Protein AF-A0A353EV46-F1 (afdb_monomer_lite)

Foldseek 3Di:
DVVVVVVVVVVVVVVVVPPPDDDDDDDPVVVVVVVLLVLLVQAEEAEAEFEFQDDFDPVQQVQLQVVLCVVCCVPPSYRYDYHYDHPVCRLVVLVVLLVVVVVVVVVPPPDDDDPDPDDDDDDDDDDPPQWDQDPVRDTHGDHDDDDRSGHWKYKFAADVSLVVCVQVVFFDFCVVLCVPVQVVLPVQADPLLQQLQFPFDAFFVDTSGTRRWRAFHFFFFWFKKKWFQPVLCVVVVNVVCVVVVVQAACLHPSLLVSLVCCVVPPVQAQAEQADLQVVVVLFWAAQQADLPLRFGDRSDHFQFTATDDHQLQQFAPSDQIFRARQLLDPSSLVSVLSSLQCVLSVNYDHADVVHHYRIYMDIGFPVVVVVCVDPPHSTDIHTSHAGAHASCSNRRIIMTTTSNHPDPSSSSVLQSCCSPPLVSVQCQAQNDEPPQWHWDDDPPFIAIDGPDDSDGRDLSHRHHNLSYHHYVVVVGDRCNSVRSVVSSVSYHHNNCSVPTLSVLLQVLQVPDPDPQDDDPQWKDKDKDKQEDPQLLCLPVVSVVVVVVVVVVHAAKAKEKAWRDNHPQKTWIKIKIKGQFFDPWDWDWDDPNVATAIEIDGATDRHMMIMIMIMIGGDDDPDRFYWYAYPNDIDGHHYDYDHHGPPPPSCDGPFKGKDKFWPDDLLLLLLVPQLNVVQVPDDDQAKAWEWDKDADPQGFIKIKIKIKGNADFFDKDWDWNWYDHSAEIEIEIEIDGDPVGGDDPQGDRMIIMMMMMDGSYNHHYHYHYHPGDYDYDYTPDHSDSSRSNLERSSLSVVRNVLSVLLVVLCVVDNHSVSNSLSSVLSSLLLNADDQFDDDQVVVLVVSCVVRDDPSSNVVSVVDSSNCVNQSSCQQRDLDDGAHWDWDDDDPDTDIDGDQADPRRRHGHDHGHHSRNSSVVVSVD

Structure (mmCIF, N/CA/C/O backbone):
data_AF-A0A353EV46-F1
#
_entry.id   AF-A0A353EV46-F1
#
loop_
_atom_site.group_PDB
_atom_site.id
_atom_site.type_symbol
_atom_site.label_atom_id
_atom_site.label_alt_id
_atom_site.label_comp_id
_atom_site.label_asym_id
_atom_site.label_entity_id
_atom_site.label_seq_id
_atom_site.pdbx_PDB_ins_code
_atom_site.Cartn_x
_atom_site.Cartn_y
_atom_site.Cartn_z
_atom_site.occupancy
_atom_site.B_iso_or_equiv
_atom_site.auth_seq_id
_atom_site.auth_comp_id
_atom_site.auth_asym_id
_atom_site.auth_atom_id
_atom_site.pdbx_PDB_model_num
ATOM 1 N N . MET A 1 1 ? -9.053 25.325 -67.317 1.00 45.72 1 MET A N 1
ATOM 2 C CA . MET A 1 1 ? -7.729 25.837 -67.751 1.00 45.72 1 MET A CA 1
ATOM 3 C C . MET A 1 1 ? -7.187 27.041 -66.961 1.00 45.72 1 MET A C 1
ATOM 5 O O . MET A 1 1 ? -5.989 27.255 -67.026 1.00 45.72 1 MET A O 1
ATOM 9 N N . LYS A 1 2 ? -7.969 27.778 -66.147 1.00 36.34 2 LYS A N 1
ATOM 10 C CA . LYS A 1 2 ? -7.442 28.903 -65.333 1.00 36.34 2 LYS A CA 1
ATOM 11 C C . LYS A 1 2 ? -6.740 28.516 -64.007 1.00 36.34 2 LYS A C 1
ATOM 13 O O . LYS A 1 2 ? -5.912 29.279 -63.538 1.00 36.34 2 LYS A O 1
ATOM 18 N N . LYS A 1 3 ? -6.984 27.324 -63.435 1.00 37.88 3 LYS A N 1
ATOM 19 C CA . LYS A 1 3 ? -6.342 26.874 -62.171 1.00 37.88 3 LYS A CA 1
ATOM 20 C C . LYS A 1 3 ? -4.913 26.315 -62.331 1.00 37.88 3 LYS A C 1
ATOM 22 O O . LYS A 1 3 ? -4.141 26.368 -61.387 1.00 37.88 3 LYS A O 1
ATOM 27 N N . ARG A 1 4 ? -4.528 25.847 -63.528 1.00 39.44 4 ARG A N 1
ATOM 28 C CA . ARG A 1 4 ? -3.159 25.350 -63.798 1.00 39.44 4 ARG A CA 1
ATOM 29 C C . ARG A 1 4 ? -2.143 26.477 -64.034 1.00 39.44 4 ARG A C 1
ATOM 31 O O . ARG A 1 4 ? -0.985 26.320 -63.680 1.00 39.44 4 ARG A O 1
ATOM 38 N N . LEU A 1 5 ? -2.585 27.630 -64.545 1.00 41.31 5 LEU A N 1
ATOM 39 C CA . LEU A 1 5 ? -1.742 28.824 -64.715 1.00 41.31 5 LEU A CA 1
ATOM 40 C C . LEU A 1 5 ? -1.441 29.540 -63.386 1.00 41.31 5 LEU A C 1
ATOM 42 O O . LEU A 1 5 ? -0.376 30.130 -63.254 1.00 41.31 5 LEU A O 1
ATOM 46 N N . PHE A 1 6 ? -2.331 29.444 -62.389 1.00 39.31 6 PHE A N 1
ATOM 47 C CA . PHE A 1 6 ? -2.117 30.058 -61.071 1.00 39.31 6 PHE A CA 1
ATOM 48 C C . PHE A 1 6 ? -1.097 29.276 -60.222 1.00 39.31 6 PHE A C 1
ATOM 50 O O . PHE A 1 6 ? -0.246 29.890 -59.590 1.00 39.31 6 PHE A O 1
ATOM 57 N N . CYS A 1 7 ? -1.102 27.935 -60.281 1.00 40.88 7 CYS A N 1
ATOM 58 C CA . CYS A 1 7 ? -0.047 27.112 -59.668 1.00 40.88 7 CYS A CA 1
ATOM 59 C C . CYS A 1 7 ? 1.312 27.299 -60.355 1.00 40.88 7 CYS A C 1
ATOM 61 O O . CYS A 1 7 ? 2.321 27.384 -59.668 1.00 40.88 7 CYS A O 1
ATOM 63 N N . LEU A 1 8 ? 1.349 27.435 -61.688 1.00 39.22 8 LEU A N 1
ATOM 64 C CA . LEU A 1 8 ? 2.607 27.677 -62.405 1.00 39.22 8 LEU A CA 1
ATOM 65 C C . LEU A 1 8 ? 3.212 29.051 -62.058 1.00 39.22 8 LEU A C 1
ATOM 67 O O . LEU A 1 8 ? 4.424 29.162 -61.903 1.00 39.22 8 LEU A O 1
ATOM 71 N N . ALA A 1 9 ? 2.371 30.078 -61.882 1.00 39.94 9 ALA A N 1
ATOM 72 C CA . ALA A 1 9 ? 2.803 31.407 -61.448 1.00 39.94 9 ALA A CA 1
ATOM 73 C C . ALA A 1 9 ? 3.275 31.424 -59.980 1.00 39.94 9 ALA A C 1
ATOM 75 O O . ALA A 1 9 ? 4.272 32.073 -59.681 1.00 39.94 9 ALA A O 1
ATOM 76 N N . LEU A 1 10 ? 2.625 30.672 -59.077 1.00 41.66 10 LEU A N 1
ATOM 77 C CA . LEU A 1 10 ? 3.059 30.557 -57.676 1.00 41.66 10 LEU A CA 1
ATOM 78 C C . LEU A 1 10 ? 4.399 29.808 -57.545 1.00 41.66 10 LEU A C 1
ATOM 80 O O . LEU A 1 10 ? 5.249 30.202 -56.750 1.00 41.66 10 LEU A O 1
ATOM 84 N N . CYS A 1 11 ? 4.615 28.772 -58.364 1.00 46.03 11 CYS A N 1
ATOM 85 C CA . CYS A 1 11 ? 5.888 28.051 -58.429 1.00 46.03 11 CYS A CA 1
ATOM 86 C C . CYS A 1 11 ? 7.021 28.916 -59.016 1.00 46.03 11 CYS A C 1
ATOM 88 O O . CYS A 1 11 ? 8.147 28.845 -58.533 1.00 46.03 11 CYS A O 1
ATOM 90 N N . LEU A 1 12 ? 6.729 29.782 -59.995 1.00 39.50 12 LEU A N 1
ATOM 91 C CA . LEU A 1 12 ? 7.699 30.735 -60.559 1.00 39.50 12 LEU A CA 1
ATOM 92 C C . LEU A 1 12 ? 8.077 31.868 -59.586 1.00 39.50 12 LEU A C 1
ATOM 94 O O . LEU A 1 12 ? 9.214 32.328 -59.615 1.00 39.50 12 LEU A O 1
ATOM 98 N N . VAL A 1 13 ? 7.170 32.287 -58.695 1.00 44.34 13 VAL A N 1
ATOM 99 C CA . VAL A 1 13 ? 7.461 33.295 -57.654 1.00 44.34 13 VAL A CA 1
ATOM 100 C C . VAL A 1 13 ? 8.263 32.697 -56.487 1.00 44.34 13 VAL A C 1
ATOM 102 O O . VAL A 1 13 ? 9.134 33.379 -55.951 1.00 44.34 13 VAL A O 1
ATOM 105 N N . MET A 1 14 ? 8.064 31.417 -56.142 1.00 46.28 14 MET A N 1
ATOM 106 C CA . MET A 1 14 ? 8.887 30.731 -55.130 1.00 46.28 14 MET A CA 1
ATOM 107 C C . MET A 1 14 ? 10.312 30.412 -55.615 1.00 46.28 14 MET A C 1
ATOM 109 O O . MET A 1 14 ? 11.243 30.466 -54.818 1.00 46.28 14 MET A O 1
ATOM 113 N N . LEU A 1 15 ? 10.510 30.181 -56.919 1.00 40.78 15 LEU A N 1
ATOM 114 C CA . LEU A 1 15 ? 11.844 30.041 -57.529 1.00 40.78 15 LEU A CA 1
ATOM 115 C C . LEU A 1 15 ? 12.597 31.380 -57.675 1.00 40.78 15 LEU A C 1
ATOM 117 O O . LEU A 1 15 ? 13.821 31.387 -57.779 1.00 40.78 15 LEU A O 1
ATOM 121 N N . ALA A 1 16 ? 11.895 32.518 -57.662 1.00 36.16 16 ALA A N 1
ATOM 122 C CA . ALA A 1 16 ? 12.517 33.844 -57.734 1.00 36.16 16 ALA A CA 1
ATOM 123 C C . ALA A 1 16 ? 13.026 34.355 -56.369 1.00 36.16 16 ALA A C 1
ATOM 125 O O . ALA A 1 16 ? 13.880 35.239 -56.332 1.00 36.16 16 ALA A O 1
ATOM 126 N N . ALA A 1 17 ? 12.554 33.790 -55.251 1.00 39.44 17 ALA A N 1
ATOM 127 C CA . ALA A 1 17 ? 12.981 34.184 -53.904 1.00 39.44 17 ALA A CA 1
ATOM 128 C C . ALA A 1 17 ? 14.339 33.586 -53.478 1.00 39.44 17 ALA A C 1
ATOM 130 O O . ALA A 1 17 ? 14.925 34.041 -52.501 1.00 39.44 17 ALA A O 1
ATOM 131 N N . THR A 1 18 ? 14.873 32.608 -54.218 1.00 42.56 18 THR A N 1
ATOM 132 C CA . THR A 1 18 ? 16.177 31.976 -53.939 1.00 42.56 18 THR A CA 1
ATOM 133 C C . THR A 1 18 ? 17.341 32.577 -54.730 1.00 42.56 18 THR A C 1
ATOM 135 O O . THR A 1 18 ? 18.479 32.149 -54.561 1.00 42.56 18 THR A O 1
ATOM 138 N N . VAL A 1 19 ? 17.105 33.584 -55.579 1.00 37.56 19 VAL A N 1
ATOM 139 C CA . VAL A 1 19 ? 18.163 34.243 -56.365 1.00 37.56 19 VAL A CA 1
ATOM 140 C C . VAL A 1 19 ? 18.446 35.632 -55.804 1.00 37.56 19 VAL A C 1
ATOM 142 O O . VAL A 1 19 ? 18.192 36.618 -56.475 1.00 37.56 19 VAL A O 1
ATOM 145 N N . LEU A 1 20 ? 18.953 35.731 -54.571 1.00 34.38 20 LEU A N 1
ATOM 146 C CA . LEU A 1 20 ? 19.660 36.921 -54.070 1.00 34.38 20 LEU A CA 1
ATOM 147 C C . LEU A 1 20 ? 20.478 36.557 -52.813 1.00 34.38 20 LEU A C 1
ATOM 149 O O . LEU A 1 20 ? 20.119 36.934 -51.706 1.00 34.38 20 LEU A O 1
ATOM 153 N N . THR A 1 21 ? 21.557 35.779 -52.979 1.00 35.81 21 THR A N 1
ATOM 154 C CA . THR A 1 21 ? 22.915 36.003 -52.410 1.00 35.81 21 THR A CA 1
ATOM 155 C C . THR A 1 21 ? 23.803 34.752 -52.562 1.00 35.81 21 THR A C 1
ATOM 157 O O . THR A 1 21 ? 23.469 33.685 -52.069 1.00 35.81 21 THR A O 1
ATOM 160 N N . GLY A 1 22 ? 24.968 34.913 -53.212 1.00 25.88 22 GLY A N 1
ATOM 161 C CA . GLY A 1 22 ? 26.134 34.012 -53.107 1.00 25.88 22 GLY A CA 1
ATOM 162 C C . GLY A 1 22 ? 26.356 33.009 -54.252 1.00 25.88 22 GLY A C 1
ATOM 163 O O . GLY A 1 22 ? 25.676 31.999 -54.351 1.00 25.88 22 GLY A O 1
ATOM 164 N N . CYS A 1 23 ? 27.351 33.266 -55.106 1.00 29.84 23 CYS A N 1
ATOM 165 C CA . CYS A 1 23 ? 27.690 32.514 -56.321 1.00 29.84 23 CYS A CA 1
ATOM 166 C C . CYS A 1 23 ? 28.238 31.085 -56.094 1.00 29.84 23 CYS A C 1
ATOM 168 O O . CYS A 1 23 ? 29.306 30.929 -55.515 1.00 29.84 23 CYS A O 1
ATOM 170 N N . SER A 1 24 ? 27.617 30.071 -56.708 1.00 30.47 24 SER A N 1
ATOM 171 C CA . SER A 1 24 ? 28.256 29.159 -57.683 1.00 30.47 24 SER A CA 1
ATOM 172 C C . SER A 1 24 ? 27.154 28.357 -58.389 1.00 30.47 24 SER A C 1
ATOM 174 O O . SER A 1 24 ? 26.231 27.866 -57.744 1.00 30.47 24 SER A O 1
ATOM 176 N N . SER A 1 25 ? 27.183 28.284 -59.718 1.00 34.41 25 SER A N 1
ATOM 177 C CA . SER A 1 25 ? 26.163 27.589 -60.508 1.00 34.41 25 SER A CA 1
ATOM 178 C C . SER A 1 25 ? 26.347 26.075 -60.401 1.00 34.41 25 SER A C 1
ATOM 180 O O . SER A 1 25 ? 27.171 25.512 -61.121 1.00 34.41 25 SER A O 1
ATOM 182 N N . LYS A 1 26 ? 25.583 25.428 -59.519 1.00 36.12 26 LYS A N 1
ATOM 183 C CA . LYS A 1 26 ? 25.388 23.974 -59.533 1.00 36.12 26 LYS A CA 1
ATOM 184 C C . LYS A 1 26 ? 24.068 23.631 -60.205 1.00 36.12 26 LYS A C 1
ATOM 186 O O . LYS A 1 26 ? 23.097 24.381 -60.090 1.00 36.12 26 LYS A O 1
ATOM 191 N N . SER A 1 27 ? 24.065 22.544 -60.967 1.00 36.88 27 SER A N 1
ATOM 192 C CA . SER A 1 27 ? 22.889 22.107 -61.727 1.00 36.88 27 SER A CA 1
ATOM 193 C C . SER A 1 27 ? 21.765 21.627 -60.794 1.00 36.88 27 SER A C 1
ATOM 195 O O . SER A 1 27 ? 22.026 21.245 -59.654 1.00 36.88 27 SER A O 1
ATOM 197 N N . LEU A 1 28 ? 20.510 21.639 -61.266 1.00 34.69 28 LEU A N 1
ATOM 198 C CA . LEU A 1 28 ? 19.358 21.141 -60.494 1.00 34.69 28 LEU A CA 1
ATOM 199 C C . LEU A 1 28 ? 19.562 19.678 -60.044 1.00 34.69 28 LEU A C 1
ATOM 201 O O . LEU A 1 28 ? 19.158 19.319 -58.941 1.00 34.69 28 LEU A O 1
ATOM 205 N N . ASP A 1 29 ? 20.264 18.883 -60.857 1.00 36.97 29 ASP A N 1
ATOM 206 C CA . ASP A 1 29 ? 20.600 17.484 -60.579 1.00 36.97 29 ASP A CA 1
ATOM 207 C C . ASP A 1 29 ? 21.619 17.336 -59.429 1.00 36.97 29 ASP A C 1
ATOM 209 O O . ASP A 1 29 ? 21.498 16.422 -58.619 1.00 36.97 29 ASP A O 1
ATOM 213 N N . GLU A 1 30 ? 22.571 18.268 -59.271 1.00 38.19 30 GLU A N 1
ATOM 214 C CA . GLU A 1 30 ? 23.528 18.279 -58.143 1.00 38.19 30 GLU A CA 1
ATOM 215 C C . GLU A 1 30 ? 22.904 18.754 -56.822 1.00 38.19 30 GLU A C 1
ATOM 217 O O . GLU A 1 30 ? 23.375 18.391 -55.743 1.00 38.19 30 GLU A O 1
ATOM 222 N N . VAL A 1 31 ? 21.858 19.583 -56.882 1.00 36.59 31 VAL A N 1
ATOM 223 C CA . VAL A 1 31 ? 21.087 19.982 -55.692 1.00 36.59 31 VAL A CA 1
ATOM 224 C C . VAL A 1 31 ? 20.179 18.833 -55.246 1.00 36.59 31 VAL A C 1
ATOM 226 O O . VAL A 1 31 ? 20.023 18.605 -54.050 1.00 36.59 31 VAL A O 1
ATOM 229 N N . GLN A 1 32 ? 19.631 18.071 -56.195 1.00 37.97 32 GLN A N 1
ATOM 230 C CA . GLN A 1 32 ? 18.773 16.922 -55.919 1.00 37.97 32 GLN A CA 1
ATOM 231 C C . GLN A 1 32 ? 19.575 15.692 -55.451 1.00 37.97 32 GLN A C 1
ATOM 233 O O . GLN A 1 32 ? 19.131 15.022 -54.522 1.00 37.97 32 GLN A O 1
ATOM 238 N N . SER A 1 33 ? 20.786 15.444 -55.980 1.00 38.78 33 SER A N 1
ATOM 239 C CA . SER A 1 33 ? 21.668 14.374 -55.472 1.00 38.78 33 SER A CA 1
ATOM 240 C C . SER A 1 33 ? 22.140 14.655 -54.043 1.00 38.78 33 SER A C 1
ATOM 242 O O . SER A 1 33 ? 21.992 13.792 -53.191 1.00 38.78 33 SER A O 1
ATOM 244 N N . ARG A 1 34 ? 22.564 15.889 -53.724 1.00 31.22 34 ARG A N 1
ATOM 245 C CA . ARG A 1 34 ? 23.010 16.251 -52.363 1.00 31.22 34 ARG A CA 1
ATOM 246 C C . ARG A 1 34 ? 21.922 16.132 -51.292 1.00 31.22 34 ARG A C 1
ATOM 248 O O . ARG A 1 34 ? 22.236 15.808 -50.156 1.00 31.22 34 ARG A O 1
ATOM 255 N N . ILE A 1 35 ? 20.654 16.370 -51.644 1.00 40.62 35 ILE A N 1
ATOM 256 C CA . ILE A 1 35 ? 19.509 16.136 -50.742 1.00 40.62 35 ILE A CA 1
ATOM 257 C C . ILE A 1 35 ? 19.269 14.631 -50.529 1.00 40.62 35 ILE A C 1
ATOM 259 O O . ILE A 1 35 ? 18.782 14.233 -49.475 1.00 40.62 35 ILE A O 1
ATOM 263 N N . THR A 1 36 ? 19.614 13.796 -51.513 1.00 46.94 36 THR A N 1
ATOM 264 C CA . THR A 1 36 ? 19.448 12.335 -51.449 1.00 46.94 36 THR A CA 1
ATOM 265 C C . THR A 1 36 ? 20.611 11.664 -50.700 1.00 46.94 36 THR A C 1
ATOM 267 O O . THR A 1 36 ? 20.373 10.711 -49.962 1.00 46.94 36 THR A O 1
ATOM 270 N N . ASP A 1 37 ? 21.826 12.208 -50.811 1.00 41.47 37 ASP A N 1
ATOM 271 C CA . ASP A 1 37 ? 23.032 11.732 -50.115 1.00 41.47 37 ASP A CA 1
ATOM 272 C C . ASP A 1 37 ? 22.950 12.024 -48.587 1.00 41.47 37 ASP A C 1
ATOM 274 O O . ASP A 1 37 ? 23.030 11.111 -47.765 1.00 41.47 37 ASP A O 1
ATOM 278 N N . ASP A 1 38 ? 22.603 13.256 -48.164 1.00 43.03 38 ASP A N 1
ATOM 279 C CA . ASP A 1 38 ? 22.402 13.591 -46.729 1.00 43.03 38 ASP A CA 1
ATOM 280 C C . ASP A 1 38 ? 21.206 12.838 -46.087 1.00 43.03 38 ASP A C 1
ATOM 282 O O . ASP A 1 38 ? 21.207 12.509 -44.893 1.00 43.03 38 ASP A O 1
ATOM 286 N N . ALA A 1 39 ? 20.157 12.541 -46.868 1.00 43.66 39 ALA A N 1
ATOM 287 C CA . ALA A 1 39 ? 19.000 11.773 -46.398 1.00 43.66 39 ALA A CA 1
ATOM 288 C C . ALA A 1 39 ? 19.323 10.283 -46.189 1.00 43.66 39 ALA A C 1
ATOM 290 O O . ALA A 1 39 ? 18.706 9.635 -45.347 1.00 43.66 39 ALA A O 1
ATOM 291 N N . SER A 1 40 ? 20.304 9.746 -46.911 1.00 50.00 40 SER A N 1
ATOM 292 C CA . SER A 1 40 ? 20.696 8.340 -46.815 1.00 50.00 40 SER A CA 1
ATOM 293 C C . SER A 1 40 ? 21.670 8.093 -45.659 1.00 50.00 40 SER A C 1
ATOM 295 O O . SER A 1 40 ? 21.544 7.089 -44.961 1.00 50.00 40 SER A O 1
ATOM 297 N N . ALA A 1 41 ? 22.540 9.062 -45.350 1.00 52.66 41 ALA A N 1
ATOM 298 C CA . ALA A 1 41 ? 23.395 9.038 -44.158 1.00 52.66 41 ALA A CA 1
ATOM 299 C C . ALA A 1 41 ? 22.613 9.097 -42.824 1.00 52.66 41 ALA A C 1
ATOM 301 O O . ALA A 1 41 ? 23.138 8.730 -41.774 1.00 52.66 41 ALA A O 1
ATOM 302 N N . SER A 1 42 ? 21.352 9.547 -42.847 1.00 67.62 42 SER A N 1
ATOM 303 C CA . SER A 1 42 ? 20.473 9.656 -41.668 1.00 67.62 42 SER A CA 1
ATOM 304 C C . SER A 1 42 ? 19.391 8.566 -41.575 1.00 67.62 42 SER A C 1
ATOM 306 O O . SER A 1 42 ? 18.561 8.602 -40.653 1.00 67.62 42 SER A O 1
ATOM 308 N N . ALA A 1 43 ? 19.397 7.599 -42.504 1.00 82.06 43 ALA A N 1
ATOM 309 C CA . ALA A 1 43 ? 18.450 6.491 -42.557 1.00 82.06 43 ALA A CA 1
ATOM 310 C C . ALA A 1 43 ? 18.739 5.439 -41.476 1.00 82.06 43 ALA A C 1
ATOM 312 O O . ALA A 1 43 ? 19.857 4.949 -41.340 1.00 82.06 43 ALA A O 1
ATOM 313 N N . ILE A 1 44 ? 17.716 5.076 -40.698 1.00 88.31 44 ILE A N 1
ATOM 314 C CA . ILE A 1 44 ? 17.841 4.155 -39.556 1.00 88.31 44 ILE A CA 1
ATOM 315 C C . ILE A 1 44 ? 16.743 3.093 -39.623 1.00 88.31 44 ILE A C 1
ATOM 317 O O . ILE A 1 44 ? 15.620 3.385 -40.037 1.00 88.31 44 ILE A O 1
ATOM 321 N N . THR A 1 45 ? 17.058 1.879 -39.169 1.00 92.44 45 THR A N 1
ATOM 322 C CA . THR A 1 45 ? 16.075 0.813 -38.946 1.00 92.44 45 THR A CA 1
ATOM 323 C C . THR A 1 45 ? 15.920 0.556 -37.448 1.00 92.44 45 THR A C 1
ATOM 325 O O . THR A 1 45 ? 16.910 0.308 -36.760 1.00 92.44 45 THR A O 1
ATOM 328 N N . LEU A 1 46 ? 14.686 0.628 -36.944 1.00 96.31 46 LEU A N 1
ATOM 329 C CA . LEU A 1 46 ? 14.326 0.396 -35.542 1.00 96.31 46 LEU A CA 1
ATOM 330 C C . LEU A 1 46 ? 13.369 -0.788 -35.403 1.00 96.31 46 LEU A C 1
ATOM 332 O O . LEU A 1 46 ? 12.586 -1.089 -36.304 1.00 96.31 46 LEU A O 1
ATOM 336 N N . THR A 1 47 ? 13.388 -1.416 -34.233 1.00 97.62 47 THR A N 1
ATOM 337 C CA . THR A 1 47 ? 12.439 -2.460 -33.836 1.00 97.62 47 THR A CA 1
ATOM 338 C C . THR A 1 47 ? 11.389 -1.917 -32.870 1.00 97.62 47 THR A C 1
ATOM 340 O O . THR A 1 47 ? 11.695 -1.119 -31.983 1.00 97.62 47 THR A O 1
ATOM 343 N N . MET A 1 48 ? 10.143 -2.361 -33.016 1.00 97.06 48 MET A N 1
ATOM 344 C CA . MET A 1 48 ? 9.089 -2.111 -32.035 1.00 97.06 48 MET A CA 1
ATOM 345 C C . MET A 1 48 ? 8.381 -3.418 -31.702 1.00 97.06 48 MET A C 1
ATOM 347 O O . MET A 1 48 ? 7.866 -4.099 -32.588 1.00 97.06 48 MET A O 1
ATOM 351 N N . TRP A 1 49 ? 8.379 -3.752 -30.417 1.00 96.12 49 TRP A N 1
ATOM 352 C CA . TRP A 1 49 ? 7.825 -4.991 -29.888 1.00 96.12 49 TRP A CA 1
ATOM 353 C C . TRP A 1 49 ? 6.470 -4.690 -29.247 1.00 96.12 49 TRP A C 1
ATOM 355 O O . TRP A 1 49 ? 6.377 -3.870 -28.332 1.00 96.12 49 TRP A O 1
ATOM 365 N N . LEU A 1 50 ? 5.421 -5.312 -29.781 1.00 93.88 50 LEU A N 1
ATOM 366 C CA . LEU A 1 50 ? 4.018 -5.035 -29.489 1.00 93.88 50 LEU A CA 1
ATOM 367 C C . LEU A 1 50 ? 3.311 -6.295 -28.981 1.00 93.88 50 LEU A C 1
ATOM 369 O O . LEU A 1 50 ? 3.646 -7.407 -29.388 1.00 93.88 50 LEU A O 1
ATOM 373 N N . VAL A 1 51 ? 2.291 -6.094 -28.145 1.00 91.62 51 VAL A N 1
ATOM 374 C CA . VAL A 1 51 ? 1.428 -7.166 -27.632 1.00 91.62 51 VAL A CA 1
ATOM 375 C C . VAL A 1 51 ? 0.103 -7.188 -28.379 1.00 91.62 51 VAL A C 1
ATOM 377 O O . VAL A 1 51 ? -0.629 -6.197 -28.353 1.00 91.62 51 VAL A O 1
ATOM 380 N N . SER A 1 52 ? -0.210 -8.307 -29.028 1.00 88.38 52 SER A N 1
ATOM 381 C CA . SER A 1 52 ? -1.468 -8.537 -29.740 1.00 88.38 52 SER A CA 1
ATOM 382 C C . SER A 1 52 ? -2.401 -9.466 -28.956 1.00 88.38 52 SER A C 1
ATOM 384 O O . SER A 1 52 ? -1.950 -10.360 -28.244 1.00 88.38 52 SER A O 1
ATOM 386 N N . GLU A 1 53 ? -3.722 -9.284 -29.106 1.00 81.94 53 GLU A N 1
ATOM 387 C CA . GLU A 1 53 ? -4.722 -10.141 -28.433 1.00 81.94 53 GLU A CA 1
ATOM 388 C C . GLU A 1 53 ? -4.638 -11.605 -28.901 1.00 81.94 53 GLU A C 1
ATOM 390 O O . GLU A 1 53 ? -5.021 -12.528 -28.184 1.00 81.94 53 GLU A O 1
ATOM 395 N N . LYS A 1 54 ? -4.185 -11.809 -30.141 1.00 84.31 54 LYS A N 1
ATOM 396 C CA . LYS A 1 54 ? -4.075 -13.103 -30.815 1.00 84.31 54 LYS A CA 1
ATOM 397 C C . LYS A 1 54 ? -2.808 -13.137 -31.659 1.00 84.31 54 LYS A C 1
ATOM 399 O O . LYS A 1 54 ? -2.229 -12.092 -31.960 1.00 84.31 54 LYS A O 1
ATOM 404 N N . GLU A 1 55 ? -2.406 -14.338 -32.060 1.00 87.56 55 GLU A N 1
ATOM 405 C CA . GLU A 1 55 ? -1.337 -14.535 -33.037 1.00 87.56 55 GLU A CA 1
ATOM 406 C C . GLU A 1 55 ? -1.675 -13.806 -34.348 1.00 87.56 55 GLU A C 1
ATOM 408 O O . GLU A 1 55 ? -2.778 -13.946 -34.882 1.00 87.56 55 GLU A O 1
ATOM 413 N N . VAL A 1 56 ? -0.728 -13.007 -34.846 1.00 88.56 56 VAL A N 1
ATOM 414 C CA . VAL A 1 56 ? -0.864 -12.261 -36.102 1.00 88.56 56 VAL A CA 1
ATOM 415 C C . VAL A 1 56 ? -0.109 -13.013 -37.188 1.00 88.56 56 VAL A C 1
ATOM 417 O O . VAL A 1 56 ? 1.099 -13.223 -37.083 1.00 88.56 56 VAL A O 1
ATOM 420 N N . ASP A 1 57 ? -0.808 -13.402 -38.252 1.00 90.38 57 ASP A N 1
ATOM 421 C CA . ASP A 1 57 ? -0.185 -14.121 -39.357 1.00 90.38 57 ASP A CA 1
ATOM 422 C C . ASP A 1 57 ? 0.835 -13.245 -40.114 1.00 90.38 57 ASP A C 1
ATOM 424 O O . ASP A 1 57 ? 0.776 -12.011 -40.124 1.00 90.38 57 ASP A O 1
ATOM 428 N N . SER A 1 58 ? 1.784 -13.893 -40.792 1.00 88.81 58 SER A N 1
ATOM 429 C CA . SER A 1 58 ? 2.897 -13.202 -4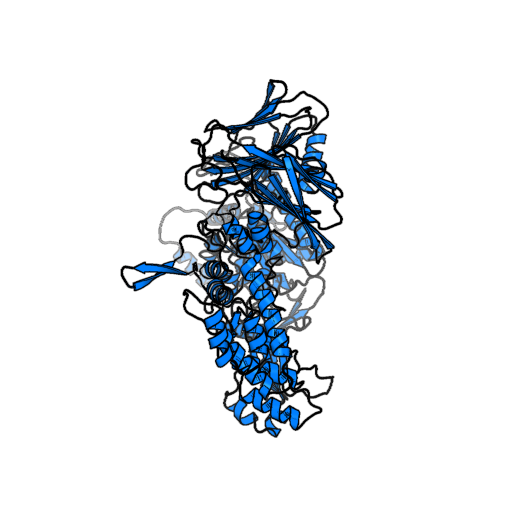1.449 1.00 88.81 58 SER A CA 1
ATOM 430 C C . SER A 1 58 ? 2.476 -12.245 -42.571 1.00 88.81 58 SER A C 1
ATOM 432 O O . SER A 1 58 ? 3.172 -11.257 -42.818 1.00 88.81 58 SER A O 1
ATOM 434 N N . GLU A 1 59 ? 1.376 -12.534 -43.276 1.00 90.31 59 GLU A N 1
ATOM 435 C CA . GLU A 1 59 ? 0.897 -11.687 -44.374 1.00 90.31 59 GLU A CA 1
ATOM 436 C C . GLU A 1 59 ? 0.326 -10.387 -43.807 1.00 90.31 59 GLU A C 1
ATOM 438 O O . GLU A 1 59 ? 0.719 -9.292 -44.223 1.00 90.31 59 GLU A O 1
ATOM 443 N N . THR A 1 60 ? -0.515 -10.511 -42.782 1.00 91.19 60 THR A N 1
ATOM 444 C CA . THR A 1 60 ? -1.073 -9.392 -42.028 1.00 91.19 60 THR A CA 1
ATOM 445 C C . THR A 1 60 ? 0.024 -8.553 -41.369 1.00 91.19 60 THR A C 1
ATOM 447 O O . THR A 1 60 ? 0.079 -7.341 -41.588 1.00 91.19 60 THR A O 1
ATOM 450 N N . ALA A 1 61 ? 0.967 -9.173 -40.652 1.00 90.94 61 ALA A N 1
ATOM 451 C CA . ALA A 1 61 ? 2.081 -8.469 -40.014 1.00 90.94 61 ALA A CA 1
ATOM 452 C C . ALA A 1 61 ? 2.938 -7.684 -41.027 1.00 90.94 61 ALA A C 1
ATOM 454 O O . ALA A 1 61 ? 3.315 -6.534 -40.775 1.00 90.94 61 ALA A O 1
ATOM 455 N N . SER A 1 62 ? 3.216 -8.268 -42.200 1.00 92.12 62 SER A N 1
ATOM 456 C CA . SER A 1 62 ? 3.970 -7.608 -43.274 1.00 92.12 62 SER A CA 1
ATOM 457 C C . SER A 1 62 ? 3.213 -6.412 -43.855 1.00 92.12 62 SER A C 1
ATOM 459 O O . SER A 1 62 ? 3.800 -5.344 -44.057 1.00 92.12 62 SER A O 1
ATOM 461 N N . ARG A 1 63 ? 1.903 -6.563 -44.080 1.00 94.19 63 ARG A N 1
ATOM 462 C CA . ARG A 1 63 ? 1.038 -5.501 -44.595 1.00 94.19 63 ARG A CA 1
ATOM 463 C C . ARG A 1 63 ? 0.972 -4.311 -43.638 1.00 94.19 63 ARG A C 1
ATOM 465 O O . ARG A 1 63 ? 1.250 -3.190 -44.066 1.00 94.19 63 ARG A O 1
ATOM 472 N N . ILE A 1 64 ? 0.709 -4.548 -42.352 1.00 94.12 64 ILE A N 1
ATOM 473 C CA . ILE A 1 64 ? 0.668 -3.482 -41.339 1.00 94.12 64 ILE A CA 1
ATOM 474 C C . ILE A 1 64 ? 2.037 -2.810 -41.186 1.00 94.12 64 ILE A C 1
ATOM 476 O O . ILE A 1 64 ? 2.129 -1.582 -41.205 1.00 94.12 64 ILE A O 1
ATOM 480 N N . THR A 1 65 ? 3.123 -3.588 -41.137 1.00 94.44 65 THR A N 1
ATOM 481 C CA . THR A 1 65 ? 4.494 -3.043 -41.082 1.00 94.44 65 THR A CA 1
ATOM 482 C C . THR A 1 65 ? 4.788 -2.148 -42.288 1.00 94.44 65 THR A C 1
ATOM 484 O O . THR A 1 65 ? 5.366 -1.071 -42.144 1.00 94.44 65 THR A O 1
ATOM 487 N N . LYS A 1 66 ? 4.346 -2.538 -43.488 1.00 94.44 66 LYS A N 1
ATOM 488 C CA . LYS A 1 66 ? 4.485 -1.720 -44.697 1.00 94.44 66 LYS A CA 1
ATOM 489 C C . LYS A 1 66 ? 3.670 -0.428 -44.617 1.00 94.44 66 LYS A C 1
ATOM 491 O O . LYS A 1 66 ? 4.179 0.626 -44.991 1.00 94.44 66 LYS A O 1
ATOM 496 N N . ALA A 1 67 ? 2.432 -0.492 -44.130 1.00 95.06 67 ALA A N 1
ATOM 497 C CA . ALA A 1 67 ? 1.591 0.687 -43.947 1.00 95.06 67 ALA A CA 1
ATOM 498 C C . ALA A 1 67 ? 2.218 1.680 -42.951 1.00 95.06 67 ALA A C 1
ATOM 500 O O . ALA A 1 67 ? 2.271 2.879 -43.228 1.00 95.06 67 ALA A O 1
ATOM 501 N N . VAL A 1 68 ? 2.782 1.177 -41.848 1.00 95.88 68 VAL A N 1
ATOM 502 C CA . VAL A 1 68 ? 3.557 1.974 -40.884 1.00 95.88 68 VAL A CA 1
ATOM 503 C C . VAL A 1 68 ? 4.788 2.593 -41.552 1.00 95.88 68 VAL A C 1
ATOM 505 O O . VAL A 1 68 ? 4.999 3.801 -41.434 1.00 95.88 68 VAL A O 1
ATOM 508 N N . ASN A 1 69 ? 5.544 1.814 -42.331 1.00 95.00 69 ASN A N 1
ATOM 509 C CA . ASN A 1 69 ? 6.744 2.292 -43.021 1.00 95.00 69 ASN A CA 1
ATOM 510 C C . ASN A 1 69 ? 6.466 3.369 -44.073 1.00 95.00 69 ASN A C 1
ATOM 512 O O . ASN A 1 69 ? 7.249 4.308 -44.183 1.00 95.00 69 ASN A O 1
ATOM 516 N N . ASN A 1 70 ? 5.320 3.341 -44.762 1.00 92.81 70 ASN A N 1
ATOM 517 C CA . ASN A 1 70 ? 4.929 4.436 -45.664 1.00 92.81 70 ASN A CA 1
ATOM 518 C C . ASN A 1 70 ? 4.902 5.802 -44.947 1.00 92.81 70 ASN A C 1
ATOM 520 O O . ASN A 1 70 ? 5.168 6.842 -45.557 1.00 92.81 70 ASN A O 1
ATOM 524 N N . ILE A 1 71 ? 4.590 5.805 -43.647 1.00 93.50 71 ILE A N 1
ATOM 525 C CA . ILE A 1 71 ? 4.551 7.005 -42.811 1.00 93.50 71 ILE A CA 1
ATOM 526 C C . ILE A 1 71 ? 5.925 7.285 -42.194 1.00 93.50 71 ILE A C 1
ATOM 528 O O . ILE A 1 71 ? 6.400 8.421 -42.241 1.00 93.50 71 ILE A O 1
ATOM 532 N N . THR A 1 72 ? 6.579 6.284 -41.601 1.00 92.81 72 THR A N 1
ATOM 533 C CA . THR A 1 72 ? 7.822 6.509 -40.846 1.00 92.81 72 THR A CA 1
ATOM 534 C C . THR A 1 72 ? 9.030 6.761 -41.743 1.00 92.81 72 THR A C 1
ATOM 536 O O . THR A 1 72 ? 9.870 7.596 -41.401 1.00 92.81 72 THR A O 1
ATOM 539 N N . GLU A 1 73 ? 9.100 6.128 -42.916 1.00 91.00 73 GLU A N 1
ATOM 540 C CA . GLU A 1 73 ? 10.170 6.361 -43.891 1.00 91.00 73 GLU A CA 1
ATOM 541 C C . GLU A 1 73 ? 10.077 7.779 -44.465 1.00 91.00 73 GLU A C 1
ATOM 543 O O . GLU A 1 73 ? 11.073 8.497 -44.512 1.00 91.00 73 GLU A O 1
ATOM 548 N N . SER A 1 74 ? 8.866 8.224 -44.818 1.00 86.75 74 SER A N 1
ATOM 549 C CA . SER A 1 74 ? 8.640 9.549 -45.410 1.00 86.75 74 SER A CA 1
ATOM 550 C C . SER A 1 74 ? 8.787 10.698 -44.411 1.00 86.75 74 SER A C 1
ATOM 552 O O . SER A 1 74 ? 9.245 11.780 -44.779 1.00 86.75 74 SER A O 1
ATOM 554 N N . LYS A 1 75 ? 8.400 10.486 -43.149 1.00 88.19 75 LYS A N 1
ATOM 555 C CA . LYS A 1 75 ? 8.370 11.546 -42.135 1.00 88.19 75 LYS A CA 1
ATOM 556 C C . LYS A 1 75 ? 9.613 11.598 -41.255 1.00 88.19 75 LYS A C 1
ATOM 558 O O . LYS A 1 75 ? 10.010 12.680 -40.827 1.00 88.19 75 LYS A O 1
ATOM 563 N N . PHE A 1 76 ? 10.190 10.442 -40.949 1.00 88.69 76 PHE A N 1
ATOM 564 C CA . PHE A 1 76 ? 11.289 10.316 -39.997 1.00 88.69 76 PHE A CA 1
ATOM 565 C C . PHE A 1 76 ? 12.513 9.651 -40.619 1.00 88.69 76 PHE A C 1
ATOM 567 O O . PHE A 1 76 ? 13.436 9.325 -39.886 1.00 88.69 76 PHE A O 1
ATOM 574 N N . THR A 1 77 ? 12.541 9.385 -41.928 1.00 89.75 77 THR A N 1
ATOM 575 C CA . THR A 1 77 ? 13.654 8.655 -42.559 1.00 89.75 77 THR A CA 1
ATOM 576 C C . THR A 1 77 ? 13.987 7.377 -41.774 1.00 89.75 77 THR A C 1
ATOM 578 O O . THR A 1 77 ? 15.145 7.065 -41.509 1.00 89.75 77 THR A O 1
ATOM 581 N N . THR A 1 78 ? 12.952 6.671 -41.300 1.00 90.75 78 THR A N 1
ATOM 582 C CA . THR A 1 78 ? 13.101 5.523 -40.395 1.00 90.75 78 THR A CA 1
ATOM 583 C C . THR A 1 78 ? 12.246 4.358 -40.842 1.00 90.75 78 THR A C 1
ATOM 585 O O . THR A 1 78 ? 11.032 4.499 -41.003 1.00 90.75 78 THR A O 1
ATOM 588 N N . ARG A 1 79 ? 12.883 3.198 -40.985 1.00 94.44 79 ARG A N 1
ATOM 589 C CA . ARG A 1 79 ? 12.218 1.924 -41.230 1.00 94.44 79 ARG A CA 1
ATOM 590 C C . ARG A 1 79 ? 11.946 1.227 -39.900 1.00 94.44 79 ARG A C 1
ATOM 592 O O . ARG A 1 79 ? 12.839 1.068 -39.076 1.00 94.44 79 ARG A O 1
ATOM 599 N N . MET A 1 80 ? 10.710 0.813 -39.696 1.00 96.12 80 MET A N 1
ATOM 600 C CA . MET A 1 80 ? 10.257 0.037 -38.553 1.00 96.12 80 MET A CA 1
ATOM 601 C C . MET A 1 80 ? 10.172 -1.441 -38.928 1.00 96.12 80 MET A C 1
ATOM 603 O O . MET A 1 80 ? 9.586 -1.801 -39.952 1.00 96.12 80 MET A O 1
ATOM 607 N N . GLN A 1 81 ? 10.702 -2.294 -38.058 1.00 96.06 81 GLN A N 1
ATOM 608 C CA . GLN A 1 81 ? 10.332 -3.701 -37.971 1.00 96.06 81 GLN A CA 1
ATOM 609 C C . GLN A 1 81 ? 9.413 -3.878 -36.763 1.00 96.06 81 GLN A C 1
ATOM 611 O O . GLN A 1 81 ? 9.830 -3.638 -35.627 1.00 96.06 81 GLN A O 1
ATOM 616 N N . LEU A 1 82 ? 8.174 -4.301 -37.007 1.00 95.75 82 LEU A N 1
ATOM 617 C CA . LEU A 1 82 ? 7.214 -4.590 -35.946 1.00 95.75 82 LEU A CA 1
ATOM 618 C C . LEU A 1 82 ? 7.256 -6.079 -35.603 1.00 95.75 82 LEU A C 1
ATOM 620 O O . LEU A 1 82 ? 7.312 -6.925 -36.500 1.00 95.75 82 LEU A O 1
ATOM 624 N N . TYR A 1 83 ? 7.228 -6.379 -34.310 1.00 94.50 83 TYR A N 1
ATOM 625 C CA . TYR A 1 83 ? 7.040 -7.724 -33.781 1.00 94.50 83 TYR A CA 1
ATOM 626 C C . TYR A 1 83 ? 5.730 -7.750 -33.005 1.00 94.50 83 TYR A C 1
ATOM 628 O O . TYR A 1 83 ? 5.550 -6.951 -32.087 1.00 94.50 83 TYR A O 1
ATOM 636 N N . PHE A 1 84 ? 4.831 -8.650 -33.392 1.00 93.50 84 PHE A N 1
ATOM 637 C CA . PHE A 1 84 ? 3.553 -8.878 -32.727 1.00 93.50 84 PHE A CA 1
ATOM 638 C C . PHE A 1 84 ? 3.655 -10.197 -31.978 1.00 93.50 84 PHE A C 1
ATOM 640 O O . PHE A 1 84 ? 3.921 -11.223 -32.600 1.00 93.50 84 PHE A O 1
ATOM 647 N N . LEU A 1 85 ? 3.504 -10.144 -30.663 1.00 92.44 85 LEU A N 1
ATOM 648 C CA . LEU A 1 85 ? 3.589 -11.303 -29.785 1.00 92.44 85 LEU A CA 1
ATOM 649 C C . LEU A 1 85 ? 2.334 -11.365 -28.920 1.00 92.44 85 LEU A C 1
ATOM 651 O O . LEU A 1 85 ? 1.787 -10.322 -28.554 1.00 92.44 85 LEU A O 1
ATOM 655 N N . THR A 1 86 ? 1.896 -12.565 -28.558 1.00 90.88 86 THR A N 1
ATOM 656 C CA . THR A 1 86 ? 0.816 -12.708 -27.573 1.00 90.88 86 THR A CA 1
ATOM 657 C C . THR A 1 86 ? 1.301 -12.347 -26.166 1.00 90.88 86 THR A C 1
ATOM 659 O O . THR A 1 86 ? 2.502 -12.350 -25.882 1.00 90.88 86 THR A O 1
ATOM 662 N N . ASP A 1 87 ? 0.370 -12.044 -25.258 1.00 87.94 87 ASP A N 1
ATOM 663 C CA . ASP A 1 87 ? 0.689 -11.755 -23.852 1.00 87.94 87 ASP A CA 1
ATOM 664 C C . ASP A 1 87 ? 1.558 -12.847 -23.195 1.00 87.94 87 ASP A C 1
ATOM 666 O O . ASP A 1 87 ? 2.523 -12.526 -22.499 1.00 87.94 87 ASP A O 1
ATOM 670 N N . ASP A 1 88 ? 1.258 -14.122 -23.467 1.00 89.38 88 ASP A N 1
ATOM 671 C CA . ASP A 1 88 ? 1.916 -15.273 -22.832 1.00 89.38 88 ASP A CA 1
ATOM 672 C C . ASP A 1 88 ? 3.389 -15.435 -23.245 1.00 89.38 88 ASP A C 1
ATOM 674 O O . ASP A 1 88 ? 4.215 -15.909 -22.461 1.00 89.38 88 ASP A O 1
ATOM 678 N N . GLU A 1 89 ? 3.746 -15.047 -24.472 1.00 90.75 89 GLU A N 1
ATOM 679 C CA . GLU A 1 89 ? 5.111 -15.208 -24.990 1.00 90.75 89 GLU A CA 1
ATOM 680 C C . GLU A 1 89 ? 5.954 -13.928 -24.878 1.00 90.75 89 GLU A C 1
ATOM 682 O O . GLU A 1 89 ? 7.188 -14.001 -24.834 1.00 90.75 89 GLU A O 1
ATOM 687 N N . TYR A 1 90 ? 5.304 -12.758 -24.802 1.00 93.50 90 TYR A N 1
ATOM 688 C CA . TYR A 1 90 ? 5.947 -11.453 -24.947 1.00 93.50 90 TYR A CA 1
ATOM 689 C C . TYR A 1 90 ? 7.136 -11.254 -23.999 1.00 93.50 90 TYR A C 1
ATOM 691 O O . TYR A 1 90 ? 8.250 -10.965 -24.448 1.00 93.50 90 TYR A O 1
ATOM 699 N N . ARG A 1 91 ? 6.930 -11.441 -22.684 1.00 91.06 91 ARG A N 1
ATOM 700 C CA . ARG A 1 91 ? 7.979 -11.201 -21.674 1.00 91.06 91 ARG A CA 1
ATOM 701 C C . ARG A 1 91 ? 9.195 -12.089 -21.926 1.00 91.06 91 ARG A C 1
ATOM 703 O O . ARG A 1 91 ? 10.313 -11.583 -21.985 1.00 91.06 91 ARG A O 1
ATOM 710 N N . THR A 1 92 ? 8.974 -13.386 -22.131 1.00 88.81 92 THR A N 1
ATOM 711 C CA . THR A 1 92 ? 10.036 -14.378 -22.345 1.00 88.81 92 THR A CA 1
ATOM 712 C C . THR A 1 92 ? 10.877 -14.035 -23.572 1.00 88.81 92 THR A C 1
ATOM 714 O O . THR A 1 92 ? 12.099 -13.908 -23.469 1.00 88.81 92 THR A O 1
ATOM 717 N N . VAL A 1 93 ? 10.233 -13.811 -24.722 1.00 90.38 93 VAL A N 1
ATOM 718 C CA . VAL A 1 93 ? 10.923 -13.548 -25.994 1.00 90.38 93 VAL A CA 1
ATOM 719 C C . VAL A 1 93 ? 11.736 -12.253 -25.929 1.00 90.38 93 VAL A C 1
ATOM 721 O O . VAL A 1 93 ? 12.908 -12.233 -26.322 1.00 90.38 93 VAL A O 1
ATOM 724 N N . VAL A 1 94 ? 11.153 -11.173 -25.398 1.00 91.44 94 VAL A N 1
ATOM 725 C CA . VAL A 1 94 ? 11.838 -9.877 -25.292 1.00 91.44 94 VAL A CA 1
ATOM 726 C C . VAL A 1 94 ? 13.000 -9.956 -24.298 1.00 91.44 94 VAL A C 1
ATOM 728 O O . VAL A 1 94 ? 14.111 -9.548 -24.640 1.00 91.44 94 VAL A O 1
ATOM 731 N N . THR A 1 95 ? 12.792 -10.524 -23.101 1.00 85.19 95 THR A N 1
ATOM 732 C CA . THR A 1 95 ? 13.850 -10.673 -22.084 1.00 85.19 95 THR A CA 1
ATOM 733 C C . THR A 1 95 ? 15.031 -11.487 -22.620 1.00 85.19 95 THR A C 1
ATOM 735 O O . THR A 1 95 ? 16.184 -11.073 -22.483 1.00 85.19 95 THR A O 1
ATOM 738 N N . GLU A 1 96 ? 14.783 -12.633 -23.259 1.00 80.19 96 GLU A N 1
ATOM 739 C CA . GLU A 1 96 ? 15.857 -13.461 -23.819 1.00 80.19 96 GLU A CA 1
ATOM 740 C C . GLU A 1 96 ? 16.622 -12.755 -24.940 1.00 80.19 96 GLU A C 1
ATOM 742 O O . GLU A 1 96 ? 17.838 -12.916 -25.055 1.00 80.19 96 GLU A O 1
ATOM 747 N N . THR A 1 97 ? 15.932 -11.965 -25.764 1.00 81.31 97 THR A N 1
ATOM 748 C CA . THR A 1 97 ? 16.568 -11.210 -26.850 1.00 81.31 97 THR A CA 1
ATOM 749 C C . THR A 1 97 ? 17.483 -10.117 -26.296 1.00 81.31 97 THR A C 1
ATOM 751 O O . THR A 1 97 ? 18.620 -9.984 -26.756 1.00 81.31 97 THR A O 1
ATOM 754 N N . ILE A 1 98 ? 17.042 -9.397 -25.257 1.00 81.88 98 ILE A N 1
ATOM 755 C CA . ILE A 1 98 ? 17.867 -8.405 -24.550 1.00 81.88 98 ILE A CA 1
ATOM 756 C C . ILE A 1 98 ? 19.098 -9.079 -23.923 1.00 81.88 98 ILE A C 1
ATOM 758 O O . ILE A 1 98 ? 20.215 -8.608 -24.134 1.00 81.88 98 ILE A O 1
ATOM 762 N N . ARG A 1 99 ? 18.934 -10.223 -23.243 1.00 76.50 99 ARG A N 1
ATOM 763 C CA . ARG A 1 99 ? 20.058 -10.981 -22.657 1.00 76.50 99 ARG A CA 1
ATOM 764 C C . ARG A 1 99 ? 21.068 -11.438 -23.710 1.00 76.50 99 ARG A C 1
ATOM 766 O O . ARG A 1 99 ? 22.262 -11.217 -23.554 1.00 76.50 99 ARG A O 1
ATOM 773 N N . LYS A 1 100 ? 20.606 -11.982 -24.841 1.00 74.56 100 LYS A N 1
ATOM 774 C CA . LYS A 1 100 ? 21.488 -12.356 -25.965 1.00 74.56 100 LYS A CA 1
ATOM 775 C C . LYS A 1 100 ? 22.261 -11.152 -26.515 1.00 74.56 100 LYS A C 1
ATOM 777 O O . LYS A 1 100 ? 23.401 -11.305 -26.954 1.00 74.56 100 LYS A O 1
ATOM 782 N N . ARG A 1 101 ? 21.658 -9.957 -26.517 1.00 72.75 101 ARG A N 1
ATOM 783 C CA . ARG A 1 101 ? 22.318 -8.705 -26.922 1.00 72.75 101 ARG A CA 1
ATOM 784 C C . ARG A 1 101 ? 23.369 -8.253 -25.904 1.00 72.75 101 ARG A C 1
ATOM 786 O O . ARG A 1 101 ? 24.418 -7.760 -26.315 1.00 72.75 101 ARG A O 1
ATOM 793 N N . GLU A 1 102 ? 23.097 -8.427 -24.616 1.00 70.31 102 GLU A N 1
ATOM 794 C CA . GLU A 1 102 ? 24.020 -8.141 -23.514 1.00 70.31 102 GLU A CA 1
ATOM 795 C C . GLU A 1 102 ? 25.233 -9.086 -23.524 1.00 70.31 102 GLU A C 1
ATOM 797 O O . GLU A 1 102 ? 26.374 -8.619 -23.539 1.00 70.31 102 GLU A O 1
ATOM 802 N N . ASP A 1 103 ? 25.002 -10.396 -23.642 1.00 60.28 103 ASP A N 1
ATOM 803 C CA . ASP A 1 103 ? 26.049 -11.424 -23.733 1.00 60.28 103 ASP A CA 1
ATOM 804 C C . ASP A 1 103 ? 26.955 -11.212 -24.956 1.00 60.28 103 ASP A C 1
ATOM 806 O O . ASP A 1 103 ? 28.181 -11.321 -24.891 1.00 60.28 103 ASP A O 1
ATOM 810 N N . ALA A 1 104 ? 26.364 -10.831 -26.089 1.00 52.91 104 ALA A N 1
ATOM 811 C CA . ALA A 1 104 ? 27.115 -10.496 -27.293 1.00 52.91 104 ALA A CA 1
ATOM 812 C C . ALA A 1 104 ? 27.947 -9.207 -27.156 1.00 52.91 104 ALA A C 1
ATOM 814 O O . ALA A 1 104 ? 28.850 -8.998 -27.958 1.00 52.91 104 ALA A O 1
ATOM 815 N N . LYS A 1 105 ? 27.680 -8.338 -26.172 1.00 51.28 105 LYS A N 1
ATOM 816 C CA . LYS A 1 105 ? 28.529 -7.172 -25.868 1.00 51.28 105 LYS A CA 1
ATOM 817 C C . LYS A 1 105 ? 29.610 -7.493 -24.835 1.00 51.28 105 LYS A C 1
ATOM 819 O O . LYS A 1 105 ? 30.716 -6.971 -24.948 1.00 51.28 105 LYS A O 1
ATOM 824 N N . SER A 1 106 ? 29.325 -8.357 -23.862 1.00 43.75 106 SER A N 1
ATOM 825 C CA . SER A 1 106 ? 30.277 -8.730 -22.807 1.00 43.75 106 SER A CA 1
ATOM 826 C C . SER A 1 106 ? 31.412 -9.636 -23.310 1.00 43.75 106 SER A C 1
ATOM 828 O O . SER A 1 106 ? 32.541 -9.507 -22.845 1.00 43.75 106 SER A O 1
ATOM 830 N N . ILE A 1 107 ? 31.166 -10.480 -24.319 1.00 31.83 107 ILE A N 1
ATOM 831 C CA . ILE A 1 107 ? 32.173 -11.393 -24.903 1.00 31.83 107 ILE A CA 1
ATOM 832 C C . ILE A 1 107 ? 33.247 -10.662 -25.742 1.00 31.83 107 ILE A C 1
ATOM 834 O O . ILE A 1 107 ? 34.347 -11.183 -25.923 1.00 31.83 107 ILE A O 1
ATOM 838 N N . PHE A 1 108 ? 32.973 -9.447 -26.232 1.00 32.66 108 PHE A N 1
ATOM 839 C CA . PHE A 1 108 ? 33.858 -8.722 -27.161 1.00 32.66 108 PHE A CA 1
ATOM 840 C C . PHE A 1 108 ? 34.577 -7.507 -26.551 1.00 32.66 108 PHE A C 1
ATOM 842 O O . PHE A 1 108 ? 35.350 -6.852 -27.245 1.00 32.66 108 PHE A O 1
ATOM 849 N N . ALA A 1 109 ? 34.392 -7.227 -25.257 1.00 35.81 109 ALA A N 1
ATOM 850 C CA . ALA A 1 109 ? 35.051 -6.100 -24.589 1.00 35.81 109 ALA A CA 1
ATOM 851 C C . ALA A 1 109 ? 36.535 -6.348 -24.229 1.00 35.81 109 ALA A C 1
ATOM 853 O O . ALA A 1 109 ? 37.248 -5.387 -23.949 1.00 35.81 109 ALA A O 1
ATOM 854 N N . ASP A 1 110 ? 37.023 -7.597 -24.278 1.00 32.75 110 ASP A N 1
ATOM 855 C CA . ASP A 1 110 ? 38.386 -7.957 -23.836 1.00 32.75 110 ASP A CA 1
ATOM 856 C C . ASP A 1 110 ? 39.395 -8.252 -24.960 1.00 32.75 110 ASP A C 1
ATOM 858 O O . ASP A 1 110 ? 40.530 -8.640 -24.691 1.00 32.75 110 ASP A O 1
ATOM 862 N N . ASN A 1 111 ? 39.054 -7.989 -26.225 1.00 27.47 111 ASN A N 1
ATOM 863 C CA . ASN A 1 111 ? 40.053 -7.916 -27.293 1.00 27.47 111 ASN A CA 1
ATOM 864 C C . ASN A 1 111 ? 39.956 -6.570 -28.008 1.00 27.47 111 ASN A C 1
ATOM 866 O O . ASN A 1 111 ? 39.018 -6.297 -28.748 1.00 27.47 111 ASN A O 1
ATOM 870 N N . ALA A 1 112 ? 40.956 -5.732 -27.747 1.00 38.09 112 ALA A N 1
ATOM 871 C CA . ALA A 1 112 ? 41.116 -4.379 -28.249 1.00 38.09 112 ALA A CA 1
ATOM 872 C C . ALA A 1 112 ? 40.733 -4.189 -29.730 1.00 38.09 112 ALA A C 1
ATOM 874 O O . ALA A 1 112 ? 41.501 -4.548 -30.619 1.00 38.09 112 ALA A O 1
ATOM 875 N N . VAL A 1 113 ? 39.633 -3.473 -29.969 1.00 26.72 113 VAL A N 1
ATOM 876 C CA . VAL A 1 113 ? 39.555 -2.409 -30.978 1.00 26.72 113 VAL A CA 1
ATOM 877 C C . VAL A 1 113 ? 38.767 -1.268 -30.339 1.00 26.72 113 VAL A C 1
ATOM 879 O O . VAL A 1 113 ? 37.644 -1.454 -29.885 1.00 26.72 113 VAL A O 1
ATOM 882 N N . LYS A 1 114 ? 39.390 -0.093 -30.243 1.00 26.94 114 LYS A N 1
ATOM 883 C CA . LYS A 1 114 ? 38.698 1.143 -29.881 1.00 26.94 114 LYS A CA 1
ATOM 884 C C . LYS A 1 114 ? 37.635 1.410 -30.951 1.00 26.94 114 LYS A C 1
ATOM 886 O O . LYS A 1 114 ? 38.004 1.613 -32.103 1.00 26.94 114 LYS A O 1
ATOM 891 N N . GLU A 1 115 ? 36.359 1.457 -30.586 1.00 28.73 115 GLU A N 1
ATOM 892 C CA . GLU A 1 115 ? 35.423 2.303 -31.329 1.00 28.73 115 GLU A CA 1
ATOM 893 C C . GLU A 1 115 ? 35.777 3.743 -30.957 1.00 28.73 115 GLU A C 1
ATOM 895 O O . GLU A 1 115 ? 35.443 4.242 -29.882 1.00 28.73 115 GLU A O 1
ATOM 900 N N . GLU A 1 116 ? 36.598 4.362 -31.803 1.00 25.73 116 GLU A N 1
ATOM 901 C CA . GLU A 1 116 ? 36.807 5.800 -31.782 1.00 25.73 116 GLU A CA 1
ATOM 902 C C . GLU A 1 116 ? 35.477 6.488 -32.098 1.00 25.73 116 GLU A C 1
ATOM 904 O O . GLU A 1 116 ? 34.818 6.178 -33.091 1.00 25.73 116 GLU A O 1
ATOM 909 N N . GLU A 1 117 ? 35.112 7.467 -31.270 1.00 29.19 117 GLU A N 1
ATOM 910 C CA . GLU A 1 117 ? 34.334 8.611 -31.730 1.00 29.19 117 GLU A CA 1
ATOM 911 C C . GLU A 1 117 ? 35.074 9.220 -32.930 1.00 29.19 117 GLU A C 1
ATOM 913 O O . GLU A 1 117 ? 36.012 10.003 -32.776 1.00 29.19 117 GLU A O 1
ATOM 918 N N . THR A 1 118 ? 34.694 8.845 -34.150 1.00 24.92 118 THR A N 1
ATOM 919 C CA . THR A 1 118 ? 35.226 9.481 -35.354 1.00 24.92 118 THR A CA 1
ATOM 920 C C . THR A 1 118 ? 34.554 10.832 -35.546 1.00 24.92 118 THR A C 1
ATOM 922 O O . THR A 1 118 ? 33.565 10.978 -36.263 1.00 24.92 118 THR A O 1
ATOM 925 N N . THR A 1 119 ? 35.134 11.852 -34.921 1.00 28.81 119 THR A N 1
ATOM 926 C CA . THR A 1 119 ? 35.255 13.161 -35.558 1.00 28.81 119 THR A CA 1
ATOM 927 C C . THR A 1 119 ? 36.390 13.123 -36.582 1.00 28.81 119 THR A C 1
ATOM 929 O O . THR A 1 119 ? 37.507 12.753 -36.239 1.00 28.81 119 THR A O 1
ATOM 932 N N . ALA A 1 120 ? 36.089 13.633 -37.779 1.00 26.08 120 ALA A N 1
ATOM 933 C CA . ALA A 1 120 ? 36.977 13.981 -38.893 1.00 26.08 120 ALA A CA 1
ATOM 934 C C . ALA A 1 120 ? 37.252 12.903 -39.962 1.00 26.08 120 ALA A C 1
ATOM 936 O O . ALA A 1 120 ? 37.645 11.775 -39.694 1.00 26.08 120 ALA A O 1
ATOM 937 N N . ALA A 1 121 ? 37.011 13.354 -41.195 1.00 34.09 121 ALA A N 1
ATOM 938 C CA . ALA A 1 121 ? 37.166 12.699 -42.482 1.00 34.09 121 ALA A CA 1
ATOM 939 C C . ALA A 1 121 ? 38.537 12.053 -42.710 1.00 34.09 121 ALA A C 1
ATOM 941 O O . ALA A 1 121 ? 39.560 12.668 -42.414 1.00 34.09 121 ALA A O 1
ATOM 942 N N . ASP A 1 122 ? 38.532 10.903 -43.388 1.00 24.44 122 ASP A N 1
ATOM 943 C CA . ASP A 1 122 ? 39.646 10.509 -44.244 1.00 24.44 122 ASP A CA 1
ATOM 944 C C . ASP A 1 122 ? 39.120 9.943 -45.573 1.00 24.44 122 ASP A C 1
ATOM 946 O O . ASP A 1 122 ? 38.240 9.080 -45.627 1.00 24.44 122 ASP A O 1
ATOM 950 N N . GLU A 1 123 ? 39.626 10.520 -46.659 1.00 37.09 123 GLU A N 1
ATOM 951 C CA . GLU A 1 123 ? 39.335 10.170 -48.043 1.00 37.09 123 GLU A CA 1
ATOM 952 C C . GLU A 1 123 ? 40.055 8.864 -48.402 1.00 37.09 123 GLU A C 1
ATOM 954 O O . GLU A 1 123 ? 41.278 8.860 -48.497 1.00 37.09 123 GLU A O 1
ATOM 959 N N . SER A 1 124 ? 39.311 7.774 -48.643 1.00 32.41 124 SER A N 1
ATOM 960 C CA . SER A 1 124 ? 39.656 6.657 -49.554 1.00 32.41 124 SER A CA 1
ATOM 961 C C . SER A 1 124 ? 38.981 5.352 -49.112 1.00 32.41 124 SER A C 1
ATOM 963 O O . SER A 1 124 ? 39.505 4.625 -48.269 1.00 32.41 124 SER A O 1
ATOM 965 N N . GLY A 1 125 ? 37.883 4.972 -49.769 1.00 25.94 125 GLY A N 1
ATOM 966 C CA . GLY A 1 125 ? 37.355 3.609 -49.672 1.00 25.94 125 GLY A CA 1
ATOM 967 C C . GLY A 1 125 ? 35.922 3.484 -50.170 1.00 25.94 125 GLY A C 1
ATOM 968 O O . GLY A 1 125 ? 35.004 3.844 -49.456 1.00 25.94 125 GLY A O 1
ATOM 969 N N . THR A 1 126 ? 35.758 2.973 -51.396 1.00 25.22 126 THR A N 1
ATOM 970 C CA . THR A 1 126 ? 34.526 2.395 -51.982 1.00 25.22 126 THR A CA 1
ATOM 971 C C . THR A 1 126 ? 33.190 3.007 -51.541 1.00 25.22 126 THR A C 1
ATOM 973 O O . THR A 1 126 ? 32.620 2.619 -50.528 1.00 25.22 126 THR A O 1
ATOM 976 N N . VAL A 1 127 ? 32.647 3.888 -52.387 1.00 27.61 127 VAL A N 1
ATOM 977 C CA . VAL A 1 127 ? 31.274 4.408 -52.301 1.00 27.61 127 VAL A CA 1
ATOM 978 C C . VAL A 1 127 ? 30.294 3.229 -52.280 1.00 27.61 127 VAL A C 1
ATOM 980 O O . VAL A 1 127 ? 30.055 2.585 -53.304 1.00 27.61 127 VAL A O 1
ATOM 983 N N . VAL A 1 128 ? 29.761 2.900 -51.105 1.00 36.75 128 VAL A N 1
ATOM 984 C CA . VAL A 1 128 ? 28.602 2.015 -50.987 1.00 36.75 128 VAL A CA 1
ATOM 985 C C . VAL A 1 128 ? 27.412 2.852 -51.431 1.00 36.75 128 VAL A C 1
ATOM 987 O O . VAL A 1 128 ? 27.157 3.894 -50.842 1.00 36.75 128 VAL A O 1
ATOM 990 N N . ASN A 1 129 ? 26.729 2.444 -52.503 1.00 41.00 129 ASN A N 1
ATOM 991 C CA . ASN A 1 129 ? 25.576 3.182 -53.021 1.00 41.00 129 ASN A CA 1
ATOM 992 C C . ASN A 1 129 ? 24.553 3.426 -51.901 1.00 41.00 129 ASN A C 1
ATOM 994 O O . ASN A 1 129 ? 23.965 2.482 -51.370 1.00 41.00 129 ASN A O 1
ATOM 998 N N . GLU A 1 130 ? 24.351 4.702 -51.584 1.00 50.25 130 GLU A N 1
ATOM 999 C CA . GLU A 1 130 ? 23.440 5.213 -50.554 1.00 50.25 130 GLU A CA 1
ATOM 1000 C C . GLU A 1 130 ? 21.958 5.119 -50.975 1.00 50.25 130 GLU A C 1
ATOM 1002 O O . GLU A 1 130 ? 21.039 5.365 -50.197 1.00 50.25 130 GLU A O 1
ATOM 1007 N N . THR A 1 131 ? 21.706 4.679 -52.209 1.00 53.66 131 THR A N 1
ATOM 1008 C CA . THR A 1 131 ? 20.376 4.542 -52.798 1.00 53.66 131 THR A CA 1
ATOM 1009 C C . THR A 1 131 ? 20.232 3.236 -53.585 1.00 53.66 131 THR A C 1
ATOM 1011 O O . THR A 1 131 ? 21.192 2.715 -54.158 1.00 53.66 131 THR A O 1
ATOM 1014 N N . GLU A 1 132 ? 19.021 2.682 -53.615 1.00 55.16 132 GLU A N 1
ATOM 1015 C CA . GLU A 1 132 ? 18.641 1.516 -54.416 1.00 55.16 132 GLU A CA 1
ATOM 1016 C C . GLU A 1 132 ? 17.662 1.911 -55.530 1.00 55.16 132 GLU A C 1
ATOM 1018 O O . GLU A 1 132 ? 16.948 2.903 -55.425 1.00 55.16 132 GLU A O 1
ATOM 1023 N N . THR A 1 133 ? 17.660 1.181 -56.647 1.00 51.22 133 THR A N 1
ATOM 1024 C CA . THR A 1 133 ? 16.717 1.430 -57.750 1.00 51.22 133 THR A CA 1
ATOM 1025 C C . THR A 1 133 ? 15.514 0.508 -57.597 1.00 51.22 133 THR A C 1
ATOM 1027 O O . THR A 1 133 ? 15.666 -0.714 -57.641 1.00 51.22 133 THR A O 1
ATOM 1030 N N . ASP A 1 134 ? 14.323 1.079 -57.419 1.00 56.94 134 ASP A N 1
ATOM 1031 C CA . ASP A 1 134 ? 13.086 0.313 -57.282 1.00 56.94 134 ASP A CA 1
ATOM 1032 C C . ASP A 1 134 ? 12.709 -0.434 -58.583 1.00 56.94 134 ASP A C 1
ATOM 1034 O O . ASP A 1 134 ? 13.290 -0.242 -59.656 1.00 56.94 134 ASP A O 1
ATOM 1038 N N . LYS A 1 135 ? 11.676 -1.286 -58.515 1.00 42.66 135 LYS A N 1
ATOM 1039 C CA . LYS A 1 135 ? 11.166 -2.077 -59.659 1.00 42.66 135 LYS A CA 1
ATOM 1040 C C . LYS A 1 135 ? 10.646 -1.223 -60.832 1.00 42.66 135 LYS A C 1
ATOM 1042 O O . LYS A 1 135 ? 10.289 -1.778 -61.870 1.00 42.66 135 LYS A O 1
ATOM 1047 N N . PHE A 1 136 ? 10.582 0.098 -60.671 1.00 41.72 136 PHE A N 1
ATOM 1048 C CA . PHE A 1 136 ? 10.106 1.073 -61.647 1.00 41.72 136 PHE A CA 1
ATOM 1049 C C . PHE A 1 136 ? 11.205 2.053 -62.093 1.00 41.72 136 PHE A C 1
ATOM 1051 O O . PHE A 1 136 ? 10.905 3.007 -62.814 1.00 41.72 136 PHE A O 1
ATOM 1058 N N . GLY A 1 137 ? 12.467 1.817 -61.715 1.00 40.25 137 GLY A N 1
ATOM 1059 C CA . GLY A 1 137 ? 13.608 2.627 -62.138 1.00 40.25 137 GLY A CA 1
ATOM 1060 C C . GLY A 1 137 ? 13.803 3.923 -61.346 1.00 40.25 137 GLY A C 1
ATOM 1061 O O . GLY A 1 137 ? 14.475 4.825 -61.843 1.00 40.25 137 GLY A O 1
ATOM 1062 N N . ARG A 1 138 ? 13.207 4.059 -60.153 1.00 50.16 138 ARG A N 1
ATOM 1063 C CA . ARG A 1 138 ? 13.355 5.241 -59.287 1.00 50.16 138 ARG A CA 1
ATOM 1064 C C . ARG A 1 138 ? 14.420 5.001 -58.224 1.00 50.16 138 ARG A C 1
ATOM 1066 O O . ARG A 1 138 ? 14.484 3.922 -57.650 1.00 50.16 138 ARG A O 1
ATOM 1073 N N . ILE A 1 139 ? 15.218 6.026 -57.954 1.00 53.81 139 ILE A N 1
ATOM 1074 C CA . ILE A 1 139 ? 16.234 6.030 -56.899 1.00 53.81 139 ILE A CA 1
ATOM 1075 C C . ILE A 1 139 ? 15.524 6.212 -55.545 1.00 53.81 139 ILE A C 1
ATOM 1077 O O . ILE A 1 139 ? 14.829 7.210 -55.351 1.00 53.81 139 ILE A O 1
ATOM 1081 N N . THR A 1 140 ? 15.669 5.252 -54.633 1.00 62.31 140 THR A N 1
ATOM 1082 C CA . THR A 1 140 ? 15.085 5.243 -53.281 1.00 62.31 140 THR A CA 1
ATOM 1083 C C . THR A 1 140 ? 16.169 5.078 -52.217 1.00 62.31 140 THR A C 1
ATOM 1085 O O . THR A 1 140 ? 17.213 4.488 -52.480 1.00 62.31 140 THR A O 1
ATOM 1088 N N . ILE A 1 141 ? 15.938 5.601 -51.011 1.00 71.44 141 ILE A N 1
ATOM 1089 C CA . ILE A 1 141 ? 16.884 5.518 -49.884 1.00 71.44 141 ILE A CA 1
ATOM 1090 C C . ILE A 1 141 ? 17.071 4.051 -49.472 1.00 71.44 141 ILE A C 1
ATOM 1092 O O . ILE A 1 141 ? 16.083 3.338 -49.279 1.00 71.44 141 ILE A O 1
ATOM 1096 N N . LYS A 1 142 ? 18.323 3.605 -49.314 1.00 76.94 142 LYS A N 1
ATOM 1097 C CA . LYS A 1 142 ? 18.626 2.268 -48.787 1.00 76.94 142 LYS A CA 1
ATOM 1098 C C . LYS A 1 142 ? 18.699 2.315 -47.258 1.00 76.94 142 LYS A C 1
ATOM 1100 O O . LYS A 1 142 ? 19.540 3.009 -46.699 1.00 76.94 142 LYS A O 1
ATOM 1105 N N . TYR A 1 143 ? 17.848 1.546 -46.583 1.00 81.62 143 TYR A N 1
ATOM 1106 C CA . TYR A 1 143 ? 17.852 1.445 -45.118 1.00 81.62 143 TYR A CA 1
ATOM 1107 C C . TYR A 1 143 ? 18.803 0.340 -44.631 1.00 81.62 143 TYR A C 1
ATOM 1109 O O . TYR A 1 143 ? 18.930 -0.681 -45.312 1.00 81.62 143 TYR A O 1
ATOM 1117 N N . PRO A 1 144 ? 19.455 0.512 -43.465 1.00 83.31 144 PRO A N 1
ATOM 1118 C CA . PRO A 1 144 ? 20.351 -0.495 -42.902 1.00 83.31 144 PRO A CA 1
ATOM 1119 C C . PRO A 1 144 ? 19.595 -1.756 -42.454 1.00 83.31 144 PRO A C 1
ATOM 1121 O O . PRO A 1 144 ? 18.444 -1.678 -42.019 1.00 83.31 144 PRO A O 1
ATOM 1124 N N . ASP A 1 145 ? 20.249 -2.916 -42.526 1.00 82.00 145 ASP A N 1
ATOM 1125 C CA . ASP A 1 145 ? 19.712 -4.168 -41.981 1.00 82.00 145 ASP A CA 1
ATOM 1126 C C . ASP A 1 145 ? 19.704 -4.148 -40.441 1.00 82.00 145 ASP A C 1
ATOM 1128 O O . ASP A 1 145 ? 20.460 -3.410 -39.805 1.00 82.00 145 ASP A O 1
ATOM 1132 N N . LEU A 1 146 ? 18.848 -4.973 -39.830 1.00 85.25 146 LEU A N 1
ATOM 1133 C CA . LEU A 1 146 ? 18.779 -5.101 -38.373 1.00 85.25 146 LEU A CA 1
ATOM 1134 C C . LEU A 1 146 ? 20.060 -5.709 -37.799 1.00 85.25 146 LEU A C 1
ATOM 1136 O O . LEU A 1 146 ? 20.563 -6.725 -38.285 1.00 85.25 146 LEU A O 1
ATOM 1140 N N . ASN A 1 147 ? 20.530 -5.143 -36.688 1.00 83.06 147 ASN A N 1
ATOM 1141 C CA . ASN A 1 147 ? 21.601 -5.756 -35.917 1.00 83.06 147 ASN A CA 1
ATOM 1142 C C . ASN A 1 147 ? 21.128 -7.081 -35.283 1.00 83.06 147 ASN A C 1
ATOM 1144 O O . ASN A 1 147 ? 19.957 -7.206 -34.907 1.00 83.06 147 ASN A O 1
ATOM 1148 N N . PRO A 1 148 ? 22.030 -8.059 -35.066 1.00 79.81 148 PRO A N 1
ATOM 1149 C CA . PRO A 1 148 ? 21.689 -9.269 -34.327 1.00 79.81 148 PRO A CA 1
ATOM 1150 C C . PRO A 1 148 ? 21.127 -8.942 -32.937 1.00 79.81 148 PRO A C 1
ATOM 1152 O O . PRO A 1 148 ? 21.750 -8.196 -32.169 1.00 79.81 148 PRO A O 1
ATOM 1155 N N . ASN A 1 149 ? 19.965 -9.527 -32.623 1.00 83.25 149 ASN A N 1
ATOM 1156 C CA . ASN A 1 149 ? 19.227 -9.342 -31.367 1.00 83.25 149 ASN A CA 1
ATOM 1157 C C . ASN A 1 149 ? 18.897 -7.865 -31.056 1.00 83.25 149 ASN A C 1
ATOM 1159 O O . ASN A 1 149 ? 18.946 -7.444 -29.902 1.00 83.25 149 ASN A O 1
ATOM 1163 N N . GLN A 1 150 ? 18.632 -7.046 -32.080 1.00 89.44 150 GLN A N 1
ATOM 1164 C CA . GLN A 1 150 ? 18.273 -5.640 -31.890 1.00 89.44 150 GLN A CA 1
ATOM 1165 C C . GLN A 1 150 ? 16.919 -5.491 -31.180 1.00 89.44 150 GLN A C 1
ATOM 1167 O O . GLN A 1 150 ? 15.923 -6.082 -31.594 1.00 89.44 150 GLN A O 1
ATOM 1172 N N . VAL A 1 151 ? 16.896 -4.661 -30.134 1.00 93.38 151 VAL A N 1
ATOM 1173 C CA . VAL A 1 151 ? 15.699 -4.273 -29.377 1.00 93.38 151 VAL A CA 1
ATOM 1174 C C . VAL A 1 151 ? 15.770 -2.765 -29.138 1.00 93.38 151 VAL A C 1
ATOM 1176 O O . VAL A 1 151 ? 16.754 -2.283 -28.576 1.00 93.38 151 VAL A O 1
ATOM 1179 N N . ASP A 1 152 ? 14.755 -2.018 -29.583 1.00 97.00 152 ASP A N 1
ATOM 1180 C CA . ASP A 1 152 ? 14.712 -0.553 -29.476 1.00 97.00 152 ASP A CA 1
ATOM 1181 C C . ASP A 1 152 ? 13.518 -0.071 -28.651 1.00 97.00 152 ASP A C 1
ATOM 1183 O O . ASP A 1 152 ? 13.714 0.415 -27.541 1.00 97.00 152 ASP A O 1
ATOM 1187 N N . ILE A 1 153 ? 12.291 -0.219 -29.162 1.00 97.94 153 ILE A N 1
ATOM 1188 C CA . ILE A 1 153 ? 11.060 0.195 -28.477 1.00 97.94 153 ILE A CA 1
ATOM 1189 C C . ILE A 1 153 ? 10.343 -1.045 -27.951 1.00 97.94 153 ILE A C 1
ATOM 1191 O O . ILE A 1 153 ? 10.070 -1.974 -28.714 1.00 97.94 153 ILE A O 1
ATOM 1195 N N . ILE A 1 154 ? 10.005 -1.039 -26.664 1.00 96.75 154 ILE A N 1
ATOM 1196 C CA . ILE A 1 154 ? 9.328 -2.156 -26.001 1.00 96.75 154 ILE A CA 1
ATOM 1197 C C . ILE A 1 154 ? 8.083 -1.676 -25.265 1.00 96.75 154 ILE A C 1
ATOM 1199 O O . ILE A 1 154 ? 8.098 -0.640 -24.600 1.00 96.75 154 ILE A O 1
ATOM 1203 N N . TYR A 1 155 ? 7.010 -2.451 -25.365 1.00 95.19 155 TYR A N 1
ATOM 1204 C CA . TYR A 1 155 ? 5.915 -2.406 -24.407 1.00 95.19 155 TYR A CA 1
ATOM 1205 C C . TYR A 1 155 ? 6.371 -2.994 -23.060 1.00 95.19 155 TYR A C 1
ATOM 1207 O O . TYR A 1 155 ? 7.149 -3.952 -23.019 1.00 95.19 155 TYR A O 1
ATOM 1215 N N . ILE A 1 156 ? 5.916 -2.400 -21.964 1.00 92.50 156 ILE A N 1
ATOM 1216 C CA . ILE A 1 156 ? 6.180 -2.836 -20.595 1.00 92.50 156 ILE A CA 1
ATOM 1217 C C . ILE A 1 156 ? 4.831 -3.150 -19.954 1.00 92.50 156 ILE A C 1
ATOM 1219 O O . ILE A 1 156 ? 3.954 -2.284 -19.899 1.00 92.50 156 ILE A O 1
ATOM 1223 N N . ASN A 1 157 ? 4.691 -4.401 -19.513 1.00 89.06 157 ASN A N 1
ATOM 1224 C CA . ASN A 1 157 ? 3.470 -4.959 -18.946 1.00 89.06 157 ASN A CA 1
ATOM 1225 C C . ASN A 1 157 ? 3.608 -5.071 -17.423 1.00 89.06 157 ASN A C 1
ATOM 1227 O O . ASN A 1 157 ? 4.271 -5.987 -16.931 1.00 89.06 157 ASN A O 1
ATOM 1231 N N . GLY A 1 158 ? 3.003 -4.136 -16.697 1.00 88.00 158 GLY A N 1
ATOM 1232 C CA . GLY A 1 158 ? 2.974 -4.145 -15.237 1.00 88.00 158 GLY A CA 1
ATOM 1233 C C . GLY A 1 158 ? 4.259 -3.673 -14.548 1.00 88.00 158 GLY A C 1
ATOM 1234 O O . GLY A 1 158 ? 5.302 -3.413 -15.160 1.00 88.00 158 GLY A O 1
ATOM 1235 N N . GLU A 1 159 ? 4.155 -3.564 -13.224 1.00 84.50 159 GLU A N 1
ATOM 1236 C CA . GLU A 1 159 ? 5.199 -3.057 -12.333 1.00 84.50 159 GLU A CA 1
ATOM 1237 C C . GLU A 1 159 ? 6.439 -3.958 -12.297 1.00 84.50 159 GLU A C 1
ATOM 1239 O O . GLU A 1 159 ? 7.555 -3.456 -12.437 1.00 84.50 159 GLU A O 1
ATOM 1244 N N . ASP A 1 160 ? 6.257 -5.278 -12.184 1.00 83.19 160 ASP A N 1
ATOM 1245 C CA . ASP A 1 160 ? 7.355 -6.251 -12.103 1.00 83.19 160 ASP A CA 1
ATOM 1246 C C . ASP A 1 160 ? 8.330 -6.111 -13.270 1.00 83.19 160 ASP A C 1
ATOM 1248 O O . ASP A 1 160 ? 9.543 -6.002 -13.081 1.00 83.19 160 ASP A O 1
ATOM 1252 N N . MET A 1 161 ? 7.797 -6.073 -14.496 1.00 86.12 161 MET A N 1
ATOM 1253 C CA . MET A 1 161 ? 8.607 -5.944 -15.703 1.00 86.12 161 MET A CA 1
ATOM 1254 C C . MET A 1 161 ? 9.319 -4.589 -15.741 1.00 86.12 161 MET A C 1
ATOM 1256 O 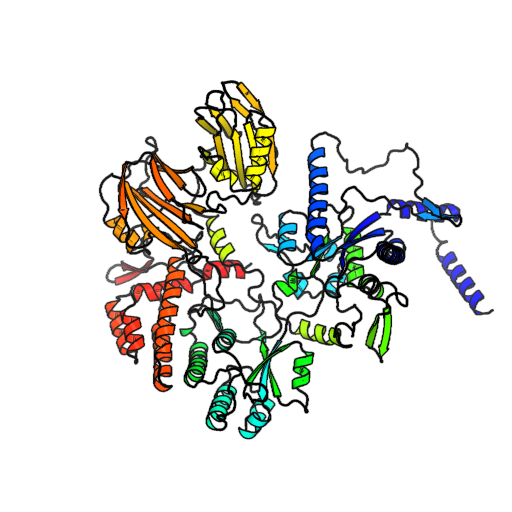O . MET A 1 161 ? 10.491 -4.519 -16.111 1.00 86.12 161 MET A O 1
ATOM 1260 N N . PHE A 1 162 ? 8.635 -3.513 -15.344 1.00 86.00 162 PHE A N 1
ATOM 1261 C CA . PHE A 1 162 ? 9.217 -2.175 -15.301 1.00 86.00 162 PHE A CA 1
ATOM 1262 C C . PHE A 1 162 ? 10.377 -2.079 -14.313 1.00 86.00 162 PHE A C 1
ATOM 1264 O O . PHE A 1 162 ? 11.467 -1.639 -14.690 1.00 86.00 162 PHE A O 1
ATOM 1271 N N . ARG A 1 163 ? 10.159 -2.513 -13.067 1.00 78.50 163 ARG A N 1
ATOM 1272 C CA . ARG A 1 163 ? 11.166 -2.468 -12.004 1.00 78.50 163 ARG A CA 1
ATOM 1273 C C . ARG A 1 163 ? 12.331 -3.401 -12.302 1.00 78.50 163 ARG A C 1
ATOM 1275 O O . ARG A 1 163 ? 13.471 -2.968 -12.164 1.00 78.50 163 ARG A O 1
ATOM 1282 N N . GLU A 1 164 ? 12.077 -4.623 -12.778 1.00 74.25 164 GLU A N 1
ATOM 1283 C CA . GLU A 1 164 ? 13.131 -5.562 -13.190 1.00 74.25 164 GLU A CA 1
ATOM 1284 C C . GLU A 1 164 ? 14.000 -4.959 -14.301 1.00 74.25 164 GLU A C 1
ATOM 1286 O O . GLU A 1 164 ? 15.228 -4.952 -14.207 1.00 74.25 164 GLU A O 1
ATOM 1291 N N . TYR A 1 165 ? 13.380 -4.425 -15.356 1.00 78.31 165 TYR A N 1
ATOM 1292 C CA . TYR A 1 165 ? 14.122 -3.909 -16.505 1.00 78.31 165 TYR A CA 1
ATOM 1293 C C . TYR A 1 165 ? 14.890 -2.631 -16.158 1.00 78.31 165 TYR A C 1
ATOM 1295 O O . TYR A 1 165 ? 16.007 -2.439 -16.642 1.00 78.31 165 TYR A O 1
ATOM 1303 N N . ALA A 1 166 ? 14.325 -1.767 -15.312 1.00 73.69 166 ALA A N 1
ATOM 1304 C CA . ALA A 1 166 ? 15.033 -0.605 -14.793 1.00 73.69 166 ALA A CA 1
ATOM 1305 C C . ALA A 1 166 ? 16.222 -1.016 -13.906 1.00 73.69 166 ALA A C 1
ATOM 1307 O O . ALA A 1 166 ? 17.326 -0.515 -14.116 1.00 73.69 166 ALA A O 1
ATOM 1308 N N . ALA A 1 167 ? 16.030 -1.963 -12.978 1.00 65.31 167 ALA A N 1
ATOM 1309 C CA . ALA A 1 167 ? 17.072 -2.452 -12.070 1.00 65.31 167 ALA A CA 1
ATOM 1310 C C . ALA A 1 167 ? 18.223 -3.159 -12.807 1.00 65.31 167 ALA A C 1
ATOM 1312 O O . ALA A 1 167 ? 19.384 -2.987 -12.446 1.00 65.31 167 ALA A O 1
ATOM 1313 N N . ASN A 1 168 ? 17.922 -3.887 -13.887 1.00 62.00 168 ASN A N 1
ATOM 1314 C CA . ASN A 1 168 ? 18.931 -4.502 -14.756 1.00 62.00 168 ASN A CA 1
ATOM 1315 C C . ASN A 1 168 ? 19.632 -3.491 -15.689 1.00 62.00 168 ASN A C 1
ATOM 1317 O O . ASN A 1 168 ? 20.506 -3.871 -16.465 1.00 62.00 168 ASN A O 1
ATOM 1321 N N . GLY A 1 169 ? 19.248 -2.208 -15.666 1.00 72.19 169 GLY A N 1
ATOM 1322 C CA . GLY A 1 169 ? 19.800 -1.188 -16.559 1.00 72.19 169 GLY A CA 1
ATOM 1323 C C . GLY A 1 169 ? 19.398 -1.368 -18.027 1.00 72.19 169 GLY A C 1
ATOM 1324 O O . GLY A 1 169 ? 20.067 -0.846 -18.919 1.00 72.19 169 GLY A O 1
ATOM 1325 N N . TRP A 1 170 ? 18.314 -2.098 -18.302 1.00 79.88 170 TRP A N 1
ATOM 1326 C CA . TRP A 1 170 ? 17.830 -2.389 -19.654 1.00 79.88 170 TRP A CA 1
ATOM 1327 C C . TRP A 1 170 ? 16.943 -1.287 -20.245 1.00 79.88 170 TRP A C 1
ATOM 1329 O O . TRP A 1 170 ? 16.617 -1.358 -21.431 1.00 79.88 170 TRP A O 1
ATOM 1339 N N . LEU A 1 171 ? 16.581 -0.255 -19.476 1.00 83.50 171 LEU A N 1
ATOM 1340 C CA . LEU A 1 171 ? 15.800 0.901 -19.937 1.00 83.50 171 LEU A CA 1
ATOM 1341 C C . LEU A 1 171 ? 16.660 2.167 -20.046 1.00 83.50 171 LEU A C 1
ATOM 1343 O O . LEU A 1 171 ? 17.487 2.456 -19.181 1.00 83.50 171 LEU A O 1
ATOM 1347 N N . LYS A 1 172 ? 16.442 2.966 -21.096 1.00 85.69 172 LYS A N 1
ATOM 1348 C CA . LYS A 1 172 ? 16.995 4.323 -21.201 1.00 85.69 172 LYS A CA 1
ATOM 1349 C C . LYS A 1 172 ? 16.217 5.291 -20.315 1.00 85.69 172 LYS A C 1
ATOM 1351 O O . LYS A 1 172 ? 14.992 5.268 -20.275 1.00 85.69 172 LYS A O 1
ATOM 1356 N N . ARG A 1 173 ? 16.944 6.224 -19.699 1.00 87.75 173 ARG A N 1
ATOM 1357 C CA . ARG A 1 173 ? 16.361 7.420 -19.087 1.00 87.75 173 ARG A CA 1
ATOM 1358 C C . ARG A 1 173 ? 15.876 8.381 -20.182 1.00 87.75 173 ARG A C 1
ATOM 1360 O O . ARG A 1 173 ? 16.616 8.650 -21.127 1.00 87.75 173 ARG A O 1
ATOM 1367 N N . LEU A 1 174 ? 14.651 8.892 -20.057 1.00 90.12 174 LEU A N 1
ATOM 1368 C CA . LEU A 1 174 ? 13.936 9.629 -21.109 1.00 90.12 174 LEU A CA 1
ATOM 1369 C C . LEU A 1 174 ? 13.803 11.139 -20.838 1.00 90.12 174 LEU A C 1
ATOM 1371 O O . LEU A 1 174 ? 13.305 11.867 -21.696 1.00 90.12 174 LEU A O 1
ATOM 1375 N N . ASP A 1 175 ? 14.231 11.632 -19.671 1.00 86.38 175 ASP A N 1
ATOM 1376 C CA . ASP A 1 175 ? 13.952 13.004 -19.207 1.00 86.38 175 ASP A CA 1
ATOM 1377 C C . ASP A 1 175 ? 14.467 14.104 -20.149 1.00 86.38 175 ASP A C 1
ATOM 1379 O O . ASP A 1 175 ? 13.801 15.128 -20.339 1.00 86.38 175 ASP A O 1
ATOM 1383 N N . GLU A 1 176 ? 15.627 13.881 -20.772 1.00 87.62 176 GLU A N 1
ATOM 1384 C CA . GLU A 1 176 ? 16.232 14.805 -21.738 1.00 87.62 176 GLU A CA 1
ATOM 1385 C C . GLU A 1 176 ? 15.368 14.924 -23.000 1.00 87.62 176 GLU A C 1
ATOM 1387 O O . GLU A 1 176 ? 14.974 16.026 -23.385 1.00 87.62 176 GLU A O 1
ATOM 1392 N N . GLU A 1 177 ? 14.969 13.798 -23.596 1.00 90.44 177 GLU A N 1
ATOM 1393 C CA . GLU A 1 177 ? 14.118 13.777 -24.792 1.00 90.44 177 GLU A CA 1
ATOM 1394 C C . GLU A 1 177 ? 12.709 14.308 -24.502 1.00 90.44 177 GLU A C 1
ATOM 1396 O O . GLU A 1 177 ? 12.161 15.092 -25.284 1.00 90.44 177 GLU A O 1
ATOM 1401 N N . LEU A 1 178 ? 12.144 13.965 -23.339 1.00 90.00 178 LEU A N 1
ATOM 1402 C CA . LEU A 1 178 ? 10.861 14.484 -22.850 1.00 90.00 178 LEU A CA 1
ATOM 1403 C C . LEU A 1 178 ? 10.896 15.991 -22.559 1.00 90.00 178 LEU A C 1
ATOM 1405 O O . LEU A 1 178 ? 9.846 16.628 -22.447 1.00 90.00 178 LEU A O 1
ATOM 1409 N N . SER A 1 179 ? 12.078 16.583 -22.416 1.00 87.44 179 SER A N 1
ATOM 1410 C CA . SER A 1 179 ? 12.258 18.030 -22.248 1.00 87.44 179 SER A CA 1
ATOM 1411 C C . SER A 1 179 ? 12.681 18.729 -23.544 1.00 87.44 179 SER A C 1
ATOM 1413 O O . SER A 1 179 ? 12.600 19.953 -23.629 1.00 87.44 179 SER A O 1
ATOM 1415 N N . ALA A 1 180 ? 13.060 17.961 -24.567 1.00 89.06 180 ALA A N 1
ATOM 1416 C CA . ALA A 1 180 ? 13.512 18.445 -25.862 1.00 89.06 180 ALA A CA 1
ATOM 1417 C C . ALA A 1 180 ? 12.536 18.054 -26.988 1.00 89.06 180 ALA A C 1
ATOM 1419 O O . ALA A 1 180 ? 11.455 18.641 -27.119 1.00 89.06 180 ALA A O 1
ATOM 1420 N N . SER A 1 181 ? 12.925 17.087 -27.825 1.00 81.94 181 SER A N 1
ATOM 1421 C CA . SER A 1 181 ? 12.238 16.720 -29.069 1.00 81.94 181 SER A CA 1
ATOM 1422 C C . SER A 1 181 ? 10.830 16.151 -28.839 1.00 81.94 181 SER A C 1
ATOM 1424 O O . SER A 1 181 ? 9.944 16.319 -29.677 1.00 81.94 181 SER A O 1
ATOM 1426 N N . SER A 1 182 ? 10.610 15.538 -27.673 1.00 91.44 182 SER A N 1
ATOM 1427 C CA . SER A 1 182 ? 9.414 14.763 -27.330 1.00 91.44 182 SER A CA 1
ATOM 1428 C C . SER A 1 182 ? 8.551 15.435 -26.260 1.00 91.44 182 SER A C 1
ATOM 1430 O O . SER A 1 182 ? 7.668 14.810 -25.674 1.00 91.44 182 SER A O 1
ATOM 1432 N N . LYS A 1 183 ? 8.736 16.745 -26.035 1.00 92.31 183 LYS A N 1
ATOM 1433 C CA . LYS A 1 183 ? 7.961 17.536 -25.059 1.00 92.31 183 LYS A CA 1
ATOM 1434 C C . LYS A 1 183 ? 6.443 17.430 -25.226 1.00 92.31 183 LYS A C 1
ATOM 1436 O O . LYS A 1 183 ? 5.712 17.543 -24.249 1.00 92.31 183 LYS A O 1
ATOM 1441 N N . LYS A 1 184 ? 5.971 17.180 -26.453 1.00 92.00 184 LYS A N 1
ATOM 1442 C CA . LYS A 1 184 ? 4.543 17.080 -26.779 1.00 92.00 184 LYS A CA 1
ATOM 1443 C C . LYS A 1 184 ? 3.859 15.904 -26.070 1.00 92.00 184 LYS A C 1
ATOM 1445 O O . LYS A 1 184 ? 2.658 15.958 -25.840 1.00 92.00 184 LYS A O 1
ATOM 1450 N N . ILE A 1 185 ? 4.610 14.876 -25.666 1.00 91.94 185 ILE A N 1
ATOM 1451 C CA . ILE A 1 185 ? 4.085 13.776 -24.843 1.00 91.94 185 ILE A CA 1
ATOM 1452 C C . ILE A 1 185 ? 3.504 14.314 -23.527 1.00 91.94 185 ILE A C 1
ATOM 1454 O O . ILE A 1 185 ? 2.428 13.881 -23.130 1.00 91.94 185 ILE A O 1
ATOM 1458 N N . LYS A 1 186 ? 4.129 15.326 -22.908 1.00 88.94 186 LYS A N 1
ATOM 1459 C CA . LYS A 1 186 ? 3.653 15.948 -21.656 1.00 88.94 186 LYS A CA 1
ATOM 1460 C C . LYS A 1 186 ? 2.323 16.700 -21.807 1.00 88.94 186 LYS A C 1
ATOM 1462 O O . LYS A 1 186 ? 1.661 16.971 -20.816 1.00 88.94 186 LYS A O 1
ATOM 1467 N N . GLU A 1 187 ? 1.931 17.043 -23.034 1.00 89.00 187 GLU A N 1
ATOM 1468 C CA . GLU A 1 187 ? 0.629 17.662 -23.328 1.00 89.00 187 GLU A CA 1
ATOM 1469 C C . GLU A 1 187 ? -0.480 16.612 -23.528 1.00 89.00 187 GLU A C 1
ATOM 1471 O O . GLU A 1 187 ? -1.660 16.940 -23.431 1.00 89.00 187 GLU A O 1
ATOM 1476 N N . TYR A 1 188 ? -0.109 15.363 -23.841 1.00 89.56 188 TYR A N 1
ATOM 1477 C CA . TYR A 1 188 ? -1.033 14.286 -24.222 1.00 89.56 188 TYR A CA 1
ATOM 1478 C C . TYR A 1 188 ? -1.119 13.156 -23.204 1.00 89.56 188 TYR A C 1
ATOM 1480 O O . TYR A 1 188 ? -2.078 12.394 -23.272 1.00 89.56 188 TYR A O 1
ATOM 1488 N N . VAL A 1 189 ? -0.147 13.026 -22.303 1.00 87.56 189 VAL A N 1
ATOM 1489 C CA . VAL A 1 189 ? -0.149 12.080 -21.183 1.00 87.56 189 VAL A CA 1
ATOM 1490 C C . VAL A 1 189 ? -0.371 12.866 -19.900 1.00 87.56 189 VAL A C 1
ATOM 1492 O O . VAL A 1 189 ? 0.237 13.919 -19.711 1.00 87.56 189 VAL A O 1
ATOM 1495 N N . SER A 1 190 ? -1.256 12.370 -19.029 1.00 81.19 190 SER A N 1
ATOM 1496 C CA . SER A 1 190 ? -1.530 13.009 -17.740 1.00 81.19 190 SER A CA 1
ATOM 1497 C C . SER A 1 190 ? -0.232 13.267 -16.970 1.00 81.19 190 SER A C 1
ATOM 1499 O O . SER A 1 190 ? 0.571 12.351 -16.775 1.00 81.19 190 SER A O 1
ATOM 1501 N N . GLN A 1 191 ? -0.039 14.503 -16.495 1.00 78.75 191 GLN A N 1
ATOM 1502 C CA . GLN A 1 191 ? 1.105 14.842 -15.647 1.00 78.75 191 GLN A CA 1
ATOM 1503 C C . GLN A 1 191 ? 1.117 13.987 -14.374 1.00 78.75 191 GLN A C 1
ATOM 1505 O O . GLN A 1 191 ? 2.189 13.631 -13.897 1.00 78.75 191 GLN A O 1
ATOM 1510 N N . THR A 1 192 ? -0.060 13.617 -13.863 1.00 75.88 192 THR A N 1
ATOM 1511 C CA . THR A 1 192 ? -0.220 12.718 -12.719 1.00 75.88 192 THR A CA 1
ATOM 1512 C C . THR A 1 192 ? 0.412 11.350 -12.997 1.00 75.88 192 THR A C 1
ATOM 1514 O O . THR A 1 192 ? 1.239 10.906 -12.209 1.00 75.88 192 THR A O 1
ATOM 1517 N N . LEU A 1 193 ? 0.121 10.735 -14.154 1.00 80.56 193 LEU A N 1
ATOM 1518 C CA . LEU A 1 193 ? 0.703 9.446 -14.563 1.00 80.56 193 LEU A CA 1
ATOM 1519 C C . LEU A 1 193 ? 2.205 9.554 -14.849 1.00 80.56 193 LEU A C 1
ATOM 1521 O O . LEU A 1 193 ? 2.975 8.709 -14.408 1.00 80.56 193 LEU A O 1
ATOM 1525 N N . LEU A 1 194 ? 2.641 10.611 -15.546 1.00 80.94 194 LEU A N 1
ATOM 1526 C CA . LEU A 1 194 ? 4.063 10.826 -15.835 1.00 80.94 194 LEU A CA 1
ATOM 1527 C C . LEU A 1 194 ? 4.887 10.998 -14.557 1.00 80.94 194 LEU A C 1
ATOM 1529 O O . LEU A 1 194 ? 5.953 10.405 -14.450 1.00 80.94 194 LEU A O 1
ATOM 1533 N N . SER A 1 195 ? 4.401 11.789 -13.596 1.00 76.56 195 SER A N 1
ATOM 1534 C CA . SER A 1 195 ? 5.061 11.973 -12.299 1.00 76.56 195 SER A CA 1
ATOM 1535 C C . SER A 1 195 ? 5.056 10.691 -11.461 1.00 76.56 195 SER A C 1
ATOM 1537 O O . SER A 1 195 ? 6.014 10.432 -10.740 1.00 76.56 195 SER A O 1
ATOM 1539 N N . ALA A 1 196 ? 3.984 9.902 -11.539 1.00 71.94 196 ALA A N 1
ATOM 1540 C CA . ALA A 1 196 ? 3.829 8.651 -10.805 1.00 71.94 196 ALA A CA 1
ATOM 1541 C C . ALA A 1 196 ? 4.722 7.517 -11.346 1.00 71.94 196 ALA A C 1
ATOM 1543 O O . ALA A 1 196 ? 5.270 6.740 -10.568 1.00 71.94 196 ALA A O 1
ATOM 1544 N N . ALA A 1 197 ? 4.932 7.470 -12.666 1.00 74.62 197 ALA A N 1
ATOM 1545 C CA . ALA A 1 197 ? 5.813 6.510 -13.335 1.00 74.62 197 ALA A CA 1
ATOM 1546 C C . ALA A 1 197 ? 7.309 6.828 -13.185 1.00 74.62 197 ALA A C 1
ATOM 1548 O O . ALA A 1 197 ? 8.158 6.044 -13.620 1.00 74.62 197 ALA A O 1
ATOM 1549 N N . GLN A 1 198 ? 7.656 7.965 -12.576 1.00 78.69 198 GLN A N 1
ATOM 1550 C CA . GLN A 1 198 ? 9.036 8.226 -12.196 1.00 78.69 198 GLN A CA 1
ATOM 1551 C C . GLN A 1 198 ? 9.447 7.213 -11.139 1.00 78.69 198 GLN A C 1
ATOM 1553 O O . GLN A 1 198 ? 8.802 7.070 -10.099 1.00 78.69 198 GLN A O 1
ATOM 1558 N N . ILE A 1 199 ? 10.563 6.540 -11.385 1.00 69.38 199 ILE A N 1
ATOM 1559 C CA . ILE A 1 199 ? 11.242 5.846 -10.304 1.00 69.38 199 ILE A CA 1
ATOM 1560 C C . ILE A 1 199 ? 11.800 6.968 -9.439 1.00 69.38 199 ILE A C 1
ATOM 1562 O O . ILE A 1 199 ? 12.630 7.744 -9.908 1.00 69.38 199 ILE A O 1
ATOM 1566 N N . LYS A 1 200 ? 11.234 7.103 -8.238 1.00 57.28 200 LYS A N 1
ATOM 1567 C CA . LYS A 1 200 ? 11.717 7.979 -7.178 1.00 57.28 200 LYS A CA 1
ATOM 1568 C C . LYS A 1 200 ? 12.331 7.092 -6.126 1.00 57.28 200 LYS A C 1
ATOM 1570 O O . LYS A 1 200 ? 11.650 6.267 -5.520 1.00 57.28 200 LYS A O 1
ATOM 1575 N N . GLY A 1 201 ? 13.625 7.234 -5.947 1.00 44.53 201 GLY A N 1
ATOM 1576 C CA . GLY A 1 201 ? 14.341 6.436 -4.986 1.00 44.53 201 GLY A CA 1
ATOM 1577 C C . GLY A 1 201 ? 15.756 6.926 -4.824 1.00 44.53 201 GLY A C 1
ATOM 1578 O O . GLY A 1 201 ? 16.319 7.636 -5.660 1.00 44.53 201 GLY A O 1
ATOM 1579 N N . VAL A 1 202 ? 16.334 6.493 -3.719 1.00 34.00 202 VAL A N 1
ATOM 1580 C CA . VAL A 1 202 ? 17.766 6.549 -3.524 1.00 34.00 202 VAL A CA 1
ATOM 1581 C C . VAL A 1 202 ? 18.301 5.219 -4.035 1.00 34.00 202 VAL A C 1
ATOM 1583 O O . VAL A 1 202 ? 18.382 4.255 -3.282 1.00 34.00 202 VAL A O 1
ATOM 1586 N N . SER A 1 203 ? 18.649 5.156 -5.318 1.00 32.66 203 SER A N 1
ATOM 1587 C CA . SER A 1 203 ? 19.819 4.343 -5.641 1.00 32.66 203 SER A CA 1
ATOM 1588 C C . SER A 1 203 ? 20.977 5.191 -5.158 1.00 32.66 203 SER A C 1
ATOM 1590 O O . SER A 1 203 ? 21.015 6.384 -5.442 1.00 32.66 203 SER A O 1
ATOM 1592 N N . ASP A 1 204 ? 21.940 4.619 -4.452 1.00 33.25 204 ASP A N 1
ATOM 1593 C CA . ASP A 1 204 ? 23.264 5.220 -4.506 1.00 33.25 204 ASP A CA 1
ATOM 1594 C C . ASP A 1 204 ? 23.464 6.549 -3.737 1.00 33.25 204 ASP A C 1
ATOM 1596 O O . ASP A 1 204 ? 24.337 7.345 -4.075 1.00 33.25 204 ASP A O 1
ATOM 1600 N N . GLY A 1 205 ? 22.649 6.864 -2.728 1.00 30.91 205 GLY A N 1
ATOM 1601 C CA . GLY A 1 205 ? 22.752 8.153 -2.019 1.00 30.91 205 GLY A CA 1
ATOM 1602 C C . GLY A 1 205 ? 22.493 9.390 -2.900 1.00 30.91 205 GLY A C 1
ATOM 1603 O O . GLY A 1 205 ? 22.617 10.512 -2.415 1.00 30.91 205 GLY A O 1
ATOM 1604 N N . ASN A 1 206 ? 22.116 9.193 -4.167 1.00 30.48 206 ASN A N 1
ATOM 1605 C CA . ASN A 1 206 ? 21.670 10.213 -5.102 1.00 30.48 206 ASN A CA 1
ATOM 1606 C C . ASN A 1 206 ? 20.206 9.933 -5.448 1.00 30.48 206 ASN A C 1
ATOM 1608 O O . ASN A 1 206 ? 19.788 8.787 -5.561 1.00 30.48 206 ASN A O 1
ATOM 1612 N N . GLU A 1 207 ? 19.411 10.973 -5.661 1.00 40.59 207 GLU A N 1
ATOM 1613 C CA . GLU A 1 207 ? 18.098 10.780 -6.273 1.00 40.59 207 GLU A CA 1
ATOM 1614 C C . GLU A 1 207 ? 18.280 10.180 -7.673 1.00 40.59 207 GLU A C 1
ATOM 1616 O O . GLU A 1 207 ? 18.726 10.859 -8.603 1.00 40.59 207 GLU A O 1
ATOM 1621 N N . VAL A 1 208 ? 17.894 8.914 -7.853 1.00 50.97 208 VAL A N 1
ATOM 1622 C CA . VAL A 1 208 ? 17.470 8.456 -9.175 1.00 50.97 208 VAL A CA 1
ATOM 1623 C C . VAL A 1 208 ? 16.049 8.953 -9.303 1.00 50.97 208 VAL A C 1
ATOM 1625 O O . VAL A 1 208 ? 15.109 8.273 -8.921 1.00 50.97 208 VAL A O 1
ATOM 1628 N N . ASN A 1 209 ? 15.933 10.187 -9.780 1.00 62.34 209 ASN A N 1
ATOM 1629 C CA . ASN A 1 209 ? 14.683 10.771 -10.224 1.00 62.34 209 ASN A CA 1
ATOM 1630 C C . ASN A 1 209 ? 14.731 10.798 -11.742 1.00 62.34 209 ASN A C 1
ATOM 1632 O O . ASN A 1 209 ? 15.412 11.636 -12.340 1.00 62.34 209 ASN A O 1
ATOM 1636 N N . GLY A 1 210 ? 14.057 9.841 -12.369 1.00 74.38 210 GLY A N 1
ATOM 1637 C CA . GLY A 1 210 ? 14.064 9.748 -13.819 1.00 74.38 210 GLY A CA 1
ATOM 1638 C C . GLY A 1 210 ? 12.862 9.015 -14.377 1.00 74.38 210 GLY A C 1
ATOM 1639 O O . GLY A 1 210 ? 12.295 8.114 -13.755 1.00 74.38 210 GLY A O 1
ATOM 1640 N N . THR A 1 211 ? 12.489 9.412 -15.584 1.00 86.94 211 THR A N 1
ATOM 1641 C CA . THR A 1 211 ? 11.413 8.789 -16.350 1.00 86.94 211 THR A CA 1
ATOM 1642 C C . THR A 1 211 ? 12.024 7.722 -17.256 1.00 86.94 211 THR A C 1
ATOM 1644 O O . THR A 1 211 ? 12.801 8.057 -18.148 1.00 86.94 211 THR A O 1
ATOM 1647 N N . PHE A 1 212 ? 11.699 6.445 -17.044 1.00 87.94 212 PHE A N 1
ATOM 1648 C CA . PHE A 1 212 ? 12.256 5.318 -17.822 1.00 87.94 212 PHE A CA 1
ATOM 1649 C C . PHE A 1 212 ? 11.269 4.712 -18.827 1.00 87.94 212 PHE A C 1
ATOM 1651 O O . PHE A 1 212 ? 11.658 3.960 -19.720 1.00 87.94 212 PHE A O 1
ATOM 1658 N N . ALA A 1 213 ? 9.991 5.059 -18.702 1.00 91.44 213 ALA A N 1
ATOM 1659 C CA . ALA A 1 213 ? 8.935 4.645 -19.607 1.00 91.44 213 ALA A CA 1
ATOM 1660 C C . ALA A 1 213 ? 7.863 5.736 -19.704 1.00 91.44 213 ALA A C 1
ATOM 1662 O O . ALA A 1 213 ? 7.756 6.603 -18.836 1.00 91.44 213 ALA A O 1
ATOM 1663 N N . ILE A 1 214 ? 7.083 5.699 -20.778 1.00 92.00 214 ILE A N 1
ATOM 1664 C CA . ILE A 1 214 ? 5.934 6.570 -21.015 1.00 92.00 214 ILE A CA 1
ATOM 1665 C C . ILE A 1 214 ? 4.671 5.745 -20.753 1.00 92.00 214 ILE A C 1
ATOM 1667 O O . ILE A 1 214 ? 4.406 4.819 -21.526 1.00 92.00 214 ILE A O 1
ATOM 1671 N N . PRO A 1 215 ? 3.884 6.058 -19.710 1.00 91.25 215 PRO A N 1
ATOM 1672 C CA . PRO A 1 215 ? 2.597 5.412 -19.489 1.00 91.25 215 PRO A CA 1
ATOM 1673 C C . PRO A 1 215 ? 1.631 5.665 -20.637 1.00 91.25 215 PRO A C 1
ATOM 1675 O O . PRO A 1 215 ? 1.548 6.778 -21.172 1.00 91.25 215 PRO A O 1
ATOM 1678 N N . ASN A 1 216 ? 0.867 4.639 -21.001 1.00 90.25 216 ASN A N 1
ATOM 1679 C CA . ASN A 1 216 ? -0.238 4.799 -21.930 1.00 90.25 216 ASN A CA 1
ATOM 1680 C C . ASN A 1 216 ? -1.308 5.658 -21.259 1.00 90.25 216 ASN A C 1
ATOM 1682 O O . ASN A 1 216 ? -1.837 5.309 -20.208 1.00 90.25 216 ASN A O 1
ATOM 1686 N N . ASN A 1 217 ? -1.638 6.797 -21.866 1.00 89.00 217 ASN A N 1
ATOM 1687 C CA . ASN A 1 217 ? -2.662 7.661 -21.297 1.00 89.00 217 ASN A CA 1
ATOM 1688 C C . ASN A 1 217 ? -4.047 7.020 -21.470 1.00 89.00 217 ASN A C 1
ATOM 1690 O O . ASN A 1 217 ? -4.486 6.794 -22.600 1.00 89.00 217 ASN A O 1
ATOM 1694 N N . ALA A 1 218 ? -4.721 6.754 -20.356 1.00 88.62 218 ALA A N 1
ATOM 1695 C CA . ALA A 1 218 ? -6.048 6.152 -20.290 1.00 88.62 218 ALA A CA 1
ATOM 1696 C C . ALA A 1 218 ? -6.857 6.753 -19.127 1.00 88.62 218 ALA A C 1
ATOM 1698 O O . ALA A 1 218 ? -6.363 7.613 -18.390 1.00 88.62 218 ALA A O 1
ATOM 1699 N N . THR A 1 219 ? -8.119 6.346 -18.997 1.00 87.75 219 THR A N 1
ATOM 1700 C CA . THR A 1 219 ? -8.963 6.710 -17.850 1.00 87.75 219 THR A CA 1
ATOM 1701 C C . THR A 1 219 ? -8.370 6.141 -16.557 1.00 87.75 219 THR A C 1
ATOM 1703 O O . THR A 1 219 ? -8.057 4.957 -16.518 1.00 87.75 219 THR A O 1
ATOM 1706 N N . ILE A 1 220 ? -8.224 6.981 -15.531 1.00 87.88 220 ILE A N 1
ATOM 1707 C CA . ILE A 1 220 ? -7.585 6.671 -14.244 1.00 87.88 220 ILE A CA 1
ATOM 1708 C C . ILE A 1 220 ? -8.637 6.274 -13.208 1.00 87.88 220 ILE A C 1
ATOM 1710 O O . ILE A 1 220 ? -9.598 7.027 -13.001 1.00 87.88 220 ILE A O 1
ATOM 1714 N N . GLY A 1 221 ? -8.415 5.153 -12.519 1.00 87.69 221 GLY A N 1
ATOM 1715 C CA . GLY A 1 221 ? -9.182 4.723 -11.354 1.00 87.69 221 GLY A CA 1
ATOM 1716 C C . GLY A 1 221 ? -10.693 4.592 -11.580 1.00 87.69 221 GLY A C 1
ATOM 1717 O O . GLY A 1 221 ? -11.200 4.535 -12.703 1.00 87.69 221 GLY A O 1
ATOM 1718 N N . LYS A 1 222 ? -11.446 4.541 -10.478 1.00 91.19 222 LYS A N 1
ATOM 1719 C CA . LYS A 1 222 ? -12.917 4.584 -10.451 1.00 91.19 222 LYS A CA 1
ATOM 1720 C C . LYS A 1 222 ? -13.391 5.372 -9.234 1.00 91.19 222 LYS A C 1
ATOM 1722 O O . LYS A 1 222 ? -12.706 5.412 -8.217 1.00 91.19 222 LYS A O 1
ATOM 1727 N N . TYR A 1 223 ? -14.579 5.959 -9.323 1.00 93.06 223 TYR A N 1
ATOM 1728 C CA . TYR A 1 223 ? -15.257 6.501 -8.148 1.00 93.06 223 TYR A CA 1
ATOM 1729 C C . TYR A 1 223 ? -15.890 5.359 -7.355 1.00 93.06 223 TYR A C 1
ATOM 1731 O O . TYR A 1 223 ? -16.349 4.382 -7.949 1.00 93.06 223 TYR A O 1
ATOM 1739 N N . THR A 1 224 ? -16.016 5.543 -6.043 1.00 95.00 224 THR A N 1
ATOM 1740 C CA . THR A 1 224 ? -17.028 4.840 -5.246 1.00 95.00 224 THR A CA 1
ATOM 1741 C C . THR A 1 224 ? -18.073 5.854 -4.820 1.00 95.00 224 THR A C 1
ATOM 1743 O O . THR A 1 224 ? -17.749 6.892 -4.232 1.00 95.00 224 THR A O 1
ATOM 1746 N N . TYR A 1 225 ? -19.333 5.562 -5.118 1.00 94.94 225 TYR A N 1
ATOM 1747 C CA . TYR A 1 225 ? -20.463 6.388 -4.726 1.00 94.94 225 TYR A CA 1
ATOM 1748 C C . TYR A 1 225 ? -21.443 5.603 -3.862 1.00 94.94 225 TYR A C 1
ATOM 1750 O O . TYR A 1 225 ? -21.711 4.422 -4.073 1.00 94.94 225 TYR A O 1
ATOM 1758 N N . MET A 1 226 ? -21.967 6.312 -2.872 1.00 96.38 226 MET A N 1
ATOM 1759 C CA . MET A 1 226 ? -23.077 5.913 -2.032 1.00 96.38 226 MET A CA 1
ATOM 1760 C C . MET A 1 226 ? -24.381 6.279 -2.750 1.00 96.38 226 MET A C 1
ATOM 1762 O O . MET A 1 226 ? -24.564 7.421 -3.167 1.00 96.38 226 MET A O 1
ATOM 1766 N N . LEU A 1 227 ? -25.281 5.316 -2.898 1.00 96.88 227 LEU A N 1
ATOM 1767 C CA . LEU A 1 227 ? -26.587 5.453 -3.533 1.00 96.88 227 LEU A CA 1
ATOM 1768 C C . LEU A 1 227 ? -27.675 5.428 -2.458 1.00 96.88 227 LEU A C 1
ATOM 1770 O O . LEU A 1 227 ? -27.814 4.435 -1.745 1.00 96.88 227 LEU A O 1
ATOM 1774 N N . LEU A 1 228 ? -28.447 6.511 -2.358 1.00 97.06 228 LEU A N 1
ATOM 1775 C CA . LEU A 1 228 ? -29.571 6.646 -1.425 1.00 97.06 228 LEU A CA 1
ATOM 1776 C C . LEU A 1 228 ? -30.888 6.394 -2.169 1.00 97.06 228 LEU A C 1
ATOM 1778 O O . LEU A 1 228 ? -31.134 7.046 -3.182 1.00 97.06 228 LEU A O 1
ATOM 1782 N N . ASP A 1 229 ? -31.737 5.474 -1.704 1.00 96.44 229 ASP A N 1
ATOM 1783 C CA . ASP A 1 229 ? -33.047 5.203 -2.332 1.00 96.44 229 ASP A CA 1
ATOM 1784 C C . ASP A 1 229 ? -33.964 6.438 -2.238 1.00 96.44 229 ASP A C 1
ATOM 1786 O O . ASP A 1 229 ? -34.279 6.903 -1.140 1.00 96.44 229 ASP A O 1
ATOM 1790 N N . LYS A 1 230 ? -34.387 6.985 -3.389 1.00 94.75 230 LYS A N 1
ATOM 1791 C CA . LYS A 1 230 ? -35.192 8.218 -3.450 1.00 94.75 230 LYS A CA 1
ATOM 1792 C C . LYS A 1 230 ? -36.523 8.071 -2.713 1.00 94.75 230 LYS A C 1
ATOM 1794 O O . LYS A 1 230 ? -36.886 8.963 -1.953 1.00 94.75 230 LYS A O 1
ATOM 1799 N N . ASP A 1 231 ? -37.218 6.943 -2.881 1.00 93.94 231 ASP A N 1
ATOM 1800 C CA . ASP A 1 231 ? -38.531 6.736 -2.259 1.00 93.94 231 ASP A CA 1
ATOM 1801 C C . ASP A 1 231 ? -38.417 6.699 -0.730 1.00 93.94 231 ASP A C 1
ATOM 1803 O O . ASP A 1 231 ? -39.298 7.193 -0.027 1.00 93.94 231 ASP A O 1
ATOM 1807 N N . LEU A 1 232 ? -37.356 6.083 -0.198 1.00 95.62 232 LEU A N 1
ATOM 1808 C CA . LEU A 1 232 ? -37.099 6.039 1.242 1.00 95.62 232 LEU A CA 1
ATOM 1809 C C . LEU A 1 232 ? -36.671 7.412 1.778 1.00 95.62 232 LEU A C 1
ATOM 1811 O O . LEU A 1 232 ? -37.131 7.825 2.844 1.00 95.62 232 LEU A O 1
ATOM 1815 N N . MET A 1 233 ? -35.852 8.157 1.033 1.00 93.94 233 MET A N 1
ATOM 1816 C CA . MET A 1 233 ? -35.472 9.534 1.377 1.00 93.94 233 MET A CA 1
ATOM 1817 C C . MET A 1 233 ? -36.680 10.482 1.403 1.00 93.94 233 MET A C 1
ATOM 1819 O O . MET A 1 233 ? -36.774 11.335 2.285 1.00 93.94 233 MET A O 1
ATOM 1823 N N . GLU A 1 234 ? -37.640 10.312 0.492 1.00 93.38 234 GLU A N 1
ATOM 1824 C CA . GLU A 1 234 ? -38.898 11.066 0.495 1.00 93.38 234 GLU A CA 1
ATOM 1825 C C . GLU A 1 234 ? -39.802 10.669 1.668 1.00 93.38 234 GLU A C 1
ATOM 1827 O O . GLU A 1 234 ? -40.310 11.540 2.373 1.00 93.38 234 GLU A O 1
ATOM 1832 N N . GLN A 1 235 ? -39.962 9.366 1.930 1.00 92.25 235 GLN A N 1
ATOM 1833 C CA . GLN A 1 235 ? -40.761 8.853 3.055 1.00 92.25 235 GLN A CA 1
ATOM 1834 C C . GLN A 1 235 ? -40.266 9.343 4.420 1.00 92.25 235 GLN A C 1
ATOM 1836 O O . GLN A 1 235 ? -41.058 9.476 5.353 1.00 92.25 235 GLN A O 1
ATOM 1841 N N . THR A 1 236 ? -38.963 9.595 4.537 1.00 91.62 236 THR A N 1
ATOM 1842 C CA . THR A 1 236 ? -38.303 10.023 5.777 1.00 91.62 236 THR A CA 1
ATOM 1843 C C . THR A 1 236 ? -38.080 11.536 5.870 1.00 91.62 236 THR A C 1
ATOM 1845 O O . THR A 1 236 ? -37.581 11.998 6.893 1.00 91.62 236 THR A O 1
ATOM 1848 N N . ASP A 1 237 ? -38.479 12.309 4.851 1.00 90.06 237 ASP A N 1
ATOM 1849 C CA . ASP A 1 237 ? -38.259 13.764 4.728 1.00 90.06 237 ASP A CA 1
ATOM 1850 C C . ASP A 1 237 ? -36.768 14.182 4.662 1.00 90.06 237 ASP A C 1
ATOM 1852 O O . ASP A 1 237 ? -36.378 15.281 5.058 1.00 90.06 237 ASP A O 1
ATOM 1856 N N . PHE A 1 238 ? -35.903 13.310 4.125 1.00 91.12 238 PHE A N 1
ATOM 1857 C CA . PHE A 1 238 ? -34.465 13.567 3.938 1.00 91.12 238 PHE A CA 1
ATOM 1858 C C . PHE A 1 238 ? -34.090 14.060 2.532 1.00 91.12 238 PHE A C 1
ATOM 1860 O O . PHE A 1 238 ? -32.985 14.580 2.349 1.00 91.12 238 PHE A O 1
ATOM 1867 N N . SER A 1 239 ? -34.988 13.993 1.539 1.00 86.94 239 SER A N 1
ATOM 1868 C CA . SER A 1 239 ? -34.712 14.500 0.178 1.00 86.94 239 SER A CA 1
ATOM 1869 C C . SER A 1 239 ? -34.316 15.982 0.170 1.00 86.94 239 SER A C 1
ATOM 1871 O O . SER A 1 239 ? -33.449 16.404 -0.595 1.00 86.94 239 SER A O 1
ATOM 1873 N N . GLY A 1 240 ? -34.901 16.789 1.062 1.00 85.75 240 GLY A N 1
ATOM 1874 C CA . GLY A 1 240 ? -34.564 18.207 1.208 1.00 85.75 240 GLY A CA 1
ATOM 1875 C C . GLY A 1 240 ? -33.158 18.471 1.759 1.00 85.75 240 GLY A C 1
ATOM 1876 O O . GLY A 1 240 ? -32.602 19.528 1.471 1.00 85.75 240 GLY A O 1
ATOM 1877 N N . ILE A 1 241 ? -32.586 17.537 2.527 1.00 85.81 241 ILE A N 1
ATOM 1878 C CA . ILE A 1 241 ? -31.219 17.630 3.069 1.00 85.81 241 ILE A CA 1
ATOM 1879 C C . ILE A 1 241 ? -30.211 17.324 1.955 1.00 85.81 241 ILE A C 1
ATOM 1881 O O . ILE A 1 241 ? -29.261 18.080 1.760 1.00 85.81 241 ILE A O 1
ATOM 1885 N N . TYR A 1 242 ? -30.470 16.286 1.150 1.00 87.12 242 TYR A N 1
ATOM 1886 C CA . TYR A 1 242 ? -29.662 15.993 -0.038 1.00 87.12 242 TYR A CA 1
ATOM 1887 C C . TYR A 1 242 ? -29.650 17.170 -1.027 1.00 87.12 242 TYR A C 1
ATOM 1889 O O . TYR A 1 242 ? -28.586 17.619 -1.437 1.00 87.12 242 TYR A O 1
ATOM 1897 N N . ASN A 1 243 ? -30.819 17.737 -1.349 1.00 84.94 243 ASN A N 1
ATOM 1898 C CA . ASN A 1 243 ? -30.948 18.826 -2.331 1.00 84.94 243 ASN A CA 1
ATOM 1899 C C . ASN A 1 243 ? -30.270 20.148 -1.922 1.00 84.94 243 ASN A C 1
ATOM 1901 O O . ASN A 1 243 ? -30.142 21.049 -2.750 1.00 84.94 243 ASN A O 1
ATOM 1905 N N . LYS A 1 244 ? -29.881 20.294 -0.651 1.00 88.62 244 LYS A N 1
ATOM 1906 C CA . LYS A 1 244 ? -29.106 21.438 -0.144 1.00 88.62 244 LYS A CA 1
ATOM 1907 C C . LYS A 1 244 ? -27.600 21.166 -0.109 1.00 88.62 244 LYS A C 1
ATOM 1909 O O . LYS A 1 244 ? -26.865 21.992 0.425 1.00 88.62 244 LYS A O 1
ATOM 1914 N N . ASP A 1 245 ? -27.161 20.022 -0.637 1.00 84.88 245 ASP A N 1
ATOM 1915 C CA . ASP A 1 245 ? -25.782 19.536 -0.580 1.00 84.88 245 ASP A CA 1
ATOM 1916 C C . ASP A 1 245 ? -25.258 19.387 0.868 1.00 84.88 245 ASP A C 1
ATOM 1918 O O . ASP A 1 245 ? -24.071 19.559 1.138 1.00 84.88 245 ASP A O 1
ATOM 1922 N N . GLU A 1 246 ? -26.141 19.062 1.825 1.00 88.44 246 GLU A N 1
ATOM 1923 C CA . GLU A 1 246 ? -25.784 18.856 3.243 1.00 88.44 246 GLU A CA 1
ATOM 1924 C C . GLU A 1 246 ? -25.300 17.417 3.540 1.00 88.44 246 GLU A C 1
ATOM 1926 O O . GLU A 1 246 ? -24.888 17.116 4.664 1.00 88.44 246 GLU A O 1
ATOM 1931 N N . ILE A 1 247 ? -25.340 16.524 2.541 1.00 90.12 247 ILE A N 1
ATOM 1932 C CA . ILE A 1 247 ? -24.799 15.157 2.598 1.00 90.12 247 ILE A CA 1
ATOM 1933 C C . ILE A 1 247 ? -23.531 15.094 1.745 1.00 90.12 247 ILE A C 1
ATOM 1935 O O . ILE A 1 247 ? -23.590 15.127 0.518 1.00 90.12 247 ILE A O 1
ATOM 1939 N N . ASP A 1 248 ? -22.388 14.962 2.406 1.00 87.31 248 ASP A N 1
ATOM 1940 C CA . ASP A 1 248 ? -21.046 14.984 1.817 1.00 87.31 248 ASP A CA 1
ATOM 1941 C C . ASP A 1 248 ? -20.303 13.640 1.910 1.00 87.31 248 ASP A C 1
ATOM 1943 O O . ASP A 1 248 ? -19.191 13.507 1.400 1.00 87.31 248 ASP A O 1
ATOM 1947 N N . GLY A 1 249 ? -20.919 12.628 2.524 1.00 91.62 249 GLY A N 1
ATOM 1948 C CA . GLY A 1 249 ? -20.376 11.280 2.626 1.00 91.62 249 GLY A CA 1
ATOM 1949 C C . GLY A 1 249 ? -21.191 10.381 3.554 1.00 91.62 249 GLY A C 1
ATOM 1950 O O . GLY A 1 249 ? -22.261 10.761 4.030 1.00 91.62 249 GLY A O 1
ATOM 1951 N N . PHE A 1 250 ? -20.671 9.180 3.818 1.00 94.56 250 PHE A N 1
ATOM 1952 C CA . PHE A 1 250 ? -21.319 8.213 4.711 1.00 94.56 250 PHE A CA 1
ATOM 1953 C C . PHE A 1 250 ? -21.300 8.664 6.180 1.00 94.56 250 PHE A C 1
ATOM 1955 O O . PHE A 1 250 ? -22.298 8.529 6.886 1.00 94.56 250 PHE A O 1
ATOM 1962 N N . PHE A 1 251 ? -20.191 9.265 6.631 1.00 93.81 251 PHE A N 1
ATOM 1963 C CA . PHE A 1 251 ? -20.009 9.755 8.004 1.00 93.81 251 PHE A CA 1
ATOM 1964 C C . PHE A 1 251 ? -20.681 11.105 8.255 1.00 93.81 251 PHE A C 1
ATOM 1966 O O . PHE A 1 251 ? -20.052 12.079 8.669 1.00 93.81 251 PHE A O 1
ATOM 1973 N N . ASN A 1 252 ? -21.982 11.157 7.997 1.00 93.00 252 ASN A N 1
ATOM 1974 C CA . ASN A 1 252 ? -22.794 12.354 8.093 1.00 93.00 252 ASN A CA 1
ATOM 1975 C C . ASN A 1 252 ? -23.967 12.112 9.053 1.00 93.00 252 ASN A C 1
ATOM 1977 O O . ASN A 1 252 ? -24.666 11.101 8.981 1.00 93.00 252 ASN A O 1
ATOM 1981 N N . LYS A 1 253 ? -24.227 13.073 9.948 1.00 91.62 253 LYS A N 1
ATOM 1982 C CA . LYS A 1 253 ? -25.305 12.968 10.948 1.00 91.62 253 LYS A CA 1
ATOM 1983 C C . LYS A 1 253 ? -26.683 12.751 10.304 1.00 91.62 253 LYS A C 1
ATOM 1985 O O . LYS A 1 253 ? -27.528 12.066 10.885 1.00 91.62 253 LYS A O 1
ATOM 1990 N N . GLY A 1 254 ? -26.911 13.338 9.128 1.00 93.00 254 GLY A N 1
ATOM 1991 C CA . GLY A 1 254 ? -28.129 13.141 8.352 1.00 93.00 254 GLY A CA 1
ATOM 1992 C C . GLY A 1 254 ? -28.305 11.681 7.939 1.00 93.00 254 GLY A C 1
ATOM 1993 O O . GLY A 1 254 ? -29.365 11.113 8.177 1.00 93.00 254 GLY A O 1
ATOM 1994 N N . ILE A 1 255 ? -27.242 11.042 7.441 1.00 95.69 255 ILE A N 1
ATOM 1995 C CA . ILE A 1 255 ? -27.250 9.620 7.064 1.00 95.69 255 ILE A CA 1
ATOM 1996 C C . ILE A 1 255 ? -27.512 8.720 8.271 1.00 95.69 255 ILE A C 1
ATOM 1998 O O . ILE A 1 255 ? -28.352 7.829 8.190 1.00 95.69 255 ILE A O 1
ATOM 2002 N N . PHE A 1 256 ? -26.872 8.981 9.413 1.00 95.12 256 PHE A N 1
ATOM 2003 C CA . PHE A 1 256 ? -27.094 8.180 10.626 1.00 95.12 256 PHE A CA 1
ATOM 2004 C C . PHE A 1 256 ? -28.556 8.238 11.087 1.00 95.12 256 PHE A C 1
ATOM 2006 O O . PHE A 1 256 ? -29.152 7.217 11.426 1.00 95.12 256 PHE A O 1
ATOM 2013 N N . THR A 1 257 ? -29.157 9.431 11.034 1.00 94.75 257 THR A N 1
ATOM 2014 C CA . THR A 1 257 ? -30.566 9.635 11.402 1.00 94.75 257 THR A CA 1
ATOM 2015 C C . THR A 1 257 ? -31.508 8.968 10.397 1.00 94.75 257 THR A C 1
ATOM 2017 O O . THR A 1 257 ? -32.465 8.312 10.798 1.00 94.75 257 THR A O 1
ATOM 2020 N N . TYR A 1 258 ? -31.222 9.098 9.100 1.00 95.75 258 TYR A N 1
ATOM 2021 C CA . TYR A 1 258 ? -31.972 8.448 8.027 1.00 95.75 258 TYR A CA 1
ATOM 2022 C C . TYR A 1 258 ? -31.993 6.920 8.195 1.00 95.75 258 TYR A C 1
ATOM 2024 O O . TYR A 1 258 ? -33.068 6.321 8.227 1.00 95.75 258 TYR A O 1
ATOM 2032 N N . LEU A 1 259 ? -30.826 6.299 8.393 1.00 96.81 259 LEU A N 1
ATOM 2033 C CA . LEU A 1 259 ? -30.694 4.852 8.585 1.00 96.81 259 LEU A CA 1
ATOM 2034 C C . LEU A 1 259 ? -31.454 4.348 9.819 1.00 96.81 259 LEU A C 1
ATOM 2036 O O . LEU A 1 259 ? -32.104 3.306 9.753 1.00 96.81 259 LEU A O 1
ATOM 2040 N N . ASP A 1 260 ? -31.415 5.096 10.925 1.00 94.75 260 ASP A N 1
ATOM 2041 C CA . ASP A 1 260 ? -32.151 4.764 12.150 1.00 94.75 260 ASP A CA 1
ATOM 2042 C C . ASP A 1 260 ? -33.678 4.835 11.979 1.00 94.75 260 ASP A C 1
ATOM 2044 O O . ASP A 1 260 ? -34.410 4.028 12.554 1.00 94.75 260 ASP A O 1
ATOM 2048 N N . ILE A 1 261 ? -34.178 5.773 11.169 1.00 95.50 261 ILE A N 1
ATOM 2049 C CA . ILE A 1 261 ? -35.611 5.862 10.862 1.00 95.50 261 ILE A CA 1
ATOM 2050 C C . ILE A 1 261 ? -36.032 4.717 9.938 1.00 95.50 261 ILE A C 1
ATOM 2052 O O . ILE A 1 261 ? -37.061 4.084 10.199 1.00 95.50 261 ILE A O 1
ATOM 2056 N N . VAL A 1 262 ? -35.254 4.433 8.885 1.00 96.06 262 VAL A N 1
ATOM 2057 C CA . VAL A 1 262 ? -35.565 3.350 7.939 1.00 96.06 262 VAL A CA 1
ATOM 2058 C C . VAL A 1 262 ? -35.565 2.000 8.646 1.00 96.06 262 VAL A C 1
ATOM 2060 O O . VAL A 1 262 ? -36.529 1.253 8.495 1.00 96.06 262 VAL A O 1
ATOM 2063 N N . SER A 1 263 ? -34.551 1.695 9.461 1.00 94.25 263 SER A N 1
ATOM 2064 C CA . SER A 1 263 ? -34.456 0.399 10.149 1.00 94.25 263 SER A CA 1
ATOM 2065 C C . SER A 1 263 ? -35.668 0.116 11.049 1.00 94.25 263 SER A C 1
ATOM 2067 O O . SER A 1 263 ? -36.114 -1.025 11.161 1.00 94.25 263 SER A O 1
ATOM 2069 N N . LYS A 1 264 ? -36.249 1.160 11.656 1.00 93.06 264 LYS A N 1
ATOM 2070 C CA . LYS A 1 264 ? -37.433 1.064 12.527 1.00 93.06 264 LYS A CA 1
ATOM 2071 C C . LYS A 1 264 ? -38.750 1.040 11.760 1.00 93.06 264 LYS A C 1
ATOM 2073 O O . LYS A 1 264 ? -39.706 0.416 12.216 1.00 93.06 264 LYS A O 1
ATOM 2078 N N . SER A 1 265 ? -38.819 1.750 10.637 1.00 93.06 265 SER A N 1
ATOM 2079 C CA . SER A 1 265 ? -40.066 1.960 9.889 1.00 93.06 265 SER A CA 1
ATOM 2080 C C . SER A 1 265 ? -40.263 0.940 8.765 1.00 93.06 265 SER A C 1
ATOM 2082 O O . SER A 1 265 ? -41.397 0.675 8.368 1.00 93.06 265 SER A O 1
ATOM 2084 N N . ASN A 1 266 ? -39.176 0.348 8.260 1.00 91.62 266 ASN A N 1
ATOM 2085 C CA . ASN A 1 266 ? -39.160 -0.555 7.112 1.00 91.62 266 ASN A CA 1
ATOM 2086 C C . ASN A 1 266 ? -38.270 -1.787 7.390 1.00 91.62 266 ASN A C 1
ATOM 2088 O O . ASN A 1 266 ? -37.177 -1.889 6.840 1.00 91.62 266 ASN A O 1
ATOM 2092 N N . PRO A 1 267 ? -38.728 -2.754 8.206 1.00 86.56 267 PRO A N 1
ATOM 2093 C CA . PRO A 1 267 ? -37.903 -3.893 8.629 1.00 86.56 267 PRO A CA 1
ATOM 2094 C C . PRO A 1 267 ? -37.484 -4.839 7.488 1.00 86.56 267 PRO A C 1
ATOM 2096 O O . PRO A 1 267 ? -36.524 -5.585 7.645 1.00 86.56 267 PRO A O 1
ATOM 2099 N N . ASP A 1 268 ? -38.175 -4.807 6.343 1.00 90.31 268 ASP A N 1
ATOM 2100 C CA . ASP A 1 268 ? -37.838 -5.614 5.158 1.00 90.31 268 ASP A CA 1
ATOM 2101 C C . ASP A 1 268 ? -36.729 -4.982 4.285 1.00 90.31 268 ASP A C 1
ATOM 2103 O O . ASP A 1 268 ? -36.268 -5.591 3.314 1.00 90.31 268 ASP A O 1
ATOM 2107 N N . VAL A 1 269 ? -36.307 -3.752 4.600 1.00 95.75 269 VAL A N 1
ATOM 2108 C CA . VAL A 1 269 ? -35.251 -3.013 3.893 1.00 95.75 269 VAL A CA 1
ATOM 2109 C C . VAL A 1 269 ? -33.910 -3.267 4.570 1.00 95.75 269 VAL A C 1
ATOM 2111 O O . VAL A 1 269 ? -33.804 -3.171 5.788 1.00 95.75 269 VAL A O 1
ATOM 2114 N N . VAL A 1 270 ? -32.864 -3.516 3.780 1.00 96.88 270 VAL A N 1
ATOM 2115 C CA . VAL A 1 270 ? -31.485 -3.538 4.296 1.00 96.88 270 VAL A CA 1
ATOM 2116 C C . VAL A 1 270 ? -31.024 -2.093 4.527 1.00 96.88 270 VAL A C 1
ATOM 2118 O O . VAL A 1 270 ? -30.986 -1.324 3.565 1.00 96.88 270 VAL A O 1
ATOM 2121 N N . PRO A 1 271 ? -30.677 -1.665 5.756 1.00 97.56 271 PRO A N 1
ATOM 2122 C CA . PRO A 1 271 ? -30.271 -0.279 5.975 1.00 97.56 271 PRO A CA 1
ATOM 2123 C C . PRO A 1 271 ? -29.005 0.085 5.185 1.00 97.56 271 PRO A C 1
ATOM 2125 O O . PRO A 1 271 ? -29.003 1.075 4.453 1.00 97.56 271 PRO A O 1
ATOM 2128 N N . VAL A 1 272 ? -27.962 -0.747 5.273 1.00 97.88 272 VAL A N 1
ATOM 2129 C CA . VAL A 1 272 ? -26.686 -0.558 4.575 1.00 97.88 272 VAL A CA 1
ATOM 2130 C C . VAL A 1 272 ? -26.299 -1.840 3.838 1.00 97.88 272 VAL A C 1
ATOM 2132 O O . VAL A 1 272 ? -25.963 -2.849 4.456 1.00 97.88 272 VAL A O 1
ATOM 2135 N N . ASP A 1 273 ? -26.330 -1.792 2.507 1.00 97.31 273 ASP A N 1
ATOM 2136 C CA . ASP A 1 273 ? -25.867 -2.865 1.617 1.00 97.31 273 ASP A CA 1
ATOM 2137 C C . ASP A 1 273 ? -24.335 -2.807 1.459 1.00 97.31 273 ASP A C 1
ATOM 2139 O O . ASP A 1 273 ? -23.817 -2.380 0.424 1.00 97.31 273 ASP A O 1
ATOM 2143 N N . ALA A 1 274 ? -23.627 -3.120 2.548 1.00 96.00 274 ALA A N 1
ATOM 2144 C CA . ALA A 1 274 ? -22.169 -3.209 2.666 1.00 96.00 274 ALA A CA 1
ATOM 2145 C C . ALA A 1 274 ? -21.780 -3.953 3.956 1.00 96.00 274 ALA A C 1
ATOM 2147 O O . ALA A 1 274 ? -22.615 -4.164 4.841 1.00 96.00 274 ALA A O 1
ATOM 2148 N N . THR A 1 275 ? -20.505 -4.318 4.091 1.00 94.88 275 THR A N 1
ATOM 2149 C CA . THR A 1 275 ? -19.957 -4.872 5.337 1.00 94.88 275 THR A CA 1
ATOM 2150 C C . THR A 1 275 ? -19.530 -3.771 6.311 1.00 94.88 275 THR A C 1
ATOM 2152 O O . THR A 1 275 ? -19.322 -2.618 5.932 1.00 94.88 275 THR A O 1
ATOM 2155 N N . TYR A 1 276 ? -19.378 -4.138 7.587 1.00 93.25 276 TYR A N 1
ATOM 2156 C CA . TYR A 1 276 ? -18.821 -3.245 8.607 1.00 93.25 276 TYR A CA 1
ATOM 2157 C C . TYR A 1 276 ? -17.396 -2.798 8.244 1.00 93.25 276 TYR A C 1
ATOM 2159 O O . TYR A 1 276 ? -17.115 -1.603 8.281 1.00 93.25 276 TYR A O 1
ATOM 2167 N N . ASP A 1 277 ? -16.542 -3.731 7.814 1.00 91.31 277 ASP A N 1
ATOM 2168 C CA . ASP A 1 277 ? -15.135 -3.457 7.489 1.00 91.31 277 ASP A CA 1
ATOM 2169 C C . ASP A 1 277 ? -15.004 -2.468 6.323 1.00 91.31 277 ASP A C 1
ATOM 2171 O O . ASP A 1 277 ? -14.271 -1.490 6.420 1.00 91.31 277 ASP A O 1
ATOM 2175 N N . GLN A 1 278 ? -15.837 -2.606 5.283 1.00 91.25 278 GLN A N 1
ATOM 2176 C CA . GLN A 1 278 ? -15.877 -1.643 4.175 1.00 91.25 278 GLN A CA 1
ATOM 2177 C C . GLN A 1 278 ? -16.179 -0.213 4.641 1.00 91.25 278 GLN A C 1
ATOM 2179 O O . GLN A 1 278 ? -15.730 0.750 4.021 1.00 91.25 278 GLN A O 1
ATOM 2184 N N . MET A 1 279 ? -16.978 -0.047 5.699 1.00 93.19 279 MET A N 1
ATOM 2185 C CA . MET A 1 279 ? -17.268 1.279 6.243 1.00 93.19 279 MET A CA 1
ATOM 2186 C C . MET A 1 279 ? -16.143 1.783 7.140 1.00 93.19 279 MET A C 1
ATOM 2188 O O . MET A 1 279 ? -15.856 2.977 7.126 1.00 93.19 279 MET A O 1
ATOM 2192 N N . VAL A 1 280 ? -15.488 0.896 7.887 1.00 91.81 280 VAL A N 1
ATOM 2193 C CA . VAL A 1 280 ? -14.274 1.210 8.652 1.00 91.81 280 VAL A CA 1
ATOM 2194 C C . VAL A 1 280 ? -13.185 1.754 7.712 1.00 91.81 280 VAL A C 1
ATOM 2196 O O . VAL A 1 280 ? -12.629 2.815 7.996 1.00 91.81 280 VAL A O 1
ATOM 2199 N N . ASP A 1 281 ? -13.015 1.164 6.526 1.00 90.00 281 ASP A N 1
ATOM 2200 C CA . ASP A 1 281 ? -12.084 1.638 5.486 1.00 90.00 281 ASP A CA 1
ATOM 2201 C C . ASP A 1 281 ? -12.435 3.018 4.908 1.00 90.00 281 ASP A C 1
ATOM 2203 O O . ASP A 1 281 ? -11.576 3.712 4.372 1.00 90.00 281 ASP A O 1
ATOM 2207 N N . LEU A 1 282 ? -13.695 3.460 4.993 1.00 91.62 282 LEU A N 1
ATOM 2208 C CA . LEU A 1 282 ? -14.078 4.825 4.608 1.00 91.62 282 LEU A CA 1
ATOM 2209 C C . LEU A 1 282 ? -13.795 5.848 5.721 1.00 91.62 282 LEU A C 1
ATOM 2211 O O . LEU A 1 282 ? -13.830 7.054 5.460 1.00 91.62 282 LEU A O 1
ATOM 2215 N N . LEU A 1 283 ? -13.575 5.403 6.965 1.00 93.00 283 LEU A N 1
ATOM 2216 C CA . LEU A 1 283 ? -13.394 6.277 8.127 1.00 93.00 283 LEU A CA 1
ATOM 2217 C C . LEU A 1 283 ? -11.943 6.727 8.286 1.00 93.00 283 LEU A C 1
ATOM 2219 O O . LEU A 1 283 ? -11.676 7.902 8.562 1.00 93.00 283 LEU A O 1
ATOM 2223 N N . ALA A 1 284 ? -11.011 5.787 8.172 1.00 92.75 284 ALA A N 1
ATOM 2224 C CA . ALA A 1 284 ? -9.604 6.028 8.426 1.00 92.75 284 ALA A CA 1
ATOM 2225 C C . ALA A 1 284 ? -8.722 5.040 7.664 1.00 92.75 284 ALA A C 1
ATOM 2227 O O . ALA A 1 284 ? -9.138 3.940 7.323 1.00 92.75 284 ALA A O 1
ATOM 2228 N N . HIS A 1 285 ? -7.478 5.452 7.459 1.00 92.12 285 HIS A N 1
ATOM 2229 C CA . HIS A 1 285 ? -6.389 4.547 7.142 1.00 92.12 285 HIS A CA 1
ATOM 2230 C C . HIS A 1 285 ? -5.781 4.015 8.443 1.00 92.12 285 HIS A C 1
ATOM 2232 O O . HIS A 1 285 ? -5.535 4.801 9.364 1.00 92.12 285 HIS A O 1
ATOM 2238 N N . TYR A 1 286 ? -5.505 2.717 8.506 1.00 91.94 286 TYR A N 1
ATOM 2239 C CA . TYR A 1 286 ? -4.973 2.042 9.686 1.00 91.94 286 TYR A CA 1
ATOM 2240 C C . TYR A 1 286 ? -3.608 1.439 9.386 1.00 91.94 286 TYR A C 1
ATOM 2242 O O . TYR A 1 286 ? -3.439 0.745 8.391 1.00 91.94 286 TYR A O 1
ATOM 2250 N N . TRP A 1 287 ? -2.654 1.654 10.287 1.00 90.56 287 TRP A N 1
ATOM 2251 C CA . TRP A 1 287 ? -1.329 1.054 10.201 1.00 90.56 287 TRP A CA 1
ATOM 2252 C C . TRP A 1 287 ? -1.323 -0.296 10.908 1.00 90.56 287 TRP A C 1
ATOM 2254 O O . TRP A 1 287 ? -0.882 -0.421 12.057 1.00 90.56 287 TRP A O 1
ATOM 2264 N N . SER A 1 288 ? -1.868 -1.295 10.228 1.00 89.50 288 SER A N 1
ATOM 2265 C CA . SER A 1 288 ? -1.893 -2.681 10.688 1.00 89.50 288 SER A CA 1
ATOM 2266 C C . SER A 1 288 ? -0.687 -3.408 10.130 1.00 89.50 288 SER A C 1
ATOM 2268 O O . SER A 1 288 ? -0.718 -3.917 9.019 1.00 89.50 288 SER A O 1
ATOM 2270 N N . ILE A 1 289 ? 0.405 -3.400 10.885 1.00 87.19 289 ILE A N 1
ATOM 2271 C CA . ILE A 1 289 ? 1.663 -4.019 10.469 1.00 87.19 289 ILE A CA 1
ATOM 2272 C C . ILE A 1 289 ? 1.749 -5.394 11.120 1.00 87.19 289 ILE A C 1
ATOM 2274 O O . ILE A 1 289 ? 1.703 -5.498 12.347 1.00 87.19 289 ILE A O 1
ATOM 2278 N N . ASP A 1 290 ? 1.901 -6.439 10.311 1.00 83.56 290 ASP A N 1
ATOM 2279 C CA . ASP A 1 290 ? 2.159 -7.777 10.822 1.00 83.56 290 ASP A CA 1
ATOM 2280 C C . ASP A 1 290 ? 3.538 -7.805 11.515 1.00 83.56 290 ASP A C 1
ATOM 2282 O O . ASP A 1 290 ? 4.552 -7.456 10.903 1.00 83.56 290 ASP A O 1
ATOM 2286 N N . PRO A 1 291 ? 3.621 -8.188 12.798 1.00 74.00 291 PRO A N 1
ATOM 2287 C CA . PRO A 1 291 ? 4.878 -8.142 13.541 1.00 74.00 291 PRO A CA 1
ATOM 2288 C C . PRO A 1 291 ? 5.914 -9.193 13.107 1.00 74.00 291 PRO A C 1
ATOM 2290 O O . PRO A 1 291 ? 7.082 -9.073 13.482 1.00 74.00 291 PRO A O 1
ATOM 2293 N N . GLU A 1 292 ? 5.522 -10.216 12.347 1.00 70.12 292 GLU A N 1
ATOM 2294 C CA . GLU A 1 292 ? 6.407 -11.281 11.870 1.00 70.12 292 GLU A CA 1
ATOM 2295 C C . GLU A 1 292 ? 6.896 -11.039 10.439 1.00 70.12 292 GLU A C 1
ATOM 2297 O O . GLU A 1 292 ? 8.064 -11.308 10.139 1.00 70.12 292 GLU A O 1
ATOM 2302 N N . THR A 1 293 ? 6.030 -10.541 9.550 1.00 68.69 293 THR A N 1
ATOM 2303 C CA . THR A 1 293 ? 6.379 -10.278 8.138 1.00 68.69 293 THR A CA 1
ATOM 2304 C C . THR A 1 293 ? 6.735 -8.816 7.860 1.00 68.69 293 THR A C 1
ATOM 2306 O O . THR A 1 293 ? 7.452 -8.534 6.891 1.00 68.69 293 THR A O 1
ATOM 2309 N N . TYR A 1 294 ? 6.299 -7.901 8.735 1.00 74.00 294 TYR A N 1
ATOM 2310 C CA . TYR A 1 294 ? 6.353 -6.437 8.591 1.00 74.00 294 TYR A CA 1
ATOM 2311 C C . TYR A 1 294 ? 5.493 -5.889 7.456 1.00 74.00 294 TYR A C 1
ATOM 2313 O O . TYR A 1 294 ? 5.600 -4.709 7.118 1.00 74.00 294 TYR A O 1
ATOM 2321 N N . GLU A 1 295 ? 4.674 -6.739 6.850 1.00 80.69 295 GLU A N 1
ATOM 2322 C CA . GLU A 1 295 ? 3.772 -6.343 5.784 1.00 80.69 295 GLU A CA 1
ATOM 2323 C C . GLU A 1 295 ? 2.552 -5.640 6.372 1.00 80.69 295 GLU A C 1
ATOM 2325 O O . GLU A 1 295 ? 2.117 -5.918 7.492 1.00 80.69 295 GLU A O 1
ATOM 2330 N N . GLU A 1 296 ? 2.029 -4.681 5.618 1.00 82.12 296 GLU A N 1
ATOM 2331 C CA . GLU A 1 296 ? 0.802 -3.995 5.984 1.00 82.12 296 GLU A CA 1
ATOM 2332 C C . GLU A 1 296 ? -0.398 -4.874 5.614 1.00 82.12 296 GLU A C 1
ATOM 2334 O O . GLU A 1 296 ? -0.569 -5.260 4.458 1.00 82.12 296 GLU A O 1
ATOM 2339 N N . ASP A 1 297 ? -1.246 -5.170 6.593 1.00 82.69 297 ASP A N 1
ATOM 2340 C CA . ASP A 1 297 ? -2.508 -5.875 6.414 1.00 82.69 297 ASP A CA 1
ATOM 2341 C C . ASP A 1 297 ? -3.675 -4.900 6.578 1.00 82.69 297 ASP A C 1
ATOM 2343 O O . ASP A 1 297 ? -4.250 -4.735 7.657 1.00 82.69 297 ASP A O 1
ATOM 2347 N N . SER A 1 298 ? -4.042 -4.267 5.466 1.00 75.00 298 SER A N 1
ATOM 2348 C CA . SER A 1 298 ? -5.166 -3.325 5.399 1.00 75.00 298 SER A CA 1
ATOM 2349 C C . SER A 1 298 ? -6.526 -3.922 5.795 1.00 75.00 298 SER A C 1
ATOM 2351 O O . SER A 1 298 ? -7.453 -3.162 6.047 1.00 75.00 298 SER A O 1
ATOM 2353 N N . SER A 1 299 ? -6.665 -5.253 5.892 1.00 79.56 299 SER A N 1
ATOM 2354 C CA . SER A 1 299 ? -7.922 -5.898 6.307 1.00 79.56 299 SER A CA 1
ATOM 2355 C C . SER A 1 299 ? -8.138 -5.906 7.821 1.00 79.56 299 SER A C 1
ATOM 2357 O O . SER A 1 299 ? -9.218 -6.252 8.304 1.00 79.56 299 SER A O 1
ATOM 2359 N N . ARG A 1 300 ? -7.108 -5.543 8.589 1.00 85.69 300 ARG A N 1
ATOM 2360 C CA . ARG A 1 300 ? -7.136 -5.548 10.047 1.00 85.69 300 ARG A CA 1
ATOM 2361 C C . ARG A 1 300 ? -7.216 -4.127 10.571 1.00 85.69 300 ARG A C 1
ATOM 2363 O O . ARG A 1 300 ? -6.538 -3.229 10.082 1.00 85.69 300 ARG A O 1
ATOM 2370 N N . PHE A 1 301 ? -8.006 -3.922 11.615 1.00 90.75 301 PHE A N 1
ATOM 2371 C CA . PHE A 1 301 ? -8.040 -2.651 12.327 1.00 90.75 301 PHE A CA 1
ATOM 2372 C C . PHE A 1 301 ? -6.737 -2.427 13.116 1.00 90.75 301 PHE A C 1
ATOM 2374 O O . PHE A 1 301 ? -6.150 -3.380 13.629 1.00 90.75 301 PHE A O 1
ATOM 2381 N N . SER A 1 302 ? -6.322 -1.162 13.254 1.00 92.44 302 SER A N 1
ATOM 2382 C CA . SER A 1 302 ? -5.224 -0.714 14.125 1.00 92.44 302 SER A CA 1
ATOM 2383 C C . SER A 1 302 ? -5.649 0.519 14.915 1.00 92.44 302 SER A C 1
ATOM 2385 O O . SER A 1 302 ? -6.376 1.382 14.425 1.00 92.44 302 SER A O 1
ATOM 2387 N N . LEU A 1 303 ? -5.168 0.639 16.152 1.00 92.94 303 LEU A N 1
ATOM 2388 C CA . LEU A 1 303 ? -5.331 1.859 16.951 1.00 92.94 303 LEU A CA 1
ATOM 2389 C C . LEU A 1 303 ? -4.518 3.040 16.401 1.00 92.94 303 LEU A C 1
ATOM 2391 O O . LEU A 1 303 ? -4.825 4.199 16.701 1.00 92.94 303 LEU A O 1
ATOM 2395 N N . LEU A 1 304 ? -3.474 2.737 15.625 1.00 93.00 304 LEU A N 1
ATOM 2396 C CA . LEU A 1 304 ? -2.602 3.710 14.987 1.00 93.00 304 LEU A CA 1
ATOM 2397 C C . LEU A 1 304 ? -3.060 3.931 13.549 1.00 93.00 304 LEU A C 1
ATOM 2399 O O . LEU A 1 304 ? -3.167 2.991 12.767 1.00 93.00 304 LEU A O 1
ATOM 2403 N N . GLY A 1 305 ? -3.304 5.179 13.174 1.00 93.31 305 GLY A N 1
ATOM 2404 C CA . GLY A 1 305 ? -3.824 5.482 11.852 1.00 93.31 305 GLY A CA 1
ATOM 2405 C C . GLY A 1 305 ? -4.044 6.961 11.605 1.00 93.31 305 GLY A C 1
ATOM 2406 O O . GLY A 1 305 ? -3.690 7.818 12.413 1.00 93.31 305 GLY A O 1
ATOM 2407 N N . TYR A 1 306 ? -4.677 7.244 10.475 1.00 92.94 306 TYR A N 1
ATOM 2408 C CA . TYR A 1 306 ? -5.063 8.575 10.044 1.00 92.94 306 TYR A CA 1
ATOM 2409 C C . TYR A 1 306 ? -6.551 8.592 9.714 1.00 92.94 306 TYR A C 1
ATOM 2411 O O . TYR A 1 306 ? -6.987 7.960 8.751 1.00 92.94 306 TYR A O 1
ATOM 2419 N N . ARG A 1 307 ? -7.344 9.351 10.477 1.00 92.88 307 ARG A N 1
ATOM 2420 C CA . ARG A 1 307 ? -8.753 9.569 10.136 1.00 92.88 307 ARG A CA 1
ATOM 2421 C C . ARG A 1 307 ? -8.853 10.398 8.861 1.00 92.88 307 ARG A C 1
ATOM 2423 O O . ARG A 1 307 ? -8.311 11.503 8.787 1.00 92.88 307 ARG A O 1
ATOM 2430 N N . TYR A 1 308 ? -9.637 9.929 7.896 1.00 90.31 308 TYR A N 1
ATOM 2431 C CA . TYR A 1 308 ? -9.905 10.703 6.695 1.00 90.31 308 TYR A CA 1
ATOM 2432 C C . TYR A 1 308 ? -10.694 11.973 7.029 1.00 90.31 308 TYR A C 1
ATOM 2434 O O . TYR A 1 308 ? -11.707 11.966 7.734 1.00 90.31 308 TYR A O 1
ATOM 2442 N N . THR A 1 309 ? -10.182 13.102 6.546 1.00 82.62 309 THR A N 1
ATOM 2443 C CA . THR A 1 309 ? -10.752 14.430 6.800 1.00 82.62 309 THR A CA 1
ATOM 2444 C C . THR A 1 30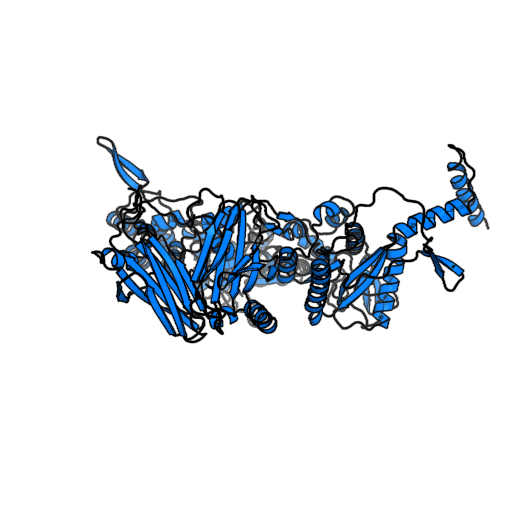9 ? -11.633 14.890 5.650 1.00 82.62 309 THR A C 1
ATOM 2446 O O . THR A 1 309 ? -12.743 15.358 5.882 1.00 82.62 309 THR A O 1
ATOM 2449 N N . ASN A 1 310 ? -11.152 14.740 4.417 1.00 82.81 310 ASN A N 1
ATOM 2450 C CA . ASN A 1 310 ? -11.888 15.057 3.205 1.00 82.81 310 ASN A CA 1
ATOM 2451 C C . ASN A 1 310 ? -11.423 14.135 2.067 1.00 82.81 310 ASN A C 1
ATOM 2453 O O . ASN A 1 310 ? -10.260 14.228 1.669 1.00 82.81 310 ASN A O 1
ATOM 2457 N N . PRO A 1 311 ? -12.310 13.303 1.488 1.00 78.38 311 PRO A N 1
ATOM 2458 C CA . PRO A 1 311 ? -11.963 12.431 0.369 1.00 78.38 311 PRO A CA 1
ATOM 2459 C C . PRO A 1 311 ? -11.325 13.164 -0.819 1.00 78.38 311 PRO A C 1
ATOM 2461 O O . PRO A 1 311 ? -10.494 12.587 -1.504 1.00 78.38 311 PRO A O 1
ATOM 2464 N N . LYS A 1 312 ? -11.652 14.447 -1.043 1.00 82.12 312 LYS A N 1
ATOM 2465 C CA . LYS A 1 312 ? -11.117 15.264 -2.152 1.00 82.12 312 LYS A CA 1
ATOM 2466 C C . LYS A 1 312 ? -9.654 15.669 -1.984 1.00 82.12 312 LYS A C 1
ATOM 2468 O O . LYS A 1 312 ? -9.055 16.155 -2.937 1.00 82.12 312 LYS A O 1
ATOM 2473 N N . THR A 1 313 ? -9.098 15.550 -0.780 1.00 81.88 313 THR A N 1
ATOM 2474 C CA . THR A 1 313 ? -7.715 15.950 -0.483 1.00 81.88 313 THR A CA 1
ATOM 2475 C C . THR A 1 313 ? -6.803 14.758 -0.223 1.00 81.88 313 THR A C 1
ATOM 2477 O O . THR A 1 313 ? -5.621 14.966 0.048 1.00 81.88 313 THR A O 1
ATOM 2480 N N . LEU A 1 314 ? -7.317 13.522 -0.310 1.00 84.38 314 LEU A N 1
ATOM 2481 C CA . LEU A 1 314 ? -6.561 12.275 -0.135 1.00 84.38 314 LEU A CA 1
ATOM 2482 C C . LEU A 1 314 ? -5.658 12.011 -1.344 1.00 84.38 314 LEU A C 1
ATOM 2484 O O . LEU A 1 314 ? -5.855 11.073 -2.106 1.00 84.38 314 LEU A O 1
ATOM 2488 N N . SER A 1 315 ? -4.688 12.901 -1.532 1.00 82.69 315 SER A N 1
ATOM 2489 C CA . SER A 1 315 ? -3.742 12.884 -2.634 1.00 82.69 315 SER A CA 1
ATOM 2490 C C . SER A 1 315 ? -2.310 12.965 -2.111 1.00 82.69 315 SER A C 1
ATOM 2492 O O . SER A 1 315 ? -2.016 13.744 -1.193 1.00 82.69 315 SER A O 1
ATOM 2494 N N . LYS A 1 316 ? -1.401 12.188 -2.703 1.00 75.38 316 LYS A N 1
ATOM 2495 C CA . LYS A 1 316 ? 0.028 12.180 -2.378 1.00 75.38 316 LYS A CA 1
ATOM 2496 C C . LYS A 1 316 ? 0.628 13.582 -2.477 1.00 75.38 316 LYS A C 1
ATOM 2498 O O . LYS A 1 316 ? 0.413 14.302 -3.450 1.00 75.38 316 LYS A O 1
ATOM 2503 N N . GLY A 1 317 ? 1.394 13.969 -1.457 1.00 67.19 317 GLY A N 1
ATOM 2504 C CA . GLY A 1 317 ? 2.016 15.294 -1.349 1.00 67.19 317 GLY A CA 1
ATOM 2505 C C . GLY A 1 317 ? 1.071 16.415 -0.892 1.00 67.19 317 GLY A C 1
ATOM 2506 O O . GLY A 1 317 ? 1.545 17.502 -0.573 1.00 67.19 317 GLY A O 1
ATOM 2507 N N . GLN A 1 318 ? -0.242 16.165 -0.820 1.00 78.88 318 GLN A N 1
ATOM 2508 C CA . GLN A 1 318 ? -1.212 17.059 -0.171 1.00 78.88 318 GLN A CA 1
ATOM 2509 C C . GLN A 1 318 ? -1.609 16.547 1.212 1.00 78.88 318 GLN A C 1
ATOM 2511 O O . GLN A 1 318 ? -1.708 17.331 2.154 1.00 78.88 318 GLN A O 1
ATOM 2516 N N . THR A 1 319 ? -1.804 15.234 1.330 1.00 83.00 319 THR A N 1
ATOM 2517 C CA . THR A 1 319 ? -2.069 14.554 2.596 1.00 83.00 319 THR A CA 1
ATOM 2518 C C . THR A 1 319 ? -0.881 13.674 2.950 1.00 83.00 319 THR A C 1
ATOM 2520 O O . THR A 1 319 ? -0.482 12.812 2.170 1.00 83.00 319 THR A O 1
ATOM 2523 N N . ILE A 1 320 ? -0.333 13.889 4.143 1.00 82.81 320 ILE A N 1
ATOM 2524 C CA . ILE A 1 320 ? 0.611 12.976 4.782 1.00 82.81 320 ILE A CA 1
ATOM 2525 C C . ILE A 1 320 ? -0.220 12.165 5.775 1.00 82.81 320 ILE A C 1
ATOM 2527 O O . ILE A 1 320 ? -0.700 12.718 6.767 1.00 82.81 320 ILE A O 1
ATOM 2531 N N . LEU A 1 321 ? -0.428 10.876 5.483 1.00 89.44 321 LEU A N 1
ATOM 2532 C CA . LEU A 1 321 ? -0.998 9.944 6.460 1.00 89.44 321 LEU A CA 1
ATOM 2533 C C . LEU A 1 321 ? -0.087 9.919 7.692 1.00 89.44 321 LEU A C 1
ATOM 2535 O O . LEU A 1 321 ? 1.101 10.182 7.577 1.00 89.44 321 LEU A O 1
ATOM 2539 N N . SER A 1 322 ? -0.610 9.672 8.881 1.00 86.50 322 SER A N 1
ATOM 2540 C CA . SER A 1 322 ? 0.184 9.711 10.110 1.00 86.50 322 SER A CA 1
ATOM 2541 C C . SER A 1 322 ? -0.127 8.511 10.986 1.00 86.50 322 SER A C 1
ATOM 2543 O O . SER A 1 322 ? -1.181 7.895 10.858 1.00 86.50 322 SER A O 1
ATOM 2545 N N . PHE A 1 323 ? 0.805 8.162 11.867 1.00 90.44 323 PHE A N 1
ATOM 2546 C CA . PHE A 1 323 ? 0.601 7.169 12.919 1.00 90.44 323 PHE A CA 1
ATOM 2547 C C . PHE A 1 323 ? -0.022 7.867 14.127 1.00 90.44 323 PHE A C 1
ATOM 2549 O O . PHE A 1 323 ? 0.622 8.016 15.159 1.00 90.44 323 PHE A O 1
ATOM 2556 N N . GLN A 1 324 ? -1.237 8.403 13.991 1.00 90.44 324 GLN A N 1
ATOM 2557 C CA . GLN A 1 324 ? -1.935 9.007 15.124 1.00 90.44 324 GLN A CA 1
ATOM 2558 C C . GLN A 1 324 ? -2.667 7.944 15.926 1.00 90.44 324 GLN A C 1
ATOM 2560 O O . GLN A 1 324 ? -3.154 6.953 15.396 1.00 90.44 324 GLN A O 1
ATOM 2565 N N . ASN A 1 325 ? -2.803 8.197 17.220 1.00 91.50 325 ASN A N 1
ATOM 2566 C CA . ASN A 1 325 ? -3.754 7.474 18.038 1.00 91.50 325 ASN A CA 1
ATOM 2567 C C . ASN A 1 325 ? -5.177 7.912 17.675 1.00 91.50 325 ASN A C 1
ATOM 2569 O O . ASN A 1 325 ? -5.594 9.029 17.998 1.00 91.50 325 ASN A O 1
ATOM 2573 N N . LEU A 1 326 ? -5.924 7.022 17.029 1.00 94.06 326 LEU A N 1
ATOM 2574 C CA . LEU A 1 326 ? -7.259 7.329 16.526 1.00 94.06 326 LEU A CA 1
ATOM 2575 C C . LEU A 1 326 ? -8.271 7.591 17.643 1.00 94.06 326 LEU A C 1
ATOM 2577 O O . LEU A 1 326 ? -9.138 8.450 17.494 1.00 94.06 326 LEU A O 1
ATOM 2581 N N . PHE A 1 327 ? -8.128 6.943 18.802 1.00 94.69 327 PHE A N 1
ATOM 2582 C CA . PHE A 1 327 ? -8.995 7.202 19.952 1.00 94.69 327 PHE A CA 1
ATOM 2583 C C . PHE A 1 327 ? -8.726 8.552 20.621 1.00 94.69 327 PHE A C 1
ATOM 2585 O O . PHE A 1 327 ? -9.557 8.987 21.411 1.00 94.69 327 PHE A O 1
ATOM 2592 N N . ASN A 1 328 ? -7.647 9.263 20.279 1.00 90.50 328 ASN A N 1
ATOM 2593 C CA . ASN A 1 328 ? -7.447 10.647 20.711 1.00 90.50 328 ASN A CA 1
ATOM 2594 C C . ASN A 1 328 ? -8.280 11.646 19.869 1.00 90.50 328 ASN A C 1
ATOM 2596 O O . ASN A 1 328 ? -8.656 12.708 20.366 1.00 90.50 328 ASN A O 1
ATOM 2600 N N . ASP A 1 329 ? -8.664 11.294 18.635 1.00 93.25 329 ASP A N 1
ATOM 2601 C CA . ASP A 1 329 ? -9.511 12.127 17.765 1.00 93.25 329 ASP A CA 1
ATOM 2602 C C . ASP A 1 329 ? -11.004 11.982 18.134 1.00 93.25 329 ASP A C 1
ATOM 2604 O O . ASP A 1 329 ? -11.618 10.922 17.997 1.00 93.25 329 ASP A O 1
ATOM 2608 N N . GLU A 1 330 ? -11.626 13.074 18.590 1.00 94.50 330 GLU A N 1
ATOM 2609 C CA . GLU A 1 330 ? -13.047 13.099 18.972 1.00 94.50 330 GLU A CA 1
ATOM 2610 C C . GLU A 1 330 ? -13.995 12.781 17.805 1.00 94.50 330 GLU A C 1
ATOM 2612 O O . GLU A 1 330 ? -15.006 12.098 17.986 1.00 94.50 330 GLU A O 1
ATOM 2617 N N . THR A 1 331 ? -13.662 13.235 16.595 1.00 94.88 331 THR A N 1
ATOM 2618 C CA . THR A 1 331 ? -14.455 12.953 15.391 1.00 94.88 331 THR A CA 1
ATOM 2619 C C . THR A 1 331 ? -14.359 11.478 15.026 1.00 94.88 331 THR A C 1
ATOM 2621 O O . THR A 1 331 ? -15.373 10.877 14.666 1.00 94.88 331 THR A O 1
ATOM 2624 N N . PHE A 1 332 ? -13.171 10.879 15.166 1.00 95.50 332 PHE A N 1
ATOM 2625 C CA . PHE A 1 332 ? -13.004 9.437 15.000 1.00 95.50 332 PHE A CA 1
ATOM 2626 C C . PHE A 1 332 ? -13.879 8.678 15.996 1.00 95.50 332 PHE A C 1
ATOM 2628 O O . PHE A 1 332 ? -14.705 7.878 15.569 1.00 95.50 332 PHE A O 1
ATOM 2635 N N . ARG A 1 333 ? -13.776 8.977 17.301 1.00 96.56 333 ARG A N 1
ATOM 2636 C CA . ARG A 1 333 ? -14.574 8.305 18.344 1.00 96.56 333 ARG A CA 1
ATOM 2637 C C . ARG A 1 333 ? -16.071 8.390 18.071 1.00 96.56 333 ARG A C 1
ATOM 2639 O O . ARG A 1 333 ? -16.771 7.387 18.171 1.00 96.56 333 ARG A O 1
ATOM 2646 N N . LYS A 1 334 ? -16.561 9.569 17.683 1.00 96.50 334 LYS A N 1
ATOM 2647 C CA . LYS A 1 334 ? -17.970 9.772 17.333 1.00 96.50 334 LYS A CA 1
ATOM 2648 C C . LYS A 1 334 ? -18.399 8.885 16.162 1.00 96.50 334 LYS A C 1
ATOM 2650 O O . LYS A 1 334 ? -19.417 8.213 16.255 1.00 96.50 334 LYS A O 1
ATOM 2655 N N . ASN A 1 335 ? -17.639 8.871 15.072 1.00 96.31 335 ASN A N 1
ATOM 2656 C CA . ASN A 1 335 ? -17.989 8.087 13.887 1.00 96.31 335 ASN A CA 1
ATOM 2657 C C . ASN A 1 335 ? -17.820 6.579 14.120 1.00 96.31 335 ASN A C 1
ATOM 2659 O O . ASN A 1 335 ? -18.647 5.791 13.673 1.00 96.31 335 ASN A O 1
ATOM 2663 N N . TYR A 1 336 ? -16.794 6.181 14.869 1.00 96.62 336 TYR A N 1
ATOM 2664 C CA . TYR A 1 336 ? -16.555 4.799 15.267 1.00 96.62 336 TYR A CA 1
ATOM 2665 C C . TYR A 1 336 ? -17.656 4.280 16.207 1.00 96.62 336 TYR A C 1
ATOM 2667 O O . TYR A 1 336 ? -18.091 3.137 16.067 1.00 96.62 336 TYR A O 1
ATOM 2675 N N . TYR A 1 337 ? -18.174 5.125 17.108 1.00 97.62 337 TYR A N 1
ATOM 2676 C CA . TYR A 1 337 ? -19.377 4.830 17.893 1.00 97.62 337 TYR A CA 1
ATOM 2677 C C . TYR A 1 337 ? -20.585 4.556 16.990 1.00 97.62 337 TYR A C 1
ATOM 2679 O O . TYR A 1 337 ? -21.241 3.531 17.159 1.00 97.62 337 TYR A O 1
ATOM 2687 N N . GLU A 1 338 ? -20.858 5.429 16.016 1.00 97.44 338 GLU A N 1
ATOM 2688 C CA . GLU A 1 338 ? -22.003 5.275 15.108 1.00 97.44 338 GLU A CA 1
ATOM 2689 C C . GLU A 1 338 ? -21.885 3.990 14.272 1.00 97.44 338 GLU A C 1
ATOM 2691 O O . GLU A 1 338 ? -22.848 3.230 14.189 1.00 97.44 338 GLU A O 1
ATOM 2696 N N . LEU A 1 339 ? -20.697 3.660 13.747 1.00 96.62 339 LEU A N 1
ATOM 2697 C CA . LEU A 1 339 ? -20.459 2.383 13.053 1.00 96.62 339 LEU A CA 1
ATOM 2698 C C . LEU A 1 339 ? -20.742 1.170 13.939 1.00 96.62 339 LEU A C 1
ATOM 2700 O O . LEU A 1 339 ? -21.410 0.223 13.520 1.00 96.62 339 LEU A O 1
ATOM 2704 N N . ASN A 1 340 ? -20.235 1.184 15.171 1.00 97.38 340 ASN A N 1
ATOM 2705 C CA . ASN A 1 340 ? -20.441 0.078 16.097 1.00 97.38 340 ASN A CA 1
ATOM 2706 C C . ASN A 1 340 ? -21.899 -0.020 16.559 1.00 97.38 340 ASN A C 1
ATOM 2708 O O . ASN A 1 340 ? -22.397 -1.125 16.760 1.00 97.38 340 ASN A O 1
ATOM 2712 N N . LEU A 1 341 ? -22.611 1.104 16.656 1.00 97.06 341 LEU A N 1
ATOM 2713 C CA . LEU A 1 341 ? -24.040 1.126 16.948 1.00 97.06 341 LEU A CA 1
ATOM 2714 C C . LEU A 1 341 ? -24.849 0.518 15.795 1.00 97.06 341 LEU A C 1
ATOM 2716 O O . LEU A 1 341 ? -25.736 -0.301 16.030 1.00 97.06 341 LEU A O 1
ATOM 2720 N N . MET A 1 342 ? -24.518 0.865 14.550 1.00 96.56 342 MET A N 1
ATOM 2721 C CA . MET A 1 342 ? -25.109 0.249 13.358 1.00 96.56 342 MET A CA 1
ATOM 2722 C C . MET A 1 342 ? -24.858 -1.262 13.321 1.00 96.56 342 MET A C 1
ATOM 2724 O O . MET A 1 342 ? -25.773 -2.032 13.030 1.00 96.56 342 MET A O 1
ATOM 2728 N N . ARG A 1 343 ? -23.642 -1.698 13.671 1.00 95.75 343 ARG A N 1
ATOM 2729 C CA . ARG A 1 343 ? -23.281 -3.118 13.762 1.00 95.75 343 ARG A CA 1
ATOM 2730 C C . ARG A 1 343 ? -24.094 -3.840 14.832 1.00 95.75 343 ARG A C 1
ATOM 2732 O O . ARG A 1 343 ? -24.660 -4.890 14.546 1.00 95.75 343 ARG A O 1
ATOM 2739 N N . LEU A 1 344 ? -24.203 -3.259 16.028 1.00 95.81 344 LEU A N 1
ATOM 2740 C CA . LEU A 1 344 ? -25.000 -3.798 17.134 1.00 95.81 344 LEU A CA 1
ATOM 2741 C C . LEU A 1 344 ? -26.484 -3.932 16.761 1.00 95.81 344 LEU A C 1
ATOM 2743 O O . LEU A 1 344 ? -27.130 -4.911 17.126 1.00 95.81 344 LEU A O 1
ATOM 2747 N N . ASN A 1 345 ? -27.008 -2.973 15.995 1.00 94.62 345 ASN A N 1
ATOM 2748 C CA . ASN A 1 345 ? -28.392 -2.974 15.529 1.00 94.62 345 ASN A CA 1
ATOM 2749 C C . ASN A 1 345 ? -28.615 -3.787 14.237 1.00 94.62 345 ASN A C 1
ATOM 2751 O O . ASN A 1 345 ? -29.739 -3.823 13.738 1.00 94.62 345 ASN A O 1
ATOM 2755 N N . GLY A 1 346 ? -27.579 -4.426 13.681 1.00 94.56 346 GLY A N 1
ATOM 2756 C CA . GLY A 1 346 ? -27.690 -5.275 12.490 1.00 94.56 346 GLY A CA 1
ATOM 2757 C C . GLY A 1 346 ? -27.976 -4.521 11.187 1.00 94.56 346 GLY A C 1
ATOM 2758 O O . GLY A 1 346 ? -28.707 -5.024 10.342 1.00 94.56 346 GLY A O 1
ATOM 2759 N N . TYR A 1 347 ? -27.445 -3.306 11.020 1.00 96.56 347 TYR A N 1
ATOM 2760 C CA . TYR A 1 347 ? -27.732 -2.469 9.841 1.00 96.56 347 TYR A CA 1
ATOM 2761 C C . TYR A 1 347 ? -26.994 -2.912 8.572 1.00 96.56 347 TYR A C 1
ATOM 2763 O O . TYR A 1 347 ? -27.434 -2.577 7.473 1.00 96.56 347 TYR A O 1
ATOM 2771 N N . PHE A 1 348 ? -25.885 -3.635 8.722 1.00 96.31 348 PHE A N 1
ATOM 2772 C CA . PHE A 1 348 ? -25.053 -4.115 7.621 1.00 96.31 348 PHE A CA 1
ATOM 2773 C C . PHE A 1 348 ? -25.579 -5.439 7.071 1.00 96.31 348 PHE A C 1
ATOM 2775 O O . PHE A 1 348 ? -25.893 -6.355 7.834 1.00 96.31 348 PHE A O 1
ATOM 2782 N N . GLY A 1 349 ? -25.636 -5.564 5.750 1.00 94.75 349 GLY A N 1
ATOM 2783 C CA . GLY A 1 349 ? -26.056 -6.790 5.085 1.00 94.75 349 GLY A CA 1
ATOM 2784 C C . GLY A 1 349 ? -25.844 -6.740 3.579 1.00 94.75 349 GLY A C 1
ATOM 2785 O O . GLY A 1 349 ? -25.256 -5.800 3.054 1.00 94.75 349 GLY A O 1
ATOM 2786 N N . THR A 1 350 ? -26.343 -7.763 2.888 1.00 94.62 350 THR A N 1
ATOM 2787 C CA . THR A 1 350 ? -26.380 -7.806 1.423 1.00 94.62 350 THR A CA 1
ATOM 2788 C C . THR A 1 350 ? -27.827 -7.890 0.964 1.00 94.62 350 THR A C 1
ATOM 2790 O O . THR A 1 350 ? -28.528 -8.842 1.312 1.00 94.62 350 THR A O 1
ATOM 2793 N N . ALA A 1 351 ? -28.292 -6.902 0.203 1.00 92.19 351 ALA A N 1
ATOM 2794 C CA . ALA A 1 351 ? -29.664 -6.882 -0.293 1.00 92.19 351 ALA A CA 1
ATOM 2795 C C . ALA A 1 351 ? -29.872 -7.944 -1.383 1.00 92.19 351 ALA A C 1
ATOM 2797 O O . ALA A 1 351 ? -29.156 -7.973 -2.387 1.00 92.19 351 ALA A O 1
ATOM 2798 N N . ALA A 1 352 ? -30.880 -8.801 -1.201 1.00 91.31 352 ALA A N 1
ATOM 2799 C CA . ALA A 1 352 ? -31.254 -9.797 -2.200 1.00 91.31 352 ALA A CA 1
ATOM 2800 C C . ALA A 1 352 ? -31.799 -9.143 -3.484 1.00 91.31 352 ALA A C 1
ATOM 2802 O O . ALA A 1 352 ? -32.205 -7.978 -3.499 1.00 91.31 352 ALA A O 1
ATOM 2803 N N . GLU A 1 353 ? -31.852 -9.902 -4.580 1.00 85.19 353 GLU A N 1
ATOM 2804 C CA . GLU A 1 353 ? -32.416 -9.414 -5.840 1.00 85.19 353 GLU A CA 1
ATOM 2805 C C . GLU A 1 353 ? -33.870 -8.941 -5.645 1.00 85.19 353 GLU A C 1
ATOM 2807 O O . GLU A 1 353 ? -34.725 -9.671 -5.145 1.00 85.19 353 GLU A O 1
ATOM 2812 N N . GLY A 1 354 ? -34.145 -7.684 -6.004 1.00 82.56 354 GLY A N 1
ATOM 2813 C CA . GLY A 1 354 ? -35.451 -7.045 -5.810 1.00 82.56 354 GLY A CA 1
ATOM 2814 C C . GLY A 1 354 ? -35.727 -6.516 -4.395 1.00 82.56 354 GLY A C 1
ATOM 2815 O O . GLY A 1 354 ? -36.710 -5.796 -4.215 1.00 82.56 354 GLY A O 1
ATOM 2816 N N . GLN A 1 355 ? -34.872 -6.802 -3.408 1.00 91.62 355 GLN A N 1
ATOM 2817 C CA . GLN A 1 355 ? -34.951 -6.199 -2.077 1.00 91.62 355 GLN A CA 1
ATOM 2818 C C . GLN A 1 355 ? -34.412 -4.763 -2.112 1.00 91.62 355 GLN A C 1
ATOM 2820 O O . GLN A 1 355 ? -33.389 -4.476 -2.739 1.00 91.62 355 GLN A O 1
ATOM 2825 N N . LYS A 1 356 ? -35.102 -3.843 -1.431 1.00 94.44 356 LYS A N 1
ATOM 2826 C CA . LYS A 1 356 ? -34.629 -2.466 -1.273 1.00 94.44 356 LYS A CA 1
ATOM 2827 C C . LYS A 1 356 ? -33.527 -2.388 -0.218 1.00 94.44 356 LYS A C 1
ATOM 2829 O O . LYS A 1 356 ? -33.571 -3.087 0.794 1.00 94.44 356 LYS A O 1
ATOM 2834 N N . ALA A 1 357 ? -32.606 -1.461 -0.436 1.00 96.81 357 ALA A N 1
ATOM 2835 C CA . ALA A 1 357 ? -31.655 -1.021 0.567 1.00 96.81 357 ALA A CA 1
ATOM 2836 C C . ALA A 1 357 ? -31.704 0.502 0.680 1.00 96.81 357 ALA A C 1
ATOM 2838 O O . ALA A 1 357 ? -31.851 1.181 -0.338 1.00 96.81 357 ALA A O 1
ATOM 2839 N N . ALA A 1 358 ? -31.596 1.033 1.899 1.00 97.12 358 ALA A N 1
ATOM 2840 C CA . ALA A 1 358 ? -31.595 2.480 2.112 1.00 97.12 358 ALA A CA 1
ATOM 2841 C C . ALA A 1 358 ? -30.331 3.134 1.563 1.00 97.12 358 ALA A C 1
ATOM 2843 O O . ALA A 1 358 ? -30.412 4.216 0.976 1.00 97.12 358 ALA A O 1
ATOM 2844 N N . VAL A 1 359 ? -29.195 2.465 1.759 1.00 97.56 359 VAL A N 1
ATOM 2845 C CA . VAL A 1 359 ? -27.881 2.867 1.274 1.00 97.56 359 VAL A CA 1
ATOM 2846 C C . VAL A 1 359 ? -27.224 1.684 0.573 1.00 97.56 359 VAL A C 1
ATOM 2848 O O . VAL A 1 359 ? -27.178 0.586 1.125 1.00 97.56 359 VAL A O 1
ATOM 2851 N N . ARG A 1 360 ? -26.688 1.914 -0.628 1.00 96.06 360 ARG A N 1
ATOM 2852 C CA . ARG A 1 360 ? -25.851 0.952 -1.364 1.00 96.06 360 ARG A CA 1
ATOM 2853 C C . ARG A 1 360 ? -24.561 1.618 -1.807 1.00 96.06 360 ARG A C 1
ATOM 2855 O O . ARG A 1 360 ? -24.534 2.833 -1.977 1.00 96.06 360 ARG A O 1
ATOM 2862 N N . PHE A 1 361 ? -23.520 0.834 -2.038 1.00 96.00 361 PHE A N 1
ATOM 2863 C CA . PHE A 1 361 ? -22.261 1.335 -2.578 1.00 96.00 361 PHE A CA 1
ATOM 2864 C C . PHE A 1 361 ? -21.996 0.720 -3.934 1.00 96.00 361 PHE A C 1
ATOM 2866 O O . PHE A 1 361 ? -22.236 -0.465 -4.156 1.00 96.00 361 PHE A O 1
ATOM 2873 N N . GLU A 1 362 ? -21.483 1.533 -4.842 1.00 95.19 362 GLU A N 1
ATOM 2874 C CA . GLU A 1 362 ? -21.108 1.056 -6.155 1.00 95.19 362 GLU A CA 1
ATOM 2875 C C . GLU A 1 362 ? -19.859 1.769 -6.657 1.00 95.19 362 GLU A C 1
ATOM 2877 O O . GLU A 1 362 ? -19.639 2.958 -6.413 1.00 95.19 362 GLU A O 1
ATOM 2882 N N . THR A 1 363 ? -19.031 1.000 -7.357 1.00 95.00 363 THR A N 1
ATOM 2883 C CA . THR A 1 363 ? -17.803 1.480 -7.976 1.00 95.00 363 THR A CA 1
ATOM 2884 C C . THR A 1 363 ? -17.998 1.569 -9.483 1.00 95.00 363 THR A C 1
ATOM 2886 O O . THR A 1 363 ? -18.458 0.624 -10.131 1.00 95.00 363 THR A O 1
ATOM 2889 N N . GLY A 1 364 ? -17.632 2.705 -10.069 1.00 92.44 364 GLY A N 1
ATOM 2890 C CA . GLY A 1 364 ? -17.809 2.933 -11.498 1.00 92.44 364 GLY A CA 1
ATOM 2891 C C . GLY A 1 364 ? -17.146 4.203 -12.003 1.00 92.44 364 GLY A C 1
ATOM 2892 O O . GLY A 1 364 ? -16.510 4.943 -11.254 1.00 92.44 364 GLY A O 1
ATOM 2893 N N . ASP A 1 365 ? -17.291 4.428 -13.302 1.00 91.38 365 ASP A N 1
ATOM 2894 C CA . ASP A 1 365 ? -16.832 5.648 -13.948 1.00 91.38 365 ASP A CA 1
ATOM 2895 C C . ASP A 1 365 ? -17.805 6.816 -13.723 1.00 91.38 365 ASP A C 1
ATOM 2897 O O . ASP A 1 365 ? -18.888 6.684 -13.134 1.00 91.38 365 ASP A O 1
ATOM 2901 N N . LEU A 1 366 ? -17.404 7.985 -14.216 1.00 91.31 366 LEU A N 1
ATOM 2902 C CA . LEU A 1 366 ? -18.226 9.185 -14.147 1.00 91.31 366 LEU A CA 1
ATOM 2903 C C . LEU A 1 366 ? -19.543 9.055 -14.937 1.00 91.31 366 LEU A C 1
ATOM 2905 O O . LEU A 1 366 ? -20.548 9.622 -14.518 1.00 91.31 366 LEU A O 1
ATOM 2909 N N . ALA A 1 367 ? -19.582 8.307 -16.045 1.00 90.25 367 ALA A N 1
ATOM 2910 C CA . ALA A 1 367 ? -20.813 8.137 -16.825 1.00 90.25 367 ALA A CA 1
ATOM 2911 C C . ALA A 1 367 ? -21.894 7.418 -16.019 1.00 90.25 367 ALA A C 1
ATOM 2913 O O . ALA A 1 367 ? -23.054 7.836 -15.995 1.00 90.25 367 ALA A O 1
ATOM 2914 N N . LYS A 1 368 ? -21.496 6.370 -15.301 1.00 92.06 368 LYS A N 1
ATOM 2915 C CA . LYS A 1 368 ? -22.385 5.624 -14.425 1.00 92.06 368 LYS A CA 1
ATOM 2916 C C . LYS A 1 368 ? -22.876 6.481 -13.259 1.00 92.06 368 LYS A C 1
ATOM 2918 O O . LYS A 1 368 ? -24.069 6.470 -12.970 1.00 92.06 368 LYS A O 1
ATOM 2923 N N . TYR A 1 369 ? -22.007 7.293 -12.657 1.00 92.50 369 TYR A N 1
ATOM 2924 C CA . TYR A 1 369 ? -22.417 8.259 -11.632 1.00 92.50 369 TYR A CA 1
ATOM 2925 C C . TYR A 1 369 ? -23.455 9.272 -12.154 1.00 92.50 369 TYR A C 1
ATOM 2927 O O . TYR A 1 369 ? -24.488 9.481 -11.517 1.00 92.50 369 TYR A O 1
ATOM 2935 N N . GLU A 1 370 ? -23.236 9.858 -13.336 1.00 91.00 370 GLU A N 1
ATOM 2936 C CA . GLU A 1 370 ? -24.185 10.804 -13.946 1.00 91.00 370 GLU A CA 1
ATOM 2937 C C . GLU A 1 370 ? -25.520 10.141 -14.312 1.00 91.00 370 GLU A C 1
ATOM 2939 O O . GLU A 1 370 ? -26.576 10.766 -14.187 1.00 91.00 370 GLU A O 1
ATOM 2944 N N . SER A 1 371 ? -25.512 8.853 -14.675 1.00 92.38 371 SER A N 1
ATOM 2945 C CA . SER A 1 371 ? -26.749 8.101 -14.914 1.00 92.38 371 SER A CA 1
ATOM 2946 C C . SER A 1 371 ? -27.652 8.065 -13.673 1.00 92.38 371 SER A C 1
ATOM 2948 O O . SER A 1 371 ? -28.873 8.193 -13.795 1.00 92.38 371 SER A O 1
ATOM 2950 N N . TYR A 1 372 ? -27.065 8.021 -12.471 1.00 94.38 372 TYR A N 1
ATOM 2951 C CA . TYR A 1 372 ? -27.806 8.079 -11.212 1.00 94.38 372 TYR A CA 1
ATOM 2952 C C . TYR A 1 372 ? -28.297 9.479 -10.844 1.00 94.38 372 TYR A C 1
ATOM 2954 O O . TYR A 1 372 ? -29.237 9.594 -10.061 1.00 94.38 372 TYR A O 1
ATOM 2962 N N . ARG A 1 373 ? -27.719 10.542 -11.415 1.00 90.38 373 ARG A N 1
ATOM 2963 C CA . ARG A 1 373 ? -28.198 11.923 -11.231 1.00 90.38 373 ARG A CA 1
ATOM 2964 C C . ARG A 1 373 ? -29.397 12.267 -12.114 1.00 90.38 373 ARG A C 1
ATOM 2966 O O . ARG A 1 373 ? -30.004 13.318 -11.917 1.00 90.38 373 ARG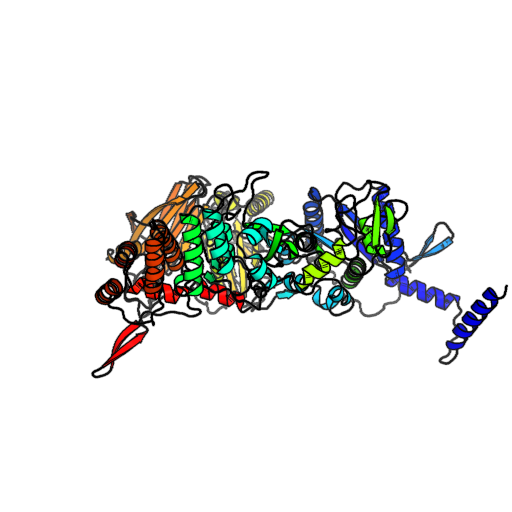 A O 1
ATOM 2973 N N . SER A 1 374 ? -29.738 11.409 -13.075 1.00 89.62 374 SER A N 1
ATOM 2974 C CA . SER A 1 374 ? -30.907 11.605 -13.932 1.00 89.62 374 SER A CA 1
ATOM 2975 C C . SER A 1 374 ? -32.218 11.632 -13.131 1.00 89.62 374 SER A C 1
ATOM 2977 O O . SER A 1 374 ? -32.334 11.048 -12.046 1.00 89.62 374 SER A O 1
ATOM 2979 N N . GLU A 1 375 ? -33.232 12.314 -13.670 1.00 84.31 375 GLU A N 1
ATOM 2980 C CA . GLU A 1 375 ? -34.564 12.373 -13.051 1.00 84.31 375 GLU A CA 1
ATOM 2981 C C . GLU A 1 375 ? -35.183 10.971 -12.919 1.00 84.31 375 GLU A C 1
ATOM 2983 O O . GLU A 1 375 ? -35.742 10.656 -11.869 1.00 84.31 375 GLU A O 1
ATOM 2988 N N . ASP A 1 376 ? -34.967 10.108 -13.918 1.00 89.00 376 ASP A N 1
ATOM 2989 C CA . ASP A 1 376 ? -35.486 8.734 -13.992 1.00 89.00 376 ASP A CA 1
ATOM 2990 C C . ASP A 1 376 ? -34.774 7.737 -13.053 1.00 89.00 376 ASP A C 1
ATOM 2992 O O . ASP A 1 376 ? -35.243 6.613 -12.850 1.00 89.00 376 ASP A O 1
ATOM 2996 N N . SER A 1 377 ? -33.637 8.124 -12.466 1.00 92.56 377 SER A N 1
ATOM 2997 C CA . SER A 1 377 ? -32.920 7.302 -11.489 1.00 92.56 377 SER A CA 1
ATOM 2998 C C . SER A 1 377 ? -33.737 7.118 -10.209 1.00 92.56 377 SER A C 1
ATOM 3000 O O . SER A 1 377 ? -34.350 8.060 -9.710 1.00 92.56 377 SER A O 1
ATOM 3002 N N . LYS A 1 378 ? -33.668 5.925 -9.609 1.00 94.62 378 LYS A N 1
ATOM 3003 C CA . LYS A 1 378 ? -34.250 5.629 -8.284 1.00 94.62 378 LYS A CA 1
ATOM 3004 C C . LYS A 1 378 ? -33.353 6.040 -7.116 1.00 94.62 378 LYS A C 1
ATOM 3006 O O . LYS A 1 378 ? -33.734 5.850 -5.965 1.00 94.62 378 LYS A O 1
ATOM 3011 N N . TYR A 1 379 ? -32.172 6.581 -7.404 1.00 95.56 379 TYR A N 1
ATOM 3012 C CA . TYR A 1 379 ? -31.147 6.854 -6.406 1.00 95.56 379 TYR A CA 1
ATOM 3013 C C . TYR A 1 379 ? -30.687 8.307 -6.423 1.00 95.56 379 TYR A C 1
ATOM 3015 O O . TYR A 1 379 ? -30.614 8.929 -7.482 1.00 95.56 379 TYR A O 1
ATOM 3023 N N . TYR A 1 380 ? -30.332 8.824 -5.250 1.00 95.12 380 TYR A N 1
ATOM 3024 C CA . TYR A 1 380 ? -29.498 10.010 -5.096 1.00 95.12 380 TYR A CA 1
ATOM 3025 C C . TYR A 1 380 ? -28.043 9.571 -4.873 1.00 95.12 380 TYR A C 1
ATOM 3027 O O . TYR A 1 380 ? -27.757 8.955 -3.842 1.00 95.12 380 TYR A O 1
ATOM 3035 N N . PRO A 1 381 ? -27.119 9.839 -5.814 1.00 95.75 381 PRO A N 1
ATOM 3036 C CA . PRO A 1 381 ? -25.727 9.438 -5.662 1.00 95.75 381 PRO A CA 1
ATOM 3037 C C . PRO A 1 381 ? -24.910 10.491 -4.890 1.00 95.75 381 PRO A C 1
ATOM 3039 O O . PRO A 1 381 ? -25.088 11.697 -5.079 1.00 95.75 381 PRO A O 1
ATOM 3042 N N . VAL A 1 382 ? -23.980 10.033 -4.049 1.00 94.19 382 VAL A N 1
ATOM 3043 C CA . VAL A 1 382 ? -22.988 10.838 -3.313 1.00 94.19 382 VAL A CA 1
ATOM 3044 C C . VAL A 1 382 ? -21.614 10.202 -3.499 1.00 94.19 382 VAL A C 1
ATOM 3046 O O . VAL A 1 382 ? -21.443 9.019 -3.221 1.00 94.19 382 VAL A O 1
ATOM 3049 N N . ILE A 1 383 ? -20.616 10.962 -3.950 1.00 92.25 383 ILE A N 1
ATOM 3050 C CA . ILE A 1 383 ? -19.242 10.451 -4.075 1.00 92.25 383 ILE A CA 1
ATOM 3051 C C . ILE A 1 383 ? -18.639 10.294 -2.676 1.00 92.25 383 ILE A C 1
ATOM 3053 O O . ILE A 1 383 ? -18.564 11.267 -1.932 1.00 92.25 383 ILE A O 1
ATOM 3057 N N . VAL A 1 384 ? -18.175 9.087 -2.345 1.00 92.50 384 VAL A N 1
ATOM 3058 C CA . VAL A 1 384 ? -17.491 8.789 -1.072 1.00 92.50 384 VAL A CA 1
ATOM 3059 C C . VAL A 1 384 ? -16.005 8.480 -1.260 1.00 92.50 384 VAL A C 1
ATOM 3061 O O . VAL A 1 384 ? -15.223 8.696 -0.340 1.00 92.50 384 VAL A O 1
ATOM 3064 N N . LYS A 1 385 ? -15.598 8.054 -2.462 1.00 91.31 385 LYS A N 1
ATOM 3065 C CA . LYS A 1 385 ? -14.194 7.909 -2.864 1.00 91.31 385 LYS A CA 1
ATOM 3066 C C . LYS A 1 385 ? -14.010 8.435 -4.284 1.00 91.31 385 LYS A C 1
ATOM 3068 O O . LYS A 1 385 ? -14.772 8.082 -5.186 1.00 91.31 385 LYS A O 1
ATOM 3073 N N . TYR A 1 386 ? -13.015 9.293 -4.462 1.00 91.19 386 TYR A N 1
ATOM 3074 C CA . TYR A 1 386 ? -12.597 9.789 -5.771 1.00 91.19 386 TYR A CA 1
ATOM 3075 C C . TYR A 1 386 ? -11.678 8.767 -6.454 1.00 91.19 386 TYR A C 1
ATOM 3077 O O . TYR A 1 386 ? -11.034 7.989 -5.749 1.00 91.19 386 TYR A O 1
ATOM 3085 N N . PRO A 1 387 ? -11.600 8.753 -7.797 1.00 91.00 387 PRO A N 1
ATOM 3086 C CA . PRO A 1 387 ? -10.592 7.968 -8.498 1.00 91.00 387 PRO A CA 1
ATOM 3087 C C . PRO A 1 387 ? -9.209 8.360 -7.980 1.00 91.00 387 PRO A C 1
ATOM 3089 O O . PRO A 1 387 ? -8.908 9.547 -7.860 1.00 91.00 387 PRO A O 1
ATOM 3092 N N . SER A 1 388 ? -8.373 7.380 -7.665 1.00 87.38 388 SER A N 1
ATOM 3093 C CA . SER A 1 388 ? -6.964 7.593 -7.348 1.00 87.38 388 SER A CA 1
ATOM 3094 C C . SER A 1 388 ? -6.102 6.863 -8.367 1.00 87.38 388 SER A C 1
ATOM 3096 O O . SER A 1 388 ? -6.495 5.820 -8.872 1.00 87.38 388 SER A O 1
ATOM 3098 N N . VAL A 1 389 ? -4.953 7.451 -8.695 1.00 85.88 389 VAL A N 1
ATOM 3099 C CA . VAL A 1 389 ? -3.859 6.775 -9.387 1.00 85.88 389 VAL A CA 1
ATOM 3100 C C . VAL A 1 389 ? -3.225 5.821 -8.388 1.00 85.88 389 VAL A C 1
ATOM 3102 O O . VAL A 1 389 ? -2.594 6.278 -7.427 1.00 85.88 389 VAL A O 1
ATOM 3105 N N . ASP A 1 390 ? -3.386 4.529 -8.633 1.00 82.06 390 ASP A N 1
ATOM 3106 C CA . ASP A 1 390 ? -2.707 3.454 -7.917 1.00 82.06 390 ASP A CA 1
ATOM 3107 C C . ASP A 1 390 ? -1.532 2.883 -8.734 1.00 82.06 390 ASP A C 1
ATOM 3109 O O . ASP A 1 390 ? -1.157 3.400 -9.788 1.00 82.06 390 ASP A O 1
ATOM 3113 N N . VAL A 1 391 ? -0.889 1.845 -8.202 1.00 77.31 391 VAL A N 1
ATOM 3114 C CA . VAL A 1 391 ? 0.255 1.175 -8.837 1.00 77.31 391 VAL A CA 1
ATOM 3115 C C . VAL A 1 391 ? -0.129 0.592 -10.203 1.00 77.31 391 VAL A C 1
ATOM 3117 O O . VAL A 1 391 ? 0.628 0.733 -11.170 1.00 77.31 391 VAL A O 1
ATOM 3120 N N . ASP A 1 392 ? -1.321 0.008 -10.317 1.00 79.62 392 ASP A N 1
ATOM 3121 C CA . ASP A 1 392 ? -1.802 -0.587 -11.560 1.00 79.62 392 ASP A CA 1
ATOM 3122 C C . ASP A 1 392 ? -2.024 0.491 -12.623 1.00 79.62 392 ASP A C 1
ATOM 3124 O O . ASP A 1 392 ? -1.514 0.372 -13.736 1.00 79.62 392 ASP A O 1
ATOM 3128 N N . ASP A 1 393 ? -2.707 1.588 -12.299 1.00 82.62 393 ASP A N 1
ATOM 3129 C CA . ASP A 1 393 ? -2.955 2.685 -13.242 1.00 82.62 393 ASP A CA 1
ATOM 3130 C C . ASP A 1 393 ? -1.659 3.251 -13.849 1.00 82.62 393 ASP A C 1
ATOM 3132 O O . ASP A 1 393 ? -1.633 3.677 -15.008 1.00 82.62 393 ASP A O 1
ATOM 3136 N N . VAL A 1 394 ? -0.568 3.244 -13.078 1.00 79.94 394 VAL A N 1
ATOM 3137 C CA . VAL A 1 394 ? 0.738 3.764 -13.499 1.00 79.94 394 VAL A CA 1
ATOM 3138 C C . VAL A 1 394 ? 1.485 2.769 -14.376 1.00 79.94 394 VAL A C 1
ATOM 3140 O O . VAL A 1 394 ? 1.980 3.141 -15.444 1.00 79.94 394 VAL A O 1
ATOM 3143 N N . TYR A 1 395 ? 1.607 1.522 -13.915 1.00 83.50 395 TYR A N 1
ATOM 3144 C CA . TYR A 1 395 ? 2.552 0.561 -14.483 1.00 83.50 395 TYR A CA 1
ATOM 3145 C C . TYR A 1 395 ? 1.912 -0.470 -15.413 1.00 83.50 395 TYR A C 1
ATOM 3147 O O . TYR A 1 395 ? 2.633 -1.156 -16.137 1.00 83.50 395 TYR A O 1
ATOM 3155 N N . LYS A 1 396 ? 0.579 -0.578 -15.454 1.00 85.31 396 LYS A N 1
ATOM 3156 C CA . LYS A 1 396 ? -0.124 -1.608 -16.237 1.00 85.31 396 LYS A CA 1
ATOM 3157 C C . LYS A 1 396 ? 0.248 -1.596 -17.714 1.00 85.31 396 LYS A C 1
ATOM 3159 O O . LYS A 1 396 ? 0.428 -2.659 -18.295 1.00 85.31 396 LYS A O 1
ATOM 3164 N N . ASN A 1 397 ? 0.380 -0.418 -18.326 1.00 89.75 397 ASN A N 1
ATOM 3165 C CA . ASN A 1 397 ? 0.687 -0.292 -19.750 1.00 89.75 397 ASN A CA 1
ATOM 3166 C C . ASN A 1 397 ? 1.638 0.870 -20.021 1.00 89.75 397 ASN A C 1
ATOM 3168 O O . ASN A 1 397 ? 1.242 2.032 -19.908 1.00 89.75 397 ASN A O 1
ATOM 3172 N N . MET A 1 398 ? 2.866 0.579 -20.445 1.00 92.81 398 MET A N 1
ATOM 3173 C CA . MET A 1 398 ? 3.842 1.623 -20.765 1.00 92.81 398 MET A CA 1
ATOM 3174 C C . MET A 1 398 ? 4.670 1.276 -22.001 1.00 92.81 398 MET A C 1
ATOM 3176 O O . MET A 1 398 ? 4.782 0.115 -22.388 1.00 92.81 398 MET A O 1
ATOM 3180 N N . PHE A 1 399 ? 5.311 2.284 -22.588 1.00 95.31 399 PHE A N 1
ATOM 3181 C CA . PHE A 1 399 ? 6.367 2.095 -23.579 1.00 95.31 399 PHE A CA 1
ATOM 3182 C C . PHE A 1 399 ? 7.707 2.599 -23.055 1.00 95.31 399 PHE A C 1
ATOM 3184 O O . PHE A 1 399 ? 7.835 3.754 -22.650 1.00 95.31 399 PHE A O 1
ATOM 3191 N N . GLY A 1 400 ? 8.717 1.736 -23.100 1.00 94.06 400 GLY A N 1
ATOM 3192 C CA . GLY A 1 400 ? 10.104 2.071 -22.800 1.00 94.06 400 GLY A CA 1
ATOM 3193 C C . GLY A 1 400 ? 10.989 2.025 -24.042 1.00 94.06 400 GLY A C 1
ATOM 3194 O O . GLY A 1 400 ? 10.624 1.472 -25.083 1.00 94.06 400 GLY A O 1
ATOM 3195 N N . VAL A 1 401 ? 12.190 2.585 -23.906 1.00 96.00 401 VAL A N 1
ATOM 3196 C CA . VAL A 1 401 ? 13.261 2.449 -24.899 1.00 96.00 401 VAL A CA 1
ATOM 3197 C C . VAL A 1 401 ? 14.381 1.619 -24.284 1.00 96.00 401 VAL A C 1
ATOM 3199 O O . VAL A 1 401 ? 14.872 1.939 -23.202 1.00 96.00 401 VAL A O 1
ATOM 3202 N N . CYS A 1 402 ? 14.794 0.554 -24.965 1.00 91.25 402 CYS A N 1
ATOM 3203 C CA . CYS A 1 402 ? 15.844 -0.337 -24.494 1.00 91.25 402 CYS A CA 1
ATOM 3204 C C . CYS A 1 402 ? 17.197 0.390 -24.415 1.00 91.25 402 CYS A C 1
ATOM 3206 O O . CYS A 1 402 ? 17.568 1.164 -25.302 1.00 91.25 402 CYS A O 1
ATOM 3208 N N . ALA A 1 403 ? 17.986 0.098 -23.380 1.00 84.56 403 ALA A N 1
ATOM 3209 C CA . ALA A 1 403 ? 19.318 0.656 -23.154 1.00 84.56 403 ALA A CA 1
ATOM 3210 C C . ALA A 1 403 ? 20.293 0.416 -24.318 1.00 84.56 403 ALA A C 1
ATOM 3212 O O . ALA A 1 403 ? 21.229 1.199 -24.511 1.00 84.56 403 ALA A O 1
ATOM 3213 N N . TYR A 1 404 ? 20.051 -0.630 -25.111 1.00 84.81 404 TYR A N 1
ATOM 3214 C CA . TYR A 1 404 ? 20.859 -1.010 -26.267 1.00 84.81 404 TYR A CA 1
ATOM 3215 C C . TYR A 1 404 ? 20.309 -0.514 -27.610 1.00 84.81 404 TYR A C 1
ATOM 3217 O O . TYR A 1 404 ? 20.831 -0.949 -28.641 1.00 84.81 404 TYR A O 1
ATOM 3225 N N . THR A 1 405 ? 19.299 0.369 -27.608 1.00 87.88 405 THR A N 1
ATOM 3226 C CA . THR A 1 405 ? 18.747 0.946 -28.840 1.00 87.88 405 THR A CA 1
ATOM 3227 C C . THR A 1 405 ? 19.839 1.551 -29.719 1.00 87.88 405 THR A C 1
ATOM 3229 O O . THR A 1 405 ? 20.796 2.152 -29.220 1.00 87.88 405 THR A O 1
ATOM 3232 N N . VAL A 1 406 ? 19.679 1.430 -31.037 1.00 88.88 406 VAL A N 1
ATOM 3233 C CA . VAL A 1 406 ? 20.598 2.054 -31.998 1.00 88.88 406 VAL A CA 1
ATOM 3234 C C . VAL A 1 406 ? 20.424 3.574 -32.064 1.00 88.88 406 VAL A C 1
ATOM 3236 O O . VAL A 1 406 ? 21.358 4.277 -32.444 1.00 88.88 406 VAL A O 1
ATOM 3239 N N . ASN A 1 407 ? 19.249 4.106 -31.693 1.00 91.50 407 ASN A N 1
ATOM 3240 C CA . ASN A 1 407 ? 19.004 5.546 -31.669 1.00 91.50 407 ASN A CA 1
ATOM 3241 C C . ASN A 1 407 ? 17.846 5.931 -30.728 1.00 91.50 407 ASN A C 1
ATOM 3243 O O . ASN A 1 407 ? 16.668 5.729 -31.041 1.00 91.50 407 ASN A O 1
ATOM 3247 N N . LEU A 1 408 ? 18.185 6.552 -29.594 1.00 90.62 408 LEU A N 1
ATOM 3248 C CA . LEU A 1 408 ? 17.208 7.012 -28.602 1.00 90.62 408 LEU A CA 1
ATOM 3249 C C . LEU A 1 408 ? 16.294 8.112 -29.157 1.00 90.62 408 LEU A C 1
ATOM 3251 O O . LEU A 1 408 ? 15.075 8.006 -29.048 1.00 90.62 408 LEU A O 1
ATOM 3255 N N . SER A 1 409 ? 16.867 9.140 -29.787 1.00 91.25 409 SER A N 1
ATOM 3256 C CA . SER A 1 409 ? 16.099 10.290 -30.275 1.00 91.25 409 SER A CA 1
ATOM 3257 C C . SER A 1 409 ? 15.057 9.873 -31.313 1.00 91.25 409 SER A C 1
ATOM 3259 O O . SER A 1 409 ? 13.901 10.297 -31.267 1.00 91.25 409 SER A O 1
ATOM 3261 N N . ARG A 1 410 ? 15.421 8.953 -32.214 1.00 92.81 410 ARG A N 1
ATOM 3262 C CA . ARG A 1 410 ? 14.498 8.424 -33.218 1.00 92.81 410 ARG A CA 1
ATOM 3263 C C . ARG A 1 410 ? 13.409 7.549 -32.609 1.00 92.81 410 ARG A C 1
ATOM 3265 O O . ARG A 1 410 ? 12.245 7.702 -32.976 1.00 92.81 410 ARG A O 1
ATOM 3272 N N . SER A 1 411 ? 13.761 6.703 -31.645 1.00 95.94 411 SER A N 1
ATOM 3273 C CA . SER A 1 411 ? 12.780 5.910 -30.896 1.00 95.94 411 SER A CA 1
ATOM 3274 C C . SER A 1 411 ? 11.742 6.811 -30.217 1.00 95.94 411 SER A C 1
ATOM 3276 O O . SER A 1 411 ? 10.536 6.580 -30.314 1.00 95.94 411 SER A O 1
ATOM 3278 N N . MET A 1 412 ? 12.197 7.917 -29.627 1.00 95.69 412 MET A N 1
ATOM 3279 C CA . MET A 1 412 ? 11.337 8.906 -28.979 1.00 95.69 412 MET A CA 1
ATOM 3280 C C . MET A 1 412 ? 10.464 9.706 -29.960 1.00 95.69 412 MET A C 1
ATOM 3282 O O . MET A 1 412 ? 9.318 10.026 -29.632 1.00 95.69 412 MET A O 1
ATOM 3286 N N . GLN A 1 413 ? 10.923 9.965 -31.191 1.00 94.56 413 GLN A N 1
ATOM 3287 C CA . GLN A 1 413 ? 10.078 10.544 -32.250 1.00 94.56 413 GLN A CA 1
ATOM 3288 C C . GLN A 1 413 ? 8.903 9.625 -32.616 1.00 94.56 413 GLN A C 1
ATOM 3290 O O . GLN A 1 413 ? 7.775 10.106 -32.754 1.00 94.56 413 GLN A O 1
ATOM 3295 N N . ILE A 1 414 ? 9.148 8.315 -32.731 1.00 96.00 414 ILE A N 1
ATOM 3296 C CA . ILE A 1 414 ? 8.103 7.321 -33.013 1.00 96.00 414 ILE A CA 1
ATOM 3297 C C . ILE A 1 414 ? 7.101 7.249 -31.856 1.00 96.00 414 ILE A C 1
ATOM 3299 O O . ILE A 1 414 ? 5.898 7.354 -32.097 1.00 96.00 414 ILE A O 1
ATOM 3303 N N . LEU A 1 415 ? 7.572 7.171 -30.606 1.00 95.88 415 LEU A N 1
ATOM 3304 C CA . LEU A 1 415 ? 6.698 7.167 -29.424 1.00 95.88 415 LEU A CA 1
ATOM 3305 C C . LEU A 1 415 ? 5.878 8.459 -29.292 1.00 95.88 415 LEU A C 1
ATOM 3307 O O . LEU A 1 415 ? 4.676 8.416 -29.016 1.00 95.88 415 LEU A O 1
ATOM 3311 N N . THR A 1 416 ? 6.483 9.616 -29.570 1.00 95.75 416 THR A N 1
ATOM 3312 C CA . THR A 1 416 ? 5.764 10.899 -29.626 1.00 95.75 416 THR A CA 1
ATOM 3313 C C . THR A 1 416 ? 4.656 10.860 -30.672 1.00 95.75 416 THR A C 1
ATOM 3315 O O . THR A 1 416 ? 3.553 11.357 -30.435 1.00 95.75 416 THR A O 1
ATOM 3318 N N . TYR A 1 417 ? 4.915 10.263 -31.834 1.00 95.38 417 TYR A N 1
ATOM 3319 C CA . TYR A 1 417 ? 3.929 10.188 -32.901 1.00 95.38 417 TYR A CA 1
ATOM 3320 C C . TYR A 1 417 ? 2.789 9.216 -32.576 1.00 95.38 417 TYR A C 1
ATOM 3322 O O . TYR A 1 417 ? 1.629 9.589 -32.742 1.00 95.38 417 TYR A O 1
ATOM 3330 N N . LEU A 1 418 ? 3.101 8.052 -31.998 1.00 94.88 418 LEU A N 1
ATOM 3331 C CA . LEU A 1 418 ? 2.121 7.106 -31.447 1.00 94.88 418 LEU A CA 1
ATOM 3332 C C . LEU A 1 418 ? 1.202 7.754 -30.403 1.00 94.88 418 LEU A C 1
ATOM 3334 O O . LEU A 1 418 ? 0.015 7.454 -30.336 1.00 94.88 418 LEU A O 1
ATOM 3338 N N . THR A 1 419 ? 1.742 8.679 -29.611 1.00 93.94 419 THR A N 1
ATOM 3339 C CA . THR A 1 419 ? 1.020 9.335 -28.511 1.00 93.94 419 THR A CA 1
ATOM 3340 C C . THR A 1 419 ? 0.149 10.509 -28.970 1.00 93.94 419 THR A C 1
ATOM 3342 O O . THR A 1 419 ? -0.804 10.876 -28.279 1.00 93.94 419 THR A O 1
ATOM 3345 N N . THR A 1 420 ? 0.473 11.131 -30.111 1.00 94.19 420 THR A N 1
ATOM 3346 C CA . THR A 1 420 ? -0.077 12.447 -30.498 1.00 94.19 420 THR A CA 1
ATOM 3347 C C . THR A 1 420 ? -0.765 12.483 -31.861 1.00 94.19 420 THR A C 1
ATOM 3349 O O . THR A 1 420 ? -1.379 13.499 -32.195 1.00 94.19 420 THR A O 1
ATOM 3352 N N . ASN A 1 421 ? -0.664 11.428 -32.672 1.00 94.88 421 ASN A N 1
ATOM 3353 C CA . ASN A 1 421 ? -1.273 11.375 -33.997 1.00 94.88 421 ASN A CA 1
ATOM 3354 C C . ASN A 1 421 ? -2.349 10.291 -34.084 1.00 94.88 421 ASN A C 1
ATOM 3356 O O . ASN A 1 421 ? -2.053 9.103 -33.992 1.00 94.88 421 ASN A O 1
ATOM 3360 N N . VAL A 1 422 ? -3.588 10.733 -34.311 1.00 93.19 422 VAL A N 1
ATOM 3361 C CA . VAL A 1 422 ? -4.778 9.876 -34.398 1.00 93.19 422 VAL A CA 1
ATOM 3362 C C . VAL A 1 422 ? -4.644 8.801 -35.479 1.00 93.19 422 VAL A C 1
ATOM 3364 O O . VAL A 1 422 ? -4.891 7.635 -35.194 1.00 93.19 422 VAL A O 1
ATOM 3367 N N . ASP A 1 423 ? -4.190 9.145 -36.685 1.00 93.31 423 ASP A N 1
ATOM 3368 C CA . ASP A 1 423 ? -4.136 8.185 -37.795 1.00 93.31 423 ASP A CA 1
ATOM 3369 C C . ASP A 1 423 ? -3.079 7.104 -37.549 1.00 93.31 423 ASP A C 1
ATOM 3371 O O . ASP A 1 423 ? -3.349 5.919 -37.703 1.00 93.31 423 ASP A O 1
ATOM 3375 N N . PHE A 1 424 ? -1.887 7.493 -37.093 1.00 94.75 424 PHE A N 1
ATOM 3376 C CA . PHE A 1 424 ? -0.807 6.555 -36.792 1.00 94.75 424 PHE A CA 1
ATOM 3377 C C . PHE A 1 424 ? -1.137 5.647 -35.604 1.00 94.75 424 PHE A C 1
ATOM 3379 O O . PHE A 1 424 ? -0.886 4.444 -35.655 1.00 94.75 424 PHE A O 1
ATOM 3386 N N . ARG A 1 425 ? -1.749 6.206 -34.551 1.00 94.38 425 ARG A N 1
ATOM 3387 C CA . ARG A 1 425 ? -2.214 5.436 -33.394 1.00 94.38 425 ARG A CA 1
ATOM 3388 C C . ARG A 1 425 ? -3.251 4.389 -33.791 1.00 94.38 425 ARG A C 1
ATOM 3390 O O . ARG A 1 425 ? -3.161 3.256 -33.319 1.00 94.38 425 ARG A O 1
ATOM 3397 N N . ASN A 1 426 ? -4.218 4.762 -34.633 1.00 94.44 426 ASN A N 1
ATOM 3398 C CA . ASN A 1 426 ? -5.291 3.865 -35.061 1.00 94.44 426 ASN A CA 1
ATOM 3399 C C . ASN A 1 426 ? -4.843 2.875 -36.148 1.00 94.44 426 ASN A C 1
ATOM 3401 O O . ASN A 1 426 ? -5.350 1.760 -36.168 1.00 94.44 426 ASN A O 1
ATOM 3405 N N . LEU A 1 427 ? -3.832 3.212 -36.958 1.00 94.75 427 LEU A N 1
ATOM 3406 C CA . LEU A 1 427 ? -3.181 2.261 -37.864 1.00 94.75 427 LEU A CA 1
ATOM 3407 C C . LEU A 1 427 ? -2.556 1.092 -37.095 1.00 94.75 427 LEU A C 1
ATOM 3409 O O . LEU A 1 427 ? -2.741 -0.066 -37.451 1.00 94.75 427 LEU A O 1
ATOM 3413 N N . ILE A 1 428 ? -1.839 1.391 -36.009 1.00 93.75 428 ILE A N 1
ATOM 3414 C CA . ILE A 1 428 ? -1.252 0.352 -35.153 1.00 93.75 428 ILE A CA 1
ATOM 3415 C C . ILE A 1 428 ? -2.345 -0.388 -34.364 1.00 93.75 428 ILE A C 1
ATOM 3417 O O . ILE A 1 428 ? -2.220 -1.588 -34.152 1.00 93.75 428 ILE A O 1
ATOM 3421 N N . GLN A 1 429 ? -3.427 0.289 -33.970 1.00 93.44 429 GLN A N 1
ATOM 3422 C CA . GLN A 1 429 ? -4.545 -0.299 -33.221 1.00 93.44 429 GLN A CA 1
ATOM 3423 C C . GLN A 1 429 ? -5.365 -1.321 -34.018 1.00 93.44 429 GLN A C 1
ATOM 3425 O O . GLN A 1 429 ? -5.622 -2.426 -33.542 1.00 93.44 429 GLN A O 1
ATOM 3430 N N . TYR A 1 430 ? -5.845 -0.877 -35.180 1.00 92.31 430 TYR A N 1
ATOM 3431 C CA . TYR A 1 430 ? -6.939 -1.487 -35.931 1.00 92.31 430 TYR A CA 1
ATOM 3432 C C . TYR A 1 430 ? -6.511 -1.920 -37.332 1.00 92.31 430 TYR A C 1
ATOM 3434 O O . TYR A 1 430 ? -7.264 -2.622 -37.986 1.00 92.31 430 TYR A O 1
ATOM 3442 N N . GLY A 1 431 ? -5.336 -1.508 -37.814 1.00 92.25 431 GLY A N 1
ATOM 3443 C CA . GLY A 1 431 ? -4.871 -1.788 -39.170 1.00 92.25 431 GLY A CA 1
ATOM 3444 C C . GLY A 1 431 ? -5.240 -0.691 -40.172 1.00 92.25 431 GLY A C 1
ATOM 3445 O O . GLY A 1 431 ? -5.322 0.485 -39.828 1.00 92.25 431 GLY A O 1
ATOM 3446 N N . GLU A 1 432 ? -5.406 -1.044 -41.440 1.00 92.06 432 GLU A N 1
ATOM 3447 C CA . GLU A 1 432 ? -5.725 -0.109 -42.520 1.00 92.06 432 GLU A CA 1
ATOM 3448 C C . GLU A 1 432 ? -7.238 0.168 -42.598 1.00 92.06 432 GLU A C 1
ATOM 3450 O O . GLU A 1 432 ? -8.065 -0.746 -42.604 1.00 92.06 432 GLU A O 1
ATOM 3455 N N . GLU A 1 433 ? -7.611 1.447 -42.697 1.00 92.81 433 GLU A N 1
ATOM 3456 C CA . GLU A 1 433 ? -9.001 1.870 -42.914 1.00 92.81 433 GLU A CA 1
ATOM 3457 C C . GLU A 1 433 ? -9.544 1.332 -44.253 1.00 92.81 433 GLU A C 1
ATOM 3459 O O . GLU A 1 433 ? -8.814 1.237 -45.239 1.00 92.81 433 GLU A O 1
ATOM 3464 N N . ASP A 1 434 ? -10.828 0.966 -44.275 1.00 92.94 434 ASP A N 1
ATOM 3465 C CA . ASP A 1 434 ? -11.550 0.300 -45.371 1.00 92.94 434 ASP A CA 1
ATOM 3466 C C . ASP A 1 434 ? -11.054 -1.121 -45.724 1.00 92.94 434 ASP A C 1
ATOM 3468 O O . ASP A 1 434 ? -11.602 -1.758 -46.628 1.00 92.94 434 ASP A O 1
ATOM 3472 N N . VAL A 1 435 ? -10.063 -1.650 -44.995 1.00 92.00 435 VAL A N 1
ATOM 3473 C CA . VAL A 1 435 ? -9.578 -3.038 -45.104 1.00 92.00 435 VAL A CA 1
ATOM 3474 C C . VAL A 1 435 ? -9.848 -3.798 -43.810 1.00 92.00 435 VAL A C 1
ATOM 3476 O O . VAL A 1 435 ? -10.533 -4.816 -43.822 1.00 92.00 435 VAL A O 1
ATOM 3479 N N . ASP A 1 436 ? -9.326 -3.287 -42.695 1.00 91.12 436 ASP A N 1
ATOM 3480 C CA . ASP A 1 436 ? -9.438 -3.905 -41.375 1.00 91.12 436 ASP A CA 1
ATOM 3481 C C . ASP A 1 436 ? -10.628 -3.359 -40.575 1.00 91.12 436 ASP A C 1
ATOM 3483 O O . ASP A 1 436 ? -11.345 -4.101 -39.898 1.00 91.12 436 ASP A O 1
ATOM 3487 N N . TYR A 1 437 ? -10.873 -2.054 -40.695 1.00 92.81 437 TYR A N 1
ATOM 3488 C CA . TYR A 1 437 ? -11.950 -1.352 -40.006 1.00 92.81 437 TYR A CA 1
ATOM 3489 C C . TYR A 1 437 ? -12.503 -0.211 -40.860 1.00 92.81 437 TYR A C 1
ATOM 3491 O O . TYR A 1 437 ? -11.851 0.274 -41.783 1.00 92.81 437 TYR A O 1
ATOM 3499 N N . LYS A 1 438 ? -13.696 0.267 -40.515 1.00 94.25 438 LYS A N 1
ATOM 3500 C CA . LYS A 1 438 ? -14.315 1.448 -41.116 1.00 94.25 438 LYS A CA 1
ATOM 3501 C C . LYS A 1 438 ? -14.723 2.446 -40.042 1.00 94.25 438 LYS A C 1
ATOM 3503 O O . LYS A 1 438 ? -15.199 2.053 -38.983 1.00 94.25 438 LYS A O 1
ATOM 3508 N N . LYS A 1 439 ? -14.572 3.743 -40.313 1.00 93.25 439 LYS A N 1
ATOM 3509 C CA . LYS A 1 439 ? -15.063 4.800 -39.418 1.00 93.25 439 LYS A CA 1
ATOM 3510 C C . LYS A 1 439 ? -16.573 4.988 -39.567 1.00 93.25 439 LYS A C 1
ATOM 3512 O O . LYS A 1 439 ? -17.081 5.167 -40.676 1.00 93.25 439 LYS A O 1
ATOM 3517 N N . THR A 1 440 ? -17.262 5.055 -38.436 1.00 91.56 440 THR A N 1
ATOM 3518 C CA . THR A 1 440 ? -18.670 5.440 -38.333 1.00 91.56 440 THR A CA 1
ATOM 3519 C C . THR A 1 440 ? -18.748 6.801 -37.658 1.00 91.56 440 THR A C 1
ATOM 3521 O O . THR A 1 440 ? -18.263 6.977 -36.541 1.00 91.56 440 THR A O 1
ATOM 3524 N N . VAL A 1 441 ? -19.330 7.780 -38.353 1.00 87.69 441 VAL A N 1
ATOM 3525 C CA . VAL A 1 441 ? -19.426 9.166 -37.879 1.00 87.69 441 VAL A CA 1
ATOM 3526 C C . VAL A 1 441 ? -20.877 9.493 -37.553 1.00 87.69 441 VAL A C 1
ATOM 3528 O O . VAL A 1 441 ? -21.725 9.449 -38.444 1.00 87.69 441 VAL A O 1
ATOM 3531 N N . ASP A 1 442 ? -21.140 9.862 -36.302 1.00 80.75 442 ASP A N 1
ATOM 3532 C CA . ASP A 1 442 ? -22.421 10.411 -35.853 1.00 80.75 442 ASP A CA 1
ATOM 3533 C C . ASP A 1 442 ? -22.196 11.796 -35.227 1.00 80.75 442 ASP A C 1
ATOM 3535 O O . ASP A 1 442 ? -21.603 11.947 -34.155 1.00 80.75 442 ASP A O 1
ATOM 3539 N N . GLY A 1 443 ? -22.586 12.848 -35.951 1.00 80.75 443 GLY A N 1
ATOM 3540 C CA . GLY A 1 443 ? -22.268 14.229 -35.584 1.00 80.75 443 GLY A CA 1
ATOM 3541 C C . GLY A 1 443 ? -20.755 14.479 -35.487 1.00 80.75 443 GLY A C 1
ATOM 3542 O O . GLY A 1 443 ? -20.042 14.384 -36.483 1.00 80.75 443 GLY A O 1
ATOM 3543 N N . ASN A 1 444 ? -20.275 14.828 -34.287 1.00 76.50 444 ASN A N 1
ATOM 3544 C CA . ASN A 1 444 ? -18.848 15.038 -33.991 1.00 76.50 444 ASN A CA 1
ATOM 3545 C C . ASN A 1 444 ? -18.153 13.784 -33.437 1.00 76.50 444 ASN A C 1
ATOM 3547 O O . ASN A 1 444 ? -16.980 13.855 -33.067 1.00 76.50 444 ASN A O 1
ATOM 3551 N N . VAL A 1 445 ? -18.865 12.663 -33.332 1.00 78.56 445 VAL A N 1
ATOM 3552 C CA . VAL A 1 445 ? -18.356 11.446 -32.710 1.00 78.56 445 VAL A CA 1
ATOM 3553 C C . VAL A 1 445 ? -17.946 10.444 -33.779 1.00 78.56 445 VAL A C 1
ATOM 3555 O O . VAL A 1 445 ? -18.671 10.223 -34.748 1.00 78.56 445 VAL A O 1
ATOM 3558 N N . VAL A 1 446 ? -16.768 9.846 -33.607 1.00 87.81 446 VAL A N 1
ATOM 3559 C CA . VAL A 1 446 ? -16.211 8.846 -34.522 1.00 87.81 446 VAL A CA 1
ATOM 3560 C C . VAL A 1 446 ? -16.006 7.552 -33.752 1.00 87.81 446 VAL A C 1
ATOM 3562 O O . VAL A 1 446 ? -15.246 7.540 -32.791 1.00 87.81 446 VAL A O 1
ATOM 3565 N N . THR A 1 447 ? -16.658 6.482 -34.192 1.00 91.44 447 THR A N 1
ATOM 3566 C CA . THR A 1 447 ? -16.461 5.099 -33.722 1.00 91.44 447 THR A CA 1
ATOM 3567 C C . THR A 1 447 ? -15.961 4.237 -34.878 1.00 91.44 447 THR A C 1
ATOM 3569 O O . THR A 1 447 ? -15.853 4.723 -36.011 1.00 91.44 447 THR A O 1
ATOM 3572 N N . ILE A 1 448 ? -15.642 2.971 -34.617 1.00 93.00 448 ILE A N 1
ATOM 3573 C CA . ILE A 1 448 ? -15.273 2.018 -35.671 1.00 93.00 448 ILE A CA 1
ATOM 3574 C C . ILE A 1 448 ? -16.292 0.890 -35.834 1.00 93.00 448 ILE A C 1
ATOM 3576 O O . ILE A 1 448 ? -16.970 0.489 -34.893 1.00 93.00 448 ILE A O 1
ATOM 3580 N N . GLU A 1 449 ? -16.364 0.365 -37.051 1.00 91.75 449 GLU A N 1
ATOM 3581 C CA . GLU A 1 449 ? -16.956 -0.923 -37.399 1.00 91.75 449 GLU A CA 1
ATOM 3582 C C . GLU A 1 449 ? -15.818 -1.852 -37.843 1.00 91.75 449 GLU A C 1
ATOM 3584 O O . GLU A 1 449 ? -15.032 -1.499 -38.728 1.00 91.75 449 GLU A O 1
ATOM 3589 N N . ARG A 1 450 ? -15.704 -3.030 -37.223 1.00 89.94 450 ARG A N 1
ATOM 3590 C CA . ARG A 1 450 ? -14.698 -4.035 -37.594 1.00 89.94 450 ARG A CA 1
ATOM 3591 C C . ARG A 1 450 ? -15.084 -4.690 -38.921 1.00 89.94 450 ARG A C 1
ATOM 3593 O O . ARG A 1 450 ? -16.203 -5.179 -39.056 1.00 89.94 450 ARG A O 1
ATOM 3600 N N . LEU A 1 451 ? -14.163 -4.732 -39.885 1.00 89.75 451 LEU A N 1
ATOM 3601 C CA . LEU A 1 451 ? -14.370 -5.408 -41.173 1.00 89.75 451 LEU A CA 1
ATOM 3602 C C . LEU A 1 451 ? -13.784 -6.829 -41.178 1.00 89.75 451 LEU A C 1
ATOM 3604 O O . LEU A 1 451 ? -14.309 -7.704 -41.868 1.00 89.75 451 LEU A O 1
ATOM 3608 N N . GLN A 1 452 ? -12.731 -7.073 -40.390 1.00 81.62 452 GLN A N 1
ATOM 3609 C CA . GLN A 1 452 ? -12.148 -8.398 -40.158 1.00 81.62 452 GLN A CA 1
ATOM 3610 C C . GLN A 1 452 ? -11.548 -8.530 -38.750 1.00 81.62 452 GLN A C 1
ATOM 3612 O O . GLN A 1 452 ? -11.237 -7.544 -38.091 1.00 81.62 452 GLN A O 1
ATOM 3617 N N . GLU A 1 453 ? -11.368 -9.775 -38.303 1.00 77.81 453 GLU A N 1
ATOM 3618 C CA . GLU A 1 453 ? -10.847 -10.126 -36.968 1.00 77.81 453 GLU A CA 1
ATOM 3619 C C . GLU A 1 453 ? -9.369 -10.569 -36.994 1.00 77.81 453 GLU A C 1
ATOM 3621 O O . GLU A 1 453 ? -8.851 -11.061 -35.993 1.00 77.81 453 GLU A O 1
ATOM 3626 N N . THR A 1 454 ? -8.692 -10.453 -38.143 1.00 77.31 454 THR A N 1
ATOM 3627 C CA . THR A 1 454 ? -7.312 -10.937 -38.351 1.00 77.31 454 THR A CA 1
ATOM 3628 C C . THR A 1 454 ? -6.255 -10.064 -37.676 1.00 77.31 454 THR A C 1
ATOM 3630 O O . THR A 1 454 ? -5.171 -10.553 -37.369 1.00 77.31 454 THR A O 1
ATOM 3633 N N . TYR A 1 455 ? -6.558 -8.787 -37.429 1.00 82.50 455 TYR A N 1
ATOM 3634 C CA . TYR A 1 455 ? -5.652 -7.847 -36.779 1.00 82.50 455 TYR A CA 1
ATOM 3635 C C . TYR A 1 455 ? -6.419 -6.846 -35.922 1.00 82.50 455 TYR A C 1
ATOM 3637 O O . TYR A 1 455 ? -7.031 -5.921 -36.446 1.00 82.50 455 TYR A O 1
ATOM 3645 N N . MET A 1 456 ? -6.368 -7.028 -34.603 1.00 82.25 456 MET A N 1
ATOM 3646 C CA . MET A 1 456 ? -6.871 -6.072 -33.618 1.00 82.25 456 MET A CA 1
ATOM 3647 C C . MET A 1 456 ? -5.986 -6.148 -32.376 1.00 82.25 456 MET A C 1
ATOM 3649 O O . MET A 1 456 ? -5.740 -7.230 -31.840 1.00 82.25 456 MET A O 1
ATOM 3653 N N . MET A 1 457 ? -5.506 -4.997 -31.923 1.00 88.56 457 MET A N 1
ATOM 3654 C CA . MET A 1 457 ? -4.717 -4.900 -30.698 1.00 88.56 457 MET A CA 1
ATOM 3655 C C . MET A 1 457 ? -5.613 -4.557 -29.504 1.00 88.56 457 MET A C 1
ATOM 3657 O O . MET A 1 457 ? -6.732 -4.077 -29.675 1.00 88.56 457 MET A O 1
ATOM 3661 N N . ASP A 1 458 ? -5.115 -4.716 -28.282 1.00 88.62 458 ASP A N 1
ATOM 3662 C CA . ASP A 1 458 ? -5.783 -4.143 -27.112 1.00 88.62 458 ASP A CA 1
ATOM 3663 C C . ASP A 1 458 ? -5.557 -2.620 -27.101 1.00 88.62 458 ASP A C 1
ATOM 3665 O O . ASP A 1 458 ? -4.413 -2.146 -27.144 1.00 88.62 458 ASP A O 1
ATOM 3669 N N . VAL A 1 459 ? -6.649 -1.849 -27.047 1.00 89.62 459 VAL A N 1
ATOM 3670 C CA . VAL A 1 459 ? -6.634 -0.377 -27.068 1.00 89.62 459 VAL A CA 1
ATOM 3671 C C . VAL A 1 459 ? -5.860 0.244 -25.906 1.00 89.62 459 VAL A C 1
ATOM 3673 O O . VAL A 1 459 ? -5.296 1.329 -26.051 1.00 89.62 459 VAL A O 1
ATOM 3676 N N . PHE A 1 460 ? -5.759 -0.446 -24.773 1.00 89.25 460 PHE A N 1
ATOM 3677 C CA . PHE A 1 460 ? -5.024 0.034 -23.607 1.00 89.25 460 PHE A CA 1
ATOM 3678 C C . PHE A 1 460 ? -3.530 -0.330 -23.658 1.00 89.25 460 PHE A C 1
ATOM 3680 O O . PHE A 1 460 ? -2.723 0.331 -23.002 1.00 89.25 460 PHE A O 1
ATOM 3687 N N . LYS A 1 461 ? -3.124 -1.306 -24.487 1.00 90.81 461 LYS A N 1
ATOM 3688 C CA . LYS A 1 461 ? -1.722 -1.771 -24.616 1.00 90.81 461 LYS A CA 1
ATOM 3689 C C . LYS A 1 461 ? -0.919 -1.081 -25.722 1.00 90.81 461 LYS A C 1
ATOM 3691 O O . LYS A 1 461 ? 0.297 -1.207 -25.788 1.00 90.81 461 LYS A O 1
ATOM 3696 N N . THR A 1 462 ? -1.569 -0.311 -26.586 1.00 89.38 462 THR A N 1
ATOM 3697 C CA . THR A 1 462 ? -0.989 0.182 -27.855 1.00 89.38 462 THR A CA 1
ATOM 3698 C C . THR A 1 462 ? -0.758 1.692 -27.918 1.00 89.38 462 THR A C 1
ATOM 3700 O O . THR A 1 462 ? -0.449 2.230 -28.982 1.00 89.38 462 THR A O 1
ATOM 3703 N N . GLY A 1 463 ? -0.872 2.396 -26.792 1.00 87.56 463 GLY A N 1
ATOM 3704 C CA . GLY A 1 463 ? -0.553 3.820 -26.679 1.00 87.56 463 GLY A CA 1
ATOM 3705 C C . GLY A 1 463 ? -1.691 4.634 -26.072 1.00 87.56 463 GLY A C 1
ATOM 3706 O O . GLY A 1 463 ? -2.571 4.101 -25.406 1.00 87.56 463 GLY A O 1
ATOM 3707 N N . ASN A 1 464 ? -1.693 5.943 -26.331 1.00 92.12 464 ASN A N 1
ATOM 3708 C CA . ASN A 1 464 ? -2.698 6.879 -25.818 1.00 92.12 464 ASN A CA 1
ATOM 3709 C C . ASN A 1 464 ? -4.123 6.492 -26.263 1.00 92.12 464 ASN A C 1
ATOM 3711 O O . ASN A 1 464 ? -4.445 6.578 -27.451 1.00 92.12 464 ASN A O 1
ATOM 3715 N N . ALA A 1 465 ? -4.967 6.088 -25.312 1.00 91.81 465 ALA A N 1
ATOM 3716 C CA . ALA A 1 465 ? -6.338 5.648 -25.559 1.00 91.81 465 ALA A CA 1
ATOM 3717 C C . ALA A 1 465 ? -7.258 6.816 -25.950 1.00 91.81 465 ALA A C 1
ATOM 3719 O O . ALA A 1 465 ? -8.135 6.653 -26.790 1.00 91.81 465 ALA A O 1
ATOM 3720 N N . PHE A 1 466 ? -7.008 8.031 -25.448 1.00 91.81 466 PHE A N 1
ATOM 3721 C CA . PHE A 1 466 ? -7.864 9.203 -25.699 1.00 91.81 466 PHE A CA 1
ATOM 3722 C C . PHE A 1 466 ? -7.846 9.726 -27.142 1.00 91.81 466 PHE A C 1
ATOM 3724 O O . PHE A 1 466 ? -8.613 10.634 -27.472 1.00 91.81 466 PHE A O 1
ATOM 3731 N N . ILE A 1 467 ? -6.953 9.202 -27.983 1.00 92.38 467 ILE A N 1
ATOM 3732 C CA . ILE A 1 467 ? -6.908 9.480 -29.425 1.00 92.38 467 ILE A CA 1
ATOM 3733 C C . ILE A 1 467 ? -7.167 8.222 -30.270 1.00 92.38 467 ILE A C 1
ATOM 3735 O O . ILE A 1 467 ? -7.082 8.286 -31.494 1.00 92.38 467 ILE A O 1
ATOM 3739 N N . ALA A 1 468 ? -7.472 7.082 -29.646 1.00 93.62 468 ALA A N 1
ATOM 3740 C CA . ALA A 1 468 ? -7.979 5.912 -30.350 1.00 93.62 468 ALA A CA 1
ATOM 3741 C C . ALA A 1 468 ? -9.468 6.112 -30.668 1.00 93.62 468 ALA A C 1
ATOM 3743 O O . ALA A 1 468 ? -10.183 6.790 -29.932 1.00 93.62 468 ALA A O 1
ATOM 3744 N N . TYR A 1 469 ? -9.965 5.532 -31.753 1.00 93.31 469 TYR A N 1
ATOM 3745 C CA . TYR A 1 469 ? -11.408 5.509 -31.989 1.00 93.31 469 TYR A CA 1
ATOM 3746 C C . TYR A 1 469 ? -12.067 4.485 -31.052 1.00 93.31 469 TYR A C 1
ATOM 3748 O O . TYR A 1 469 ? -11.545 3.376 -30.957 1.00 93.31 469 TYR A O 1
ATOM 3756 N N . PRO A 1 470 ? -13.172 4.811 -30.356 1.00 92.62 470 PRO A N 1
ATOM 3757 C CA . PRO A 1 470 ? -13.920 3.834 -29.572 1.00 92.62 470 PRO A CA 1
ATOM 3758 C C . PRO A 1 470 ? -14.436 2.689 -30.447 1.00 92.62 470 PRO A C 1
ATOM 3760 O O . PRO A 1 470 ? -14.916 2.914 -31.564 1.00 92.62 470 PRO A O 1
ATOM 3763 N N . ASP A 1 471 ? -14.349 1.477 -29.908 1.00 91.38 471 ASP A N 1
ATOM 3764 C CA . ASP A 1 471 ? -14.843 0.251 -30.525 1.00 91.38 471 ASP A CA 1
ATOM 3765 C C . ASP A 1 471 ? -16.095 -0.255 -29.787 1.00 91.38 471 ASP A C 1
ATOM 3767 O O . ASP A 1 471 ? -15.975 -0.842 -28.704 1.00 91.38 471 ASP A O 1
ATOM 3771 N N . PRO A 1 472 ? -17.298 -0.065 -30.361 1.00 89.25 472 PRO A N 1
ATOM 3772 C CA . PRO A 1 472 ? -18.541 -0.537 -29.761 1.00 89.25 472 PRO A CA 1
ATOM 3773 C C . PRO A 1 472 ? -18.590 -2.056 -29.557 1.00 89.25 472 PRO A C 1
ATOM 3775 O O . PRO A 1 472 ? -19.312 -2.516 -28.680 1.00 89.25 472 PRO A O 1
ATOM 3778 N N . ALA A 1 473 ? -17.818 -2.847 -30.318 1.00 86.62 473 ALA A N 1
ATOM 3779 C CA . ALA A 1 473 ? -17.745 -4.299 -30.131 1.00 86.62 473 ALA A CA 1
ATOM 3780 C C . ALA A 1 473 ? -17.002 -4.705 -28.841 1.00 86.62 473 ALA A C 1
ATOM 3782 O O . ALA A 1 473 ? -17.022 -5.876 -28.462 1.00 86.62 473 ALA A O 1
ATOM 3783 N N . LYS A 1 474 ? -16.347 -3.747 -28.173 1.00 85.81 474 LYS A N 1
ATOM 3784 C CA . LYS A 1 474 ? -15.663 -3.893 -26.879 1.00 85.81 474 LYS A CA 1
ATOM 3785 C C . LYS A 1 474 ? -16.332 -3.050 -25.782 1.00 85.81 474 LYS A C 1
ATOM 3787 O O . LYS A 1 474 ? -15.667 -2.651 -24.831 1.00 85.81 474 LYS A O 1
ATOM 3792 N N . ASP A 1 475 ? -17.620 -2.736 -25.942 1.00 85.50 475 ASP A N 1
ATOM 3793 C CA . ASP A 1 475 ? -18.422 -1.939 -25.000 1.00 85.50 475 ASP A CA 1
ATOM 3794 C C . ASP A 1 475 ? -17.878 -0.518 -24.741 1.00 85.50 475 ASP A C 1
ATOM 3796 O O . ASP A 1 475 ? -18.178 0.109 -23.723 1.00 85.50 475 ASP A O 1
ATOM 3800 N N . LEU A 1 476 ? -17.091 0.032 -25.674 1.00 87.25 476 LEU A N 1
ATOM 3801 C CA . LEU A 1 476 ? -16.605 1.408 -25.591 1.00 87.25 476 LEU A CA 1
ATOM 3802 C C . LEU A 1 476 ? -17.634 2.362 -26.197 1.00 87.25 476 LEU A C 1
ATOM 3804 O O . LEU A 1 476 ? -17.857 2.376 -27.411 1.00 87.25 476 LEU A O 1
ATOM 3808 N N . THR A 1 477 ? -18.253 3.180 -25.344 1.00 85.31 477 THR A N 1
ATOM 3809 C CA . THR A 1 477 ? -19.221 4.186 -25.786 1.00 85.31 477 THR A CA 1
ATOM 3810 C C . THR A 1 477 ? -18.547 5.292 -26.591 1.00 85.31 477 THR A C 1
ATOM 3812 O O . THR A 1 477 ? -17.347 5.547 -26.510 1.00 85.31 477 THR A O 1
ATOM 3815 N N . ALA A 1 478 ? -19.353 5.991 -27.379 1.00 85.44 478 ALA A N 1
ATOM 3816 C CA . ALA A 1 478 ? -18.893 7.027 -28.290 1.00 85.44 478 ALA A CA 1
ATOM 3817 C C . ALA A 1 478 ? -18.232 8.227 -27.556 1.00 85.44 478 ALA A C 1
ATOM 3819 O O . ALA A 1 478 ? -17.354 8.899 -28.096 1.00 85.44 478 ALA A O 1
ATOM 3820 N N . ASP A 1 479 ? -18.629 8.477 -26.308 1.00 86.06 479 ASP A N 1
ATOM 3821 C CA . ASP A 1 479 ? -18.186 9.568 -25.438 1.00 86.06 479 ASP A CA 1
ATOM 3822 C C . ASP A 1 479 ? -17.189 9.142 -24.342 1.00 86.06 479 ASP A C 1
ATOM 3824 O O . ASP A 1 479 ? -16.757 9.985 -23.546 1.00 86.06 479 ASP A O 1
ATOM 3828 N N . VAL A 1 480 ? -16.770 7.868 -24.325 1.00 88.31 480 VAL A N 1
ATOM 3829 C CA . VAL A 1 480 ? -15.918 7.270 -23.279 1.00 88.31 480 VAL A CA 1
ATOM 3830 C C . VAL A 1 480 ? -14.651 8.085 -22.991 1.00 88.31 480 VAL A C 1
ATOM 3832 O O . VAL A 1 480 ? -14.263 8.266 -21.837 1.00 88.31 480 VAL A O 1
ATOM 3835 N N . TRP A 1 481 ? -14.033 8.674 -24.019 1.00 89.75 481 TRP A N 1
ATOM 3836 C CA . TRP A 1 481 ? -12.822 9.488 -23.872 1.00 89.75 481 TRP A CA 1
ATOM 3837 C C . TRP A 1 481 ? -13.075 10.868 -23.271 1.00 89.75 481 TRP A C 1
ATOM 3839 O O . TRP A 1 481 ? -12.231 11.373 -22.533 1.00 89.75 481 TRP A O 1
ATOM 3849 N N . GLU A 1 482 ? -14.223 11.487 -23.541 1.00 88.94 482 GLU A N 1
ATOM 3850 C CA . GLU A 1 482 ? -14.571 12.780 -22.943 1.00 88.94 482 GLU A CA 1
ATOM 3851 C C . GLU A 1 482 ? -14.968 12.626 -21.471 1.00 88.94 482 GLU A C 1
ATOM 3853 O O . GLU A 1 482 ? -14.604 13.461 -20.637 1.00 88.94 482 GLU A O 1
ATOM 3858 N N . ILE A 1 483 ? -15.644 11.524 -21.137 1.00 89.31 483 ILE A N 1
ATOM 3859 C CA . ILE A 1 483 ? -15.918 11.113 -19.756 1.00 89.31 483 ILE A CA 1
ATOM 3860 C C . ILE A 1 483 ? -14.603 10.817 -19.028 1.00 89.31 483 ILE A C 1
ATOM 3862 O O . ILE A 1 483 ? -14.343 11.401 -17.976 1.00 89.31 483 ILE A O 1
ATOM 3866 N N . GLY A 1 484 ? -13.730 9.996 -19.617 1.00 90.12 484 GLY A N 1
ATOM 3867 C CA . GLY A 1 484 ? -12.442 9.644 -19.022 1.00 90.12 484 GLY A CA 1
ATOM 3868 C C . GLY A 1 484 ? -11.545 10.860 -18.776 1.00 90.12 484 GLY A C 1
ATOM 3869 O O . GLY A 1 484 ? -10.936 10.979 -17.719 1.00 90.12 484 GLY A O 1
ATOM 3870 N N . LYS A 1 485 ? -11.529 11.849 -19.682 1.00 88.94 485 LYS A N 1
ATOM 3871 C CA . LYS A 1 485 ? -10.806 13.117 -19.462 1.00 88.94 485 LYS A CA 1
ATOM 3872 C C . LYS A 1 485 ? -11.361 13.931 -18.294 1.00 88.94 485 LYS A C 1
ATOM 3874 O O . LYS A 1 485 ? -10.591 14.653 -17.665 1.00 88.94 485 LYS A O 1
ATOM 3879 N N . LYS A 1 486 ? -12.677 13.907 -18.044 1.00 90.00 486 LYS A N 1
ATOM 3880 C CA . LYS A 1 486 ? -13.283 14.554 -16.863 1.00 90.00 486 LYS A CA 1
ATOM 3881 C C . LYS A 1 486 ? -12.851 13.829 -15.595 1.00 90.00 486 LYS A C 1
ATOM 3883 O O . LYS A 1 486 ? -12.336 14.476 -14.695 1.00 90.00 486 LYS A O 1
ATOM 3888 N N . GLN A 1 487 ? -12.956 12.505 -15.597 1.00 90.69 487 GLN A N 1
ATOM 3889 C CA . GLN A 1 487 ? -12.529 11.660 -14.489 1.00 90.69 487 GLN A CA 1
ATOM 3890 C C . GLN A 1 487 ? -11.045 11.852 -14.143 1.00 90.69 487 GLN A C 1
ATOM 3892 O O . GLN A 1 487 ? -10.709 12.068 -12.985 1.00 90.69 487 GLN A O 1
ATOM 3897 N N . ASN A 1 488 ? -10.158 11.907 -15.140 1.00 88.75 488 ASN A N 1
ATOM 3898 C CA . ASN A 1 488 ? -8.730 12.152 -14.920 1.00 88.75 488 ASN A CA 1
ATOM 3899 C C . ASN A 1 488 ? -8.425 13.524 -14.292 1.00 88.75 488 ASN A C 1
ATOM 3901 O O . ASN A 1 488 ? -7.345 13.693 -13.734 1.00 88.75 488 ASN A O 1
ATOM 3905 N N . ARG A 1 489 ? -9.329 14.512 -14.391 1.00 86.88 489 ARG A N 1
ATOM 3906 C CA . ARG A 1 489 ? -9.171 15.809 -13.702 1.00 86.88 489 ARG A CA 1
ATOM 3907 C C . ARG A 1 489 ? -9.568 15.749 -12.232 1.00 86.88 489 ARG A C 1
ATOM 3909 O O . ARG A 1 489 ? -9.061 16.551 -11.456 1.00 86.88 489 ARG A O 1
ATOM 3916 N N . ASP A 1 490 ? -10.447 14.819 -11.881 1.00 88.44 490 ASP A N 1
ATOM 3917 C CA . ASP A 1 490 ? -10.859 14.548 -10.506 1.00 88.44 490 ASP A CA 1
ATOM 3918 C C . ASP A 1 490 ? -9.942 13.519 -9.822 1.00 88.44 490 ASP A C 1
ATOM 3920 O O . ASP A 1 490 ? -10.045 13.320 -8.613 1.00 88.44 490 ASP A O 1
ATOM 3924 N N . ALA A 1 491 ? -9.065 12.859 -10.590 1.00 88.38 491 ALA A N 1
ATOM 3925 C CA . ALA A 1 491 ? -8.181 11.816 -10.098 1.00 88.38 491 ALA A CA 1
ATOM 3926 C C . ALA A 1 491 ? -7.133 12.345 -9.112 1.00 88.38 491 ALA A C 1
ATOM 3928 O O . ALA A 1 491 ? -6.390 13.288 -9.394 1.00 88.38 491 ALA A O 1
ATOM 3929 N N . LEU A 1 492 ? -7.063 11.685 -7.961 1.00 88.06 492 LEU A N 1
ATOM 3930 C CA . LEU A 1 492 ? -6.080 11.908 -6.907 1.00 88.06 492 LEU A CA 1
ATOM 3931 C C . LEU A 1 492 ? -4.862 11.003 -7.129 1.00 88.06 492 LEU A C 1
ATOM 3933 O O . LEU A 1 492 ? -4.903 10.096 -7.953 1.00 88.06 492 LEU A O 1
ATOM 3937 N N . ILE A 1 493 ? -3.762 11.230 -6.416 1.00 84.56 493 ILE A N 1
ATOM 3938 C CA . ILE A 1 493 ? -2.644 10.273 -6.368 1.00 84.56 493 ILE A CA 1
ATOM 3939 C C . ILE A 1 493 ? -2.760 9.522 -5.054 1.00 84.56 493 ILE A C 1
ATOM 3941 O O . ILE A 1 493 ? -2.789 10.182 -4.022 1.00 84.56 493 ILE A O 1
ATOM 3945 N N . GLU A 1 494 ? -2.790 8.191 -5.055 1.00 85.06 494 GLU A N 1
ATOM 3946 C CA . GLU A 1 494 ? -2.860 7.434 -3.800 1.00 85.06 494 GLU A CA 1
ATOM 3947 C C . GLU A 1 494 ? -1.740 7.889 -2.835 1.00 85.06 494 GLU A C 1
ATOM 3949 O O . GLU A 1 494 ? -0.570 7.903 -3.242 1.00 85.06 494 GLU A O 1
ATOM 3954 N N . PRO A 1 495 ? -2.043 8.303 -1.583 1.00 85.12 495 PRO A N 1
ATOM 3955 C CA . PRO A 1 495 ? -1.033 8.816 -0.655 1.00 85.12 495 PRO A CA 1
ATOM 3956 C C . PRO A 1 495 ? 0.154 7.872 -0.451 1.00 85.12 495 PRO A C 1
ATOM 3958 O O . PRO A 1 495 ? 1.280 8.343 -0.297 1.00 85.12 495 PRO A O 1
ATOM 3961 N N . LEU A 1 496 ? -0.098 6.562 -0.522 1.00 84.94 496 LEU A N 1
ATOM 3962 C CA . LEU A 1 496 ? 0.881 5.486 -0.361 1.00 84.94 496 LEU A CA 1
ATOM 3963 C C . LEU A 1 496 ? 1.437 4.945 -1.686 1.00 84.94 496 LEU A C 1
ATOM 3965 O O . LEU A 1 496 ? 2.080 3.902 -1.709 1.00 84.94 496 LEU A O 1
ATOM 3969 N N . LEU A 1 497 ? 1.242 5.641 -2.811 1.00 80.75 497 LEU A N 1
ATOM 3970 C CA . LEU A 1 497 ? 1.810 5.207 -4.089 1.00 80.75 497 LEU A CA 1
ATOM 3971 C C . LEU A 1 497 ? 3.340 5.057 -3.979 1.00 80.75 497 LEU A C 1
ATOM 3973 O O . LEU A 1 497 ? 4.023 6.030 -3.645 1.00 80.75 497 LEU A O 1
ATOM 3977 N N . ASN A 1 498 ? 3.887 3.890 -4.337 1.00 75.12 498 ASN A N 1
ATOM 3978 C CA . ASN A 1 498 ? 5.308 3.524 -4.183 1.00 75.12 498 ASN A CA 1
ATOM 3979 C C . ASN A 1 498 ? 5.805 3.470 -2.724 1.00 75.12 498 ASN A C 1
ATOM 3981 O O . ASN A 1 498 ? 6.997 3.674 -2.469 1.00 75.12 498 ASN A O 1
ATOM 3985 N N . PHE A 1 499 ? 4.906 3.253 -1.767 1.00 80.81 499 PHE A N 1
ATOM 3986 C CA . PHE A 1 499 ? 5.261 2.962 -0.387 1.00 80.81 499 PHE A CA 1
ATOM 3987 C C . PHE A 1 499 ? 5.360 1.454 -0.175 1.00 80.81 499 PHE A C 1
ATOM 3989 O O . PHE A 1 499 ? 4.439 0.720 -0.514 1.00 80.81 499 PHE A O 1
ATOM 3996 N N . ASP A 1 500 ? 6.463 1.010 0.417 1.00 81.00 500 ASP A N 1
ATOM 3997 C CA . ASP A 1 500 ? 6.627 -0.358 0.899 1.00 81.00 500 ASP A CA 1
ATOM 3998 C C . ASP A 1 500 ? 7.262 -0.281 2.289 1.00 81.00 500 ASP A C 1
ATOM 4000 O O . ASP A 1 500 ? 8.472 -0.065 2.437 1.00 81.00 500 ASP A O 1
ATOM 4004 N N . PHE A 1 501 ? 6.420 -0.387 3.320 1.00 82.06 501 PHE A N 1
ATOM 4005 C CA . PHE A 1 501 ? 6.879 -0.319 4.703 1.00 82.06 501 PHE A CA 1
ATOM 4006 C C . PHE A 1 501 ? 7.856 -1.450 5.025 1.00 82.06 501 PHE A C 1
ATOM 4008 O O . PHE A 1 501 ? 8.887 -1.196 5.647 1.00 82.06 501 PHE A O 1
ATOM 4015 N N . ALA A 1 502 ? 7.574 -2.675 4.573 1.00 76.44 502 ALA A N 1
ATOM 4016 C CA . ALA A 1 502 ? 8.397 -3.840 4.864 1.00 76.44 502 ALA A CA 1
ATOM 4017 C C . ALA A 1 502 ? 9.802 -3.679 4.267 1.00 76.44 502 ALA A C 1
ATOM 4019 O O . ALA A 1 502 ? 10.799 -3.915 4.954 1.00 76.44 502 ALA A O 1
ATOM 4020 N N . ALA A 1 503 ? 9.909 -3.220 3.016 1.00 70.62 503 ALA A N 1
ATOM 4021 C CA . ALA A 1 503 ? 11.195 -2.931 2.389 1.00 70.62 503 ALA A CA 1
ATOM 4022 C C . ALA A 1 503 ? 11.953 -1.809 3.112 1.00 70.62 503 ALA A C 1
ATOM 4024 O O . ALA A 1 503 ? 13.154 -1.944 3.354 1.00 70.62 503 ALA A O 1
ATOM 4025 N N . LEU A 1 504 ? 11.276 -0.725 3.504 1.00 73.38 504 LEU A N 1
ATOM 4026 C CA . LEU A 1 504 ? 11.894 0.386 4.238 1.00 73.38 504 LEU A CA 1
ATOM 4027 C C . LEU A 1 504 ? 12.372 -0.031 5.632 1.00 73.38 504 LEU A C 1
ATOM 4029 O O . LEU A 1 504 ? 13.491 0.309 6.027 1.00 73.38 504 LEU A O 1
ATOM 4033 N N . ALA A 1 505 ? 11.560 -0.801 6.357 1.00 68.94 505 ALA A N 1
ATOM 4034 C CA . ALA A 1 505 ? 11.916 -1.362 7.650 1.00 68.94 505 ALA A CA 1
ATOM 4035 C C . ALA A 1 505 ? 13.167 -2.239 7.523 1.00 68.94 505 ALA A C 1
ATOM 4037 O O . ALA A 1 505 ? 14.147 -2.011 8.231 1.00 68.94 505 ALA A O 1
ATOM 4038 N N . LYS A 1 506 ? 13.195 -3.162 6.552 1.00 64.00 506 LYS A N 1
ATOM 4039 C CA . LYS A 1 506 ? 14.348 -4.041 6.279 1.00 64.00 506 LYS A CA 1
ATOM 4040 C C . LYS A 1 506 ? 15.596 -3.241 5.882 1.00 64.00 506 LYS A C 1
ATOM 4042 O O . LYS A 1 506 ? 16.686 -3.503 6.390 1.00 64.00 506 LYS A O 1
ATOM 4047 N N . ALA A 1 507 ? 15.445 -2.225 5.031 1.00 55.19 507 ALA A N 1
ATOM 4048 C CA . ALA A 1 507 ? 16.548 -1.400 4.538 1.00 55.19 507 ALA A CA 1
ATOM 4049 C C . ALA A 1 507 ? 17.152 -0.472 5.605 1.00 55.19 507 ALA A C 1
ATOM 4051 O O . ALA A 1 507 ? 18.349 -0.184 5.562 1.00 55.19 507 ALA A O 1
ATOM 4052 N N . SER A 1 508 ? 16.360 -0.026 6.587 1.00 53.62 508 SER A N 1
ATOM 4053 C CA . SER A 1 508 ? 16.820 0.866 7.664 1.00 53.62 508 SER A CA 1
ATOM 4054 C C . SER A 1 508 ? 17.975 0.289 8.505 1.00 53.62 508 SER A C 1
ATOM 4056 O O . SER A 1 508 ? 18.707 1.043 9.143 1.00 53.62 508 SER A O 1
ATOM 4058 N N . GLY A 1 509 ? 18.187 -1.032 8.450 1.00 42.69 509 GLY A N 1
ATOM 4059 C CA . GLY A 1 509 ? 19.292 -1.750 9.096 1.00 42.69 509 GLY A CA 1
ATOM 4060 C C . GLY A 1 509 ? 20.633 -1.710 8.370 1.00 42.69 509 GLY A C 1
ATOM 4061 O O . GLY A 1 509 ? 21.654 -2.038 8.963 1.00 42.69 509 GLY A O 1
ATOM 4062 N N . ALA A 1 510 ? 20.673 -1.295 7.102 1.00 33.09 510 ALA A N 1
ATOM 4063 C CA . ALA A 1 510 ? 21.915 -1.287 6.327 1.00 33.09 510 ALA A CA 1
ATOM 4064 C C . ALA A 1 510 ? 22.871 -0.138 6.710 1.00 33.09 510 ALA A C 1
ATOM 4066 O O . ALA A 1 510 ? 23.994 -0.082 6.209 1.00 33.09 510 ALA A O 1
ATOM 4067 N N . ALA A 1 511 ? 22.441 0.782 7.584 1.00 32.94 511 ALA A N 1
ATOM 4068 C CA . ALA A 1 511 ? 23.185 1.996 7.918 1.00 32.94 511 ALA A CA 1
ATOM 4069 C C . ALA A 1 511 ? 23.716 2.069 9.362 1.00 32.94 511 ALA A C 1
ATOM 4071 O O . ALA A 1 511 ? 24.449 3.008 9.668 1.00 32.94 511 ALA A O 1
ATOM 4072 N N . ALA A 1 512 ? 23.412 1.120 10.255 1.00 30.14 512 ALA A N 1
ATOM 4073 C CA . ALA A 1 512 ? 23.936 1.176 11.620 1.00 30.14 512 ALA A CA 1
ATOM 4074 C C . ALA A 1 512 ? 24.074 -0.213 12.260 1.00 30.14 512 ALA A C 1
ATOM 4076 O O . ALA A 1 512 ? 23.154 -1.017 12.227 1.00 30.14 512 ALA A O 1
ATOM 4077 N N . ALA A 1 513 ? 25.224 -0.436 12.904 1.00 25.98 513 ALA A N 1
ATOM 4078 C CA . ALA A 1 513 ? 25.558 -1.584 13.757 1.00 25.98 513 ALA A CA 1
ATOM 4079 C C . ALA A 1 513 ? 25.999 -2.896 13.076 1.00 25.98 513 ALA A C 1
ATOM 4081 O O . ALA A 1 513 ? 25.828 -3.988 13.602 1.00 25.98 513 ALA A O 1
ATOM 4082 N N . SER A 1 514 ? 26.779 -2.778 12.010 1.00 27.89 514 SER A N 1
ATOM 4083 C CA . SER A 1 514 ? 28.067 -3.468 11.988 1.00 27.89 514 SER A CA 1
ATOM 4084 C C . SER A 1 514 ? 29.040 -2.535 11.290 1.00 27.89 514 SER A C 1
ATOM 4086 O O . SER A 1 514 ? 29.055 -2.468 10.066 1.00 27.89 514 SER A O 1
ATOM 4088 N N . ASP A 1 515 ? 29.817 -1.777 12.054 1.00 25.45 515 ASP A N 1
ATOM 4089 C CA . ASP A 1 515 ? 31.065 -1.216 11.546 1.00 25.45 515 ASP A CA 1
ATOM 4090 C C . ASP A 1 515 ? 32.150 -2.251 11.873 1.00 25.45 515 ASP A C 1
ATOM 4092 O O . ASP A 1 515 ? 32.643 -2.296 13.007 1.00 25.45 515 ASP A O 1
ATOM 4096 N N . PRO A 1 516 ? 32.519 -3.158 10.947 1.00 29.17 516 PRO A N 1
ATOM 4097 C CA . PRO A 1 516 ? 33.743 -3.907 11.119 1.00 29.17 516 PRO A CA 1
ATOM 4098 C C . PRO A 1 516 ? 34.902 -2.908 11.154 1.00 29.17 516 PRO A C 1
ATOM 4100 O O . PRO A 1 516 ? 34.951 -1.941 10.392 1.00 29.17 516 PRO A O 1
ATOM 4103 N N . LYS A 1 517 ? 35.797 -3.112 12.125 1.00 27.86 517 LYS A N 1
ATOM 4104 C CA . LYS A 1 517 ? 36.877 -2.184 12.469 1.00 27.86 517 LYS A CA 1
ATOM 4105 C C . LYS A 1 517 ? 37.612 -1.729 11.209 1.00 27.86 517 LYS A C 1
ATOM 4107 O O . LYS A 1 517 ? 38.183 -2.553 10.500 1.00 27.86 517 LYS A O 1
ATOM 4112 N N . VAL A 1 518 ? 37.624 -0.416 10.980 1.00 28.55 518 VAL A N 1
ATOM 4113 C CA . VAL A 1 518 ? 38.391 0.229 9.913 1.00 28.55 518 VAL A CA 1
ATOM 4114 C C . VAL A 1 518 ? 39.866 -0.130 10.100 1.00 28.55 518 VAL A C 1
ATOM 4116 O O . VAL A 1 518 ? 40.553 0.409 10.970 1.00 28.55 518 VAL A O 1
ATOM 4119 N N . GLY A 1 519 ? 40.352 -1.073 9.293 1.00 31.92 519 GLY A N 1
ATOM 4120 C CA . GLY A 1 519 ? 41.778 -1.255 9.078 1.00 31.92 519 GLY A CA 1
ATOM 4121 C C . GLY A 1 519 ? 42.348 0.019 8.460 1.00 31.92 519 GLY A C 1
ATOM 4122 O O . GLY A 1 519 ? 41.657 0.758 7.759 1.00 31.92 519 GLY A O 1
ATOM 4123 N N . SER A 1 520 ? 43.627 0.290 8.692 1.00 30.98 520 SER A N 1
ATOM 4124 C CA . SER A 1 520 ? 44.343 1.484 8.205 1.00 30.98 520 SER A CA 1
ATOM 4125 C C . SER A 1 520 ? 44.403 1.608 6.662 1.00 30.98 520 SER A C 1
ATOM 4127 O O . SER A 1 520 ? 45.078 2.495 6.145 1.00 30.98 520 SER A O 1
ATOM 4129 N N . SER A 1 521 ? 43.731 0.703 5.942 1.00 37.88 521 SER A N 1
ATOM 4130 C CA . SER A 1 521 ? 43.781 0.384 4.514 1.00 37.88 521 SER A CA 1
ATOM 4131 C C . SER A 1 521 ? 42.539 0.788 3.697 1.00 37.88 521 SER A C 1
ATOM 4133 O O . SER A 1 521 ? 42.627 0.805 2.473 1.00 37.88 521 SER A O 1
ATOM 4135 N N . GLY A 1 522 ? 41.408 1.165 4.310 1.00 46.09 522 GLY A N 1
ATOM 4136 C CA . GLY A 1 522 ? 40.250 1.743 3.593 1.00 46.09 522 GLY A CA 1
ATOM 4137 C C . GLY A 1 522 ? 39.197 0.769 3.031 1.00 46.09 522 GLY A C 1
ATOM 4138 O O . GLY A 1 522 ? 38.213 1.234 2.451 1.00 46.09 522 GLY A O 1
ATOM 4139 N N . PHE A 1 523 ? 39.340 -0.543 3.256 1.00 45.12 523 PHE A N 1
ATOM 4140 C CA . PHE A 1 523 ? 38.275 -1.532 3.062 1.00 45.12 523 PHE A CA 1
ATOM 4141 C C . PHE A 1 523 ? 37.892 -2.190 4.386 1.00 45.12 523 PHE A C 1
ATOM 4143 O O . PHE A 1 523 ? 38.730 -2.436 5.251 1.00 45.12 523 PHE A O 1
ATOM 4150 N N . THR A 1 524 ? 36.620 -2.524 4.494 1.00 47.47 524 THR A N 1
ATOM 4151 C CA . THR A 1 524 ? 36.031 -3.362 5.520 1.00 47.47 524 THR A CA 1
ATOM 4152 C C . THR A 1 524 ? 35.625 -4.677 4.852 1.00 47.47 524 THR A C 1
ATOM 4154 O O . THR A 1 524 ? 35.010 -4.667 3.793 1.00 47.47 524 THR A O 1
ATOM 4157 N N . TYR A 1 525 ? 35.987 -5.834 5.398 1.00 46.78 525 TYR A N 1
ATOM 4158 C CA . TYR A 1 525 ? 35.581 -7.118 4.816 1.00 46.78 525 TYR A CA 1
ATOM 4159 C C . TYR A 1 525 ? 35.214 -8.120 5.903 1.00 46.78 525 TYR A C 1
ATOM 4161 O O . TYR A 1 525 ? 35.796 -8.129 6.988 1.00 46.78 525 TYR A O 1
ATOM 4169 N N . SER A 1 526 ? 34.252 -8.977 5.593 1.00 49.50 526 SER A N 1
ATOM 4170 C CA . SER A 1 526 ? 33.952 -10.195 6.331 1.00 49.50 526 SER A CA 1
ATOM 4171 C C . SER A 1 526 ? 34.101 -11.373 5.380 1.00 49.50 526 SER A C 1
ATOM 4173 O O . SER A 1 526 ? 33.860 -11.271 4.179 1.00 49.50 526 SER A O 1
ATOM 4175 N N . TRP A 1 527 ? 34.556 -12.503 5.897 1.00 49.31 527 TRP A N 1
ATOM 4176 C CA . TRP A 1 527 ? 34.624 -13.727 5.117 1.00 49.31 527 TRP A CA 1
ATOM 4177 C C . TRP A 1 527 ? 34.213 -14.901 5.984 1.00 49.31 527 TRP A C 1
ATOM 4179 O O . TRP A 1 527 ? 34.431 -14.912 7.197 1.00 49.31 527 TRP A O 1
ATOM 4189 N N . SER A 1 528 ? 33.607 -15.880 5.340 1.00 53.84 528 SER A N 1
ATOM 4190 C CA . SER A 1 528 ? 33.139 -17.116 5.940 1.00 53.84 528 SER A CA 1
ATOM 4191 C C . SER A 1 528 ? 33.482 -18.274 5.013 1.00 53.84 528 SER A C 1
ATOM 4193 O O . SER A 1 528 ? 33.449 -18.155 3.788 1.00 53.84 528 SER A O 1
ATOM 4195 N N . THR A 1 529 ? 33.861 -19.399 5.608 1.00 58.22 529 THR A N 1
ATOM 4196 C CA . THR A 1 529 ? 34.299 -20.615 4.900 1.00 58.22 529 THR A CA 1
ATOM 4197 C C . THR A 1 529 ? 33.659 -21.833 5.519 1.00 58.22 529 THR A C 1
ATOM 4199 O O . THR A 1 529 ? 32.987 -21.723 6.545 1.00 58.22 529 THR A O 1
ATOM 4202 N N . GLY A 1 530 ? 33.838 -22.985 4.885 1.00 58.72 530 GLY A N 1
ATOM 4203 C CA . GLY A 1 530 ? 33.275 -24.248 5.332 1.00 58.72 530 GLY A CA 1
ATOM 4204 C C . GLY A 1 530 ? 31.840 -24.473 4.871 1.00 58.72 530 GLY A C 1
ATOM 4205 O O . GLY A 1 530 ? 31.164 -25.338 5.425 1.00 58.72 530 GLY A O 1
ATOM 4206 N N . TYR A 1 531 ? 31.345 -23.725 3.877 1.00 69.00 531 TYR A N 1
ATOM 4207 C CA . TYR A 1 531 ? 30.009 -23.969 3.335 1.00 69.00 531 TYR A CA 1
ATOM 4208 C C . TYR A 1 531 ? 29.982 -25.272 2.535 1.00 69.00 531 TYR A C 1
ATOM 4210 O O . TYR A 1 531 ? 30.750 -25.465 1.589 1.00 69.00 531 TYR A O 1
ATOM 4218 N N . SER A 1 532 ? 29.043 -26.157 2.871 1.00 73.50 532 SER A N 1
ATOM 4219 C CA . SER A 1 532 ? 28.795 -27.358 2.076 1.00 73.50 532 SER A CA 1
ATOM 4220 C C . SER A 1 532 ? 28.129 -26.998 0.747 1.00 73.50 532 SER A C 1
ATOM 4222 O O . SER A 1 532 ? 27.198 -26.186 0.709 1.00 73.50 532 SER A O 1
ATOM 4224 N N . ARG A 1 533 ? 28.561 -27.656 -0.334 1.00 77.75 533 ARG A N 1
ATOM 4225 C CA . ARG A 1 533 ? 27.993 -27.529 -1.682 1.00 77.75 533 ARG A CA 1
ATOM 4226 C C . ARG A 1 533 ? 26.486 -27.728 -1.665 1.00 77.75 533 ARG A C 1
ATOM 4228 O O . ARG A 1 533 ? 25.768 -26.999 -2.335 1.00 77.75 533 ARG A O 1
ATOM 4235 N N . GLU A 1 534 ? 26.027 -28.696 -0.889 1.00 76.56 534 GLU A N 1
ATOM 4236 C CA . GLU A 1 534 ? 24.633 -29.088 -0.740 1.00 76.56 534 GLU A CA 1
ATOM 4237 C C . GLU A 1 534 ? 23.760 -27.885 -0.375 1.00 76.56 534 GLU A C 1
ATOM 4239 O O . GLU A 1 534 ? 22.749 -27.641 -1.030 1.00 76.56 534 GLU A O 1
ATOM 4244 N N . VAL A 1 535 ? 24.199 -27.067 0.584 1.00 73.50 535 VAL A N 1
ATOM 4245 C CA . VAL A 1 535 ? 23.437 -25.892 1.011 1.00 73.50 535 VAL A CA 1
ATOM 4246 C C . VAL A 1 535 ? 23.433 -24.799 -0.054 1.00 73.50 535 VAL A C 1
ATOM 4248 O O . VAL A 1 535 ? 22.380 -24.272 -0.401 1.00 73.50 535 VAL A O 1
ATOM 4251 N N . LEU A 1 536 ? 24.594 -24.481 -0.626 1.00 73.50 536 LEU A N 1
ATOM 4252 C CA . LEU A 1 536 ? 24.685 -23.427 -1.641 1.00 73.50 536 LEU A CA 1
ATOM 4253 C C . LEU A 1 536 ? 24.017 -23.826 -2.965 1.00 73.50 536 LEU A C 1
ATOM 4255 O O . LEU A 1 536 ? 23.553 -22.968 -3.713 1.00 73.50 536 LEU A O 1
ATOM 4259 N N . SER A 1 537 ? 23.907 -25.129 -3.237 1.00 75.50 537 SER A N 1
ATOM 4260 C CA . SER A 1 537 ? 23.240 -25.671 -4.423 1.00 75.50 537 SER A CA 1
ATOM 4261 C C . SER A 1 537 ? 21.713 -25.576 -4.387 1.00 75.50 537 SER A C 1
ATOM 4263 O O . SER A 1 537 ? 21.072 -25.878 -5.390 1.00 75.50 537 SER A O 1
ATOM 4265 N N . GLN A 1 538 ? 21.127 -25.126 -3.273 1.00 71.12 538 GLN A N 1
ATOM 4266 C CA . GLN A 1 538 ? 19.698 -24.805 -3.204 1.00 71.12 538 GLN A CA 1
ATOM 4267 C C . GLN A 1 538 ? 19.343 -23.546 -4.015 1.00 71.12 538 GLN A C 1
ATOM 4269 O O . GLN A 1 538 ? 18.186 -23.355 -4.388 1.00 71.12 538 GLN A O 1
ATOM 4274 N N . ASN A 1 539 ? 20.326 -22.691 -4.325 1.00 71.81 539 ASN A N 1
ATOM 4275 C CA . ASN A 1 539 ? 20.161 -21.622 -5.302 1.00 71.81 539 ASN A CA 1
ATOM 4276 C C . ASN A 1 539 ? 20.489 -22.147 -6.705 1.00 71.81 539 ASN A C 1
ATOM 4278 O O . ASN A 1 539 ? 21.620 -22.552 -6.977 1.00 71.81 539 ASN A O 1
ATOM 4282 N N . ASP A 1 540 ? 19.509 -22.087 -7.607 1.00 66.19 540 ASP A N 1
ATOM 4283 C CA . ASP A 1 540 ? 19.619 -22.663 -8.953 1.00 66.19 540 ASP A CA 1
ATOM 4284 C C . ASP A 1 540 ? 20.784 -22.060 -9.760 1.00 66.19 540 ASP A C 1
ATOM 4286 O O . ASP A 1 540 ? 21.436 -22.761 -10.537 1.00 66.19 540 ASP A O 1
ATOM 4290 N N . TYR A 1 541 ? 21.107 -20.779 -9.542 1.00 69.12 541 TYR A N 1
ATOM 4291 C CA . TYR A 1 541 ? 22.219 -20.113 -10.219 1.00 69.12 541 TYR A CA 1
ATOM 4292 C C . TYR A 1 541 ? 23.575 -20.536 -9.656 1.00 69.12 541 TYR A C 1
ATOM 4294 O O . TYR A 1 541 ? 24.475 -20.874 -10.424 1.00 69.12 541 TYR A O 1
ATOM 4302 N N . LEU A 1 542 ? 23.736 -20.544 -8.328 1.00 75.94 542 LEU A N 1
ATOM 4303 C CA . LEU A 1 542 ? 24.968 -21.027 -7.696 1.00 75.94 542 LEU A CA 1
ATOM 4304 C C . LEU A 1 542 ? 25.202 -22.495 -8.044 1.00 75.94 542 LEU A C 1
ATOM 4306 O O . LEU A 1 542 ? 26.325 -22.873 -8.369 1.00 75.94 542 LEU A O 1
ATOM 4310 N N . LYS A 1 543 ? 24.140 -23.304 -8.067 1.00 80.25 543 LYS A N 1
ATOM 4311 C CA . LYS A 1 543 ? 24.181 -24.682 -8.548 1.00 80.25 543 LYS A CA 1
ATOM 4312 C C . LYS A 1 543 ? 24.676 -24.765 -9.988 1.00 80.25 543 LYS A C 1
ATOM 4314 O O . LYS A 1 543 ? 25.636 -25.484 -10.248 1.00 80.25 543 LYS A O 1
ATOM 4319 N N . ALA A 1 544 ? 24.066 -24.023 -10.911 1.00 76.44 544 ALA A N 1
ATOM 4320 C CA . ALA A 1 544 ? 24.470 -24.026 -12.314 1.00 76.44 544 ALA A CA 1
ATOM 4321 C C . ALA A 1 544 ? 25.924 -23.557 -12.503 1.00 76.44 544 ALA A C 1
ATOM 4323 O O . ALA A 1 544 ? 26.660 -24.137 -13.306 1.00 76.44 544 ALA A O 1
ATOM 4324 N N . TRP A 1 545 ? 26.353 -22.544 -11.746 1.00 82.94 545 TRP A N 1
ATOM 4325 C CA . TRP A 1 545 ? 27.726 -22.047 -11.746 1.00 82.94 545 TRP A CA 1
ATOM 4326 C C . TRP A 1 545 ? 28.719 -23.091 -11.212 1.00 82.94 545 TRP A C 1
ATOM 4328 O O . TRP A 1 545 ? 29.702 -23.377 -11.894 1.00 82.94 545 TRP A O 1
ATOM 4338 N N . MET A 1 546 ? 28.442 -23.726 -10.068 1.00 84.38 546 MET A N 1
ATOM 4339 C CA . MET A 1 546 ? 29.279 -24.798 -9.503 1.00 84.38 546 MET A CA 1
ATOM 4340 C C . MET A 1 546 ? 29.330 -26.031 -10.417 1.00 84.38 546 MET A C 1
ATOM 4342 O O . MET A 1 546 ? 30.405 -26.561 -10.682 1.00 84.38 546 MET A O 1
ATOM 4346 N N . ASP A 1 547 ? 28.194 -26.458 -10.975 1.00 84.06 547 ASP A N 1
ATOM 4347 C CA . ASP A 1 547 ? 28.133 -27.567 -11.936 1.00 84.06 547 ASP A CA 1
ATOM 4348 C C . ASP A 1 547 ? 28.906 -27.226 -13.233 1.00 84.06 547 ASP A C 1
ATOM 4350 O O . ASP A 1 547 ? 29.485 -28.094 -13.890 1.00 84.06 547 ASP A O 1
ATOM 4354 N N . SER A 1 548 ? 28.936 -25.952 -13.639 1.00 77.06 548 SER A N 1
ATOM 4355 C CA . SER A 1 548 ? 29.757 -25.466 -14.759 1.00 77.06 548 SER A CA 1
ATOM 4356 C C . SER A 1 548 ? 31.253 -25.454 -14.426 1.00 77.06 548 SER A C 1
ATOM 4358 O O . SER A 1 548 ? 32.078 -25.860 -15.252 1.00 77.06 548 SER A O 1
ATOM 4360 N N . ALA A 1 549 ? 31.606 -25.040 -13.209 1.00 81.94 549 ALA A N 1
ATOM 4361 C CA . ALA A 1 549 ? 32.966 -25.086 -12.690 1.00 81.94 549 ALA A CA 1
ATOM 4362 C C . ALA A 1 549 ? 33.500 -26.526 -12.657 1.00 81.94 549 ALA A C 1
ATOM 4364 O O . ALA A 1 549 ? 34.574 -26.795 -13.185 1.00 81.94 549 ALA A O 1
ATOM 4365 N N . ASP A 1 550 ? 32.712 -27.487 -12.179 1.00 82.38 550 ASP A N 1
ATOM 4366 C CA . ASP A 1 550 ? 33.118 -28.897 -12.178 1.00 82.38 550 ASP A CA 1
ATOM 4367 C C . ASP A 1 550 ? 33.321 -29.464 -13.575 1.00 82.38 550 ASP A C 1
ATOM 4369 O O . ASP A 1 550 ? 34.305 -30.158 -13.834 1.00 82.38 550 ASP A O 1
ATOM 4373 N N . ARG A 1 551 ? 32.427 -29.124 -14.510 1.00 81.25 551 ARG A N 1
ATOM 4374 C CA . ARG A 1 551 ? 32.583 -29.502 -15.922 1.00 81.25 551 ARG A CA 1
ATOM 4375 C C . ARG A 1 551 ? 33.813 -28.865 -16.567 1.00 81.25 551 ARG A C 1
ATOM 4377 O O . ARG A 1 551 ? 34.360 -29.441 -17.503 1.00 81.25 551 ARG A O 1
ATOM 4384 N N . SER A 1 552 ? 34.250 -27.707 -16.073 1.00 75.56 552 SER A N 1
ATOM 4385 C CA . SER A 1 552 ? 35.455 -27.014 -16.540 1.00 75.56 552 SER A CA 1
ATOM 4386 C C . SER A 1 552 ? 36.756 -27.654 -16.027 1.00 75.56 552 SER A C 1
ATOM 4388 O O . SER A 1 552 ? 37.822 -27.345 -16.557 1.00 75.56 552 SER A O 1
ATOM 4390 N N . GLY A 1 553 ? 36.682 -28.569 -15.052 1.00 79.50 553 GLY A N 1
ATOM 4391 C CA . GLY A 1 553 ? 37.818 -29.311 -14.501 1.00 79.50 553 GLY A CA 1
ATOM 4392 C C . GLY A 1 553 ? 38.163 -28.937 -13.055 1.00 79.50 553 GLY A C 1
ATOM 4393 O O . GLY A 1 553 ? 37.507 -28.107 -12.425 1.00 79.50 553 GLY A O 1
ATOM 4394 N N . LYS A 1 554 ? 39.212 -29.570 -12.518 1.00 81.50 554 LYS A N 1
ATOM 4395 C CA . LYS A 1 554 ? 39.722 -29.315 -11.162 1.00 81.50 554 LYS A CA 1
ATOM 4396 C C . LYS A 1 554 ? 40.454 -27.970 -11.099 1.00 81.50 554 LYS A C 1
ATOM 4398 O O . LYS A 1 554 ? 41.400 -27.772 -11.855 1.00 81.50 554 LYS A O 1
ATOM 4403 N N . GLY A 1 555 ? 40.067 -27.081 -10.189 1.00 76.44 555 GLY A N 1
ATOM 4404 C CA . GLY A 1 555 ? 40.662 -25.755 -10.033 1.00 76.44 555 GLY A CA 1
ATOM 4405 C C . GLY A 1 555 ? 39.917 -24.849 -9.049 1.00 76.44 555 GLY A C 1
ATOM 4406 O O . GLY A 1 555 ? 39.033 -25.286 -8.311 1.00 76.44 555 GLY A O 1
ATOM 4407 N N . VAL A 1 556 ? 40.300 -23.571 -9.043 1.00 75.12 556 VAL A N 1
ATOM 4408 C CA . VAL A 1 556 ? 39.650 -22.514 -8.255 1.00 75.12 556 VAL A CA 1
ATOM 4409 C C . VAL A 1 556 ? 38.836 -21.614 -9.176 1.00 75.12 556 VAL A C 1
ATOM 4411 O O . VAL A 1 556 ? 39.350 -21.064 -10.152 1.00 75.12 556 VAL A O 1
ATOM 4414 N N . TYR A 1 557 ? 37.567 -21.441 -8.832 1.00 78.31 557 TYR A N 1
ATOM 4415 C CA . TYR A 1 557 ? 36.593 -20.652 -9.568 1.00 78.31 557 TYR A CA 1
ATOM 4416 C C . TYR A 1 557 ? 36.096 -19.509 -8.699 1.00 78.31 557 TYR A C 1
ATOM 4418 O O . TYR A 1 557 ? 35.844 -19.685 -7.506 1.00 78.31 557 TYR A O 1
ATOM 4426 N N . VAL A 1 558 ? 35.949 -18.336 -9.308 1.00 74.25 558 VAL A N 1
ATOM 4427 C CA . VAL A 1 558 ? 35.536 -17.122 -8.607 1.00 74.25 558 VAL A CA 1
ATOM 4428 C C . VAL A 1 558 ? 34.313 -16.538 -9.293 1.00 74.25 558 VAL A C 1
ATOM 4430 O O . VAL A 1 558 ? 34.334 -16.244 -10.490 1.00 74.25 558 VAL A O 1
ATOM 4433 N N . LEU A 1 559 ? 33.248 -16.358 -8.521 1.00 72.31 559 LEU A N 1
ATOM 4434 C CA . LEU A 1 559 ? 32.071 -15.602 -8.918 1.00 72.31 559 LEU A CA 1
ATOM 4435 C C . LEU A 1 559 ? 32.046 -14.312 -8.114 1.00 72.31 559 LEU A C 1
ATOM 4437 O O . LEU A 1 559 ? 31.890 -14.324 -6.895 1.00 72.31 559 LEU A O 1
ATOM 4441 N N . HIS A 1 560 ? 32.210 -13.200 -8.814 1.00 70.44 560 HIS A N 1
ATOM 4442 C CA . HIS A 1 560 ? 32.152 -11.877 -8.220 1.00 70.44 560 HIS A CA 1
ATOM 4443 C C . HIS A 1 560 ? 30.782 -11.266 -8.490 1.00 70.44 560 HIS A C 1
ATOM 4445 O O . HIS A 1 560 ? 30.342 -11.177 -9.638 1.00 70.44 560 HIS A O 1
ATOM 4451 N N . THR A 1 561 ? 30.125 -10.847 -7.417 1.00 67.50 561 THR A N 1
ATOM 4452 C CA . THR A 1 561 ? 28.839 -10.160 -7.453 1.00 67.50 561 THR A CA 1
ATOM 4453 C C . THR A 1 561 ? 29.010 -8.809 -6.782 1.00 67.50 561 THR A C 1
ATOM 4455 O O . THR A 1 561 ? 29.699 -8.708 -5.766 1.00 67.50 561 THR A O 1
ATOM 4458 N N . CYS A 1 562 ? 28.412 -7.767 -7.340 1.00 56.28 562 CYS A N 1
ATOM 4459 C CA . CYS A 1 562 ? 28.474 -6.438 -6.755 1.00 56.28 562 CYS A CA 1
ATOM 4460 C C . CYS A 1 562 ? 27.098 -5.774 -6.752 1.00 56.28 562 CYS A C 1
ATOM 4462 O O . CYS A 1 562 ? 26.284 -5.990 -7.650 1.00 56.28 562 CYS A O 1
ATOM 4464 N N . ALA A 1 563 ? 26.866 -4.955 -5.731 1.00 53.16 563 ALA A N 1
ATOM 4465 C CA . ALA A 1 563 ? 25.880 -3.889 -5.744 1.00 53.16 563 ALA A CA 1
ATOM 4466 C C . ALA A 1 563 ? 26.663 -2.574 -5.652 1.00 53.16 563 ALA A C 1
ATOM 4468 O O . ALA A 1 563 ? 27.490 -2.385 -4.754 1.00 53.16 563 ALA A O 1
ATOM 4469 N N . SER A 1 564 ? 26.473 -1.679 -6.617 1.00 49.31 564 SER A N 1
ATOM 4470 C CA . SER A 1 564 ? 27.022 -0.330 -6.506 1.00 49.31 564 SER A CA 1
ATOM 4471 C C . SER A 1 564 ? 26.040 0.506 -5.701 1.00 49.31 564 SER A C 1
ATOM 4473 O O . SER A 1 564 ? 24.875 0.536 -6.058 1.00 49.31 564 SER A O 1
ATOM 4475 N N . ASN A 1 565 ? 26.521 1.160 -4.643 1.00 41.25 565 ASN A N 1
ATOM 4476 C CA . ASN A 1 565 ? 25.862 2.311 -4.040 1.00 41.25 565 ASN A CA 1
ATOM 4477 C C . ASN A 1 565 ? 26.820 3.506 -4.263 1.00 41.25 565 ASN A C 1
ATOM 4479 O O . ASN A 1 565 ? 27.973 3.461 -3.826 1.00 41.25 565 ASN A O 1
ATOM 4483 N N . VAL A 1 566 ? 26.430 4.563 -4.985 1.00 39.66 566 VAL A N 1
ATOM 4484 C CA . VAL A 1 566 ? 27.267 5.776 -5.197 1.00 39.66 566 VAL A CA 1
ATOM 4485 C C . VAL A 1 566 ? 27.613 6.420 -3.849 1.00 39.66 566 VAL A C 1
ATOM 4487 O O . VAL A 1 566 ? 26.895 6.331 -2.858 1.00 39.66 566 VAL A O 1
ATOM 4490 N N . GLY A 1 567 ? 28.809 7.015 -3.810 1.00 39.75 567 GLY A N 1
ATOM 4491 C CA . GLY A 1 567 ? 29.457 7.535 -2.599 1.00 39.75 567 GLY A CA 1
ATOM 4492 C C . GLY A 1 567 ? 30.899 7.052 -2.396 1.00 39.75 567 GLY A C 1
ATOM 4493 O O . GLY A 1 567 ? 31.536 7.413 -1.409 1.00 39.75 567 GLY A O 1
ATOM 4494 N N . GLN A 1 568 ? 31.441 6.292 -3.357 1.00 44.56 568 GLN A N 1
ATOM 4495 C CA . GLN A 1 568 ? 32.733 5.586 -3.315 1.00 44.56 568 GLN A CA 1
ATOM 4496 C C . GLN A 1 568 ? 32.764 4.301 -2.476 1.00 44.56 568 GLN A C 1
ATOM 4498 O O . GLN A 1 568 ? 33.828 3.694 -2.424 1.00 44.56 568 GLN A O 1
ATOM 4503 N N . ASN A 1 569 ? 31.648 3.850 -1.892 1.00 45.94 569 ASN A N 1
ATOM 4504 C CA . ASN A 1 569 ? 31.596 2.606 -1.119 1.00 45.94 569 ASN A CA 1
ATOM 4505 C C . ASN A 1 569 ? 31.163 1.425 -2.009 1.00 45.94 569 ASN A C 1
ATOM 4507 O O . ASN A 1 569 ? 30.063 1.413 -2.551 1.00 45.94 569 ASN A O 1
ATOM 4511 N N . LEU A 1 570 ? 32.039 0.435 -2.173 1.00 54.19 570 LEU A N 1
ATOM 4512 C CA . LEU A 1 570 ? 31.764 -0.814 -2.884 1.00 54.19 570 LEU A CA 1
ATOM 4513 C C . LEU A 1 570 ? 31.121 -1.822 -1.929 1.00 54.19 570 LEU A C 1
ATOM 4515 O O . LEU A 1 570 ? 31.721 -2.101 -0.893 1.00 54.19 570 LEU A O 1
ATOM 4519 N N . TYR A 1 571 ? 29.979 -2.405 -2.313 1.00 54.78 571 TYR A N 1
ATOM 4520 C CA . TYR A 1 571 ? 29.467 -3.647 -1.732 1.00 54.78 571 TYR A CA 1
ATOM 4521 C C . TYR A 1 571 ? 29.695 -4.772 -2.736 1.00 54.78 571 TYR A C 1
ATOM 4523 O O . TYR A 1 571 ? 29.097 -4.802 -3.813 1.00 54.78 571 TYR A O 1
ATOM 4531 N N . ALA A 1 572 ? 30.594 -5.688 -2.408 1.00 58.69 572 ALA A N 1
ATOM 4532 C CA . ALA A 1 572 ? 30.885 -6.826 -3.265 1.00 58.69 572 ALA A CA 1
ATOM 4533 C C . ALA A 1 572 ? 30.826 -8.113 -2.459 1.00 58.69 572 ALA A C 1
ATOM 4535 O O . ALA A 1 572 ? 31.400 -8.192 -1.380 1.00 58.69 572 ALA A O 1
ATOM 4536 N N . THR A 1 573 ? 30.181 -9.136 -3.004 1.00 67.31 573 THR A N 1
ATOM 4537 C CA . THR A 1 573 ? 30.246 -10.492 -2.467 1.00 67.31 573 THR A CA 1
ATOM 4538 C C . THR A 1 573 ? 30.944 -11.376 -3.484 1.00 67.31 573 THR A C 1
ATOM 4540 O O . THR A 1 573 ? 30.547 -11.456 -4.651 1.00 67.31 573 THR A O 1
ATOM 4543 N N . VAL A 1 574 ? 32.006 -12.036 -3.042 1.00 69.75 574 VAL A N 1
ATOM 4544 C CA . VAL A 1 574 ? 32.815 -12.940 -3.848 1.00 69.75 574 VAL A CA 1
ATOM 4545 C C . VAL A 1 574 ? 32.626 -14.356 -3.334 1.00 69.75 574 VAL A C 1
ATOM 4547 O O . VAL A 1 574 ? 32.877 -14.645 -2.167 1.00 69.75 574 VAL A O 1
ATOM 4550 N N . TYR A 1 575 ? 32.212 -15.241 -4.231 1.00 76.38 575 TYR A N 1
ATOM 4551 C CA . TYR A 1 575 ? 32.101 -16.669 -3.986 1.00 76.38 575 TYR A CA 1
ATOM 4552 C C . TYR A 1 575 ? 33.318 -17.349 -4.593 1.00 76.38 575 TYR A C 1
ATOM 4554 O O . TYR A 1 575 ? 33.537 -17.308 -5.806 1.00 76.38 575 TYR A O 1
ATOM 4562 N N . TYR A 1 576 ? 34.103 -17.989 -3.746 1.00 77.81 576 TYR A N 1
ATOM 4563 C CA . TYR A 1 576 ? 35.200 -18.838 -4.163 1.00 77.81 576 TYR A CA 1
ATOM 4564 C C . TYR A 1 576 ? 34.775 -20.284 -4.049 1.00 77.81 576 TYR A C 1
ATOM 4566 O O . TYR A 1 576 ? 34.383 -20.742 -2.978 1.00 77.81 576 TYR A O 1
ATOM 4574 N N . TYR A 1 577 ? 34.916 -21.002 -5.151 1.00 82.38 577 TYR A N 1
ATOM 4575 C CA . TYR A 1 577 ? 34.684 -22.427 -5.213 1.00 82.38 577 TYR A CA 1
ATOM 4576 C C . TYR A 1 577 ? 35.965 -23.123 -5.644 1.00 82.38 577 TYR A C 1
ATOM 4578 O O . TYR A 1 577 ? 36.426 -22.956 -6.772 1.00 82.38 577 TYR A O 1
ATOM 4586 N N . ASN A 1 578 ? 36.558 -23.894 -4.740 1.00 80.62 578 ASN A N 1
ATOM 4587 C CA . ASN A 1 578 ? 37.698 -24.743 -5.053 1.00 80.62 578 ASN A CA 1
ATOM 4588 C C . ASN A 1 578 ? 37.230 -26.193 -5.036 1.00 80.62 578 ASN A C 1
ATOM 4590 O O . ASN A 1 578 ? 36.772 -26.655 -4.000 1.00 80.62 578 ASN A O 1
ATOM 4594 N N . ASN A 1 579 ? 37.355 -26.910 -6.151 1.00 85.06 579 ASN A N 1
ATOM 4595 C CA . ASN A 1 579 ? 36.970 -28.323 -6.274 1.00 85.06 579 ASN A CA 1
ATOM 4596 C C . ASN A 1 579 ? 38.185 -29.267 -6.371 1.00 85.06 579 ASN A C 1
ATOM 4598 O O . ASN A 1 579 ? 38.088 -30.382 -6.890 1.00 85.06 579 ASN A O 1
ATOM 4602 N N . ASN A 1 580 ? 39.351 -28.796 -5.917 1.00 82.50 580 ASN A N 1
ATOM 4603 C CA . ASN A 1 580 ? 40.631 -29.489 -6.018 1.00 82.50 580 ASN A CA 1
ATOM 4604 C C . ASN A 1 580 ? 41.439 -29.432 -4.708 1.00 82.50 580 ASN A C 1
ATOM 4606 O O . ASN A 1 580 ? 42.655 -29.212 -4.727 1.00 82.50 580 ASN A O 1
ATOM 4610 N N . ILE A 1 581 ? 40.789 -29.594 -3.549 1.00 74.25 581 ILE A N 1
ATOM 4611 C CA . ILE A 1 581 ? 41.458 -29.417 -2.251 1.00 74.25 581 ILE A CA 1
ATOM 4612 C C . ILE A 1 581 ? 41.019 -30.426 -1.183 1.00 74.25 581 ILE A C 1
ATOM 4614 O O . ILE A 1 581 ? 39.908 -30.945 -1.192 1.00 74.25 581 ILE A O 1
ATOM 4618 N N . LYS A 1 582 ? 41.924 -30.724 -0.248 1.00 69.75 582 LYS A N 1
ATOM 4619 C CA . LYS A 1 582 ? 41.706 -31.464 1.003 1.00 69.75 582 LYS A CA 1
ATOM 4620 C C . LYS A 1 582 ? 42.322 -30.679 2.156 1.00 69.75 582 LYS A C 1
ATOM 4622 O O . LYS A 1 582 ? 43.415 -30.130 1.994 1.00 69.75 582 LYS A O 1
ATOM 4627 N N . ASN A 1 583 ? 41.670 -30.709 3.321 1.00 63.62 583 ASN A N 1
ATOM 4628 C CA . ASN A 1 583 ? 42.082 -29.971 4.524 1.00 63.62 583 ASN A CA 1
ATOM 4629 C C . ASN A 1 583 ? 42.300 -28.485 4.212 1.00 63.62 583 ASN A C 1
ATOM 4631 O O . ASN A 1 583 ? 43.401 -27.966 4.401 1.00 63.62 583 ASN A O 1
ATOM 4635 N N . ALA A 1 584 ? 41.279 -27.860 3.626 1.00 64.44 584 ALA A N 1
ATOM 4636 C CA . ALA A 1 584 ? 41.354 -26.473 3.218 1.00 64.44 584 ALA A CA 1
ATOM 4637 C C . ALA A 1 584 ? 41.555 -25.562 4.439 1.00 64.44 584 ALA A C 1
ATOM 4639 O O . ALA A 1 584 ? 40.925 -25.729 5.480 1.00 64.44 584 ALA A O 1
ATOM 4640 N N . ASP A 1 585 ? 42.456 -24.609 4.283 1.00 64.06 585 ASP A N 1
ATOM 4641 C CA . ASP A 1 585 ? 42.682 -23.463 5.148 1.00 64.06 585 ASP A CA 1
ATOM 4642 C C . ASP A 1 585 ? 42.560 -22.249 4.236 1.00 64.06 585 ASP A C 1
ATOM 4644 O O . ASP A 1 585 ? 43.137 -22.232 3.152 1.00 64.06 585 ASP A O 1
ATOM 4648 N N . VAL A 1 586 ? 41.795 -21.241 4.618 1.00 64.19 586 VAL A N 1
ATOM 4649 C CA . VAL A 1 586 ? 41.646 -20.041 3.795 1.00 64.19 586 VAL A CA 1
ATOM 4650 C C . VAL A 1 586 ? 42.119 -18.866 4.615 1.00 64.19 586 VAL A C 1
ATOM 4652 O O . VAL A 1 586 ? 41.710 -18.678 5.755 1.00 64.19 586 VAL A O 1
ATOM 4655 N N . LYS A 1 587 ? 43.018 -18.075 4.039 1.00 66.25 587 LYS A N 1
ATOM 4656 C CA . LYS A 1 587 ? 43.548 -16.870 4.667 1.00 66.25 587 LYS A CA 1
ATOM 4657 C C . LYS A 1 587 ? 43.321 -15.692 3.756 1.00 66.25 587 LYS A C 1
ATOM 4659 O O . LYS A 1 587 ? 43.882 -15.628 2.661 1.00 66.25 587 LYS A O 1
ATOM 4664 N N . VAL A 1 588 ? 42.539 -14.746 4.252 1.00 59.53 588 VAL A N 1
ATOM 4665 C CA . VAL A 1 588 ? 42.367 -13.432 3.646 1.00 59.53 588 VAL A CA 1
ATOM 4666 C C . VAL A 1 588 ? 43.349 -12.480 4.320 1.00 59.53 588 VAL A C 1
ATOM 4668 O O . VAL A 1 588 ? 43.344 -12.334 5.540 1.00 59.53 588 VAL A O 1
ATOM 4671 N N . THR A 1 589 ? 44.225 -11.863 3.534 1.00 58.91 589 THR A N 1
ATOM 4672 C CA . THR A 1 589 ? 45.184 -10.858 4.007 1.00 58.91 589 THR A CA 1
ATOM 4673 C C . THR A 1 589 ? 44.983 -9.558 3.248 1.00 58.91 589 THR A C 1
ATOM 4675 O O . THR A 1 589 ? 44.949 -9.558 2.019 1.00 58.91 589 THR A O 1
ATOM 4678 N N . ASP A 1 590 ? 44.886 -8.457 3.981 1.00 57.12 590 ASP A N 1
ATOM 4679 C CA . ASP A 1 590 ? 44.772 -7.107 3.434 1.00 57.12 590 ASP A CA 1
ATOM 4680 C C . ASP A 1 590 ? 46.135 -6.403 3.507 1.00 57.12 590 ASP A C 1
ATOM 4682 O O . ASP A 1 590 ? 46.714 -6.262 4.586 1.00 57.12 590 ASP A O 1
ATOM 4686 N N . SER A 1 591 ? 46.665 -5.985 2.354 1.00 54.53 591 SER A N 1
ATOM 4687 C CA . SER A 1 591 ? 47.925 -5.239 2.240 1.00 54.53 591 SER A CA 1
ATOM 4688 C C . SER A 1 591 ? 47.727 -3.776 1.817 1.00 54.53 591 SER A C 1
ATOM 4690 O O . SER A 1 591 ? 48.637 -3.157 1.260 1.00 54.53 591 SER A O 1
ATOM 4692 N N . GLY A 1 592 ? 46.537 -3.206 2.021 1.00 49.62 592 GLY A N 1
ATOM 4693 C CA . GLY A 1 592 ? 46.228 -1.791 1.787 1.00 49.62 592 GLY A CA 1
ATOM 4694 C C . GLY A 1 592 ? 45.864 -1.410 0.354 1.00 49.62 592 GLY A C 1
ATOM 4695 O O . GLY A 1 592 ? 45.027 -0.542 0.141 1.00 49.62 592 GLY A O 1
ATOM 4696 N N . SER A 1 593 ? 46.472 -2.052 -0.641 1.00 46.62 593 SER A N 1
ATOM 4697 C CA . SER A 1 593 ? 46.159 -1.851 -2.070 1.00 46.62 593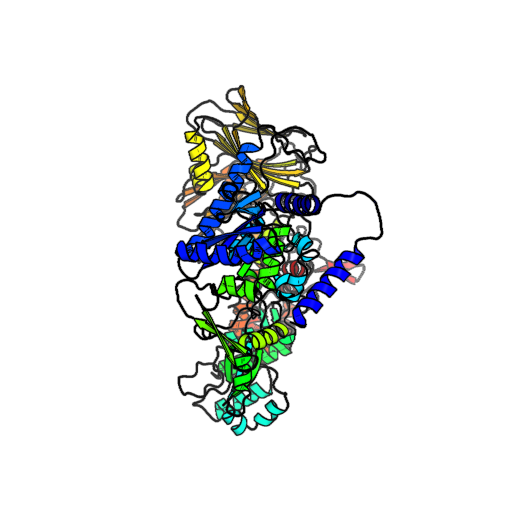 SER A CA 1
ATOM 4698 C C . SER A 1 593 ? 45.681 -3.124 -2.770 1.00 46.62 593 SER A C 1
ATOM 4700 O O . SER A 1 593 ? 45.317 -3.089 -3.944 1.00 46.62 593 SER A O 1
ATOM 4702 N N . THR A 1 594 ? 45.673 -4.249 -2.055 1.00 51.56 594 THR A N 1
ATOM 4703 C CA . THR A 1 594 ? 45.318 -5.571 -2.570 1.00 51.56 594 THR A CA 1
ATOM 4704 C C . THR A 1 594 ? 44.756 -6.394 -1.419 1.00 51.56 594 THR A C 1
ATOM 4706 O O . THR A 1 594 ? 45.352 -6.428 -0.340 1.00 51.56 594 THR A O 1
ATOM 4709 N N . VAL A 1 595 ? 43.631 -7.070 -1.650 1.00 54.09 595 VAL A N 1
ATOM 4710 C CA . VAL A 1 595 ? 43.194 -8.166 -0.782 1.00 54.09 595 VAL A CA 1
ATOM 4711 C C . VAL A 1 595 ? 43.664 -9.464 -1.415 1.00 54.09 595 VAL A C 1
ATOM 4713 O O . VAL A 1 595 ? 43.281 -9.787 -2.536 1.00 54.09 595 VAL A O 1
ATOM 4716 N N . ASN A 1 596 ? 44.503 -10.204 -0.699 1.00 60.38 596 ASN A N 1
ATOM 4717 C CA . ASN A 1 596 ? 44.972 -11.513 -1.130 1.00 60.38 596 ASN A CA 1
ATOM 4718 C C . ASN A 1 596 ? 44.164 -12.592 -0.413 1.00 60.38 596 ASN A C 1
ATOM 4720 O O . ASN A 1 596 ? 44.137 -12.632 0.817 1.00 60.38 596 ASN A O 1
ATOM 4724 N N . VAL A 1 597 ? 43.541 -13.481 -1.183 1.00 60.53 597 VAL A N 1
ATOM 4725 C CA . VAL A 1 597 ? 42.867 -14.677 -0.672 1.00 60.53 597 VAL A CA 1
ATOM 4726 C C . VAL A 1 597 ? 43.750 -15.867 -1.002 1.00 60.53 597 VAL A C 1
ATOM 4728 O O . VAL A 1 597 ? 43.952 -16.211 -2.163 1.00 60.53 597 VAL A O 1
ATOM 4731 N N . SER A 1 598 ? 44.312 -16.487 0.025 1.00 64.88 598 SER A N 1
ATOM 4732 C CA . SER A 1 598 ? 45.188 -17.644 -0.122 1.00 64.88 598 SER A CA 1
ATOM 4733 C C . SER A 1 598 ? 44.506 -18.895 0.407 1.00 64.88 598 SER A C 1
ATOM 4735 O O . SER A 1 598 ? 43.899 -18.875 1.475 1.00 64.88 598 SER A O 1
ATOM 4737 N N . TYR A 1 599 ? 44.620 -19.981 -0.354 1.00 60.62 599 TYR A N 1
ATOM 4738 C CA . TYR A 1 599 ? 44.138 -21.299 0.031 1.00 60.62 599 TYR A CA 1
ATOM 4739 C C . TYR A 1 599 ? 45.331 -22.159 0.467 1.00 60.62 599 TYR A C 1
ATOM 4741 O O . TYR A 1 599 ? 46.200 -22.522 -0.319 1.00 60.62 599 TYR A O 1
ATOM 4749 N N . GLY A 1 600 ? 45.398 -22.491 1.746 1.00 62.72 600 GLY A N 1
ATOM 4750 C CA . GLY A 1 600 ? 46.189 -23.601 2.253 1.00 62.72 600 GLY A CA 1
ATOM 4751 C C . GLY A 1 600 ? 45.433 -24.917 2.078 1.00 62.72 600 GLY A C 1
ATOM 4752 O O . GLY A 1 600 ? 44.217 -24.971 2.192 1.00 62.72 600 GLY A O 1
ATOM 4753 N N . GLY A 1 601 ? 46.144 -25.999 1.777 1.00 65.88 601 GLY A N 1
ATOM 4754 C CA . GLY A 1 601 ? 45.560 -27.335 1.669 1.00 65.88 601 GLY A CA 1
ATOM 4755 C C . GLY A 1 601 ? 46.361 -28.228 0.733 1.00 65.88 601 GLY A C 1
ATOM 4756 O O . GLY A 1 601 ? 47.306 -27.790 0.075 1.00 65.88 601 GLY A O 1
ATOM 4757 N N . SER A 1 602 ? 46.006 -29.508 0.696 1.00 66.19 602 SER A N 1
ATOM 4758 C CA . SER A 1 602 ? 46.628 -30.487 -0.203 1.00 66.19 602 SER A CA 1
ATOM 4759 C C . SER A 1 602 ? 45.720 -30.755 -1.398 1.00 66.19 602 SER A C 1
ATOM 4761 O O . SER A 1 602 ? 44.505 -30.806 -1.233 1.00 66.19 602 SER A O 1
ATOM 4763 N N . ALA A 1 603 ? 46.286 -30.962 -2.589 1.00 70.62 603 ALA A N 1
ATOM 4764 C CA . ALA A 1 603 ? 45.498 -31.334 -3.765 1.00 70.62 603 ALA A CA 1
ATOM 4765 C C . ALA A 1 603 ? 44.706 -32.630 -3.512 1.00 70.62 603 ALA A C 1
ATOM 4767 O O . ALA A 1 603 ? 45.213 -33.584 -2.911 1.00 70.62 603 ALA A O 1
ATOM 4768 N N . GLY A 1 604 ? 43.459 -32.679 -3.975 1.00 74.69 604 GLY A N 1
ATOM 4769 C CA . GLY A 1 604 ? 42.607 -33.851 -3.808 1.00 74.69 604 GLY A CA 1
ATOM 4770 C C . GLY A 1 604 ? 41.211 -33.678 -4.398 1.00 74.69 604 GLY A C 1
ATOM 4771 O O . GLY A 1 604 ? 40.968 -32.751 -5.155 1.00 74.69 604 GLY A O 1
ATOM 4772 N N . ASP A 1 605 ? 40.311 -34.607 -4.075 1.00 72.62 605 ASP A N 1
ATOM 4773 C CA . ASP A 1 605 ? 38.949 -34.684 -4.634 1.00 72.62 605 ASP A CA 1
ATOM 4774 C C . ASP A 1 605 ? 37.876 -34.002 -3.764 1.00 72.62 605 ASP A C 1
ATOM 4776 O O . ASP A 1 605 ? 36.700 -34.336 -3.866 1.00 72.62 605 ASP A O 1
ATOM 4780 N N . GLY A 1 606 ? 38.278 -33.120 -2.846 1.00 72.38 606 GLY A N 1
ATOM 4781 C CA . GLY A 1 606 ? 37.349 -32.370 -2.003 1.00 72.38 606 GLY A CA 1
ATOM 4782 C C . GLY A 1 606 ? 37.021 -31.003 -2.591 1.00 72.38 606 GLY A C 1
ATOM 4783 O O . GLY A 1 606 ? 37.670 -30.536 -3.532 1.00 72.38 606 GLY A O 1
ATOM 4784 N N . TYR A 1 607 ? 36.015 -30.362 -2.004 1.00 79.06 607 TYR A N 1
ATOM 4785 C CA . TYR A 1 607 ? 35.645 -28.995 -2.323 1.00 79.06 607 TYR A CA 1
ATOM 4786 C C . TYR A 1 607 ? 35.603 -28.120 -1.076 1.00 79.06 607 TYR A C 1
ATOM 4788 O O . TYR A 1 607 ? 35.319 -28.604 0.015 1.00 79.06 607 TYR A O 1
ATOM 4796 N N . GLU A 1 608 ? 35.857 -26.833 -1.269 1.00 76.31 608 GLU A N 1
ATOM 4797 C CA . GLU A 1 608 ? 35.726 -25.795 -0.254 1.00 76.31 608 GLU A CA 1
ATOM 4798 C C . GLU A 1 608 ? 35.014 -24.598 -0.879 1.00 76.31 608 GLU A C 1
ATOM 4800 O O . GLU A 1 608 ? 35.349 -24.192 -2.001 1.00 76.31 608 GLU A O 1
ATOM 4805 N N . ILE A 1 609 ? 34.038 -24.038 -0.160 1.00 75.12 609 ILE A N 1
ATOM 4806 C CA . ILE A 1 609 ? 33.357 -22.817 -0.581 1.00 75.12 609 ILE A CA 1
ATOM 4807 C C . ILE A 1 609 ? 33.571 -21.722 0.456 1.00 75.12 609 ILE A C 1
ATOM 4809 O O . ILE A 1 609 ? 33.262 -21.883 1.636 1.00 75.12 609 ILE A O 1
ATOM 4813 N N . THR A 1 610 ? 34.081 -20.592 -0.022 1.00 71.69 610 THR A N 1
ATOM 4814 C CA . THR A 1 610 ? 34.314 -19.385 0.771 1.00 71.69 610 THR A CA 1
ATOM 4815 C C . THR A 1 610 ? 33.503 -18.239 0.204 1.00 71.69 610 THR A C 1
ATOM 4817 O O . THR A 1 610 ? 33.554 -17.973 -0.997 1.00 71.69 610 THR A O 1
ATOM 4820 N N . VAL A 1 611 ? 32.794 -17.537 1.077 1.00 71.12 611 VAL A N 1
ATOM 4821 C CA . VAL A 1 611 ? 32.075 -16.311 0.744 1.00 71.12 611 VAL A CA 1
ATOM 4822 C C . VAL A 1 611 ? 32.809 -15.152 1.398 1.00 71.12 611 VAL A C 1
ATOM 4824 O O . VAL A 1 611 ? 33.130 -15.200 2.583 1.00 71.12 611 VAL A O 1
ATOM 4827 N N . ILE A 1 612 ? 33.109 -14.119 0.621 1.00 65.38 612 ILE A N 1
ATOM 4828 C CA . ILE A 1 612 ? 33.778 -12.915 1.107 1.00 65.38 612 ILE A CA 1
ATOM 4829 C C . ILE A 1 612 ? 32.917 -11.718 0.757 1.00 65.38 612 ILE A C 1
ATOM 4831 O O . ILE A 1 612 ? 32.702 -11.441 -0.420 1.00 65.38 612 ILE A O 1
ATOM 4835 N N . SER A 1 613 ? 32.453 -11.008 1.774 1.00 63.59 613 SER A N 1
ATOM 4836 C CA . SER A 1 613 ? 31.727 -9.757 1.626 1.00 63.59 613 SER A CA 1
ATOM 4837 C C . SER A 1 613 ? 32.667 -8.590 1.900 1.00 63.59 613 SER A C 1
ATOM 4839 O O . SER A 1 613 ? 33.330 -8.517 2.933 1.00 63.59 613 SER A O 1
ATOM 4841 N N . PHE A 1 614 ? 32.723 -7.664 0.957 1.00 58.38 614 PHE A N 1
ATOM 4842 C CA . PHE A 1 614 ? 33.527 -6.456 0.986 1.00 58.38 614 PHE A CA 1
ATOM 4843 C C . PHE A 1 614 ? 32.616 -5.240 1.107 1.00 58.38 614 PHE A C 1
ATOM 4845 O O . PHE A 1 614 ? 31.606 -5.143 0.412 1.00 58.38 614 PHE A O 1
ATOM 4852 N N . TYR A 1 615 ? 33.029 -4.301 1.948 1.00 53.34 615 TYR A N 1
ATOM 4853 C CA . TYR A 1 615 ? 32.441 -2.986 2.137 1.00 53.34 615 TYR A CA 1
ATOM 4854 C C . TYR A 1 615 ? 33.556 -1.942 2.236 1.00 53.34 615 TYR A C 1
ATOM 4856 O O . TYR A 1 615 ? 34.332 -1.973 3.179 1.00 53.34 615 TYR A O 1
ATOM 4864 N N . GLY A 1 616 ? 33.711 -1.000 1.307 1.00 51.56 616 GLY A N 1
ATOM 4865 C CA . GLY A 1 616 ? 34.768 0.004 1.506 1.00 51.56 616 GLY A CA 1
ATOM 4866 C C . GLY A 1 616 ? 34.988 1.015 0.402 1.00 51.56 616 GLY A C 1
ATOM 4867 O O . GLY A 1 616 ? 34.423 0.899 -0.684 1.00 51.56 616 GLY A O 1
ATOM 4868 N N . LYS A 1 617 ? 35.844 2.008 0.686 1.00 45.00 617 LYS A N 1
ATOM 4869 C CA . LYS A 1 617 ? 36.198 3.060 -0.268 1.00 45.00 617 LYS A CA 1
ATOM 4870 C C . LYS A 1 617 ? 37.328 2.612 -1.180 1.00 45.00 617 LYS A C 1
ATOM 4872 O O . LYS A 1 617 ? 38.443 2.461 -0.692 1.00 45.00 617 LYS A O 1
ATOM 4877 N N . LYS A 1 618 ? 37.056 2.541 -2.495 1.00 42.84 618 LYS A N 1
ATOM 4878 C CA . LYS A 1 618 ? 37.897 3.051 -3.613 1.00 42.84 618 LYS A CA 1
ATOM 4879 C C . LYS A 1 618 ? 37.719 2.265 -4.922 1.00 42.84 618 LYS A C 1
ATOM 4881 O O . LYS A 1 618 ? 37.639 1.044 -4.939 1.00 42.84 618 LYS A O 1
ATOM 4886 N N . ASN A 1 619 ? 37.768 3.029 -6.021 1.00 45.59 619 ASN A N 1
ATOM 4887 C CA . ASN A 1 619 ? 37.951 2.617 -7.418 1.00 45.59 619 ASN A CA 1
ATOM 4888 C C . ASN A 1 619 ? 38.907 1.424 -7.592 1.00 45.59 619 ASN A C 1
ATOM 4890 O O . ASN A 1 619 ? 40.122 1.603 -7.487 1.00 45.59 619 ASN A O 1
ATOM 4894 N N . SER A 1 620 ? 38.408 0.273 -8.036 1.00 42.72 620 SER A N 1
ATOM 4895 C CA . SER A 1 620 ? 39.183 -0.544 -8.968 1.00 42.72 620 SER A CA 1
ATOM 4896 C C . SER A 1 620 ? 38.245 -1.277 -9.927 1.00 42.72 620 SER A C 1
ATOM 4898 O O . SER A 1 620 ? 37.457 -2.140 -9.565 1.00 42.72 620 SER A O 1
ATOM 4900 N N . SER A 1 621 ? 38.342 -0.927 -11.204 1.00 42.16 621 SER A N 1
ATOM 4901 C CA . SER A 1 621 ? 37.776 -1.708 -12.304 1.00 42.16 621 SER A CA 1
ATOM 4902 C C . SER A 1 621 ? 38.581 -2.989 -12.576 1.00 42.16 621 SER A C 1
ATOM 4904 O O . SER A 1 621 ? 38.316 -3.670 -13.561 1.00 42.16 621 SER A O 1
ATOM 4906 N N . LYS A 1 622 ? 39.576 -3.313 -11.730 1.00 49.50 622 LYS A N 1
ATOM 4907 C CA . LYS A 1 622 ? 40.492 -4.459 -11.833 1.00 49.50 622 LYS A CA 1
ATOM 4908 C C . LYS A 1 622 ? 41.031 -4.823 -10.441 1.00 49.50 622 LYS A C 1
ATOM 4910 O O . LYS A 1 622 ? 42.070 -4.320 -10.023 1.00 49.50 622 LYS A O 1
ATOM 4915 N N . LEU A 1 623 ? 40.293 -5.642 -9.694 1.00 50.84 623 LEU A N 1
ATOM 4916 C CA . LEU A 1 623 ? 40.886 -6.462 -8.632 1.00 50.84 623 LEU A CA 1
ATOM 4917 C C . LEU A 1 623 ? 41.587 -7.636 -9.325 1.00 50.84 623 LEU A C 1
ATOM 4919 O O . LEU A 1 623 ? 40.940 -8.375 -10.066 1.00 50.84 623 LEU A O 1
ATOM 4923 N N . ASP A 1 624 ? 42.896 -7.772 -9.124 1.00 52.53 624 ASP A N 1
ATOM 4924 C CA . ASP A 1 624 ? 43.663 -8.903 -9.647 1.00 52.53 624 ASP A CA 1
ATOM 4925 C C . ASP A 1 624 ? 43.481 -10.106 -8.717 1.00 52.53 624 ASP A C 1
ATOM 4927 O O . ASP A 1 624 ? 43.865 -10.076 -7.546 1.00 52.53 624 ASP A O 1
ATOM 4931 N N . TRP A 1 625 ? 42.880 -11.175 -9.239 1.00 59.12 625 TRP A N 1
ATOM 4932 C CA . TRP A 1 625 ? 42.548 -12.362 -8.455 1.00 59.12 625 TRP A CA 1
ATOM 4933 C C . TRP A 1 625 ? 43.566 -13.467 -8.701 1.00 59.12 625 TRP A C 1
ATOM 4935 O O . TRP A 1 625 ? 43.617 -14.070 -9.777 1.00 59.12 625 TRP A O 1
ATOM 4945 N N . THR A 1 626 ? 44.360 -13.757 -7.677 1.00 59.59 626 THR A N 1
ATOM 4946 C CA . THR A 1 626 ? 45.281 -14.892 -7.676 1.00 59.59 626 THR A CA 1
ATOM 4947 C C . THR A 1 626 ? 44.914 -15.851 -6.555 1.00 59.59 626 THR A C 1
ATOM 4949 O O . THR A 1 626 ? 44.386 -15.443 -5.522 1.00 59.59 626 THR A O 1
ATOM 4952 N N . TYR A 1 627 ? 45.159 -17.137 -6.772 1.00 59.69 627 TYR A N 1
ATOM 4953 C CA . TYR A 1 627 ? 45.053 -18.160 -5.743 1.00 59.69 627 TYR A CA 1
ATOM 4954 C C . TYR A 1 627 ? 46.392 -18.876 -5.634 1.00 59.69 627 TYR A C 1
ATOM 4956 O O . TYR A 1 627 ? 47.085 -19.063 -6.631 1.00 59.69 627 TYR A O 1
ATOM 4964 N N . THR A 1 628 ? 46.752 -19.292 -4.425 1.00 59.06 628 THR A N 1
ATOM 4965 C CA . THR A 1 628 ? 47.902 -20.170 -4.202 1.00 59.06 628 THR A CA 1
ATOM 4966 C C . THR A 1 628 ? 47.375 -21.539 -3.814 1.00 59.06 628 THR A C 1
ATOM 4968 O O . THR A 1 628 ? 46.596 -21.619 -2.875 1.00 59.06 628 THR A O 1
ATOM 4971 N N . ALA A 1 629 ? 47.777 -22.598 -4.512 1.00 55.97 629 ALA A N 1
ATOM 4972 C CA . ALA A 1 629 ? 47.462 -23.983 -4.168 1.00 55.97 629 ALA A CA 1
ATOM 4973 C C . ALA A 1 629 ? 48.747 -24.817 -4.214 1.00 55.97 629 ALA A C 1
ATOM 4975 O O . ALA A 1 629 ? 49.529 -24.712 -5.156 1.00 55.97 629 ALA A O 1
ATOM 4976 N N . GLY A 1 630 ? 49.021 -25.607 -3.169 1.00 58.28 630 GLY A N 1
ATOM 4977 C CA . GLY A 1 630 ? 50.246 -26.420 -3.104 1.00 58.28 630 GLY A CA 1
ATOM 4978 C C . GLY A 1 630 ? 51.556 -25.616 -3.188 1.00 58.28 630 GLY A C 1
ATOM 4979 O O . GLY A 1 630 ? 52.577 -26.158 -3.599 1.00 58.28 630 GLY A O 1
ATOM 4980 N N . GLY A 1 631 ? 51.533 -24.326 -2.828 1.00 60.34 631 GLY A N 1
ATOM 4981 C CA . GLY A 1 631 ? 52.687 -23.423 -2.927 1.00 60.34 631 GLY A CA 1
ATOM 4982 C C . GLY A 1 631 ? 52.899 -22.783 -4.306 1.00 60.34 631 GLY A C 1
ATOM 4983 O O . GLY A 1 631 ? 53.893 -22.087 -4.492 1.00 60.34 631 GLY A O 1
ATOM 4984 N N . THR A 1 632 ? 51.992 -22.991 -5.265 1.00 60.56 632 THR A N 1
ATOM 4985 C CA . THR A 1 632 ? 52.017 -22.358 -6.594 1.00 60.56 632 THR A CA 1
ATOM 4986 C C . THR A 1 632 ? 50.898 -21.330 -6.711 1.00 60.56 632 THR A C 1
ATOM 4988 O O . THR A 1 632 ? 49.758 -21.643 -6.382 1.00 60.56 632 THR A O 1
ATOM 4991 N N . THR A 1 633 ? 51.224 -20.115 -7.158 1.00 65.75 633 THR A N 1
ATOM 4992 C CA . THR A 1 633 ? 50.267 -19.015 -7.353 1.00 65.75 633 THR A CA 1
ATOM 4993 C C . THR A 1 633 ? 49.856 -18.911 -8.821 1.00 65.75 633 THR A C 1
ATOM 4995 O O . THR A 1 633 ? 50.720 -18.801 -9.688 1.00 65.75 633 THR A O 1
ATOM 4998 N N . GLU A 1 634 ? 48.553 -18.908 -9.098 1.00 65.38 634 GLU A N 1
ATOM 4999 C CA . GLU A 1 634 ? 47.970 -18.788 -10.441 1.00 65.38 634 GLU A CA 1
ATOM 5000 C C . GLU A 1 634 ? 46.807 -17.778 -10.462 1.00 65.38 634 GLU A C 1
ATOM 5002 O O . GLU A 1 634 ? 46.248 -17.431 -9.419 1.00 65.38 634 GLU A O 1
ATOM 5007 N N . SER A 1 635 ? 46.425 -17.297 -11.651 1.00 66.44 635 SER A N 1
ATOM 5008 C CA . SER A 1 635 ? 45.249 -16.435 -11.836 1.00 66.44 635 SER A CA 1
ATOM 5009 C C . SER A 1 635 ? 43.956 -17.244 -11.729 1.00 66.44 635 SER A C 1
ATOM 5011 O O . SER A 1 635 ? 43.823 -18.299 -12.350 1.00 66.44 635 SER A O 1
ATOM 5013 N N . ALA A 1 636 ? 42.986 -16.747 -10.963 1.00 64.81 636 ALA A N 1
ATOM 5014 C CA . ALA A 1 636 ? 41.690 -17.403 -10.839 1.00 64.81 636 ALA A CA 1
ATOM 5015 C C . ALA A 1 636 ? 40.817 -17.160 -12.081 1.00 64.81 636 ALA A C 1
ATOM 5017 O O . ALA A 1 636 ? 40.875 -16.095 -12.699 1.00 64.81 636 ALA A O 1
ATOM 5018 N N . LYS A 1 637 ? 39.958 -18.125 -12.430 1.00 66.25 637 LYS A N 1
ATOM 5019 C CA . LYS A 1 637 ? 38.937 -17.915 -13.464 1.00 66.25 637 LYS A CA 1
ATOM 5020 C C . LYS A 1 637 ? 37.788 -17.100 -12.867 1.00 66.25 637 LYS A C 1
ATOM 5022 O O . LYS A 1 637 ? 37.053 -17.605 -12.017 1.00 66.25 637 LYS A O 1
ATOM 5027 N N . VAL A 1 638 ? 37.645 -15.855 -13.317 1.00 60.47 638 VAL A N 1
ATOM 5028 C CA . VAL A 1 638 ? 36.663 -14.898 -12.788 1.00 60.47 638 VAL A CA 1
ATOM 5029 C C . VAL A 1 638 ? 35.442 -14.832 -13.694 1.00 60.47 638 VAL A C 1
ATOM 5031 O O . VAL A 1 638 ? 35.561 -14.649 -14.902 1.00 60.47 638 VAL A O 1
ATOM 5034 N N . THR A 1 639 ? 34.259 -14.967 -13.101 1.00 61.56 639 THR A N 1
ATOM 5035 C CA . THR A 1 639 ? 32.981 -14.639 -13.744 1.00 61.56 639 THR A CA 1
ATOM 5036 C C . THR A 1 639 ? 32.412 -13.389 -13.080 1.00 61.56 639 THR A C 1
ATOM 5038 O O . THR A 1 639 ? 32.217 -13.376 -11.862 1.00 61.56 639 THR A O 1
ATOM 5041 N N . TYR A 1 640 ? 32.169 -12.342 -13.869 1.00 52.53 640 TYR A N 1
ATOM 5042 C CA . TYR A 1 640 ? 31.624 -11.069 -13.393 1.00 52.53 640 TYR A CA 1
ATOM 5043 C C . TYR A 1 640 ? 30.099 -11.061 -13.489 1.00 52.53 640 TYR A C 1
ATOM 5045 O O . TYR A 1 640 ? 29.544 -11.467 -14.510 1.00 52.53 640 TYR A O 1
ATOM 5053 N N . ARG A 1 641 ? 29.425 -10.565 -12.445 1.00 56.12 641 ARG A N 1
ATOM 5054 C CA . ARG A 1 641 ? 27.978 -10.332 -12.448 1.00 56.12 641 ARG A CA 1
ATOM 5055 C C . ARG A 1 641 ? 27.665 -8.929 -11.929 1.00 56.12 641 ARG A C 1
ATOM 5057 O O . ARG A 1 641 ? 27.987 -8.608 -10.789 1.00 56.12 641 ARG A O 1
ATOM 5064 N N . ASN A 1 642 ? 26.994 -8.136 -12.764 1.00 44.44 642 ASN A N 1
ATOM 5065 C CA . ASN A 1 642 ? 26.641 -6.734 -12.489 1.00 44.44 642 ASN A CA 1
ATOM 5066 C C . ASN A 1 642 ? 25.390 -6.558 -11.613 1.00 44.44 642 ASN A C 1
ATOM 5068 O O . ASN A 1 642 ? 24.959 -5.437 -11.378 1.00 44.44 642 ASN A O 1
ATOM 5072 N N . ALA A 1 643 ? 24.815 -7.659 -11.133 1.00 48.41 643 ALA A N 1
ATOM 5073 C CA . ALA A 1 643 ? 23.728 -7.658 -10.170 1.00 48.41 643 ALA A CA 1
ATOM 5074 C C . ALA A 1 643 ? 24.143 -8.523 -8.982 1.00 48.41 643 ALA A C 1
ATOM 5076 O O . ALA A 1 643 ? 24.612 -9.657 -9.171 1.00 48.41 643 ALA A O 1
ATOM 5077 N N . GLN A 1 644 ? 23.955 -8.002 -7.769 1.00 49.84 644 GLN A N 1
ATOM 5078 C CA . GLN A 1 644 ? 24.081 -8.803 -6.562 1.00 49.84 644 GLN A CA 1
ATOM 5079 C C . GLN A 1 644 ? 23.165 -10.016 -6.715 1.00 49.84 644 GLN A C 1
ATOM 5081 O O . GLN A 1 644 ? 21.979 -9.896 -7.022 1.00 49.84 644 GLN A O 1
ATOM 5086 N N . ILE A 1 645 ? 23.724 -11.208 -6.527 1.00 54.25 645 ILE A N 1
ATOM 5087 C CA . ILE A 1 645 ? 22.872 -12.365 -6.294 1.00 54.25 645 ILE A CA 1
ATOM 5088 C C . ILE A 1 645 ? 22.258 -12.085 -4.931 1.00 54.25 645 ILE A C 1
ATOM 5090 O O . ILE A 1 645 ? 23.000 -12.064 -3.950 1.00 54.25 645 ILE A O 1
ATOM 5094 N N . GLN A 1 646 ? 20.948 -11.827 -4.872 1.00 45.34 646 GLN A N 1
ATOM 5095 C CA . GLN A 1 646 ? 20.183 -11.906 -3.627 1.00 45.34 646 GLN A CA 1
ATOM 5096 C C . GLN A 1 646 ? 20.223 -13.364 -3.168 1.00 45.34 646 GLN A C 1
ATOM 5098 O O . GLN A 1 646 ? 19.341 -14.178 -3.413 1.00 45.34 646 GLN A O 1
ATOM 5103 N N . PHE A 1 647 ? 21.364 -13.713 -2.610 1.00 46.06 647 PHE A N 1
ATOM 5104 C CA . PHE A 1 647 ? 21.622 -14.919 -1.884 1.00 46.06 647 PHE A CA 1
ATOM 5105 C C . PHE A 1 647 ? 22.099 -14.412 -0.546 1.00 46.06 647 PHE A C 1
ATOM 5107 O O . PHE A 1 647 ? 23.288 -14.198 -0.315 1.00 46.06 647 PHE A O 1
ATOM 5114 N N . ASP A 1 648 ? 21.126 -14.121 0.301 1.00 49.75 648 ASP A N 1
ATOM 5115 C CA . ASP A 1 648 ? 21.422 -14.151 1.704 1.00 49.75 648 ASP A CA 1
ATOM 5116 C C . ASP A 1 648 ? 21.448 -15.636 2.065 1.00 49.75 648 ASP A C 1
ATOM 5118 O O . ASP A 1 648 ? 20.460 -16.336 1.860 1.00 49.75 648 ASP A O 1
ATOM 5122 N N . PHE A 1 649 ? 22.577 -16.172 2.535 1.00 48.59 649 PHE A N 1
ATOM 5123 C CA . PHE A 1 649 ? 22.581 -17.539 3.081 1.00 48.59 649 PHE A CA 1
ATOM 5124 C C . PHE A 1 649 ? 21.533 -17.654 4.200 1.00 48.59 649 PHE A C 1
ATOM 5126 O O . PHE A 1 649 ? 20.976 -18.720 4.467 1.00 48.59 649 PHE A O 1
ATOM 5133 N N . LEU A 1 650 ? 21.239 -16.511 4.816 1.00 48.34 650 LEU A N 1
ATOM 5134 C CA . LEU A 1 650 ? 20.162 -16.334 5.746 1.00 48.34 650 LEU A CA 1
ATOM 5135 C C . LEU A 1 650 ? 18.772 -16.489 5.116 1.00 48.34 650 LEU A C 1
ATOM 5137 O O . LEU A 1 650 ? 17.816 -16.269 5.831 1.00 48.34 650 LEU A O 1
ATOM 5141 N N . ASN A 1 651 ? 18.606 -16.866 3.843 1.00 50.09 651 ASN A N 1
ATOM 5142 C CA . ASN A 1 651 ? 17.313 -17.098 3.192 1.00 50.09 651 ASN A CA 1
ATOM 5143 C C . ASN A 1 651 ? 17.435 -18.031 1.959 1.00 50.09 651 ASN A C 1
ATOM 5145 O O . ASN A 1 651 ? 17.522 -17.590 0.812 1.00 50.09 651 ASN A O 1
ATOM 5149 N N . THR A 1 652 ? 17.487 -19.345 2.190 1.00 59.72 652 THR A N 1
ATOM 5150 C CA . THR A 1 652 ? 17.354 -20.381 1.144 1.00 59.72 652 THR A CA 1
ATOM 5151 C C . THR A 1 652 ? 15.875 -20.707 0.891 1.00 59.72 652 THR A C 1
ATOM 5153 O O . THR A 1 652 ? 15.044 -20.413 1.737 1.00 59.72 652 THR A O 1
ATOM 5156 N N . LYS A 1 653 ? 15.531 -21.402 -0.212 1.00 61.66 653 LYS A N 1
ATOM 5157 C CA . LYS A 1 653 ? 14.150 -21.889 -0.474 1.00 61.66 653 LYS A CA 1
ATOM 5158 C C . LYS A 1 653 ? 13.586 -22.820 0.619 1.00 61.66 653 LYS A C 1
ATOM 5160 O O . LYS A 1 653 ? 12.420 -23.186 0.544 1.00 61.66 653 LYS A O 1
ATOM 5165 N N . THR A 1 654 ? 14.436 -23.298 1.529 1.00 68.81 654 THR A N 1
ATOM 5166 C CA . THR A 1 654 ? 14.088 -24.297 2.548 1.00 68.81 654 THR A CA 1
ATOM 5167 C C . THR A 1 654 ? 14.142 -23.719 3.959 1.00 68.81 654 THR A C 1
ATOM 5169 O O . THR A 1 654 ? 13.376 -24.134 4.827 1.00 68.81 654 THR A O 1
ATOM 5172 N N . TYR A 1 655 ? 15.104 -22.829 4.212 1.00 71.12 655 TYR A N 1
ATOM 5173 C CA . TYR A 1 655 ? 15.320 -22.193 5.505 1.00 71.12 655 TYR A CA 1
ATOM 5174 C C . TYR A 1 655 ? 16.027 -20.843 5.389 1.00 71.12 655 TYR A C 1
ATOM 5176 O O . TYR A 1 655 ? 16.945 -20.665 4.584 1.00 71.12 655 TYR A O 1
ATOM 5184 N N . SER A 1 656 ? 15.688 -19.942 6.303 1.00 68.12 656 SER A N 1
ATOM 5185 C CA . SER A 1 656 ? 16.384 -18.692 6.587 1.00 68.12 656 SER A CA 1
ATOM 5186 C C . SER A 1 656 ? 17.148 -18.821 7.908 1.00 68.12 656 SER A C 1
ATOM 5188 O O . SER A 1 656 ? 16.565 -19.233 8.896 1.00 68.12 656 SER A O 1
ATOM 5190 N N . VAL A 1 657 ? 18.447 -18.522 7.970 1.00 68.69 657 VAL A N 1
ATOM 5191 C CA . VAL A 1 657 ? 19.254 -18.573 9.216 1.00 68.69 657 VAL A CA 1
ATOM 5192 C C . VAL A 1 657 ? 19.681 -17.157 9.559 1.00 68.69 657 VAL A C 1
ATOM 5194 O O . VAL A 1 657 ? 20.135 -16.536 8.650 1.00 68.69 657 VAL A O 1
ATOM 5197 N N . ASN A 1 658 ? 19.669 -16.606 10.769 1.00 66.62 658 ASN A N 1
ATOM 5198 C CA . ASN A 1 658 ? 20.268 -15.281 11.030 1.00 66.62 658 ASN A CA 1
ATOM 5199 C C . ASN A 1 658 ? 21.220 -15.336 12.223 1.00 66.62 658 ASN A C 1
ATOM 5201 O O . ASN A 1 658 ? 20.894 -15.983 13.210 1.00 66.62 658 ASN A O 1
ATOM 5205 N N . LEU A 1 659 ? 22.372 -14.656 12.155 1.00 69.31 659 LEU A N 1
ATOM 5206 C CA . LEU A 1 659 ? 23.256 -14.410 13.303 1.00 69.31 659 LEU A CA 1
ATOM 5207 C C . LEU A 1 659 ? 23.269 -12.910 13.605 1.00 69.31 659 LEU A C 1
ATOM 5209 O O . LEU A 1 659 ? 23.758 -12.121 12.800 1.00 69.31 659 LEU A O 1
ATOM 5213 N N . THR A 1 660 ? 22.814 -12.536 14.795 1.00 66.56 660 THR A N 1
ATOM 5214 C CA . THR A 1 660 ? 22.880 -11.166 15.308 1.00 66.56 660 THR A CA 1
ATOM 5215 C C . THR A 1 660 ? 23.900 -11.111 16.438 1.00 66.56 660 THR A C 1
ATOM 5217 O O . THR A 1 660 ? 23.722 -11.738 17.481 1.00 66.56 660 THR A O 1
ATOM 5220 N N . ALA A 1 661 ? 24.992 -10.381 16.233 1.00 68.31 661 ALA A N 1
ATOM 5221 C CA . ALA A 1 661 ? 26.087 -10.245 17.191 1.00 68.31 661 ALA A CA 1
ATOM 5222 C C . ALA A 1 661 ? 26.172 -8.821 17.751 1.00 68.31 661 ALA A C 1
ATOM 5224 O O . ALA A 1 661 ? 25.607 -7.896 17.178 1.00 68.31 661 ALA A O 1
ATOM 5225 N N . GLY A 1 662 ? 26.912 -8.638 18.850 1.00 65.69 662 GLY A N 1
ATOM 5226 C CA . GLY A 1 662 ? 27.082 -7.311 19.455 1.00 65.69 662 GLY A CA 1
ATOM 5227 C C . GLY A 1 662 ? 25.825 -6.807 20.161 1.00 65.69 662 GLY A C 1
ATOM 5228 O O . GLY A 1 662 ? 25.656 -5.601 20.318 1.00 65.69 662 GLY A O 1
ATOM 5229 N N . LEU A 1 663 ? 24.954 -7.728 20.580 1.00 71.81 663 LEU A N 1
ATOM 5230 C CA . LEU A 1 663 ? 23.755 -7.384 21.325 1.00 71.81 663 LEU A CA 1
ATOM 5231 C C . LEU A 1 663 ? 24.131 -6.803 22.691 1.00 71.81 663 LEU A C 1
ATOM 5233 O O . LEU A 1 663 ? 25.061 -7.279 23.350 1.00 71.81 663 LEU A O 1
ATOM 5237 N N . THR A 1 664 ? 23.372 -5.808 23.137 1.00 77.00 664 THR A N 1
ATOM 5238 C CA . THR A 1 664 ? 23.430 -5.297 24.511 1.00 77.00 664 THR A CA 1
ATOM 5239 C C . THR A 1 664 ? 22.212 -5.773 25.299 1.00 77.00 664 THR A C 1
ATOM 5241 O O . THR A 1 664 ? 21.212 -6.208 24.725 1.00 77.00 664 THR A O 1
ATOM 5244 N N . LYS A 1 665 ? 22.248 -5.693 26.631 1.00 80.38 665 LYS A N 1
ATOM 5245 C CA . LYS A 1 665 ? 21.067 -5.996 27.452 1.00 80.38 665 LYS A CA 1
ATOM 5246 C C . LYS A 1 665 ? 19.981 -4.948 27.249 1.00 80.38 665 LYS A C 1
ATOM 5248 O O . LYS A 1 665 ? 18.813 -5.297 27.364 1.00 80.38 665 LYS A O 1
ATOM 5253 N N . ALA A 1 666 ? 20.356 -3.713 26.905 1.00 72.44 666 ALA A N 1
ATOM 5254 C CA . ALA A 1 666 ? 19.403 -2.670 26.529 1.00 72.44 666 ALA A CA 1
ATOM 5255 C C . ALA A 1 666 ? 18.563 -3.070 25.310 1.00 72.44 666 ALA A C 1
ATOM 5257 O O . ALA A 1 666 ? 17.368 -2.813 25.300 1.00 72.44 666 ALA A O 1
ATOM 5258 N N . MET A 1 667 ? 19.150 -3.769 24.332 1.00 70.88 667 MET A N 1
ATOM 5259 C CA . MET A 1 667 ? 18.391 -4.310 23.202 1.00 70.88 667 MET A CA 1
ATOM 5260 C C . MET A 1 667 ? 17.404 -5.402 23.637 1.00 70.88 667 MET A C 1
ATOM 5262 O O . MET A 1 667 ? 16.328 -5.512 23.075 1.00 70.88 667 MET A O 1
ATOM 5266 N N . LEU A 1 668 ? 17.730 -6.206 24.653 1.00 71.62 668 LEU A N 1
ATOM 5267 C CA . LEU A 1 668 ? 16.815 -7.237 25.158 1.00 71.62 668 LEU A CA 1
ATOM 5268 C C . LEU A 1 668 ? 15.736 -6.702 26.112 1.00 71.62 668 LEU A C 1
ATOM 5270 O O . LEU A 1 668 ? 14.889 -7.482 26.544 1.00 71.62 668 LEU A O 1
ATOM 5274 N N . ALA A 1 669 ? 15.792 -5.425 26.499 1.00 72.56 669 ALA A N 1
ATOM 5275 C CA . ALA A 1 669 ? 15.067 -4.911 27.659 1.00 72.56 669 ALA A CA 1
ATOM 5276 C C . ALA A 1 669 ? 13.541 -5.048 27.544 1.00 72.56 669 ALA A C 1
ATOM 5278 O O . ALA A 1 669 ? 12.891 -5.324 28.554 1.00 72.56 669 ALA A O 1
ATOM 5279 N N . ASP A 1 670 ? 12.995 -4.926 26.333 1.00 70.31 670 ASP A N 1
ATOM 5280 C CA . ASP A 1 670 ? 11.549 -4.990 26.088 1.00 70.31 670 ASP A CA 1
ATOM 5281 C C . ASP A 1 670 ? 11.005 -6.422 25.985 1.00 70.31 670 ASP A C 1
ATOM 5283 O O . ASP A 1 670 ? 9.803 -6.645 26.174 1.00 70.31 670 ASP A O 1
ATOM 5287 N N . ASN A 1 671 ? 11.891 -7.409 25.800 1.00 75.12 671 ASN A N 1
ATOM 5288 C CA . ASN A 1 671 ? 11.565 -8.826 25.914 1.00 75.12 671 ASN A CA 1
ATOM 5289 C C . ASN A 1 671 ? 11.785 -9.288 27.364 1.00 75.12 671 ASN A C 1
ATOM 5291 O O . ASN A 1 671 ? 12.875 -9.715 27.762 1.00 75.12 671 ASN A O 1
ATOM 5295 N N . ALA A 1 672 ? 10.717 -9.210 28.164 1.00 78.12 672 ALA A N 1
ATOM 5296 C CA . ALA A 1 672 ? 10.744 -9.504 29.598 1.00 78.12 672 ALA A CA 1
ATOM 5297 C C . ALA A 1 672 ? 11.315 -10.900 29.925 1.00 78.12 672 ALA A C 1
ATOM 5299 O O . ALA A 1 672 ? 12.067 -11.052 30.891 1.00 78.12 672 ALA A O 1
ATOM 5300 N N . ALA A 1 673 ? 11.001 -11.910 29.108 1.00 81.75 673 ALA A N 1
ATOM 5301 C CA . ALA A 1 673 ? 11.498 -13.271 29.294 1.00 81.75 673 ALA A CA 1
ATOM 5302 C C . ALA A 1 673 ? 13.005 -13.365 29.016 1.00 81.75 673 ALA A C 1
ATOM 5304 O O . ALA A 1 673 ? 13.752 -13.932 29.819 1.00 81.75 673 ALA A O 1
ATOM 5305 N N . ALA A 1 674 ? 13.474 -12.762 27.920 1.00 83.19 674 ALA A N 1
ATOM 5306 C CA . ALA A 1 674 ? 14.883 -12.771 27.553 1.00 83.19 674 ALA A CA 1
ATOM 5307 C C . ALA A 1 674 ? 15.747 -12.006 28.562 1.00 83.19 674 ALA A C 1
ATOM 5309 O O . ALA A 1 674 ? 16.782 -12.516 29.001 1.00 83.19 674 ALA A O 1
ATOM 5310 N N . ILE A 1 675 ? 15.312 -10.818 28.995 1.00 84.56 675 ILE A N 1
ATOM 5311 C CA . ILE A 1 675 ? 16.075 -10.026 29.964 1.00 84.56 675 ILE A CA 1
ATOM 5312 C C . ILE A 1 675 ? 16.096 -10.678 31.351 1.00 84.56 675 ILE A C 1
ATOM 5314 O O . ILE A 1 675 ? 17.135 -10.664 32.017 1.00 84.56 675 ILE A O 1
ATOM 5318 N N . ALA A 1 676 ? 14.992 -11.301 31.784 1.00 86.81 676 ALA A N 1
ATOM 5319 C CA . ALA A 1 676 ? 14.954 -12.073 33.024 1.00 86.81 676 ALA A CA 1
ATOM 5320 C C . ALA A 1 676 ? 15.905 -13.277 32.956 1.00 86.81 676 ALA A C 1
ATOM 5322 O O . ALA A 1 676 ? 16.678 -13.507 33.890 1.00 86.81 676 ALA A O 1
ATOM 5323 N N . TRP A 1 677 ? 15.910 -13.991 31.827 1.00 89.31 677 TRP A N 1
ATOM 5324 C CA . TRP A 1 677 ? 16.808 -15.118 31.598 1.00 89.31 677 TRP A CA 1
ATOM 5325 C C . TRP A 1 677 ? 18.281 -14.699 31.644 1.00 89.31 677 TRP A C 1
ATOM 5327 O O . TRP A 1 677 ? 19.061 -15.336 32.351 1.00 89.31 677 TRP A O 1
ATOM 5337 N N . VAL A 1 678 ? 18.658 -13.598 30.981 1.00 88.88 678 VAL A N 1
ATOM 5338 C CA . VAL A 1 678 ? 20.032 -13.061 31.008 1.00 88.88 678 VAL A CA 1
ATOM 5339 C C . VAL A 1 678 ? 20.446 -12.637 32.421 1.00 88.88 678 VAL A C 1
ATOM 5341 O O . VAL A 1 678 ? 21.558 -12.950 32.851 1.00 88.88 678 VAL A O 1
ATOM 5344 N N . LYS A 1 679 ? 19.566 -11.959 33.170 1.00 88.19 679 LYS A N 1
ATOM 5345 C CA . LYS A 1 679 ? 19.833 -11.528 34.557 1.00 88.19 679 LYS A CA 1
ATOM 5346 C C . LYS A 1 679 ? 20.038 -12.695 35.522 1.00 88.19 679 LYS A C 1
ATOM 5348 O O . LYS A 1 679 ? 20.765 -12.544 36.501 1.00 88.19 679 LYS A O 1
ATOM 5353 N N . ALA A 1 680 ? 19.412 -13.839 35.256 1.00 88.62 680 ALA A N 1
ATOM 5354 C CA . ALA A 1 680 ? 19.565 -15.036 36.075 1.00 88.62 680 ALA A CA 1
ATOM 5355 C C . ALA A 1 680 ? 20.932 -15.726 35.894 1.00 88.62 680 ALA A C 1
ATOM 5357 O O . ALA A 1 680 ? 21.329 -16.518 36.750 1.00 88.62 680 ALA A O 1
ATOM 5358 N N . GLN A 1 681 ? 21.671 -15.430 34.816 1.00 89.31 681 GLN A N 1
ATOM 5359 C CA . GLN A 1 681 ? 22.964 -16.064 34.546 1.00 89.31 681 GLN A CA 1
ATOM 5360 C C . GLN A 1 681 ? 24.123 -15.316 35.220 1.00 89.31 681 GLN A C 1
ATOM 5362 O O . GLN A 1 681 ? 24.201 -14.088 35.210 1.00 89.31 681 GLN A O 1
ATOM 5367 N N . SER A 1 682 ? 25.085 -16.067 35.759 1.00 84.00 682 SER A N 1
ATOM 5368 C CA . SER A 1 682 ? 26.293 -15.526 36.396 1.00 84.00 682 SER A CA 1
ATOM 5369 C C . SER A 1 682 ? 27.518 -16.408 36.125 1.00 84.00 682 SER A C 1
ATOM 5371 O O . SER A 1 682 ? 27.393 -17.545 35.676 1.00 84.00 682 SER A O 1
ATOM 5373 N N . GLY A 1 683 ? 28.721 -15.886 36.386 1.00 82.81 683 GLY A N 1
ATOM 5374 C CA . GLY A 1 683 ? 29.984 -16.610 36.197 1.00 82.81 683 GLY A CA 1
ATOM 5375 C C . GLY A 1 683 ? 30.649 -16.366 34.837 1.00 82.81 683 GLY A C 1
ATOM 5376 O O . GLY A 1 683 ? 30.455 -15.325 34.214 1.00 82.81 683 GLY A O 1
ATOM 5377 N N . SER A 1 684 ? 31.494 -17.306 34.406 1.00 75.12 684 SER A N 1
ATOM 5378 C CA . SER A 1 684 ? 32.294 -17.208 33.171 1.00 75.12 684 SER A CA 1
ATOM 5379 C C . SER A 1 684 ? 31.928 -18.242 32.099 1.00 75.12 684 SER A C 1
ATOM 5381 O O . SER A 1 684 ? 32.496 -18.212 31.010 1.00 75.12 684 SER A O 1
ATOM 5383 N N . GLY A 1 685 ? 31.014 -19.170 32.401 1.00 84.88 685 GLY A N 1
ATOM 5384 C CA . GLY A 1 685 ? 30.538 -20.174 31.447 1.00 84.88 685 GLY A CA 1
ATOM 5385 C C . GLY A 1 685 ? 29.520 -19.584 30.474 1.00 84.88 685 GLY A C 1
ATOM 5386 O O . GLY A 1 685 ? 28.730 -18.726 30.858 1.00 84.88 685 GLY A O 1
ATOM 5387 N N . ALA A 1 686 ? 29.532 -20.049 29.225 1.00 88.88 686 ALA A N 1
ATOM 5388 C CA . ALA A 1 686 ? 28.494 -19.690 28.269 1.00 88.88 686 ALA A CA 1
ATOM 5389 C C . ALA A 1 686 ? 27.184 -20.419 28.600 1.00 88.88 686 ALA A C 1
ATOM 5391 O O . ALA A 1 686 ? 27.186 -21.544 29.106 1.00 88.88 686 ALA A O 1
ATOM 5392 N N . VAL A 1 687 ? 26.061 -19.794 28.275 1.00 91.44 687 VAL A N 1
ATOM 5393 C CA . VAL A 1 687 ? 24.728 -20.391 28.395 1.00 91.44 687 VAL A CA 1
ATOM 5394 C C . VAL A 1 687 ? 23.991 -20.167 27.081 1.00 91.44 687 VAL A C 1
ATOM 5396 O O . VAL A 1 687 ? 24.145 -19.106 26.472 1.00 91.44 687 VAL A O 1
ATOM 5399 N N . VAL A 1 688 ? 23.224 -21.161 26.633 1.00 91.31 688 VAL A N 1
ATOM 5400 C CA . VAL A 1 688 ? 22.406 -21.076 25.415 1.00 91.31 688 VAL A CA 1
ATOM 5401 C C . VAL A 1 688 ? 20.944 -21.230 25.787 1.00 91.31 688 VAL A C 1
ATOM 5403 O O . VAL A 1 688 ? 20.525 -22.295 26.232 1.00 91.31 688 VAL A O 1
ATOM 5406 N N . GLY A 1 689 ? 20.181 -20.163 25.601 1.00 90.81 689 GLY A N 1
ATOM 5407 C CA . GLY A 1 689 ? 18.731 -20.181 25.640 1.00 90.81 689 GLY A CA 1
ATOM 5408 C C . GLY A 1 689 ? 18.193 -20.755 24.336 1.00 90.81 689 GLY A C 1
ATOM 5409 O O . GLY A 1 689 ? 18.534 -20.227 23.279 1.00 90.81 689 GLY A O 1
ATOM 5410 N N . THR A 1 690 ? 17.392 -21.819 24.386 1.00 91.44 690 THR A N 1
ATOM 5411 C CA . THR A 1 690 ? 16.797 -22.437 23.189 1.00 91.44 690 THR A CA 1
ATOM 5412 C C . THR A 1 690 ? 15.284 -22.253 23.161 1.00 91.44 690 THR A C 1
ATOM 5414 O O . THR A 1 690 ? 14.609 -22.416 24.176 1.00 91.44 690 THR A O 1
ATOM 5417 N N . TYR A 1 691 ? 14.738 -21.917 21.995 1.00 90.62 691 TYR A N 1
ATOM 5418 C CA . TYR A 1 691 ? 13.300 -21.804 21.772 1.00 90.62 691 TYR A CA 1
ATOM 5419 C C . TYR A 1 691 ? 12.925 -22.340 20.388 1.00 90.62 691 TYR A C 1
ATOM 5421 O O . TYR A 1 691 ? 13.727 -22.306 19.452 1.00 90.62 691 TYR A O 1
ATOM 5429 N N . THR A 1 692 ? 11.718 -22.884 20.253 1.00 90.31 692 THR A N 1
ATOM 5430 C CA . THR A 1 692 ? 11.187 -23.362 18.973 1.00 90.31 692 THR A CA 1
ATOM 5431 C C . THR A 1 692 ? 9.702 -23.042 18.887 1.00 90.31 692 THR A C 1
ATOM 5433 O O . THR A 1 692 ? 8.954 -23.402 19.794 1.00 90.31 692 THR A O 1
ATOM 5436 N N . ALA A 1 693 ? 9.286 -22.407 17.795 1.00 86.75 693 ALA A N 1
ATOM 5437 C CA . ALA A 1 693 ? 7.892 -22.102 17.487 1.00 86.75 693 ALA A CA 1
ATOM 5438 C C . ALA A 1 693 ? 7.483 -22.708 16.145 1.00 86.75 693 ALA A C 1
ATOM 5440 O O . ALA A 1 693 ? 8.304 -22.826 15.237 1.00 86.75 693 ALA A O 1
ATOM 5441 N N . ASP A 1 694 ? 6.212 -23.077 16.021 1.00 85.44 694 ASP A N 1
ATOM 5442 C CA . ASP A 1 694 ? 5.628 -23.460 14.738 1.00 85.44 694 ASP A CA 1
ATOM 5443 C C . ASP A 1 694 ? 5.318 -22.197 13.922 1.00 85.44 694 ASP A C 1
ATOM 5445 O O . ASP A 1 694 ? 4.834 -21.200 14.462 1.00 85.44 694 ASP A O 1
ATOM 5449 N N . ASN A 1 695 ? 5.589 -22.239 12.619 1.00 75.75 695 ASN A N 1
ATOM 5450 C CA . ASN A 1 695 ? 5.271 -21.132 11.720 1.00 75.75 695 ASN A CA 1
ATOM 5451 C C . ASN A 1 695 ? 3.811 -21.238 11.254 1.00 75.75 695 ASN A C 1
ATOM 5453 O O . ASN A 1 695 ? 3.320 -22.334 10.979 1.00 75.75 695 ASN A O 1
ATOM 5457 N N . SER A 1 696 ? 3.132 -20.099 11.096 1.00 62.66 696 SER A N 1
ATOM 5458 C CA . SER A 1 696 ? 1.743 -20.025 10.603 1.00 62.66 696 SER A CA 1
ATOM 5459 C C . SER A 1 696 ? 1.554 -20.644 9.209 1.00 62.66 696 SER A C 1
ATOM 5461 O O . SER A 1 696 ? 0.494 -21.190 8.913 1.00 62.66 696 SER A O 1
ATOM 5463 N N . GLU A 1 697 ? 2.592 -20.597 8.375 1.00 61.34 697 GLU A N 1
ATOM 5464 C CA . GLU A 1 697 ? 2.615 -21.080 6.986 1.00 61.34 697 GLU A CA 1
ATOM 5465 C C . GLU A 1 697 ? 3.101 -22.540 6.851 1.00 61.34 697 GLU A C 1
ATOM 5467 O O . GLU A 1 697 ? 3.119 -23.092 5.751 1.00 61.34 697 GLU A O 1
ATOM 5472 N N . GLY A 1 698 ? 3.464 -23.187 7.967 1.00 71.75 698 GLY A N 1
ATOM 5473 C CA . GLY A 1 698 ? 4.107 -24.505 8.008 1.00 71.75 698 GLY A CA 1
ATOM 5474 C C . GLY A 1 698 ? 5.616 -24.436 8.288 1.00 71.75 698 GLY A C 1
ATOM 5475 O O . GLY A 1 698 ? 6.281 -23.449 7.988 1.00 71.75 698 GLY A O 1
ATOM 5476 N N . GLY A 1 699 ? 6.164 -25.490 8.906 1.00 84.00 699 GLY A N 1
ATOM 5477 C CA . GLY A 1 699 ? 7.557 -25.533 9.371 1.00 84.00 699 GLY A CA 1
ATOM 5478 C C . GLY A 1 699 ? 7.757 -24.910 10.761 1.00 84.00 699 GLY A C 1
ATOM 5479 O O . GLY A 1 699 ? 6.806 -24.797 11.538 1.00 84.00 699 GLY A O 1
ATOM 5480 N N . LYS A 1 700 ? 9.003 -24.565 11.114 1.00 88.19 700 LYS A N 1
ATOM 5481 C CA . LYS A 1 700 ? 9.389 -24.155 12.481 1.00 88.19 700 LYS A CA 1
ATOM 5482 C C . LYS A 1 700 ? 10.426 -23.046 12.512 1.00 88.19 700 LYS A C 1
ATOM 5484 O O . LYS A 1 700 ? 11.371 -23.071 11.732 1.00 88.19 700 LYS A O 1
ATOM 5489 N N . THR A 1 701 ? 10.325 -22.140 13.474 1.00 84.25 701 THR A N 1
ATOM 5490 C CA . THR A 1 701 ? 11.388 -21.193 13.817 1.00 84.25 701 THR A CA 1
ATOM 5491 C C . THR A 1 701 ? 12.162 -21.682 15.036 1.00 84.25 701 THR A C 1
ATOM 5493 O O . THR A 1 701 ? 11.572 -21.960 16.075 1.00 84.25 701 THR A O 1
ATOM 5496 N N . TYR A 1 702 ? 13.485 -21.778 14.919 1.00 87.31 702 TYR A N 1
ATOM 5497 C CA . TYR A 1 702 ? 14.410 -22.128 15.994 1.00 87.31 702 TYR A CA 1
ATOM 5498 C C . TYR A 1 702 ? 15.187 -20.889 16.426 1.00 87.31 702 TYR A C 1
ATOM 5500 O O . TYR A 1 702 ? 15.775 -20.213 15.582 1.00 87.31 702 TYR A O 1
ATOM 5508 N N . THR A 1 703 ? 15.254 -20.623 17.725 1.00 85.88 703 THR A N 1
ATOM 5509 C CA . THR A 1 703 ? 15.975 -19.474 18.278 1.00 85.88 703 THR A CA 1
ATOM 5510 C C . THR A 1 703 ? 16.984 -19.929 19.329 1.00 85.88 703 THR A C 1
ATOM 5512 O O . THR A 1 703 ? 16.655 -20.697 20.233 1.00 85.88 703 THR A O 1
ATOM 5515 N N . TYR A 1 704 ? 18.212 -19.419 19.229 1.00 87.75 704 TYR A N 1
ATOM 5516 C CA . TYR A 1 704 ? 19.321 -19.687 20.139 1.00 87.75 704 TYR A CA 1
ATOM 5517 C C . TYR A 1 704 ? 19.924 -18.366 20.633 1.00 87.75 704 TYR A C 1
ATOM 5519 O O . TYR A 1 704 ? 20.651 -17.697 19.897 1.00 87.75 704 TYR A O 1
ATOM 5527 N N . LEU A 1 705 ? 19.645 -17.981 21.879 1.00 88.38 705 LEU A N 1
ATOM 5528 C CA . LEU A 1 705 ? 20.257 -16.814 22.521 1.00 88.38 705 LEU A CA 1
ATOM 5529 C C . LEU A 1 705 ? 21.479 -17.260 23.326 1.00 88.38 705 LEU A C 1
ATOM 5531 O O . LEU A 1 705 ? 21.350 -17.984 24.310 1.00 88.38 705 LEU A O 1
ATOM 5535 N N . VAL A 1 706 ? 22.671 -16.820 22.938 1.00 90.31 706 VAL A N 1
ATOM 5536 C CA . VAL A 1 706 ? 23.912 -17.181 23.628 1.00 90.31 706 VAL A CA 1
ATOM 5537 C C . VAL A 1 706 ? 24.392 -16.016 24.477 1.00 90.31 706 VAL A C 1
ATOM 5539 O O . VAL A 1 706 ? 24.607 -14.915 23.971 1.00 90.31 706 VAL A O 1
ATOM 5542 N N . TYR A 1 707 ? 24.610 -16.276 25.765 1.00 91.69 707 TYR A N 1
ATOM 5543 C CA . TYR A 1 707 ? 25.122 -15.297 26.720 1.00 91.69 707 TYR A CA 1
ATOM 5544 C C . TYR A 1 707 ? 26.371 -15.824 27.428 1.00 91.69 707 TYR A C 1
ATOM 5546 O O . TYR A 1 707 ? 26.386 -16.928 27.974 1.00 91.69 707 TYR A O 1
ATOM 5554 N N . VAL A 1 708 ? 27.427 -15.012 27.436 1.00 92.25 708 VAL A N 1
ATOM 5555 C CA . VAL A 1 708 ? 28.652 -15.233 28.211 1.00 92.25 708 VAL A CA 1
ATOM 5556 C C . VAL A 1 708 ? 28.718 -14.131 29.269 1.00 92.25 708 VAL A C 1
ATOM 5558 O O . VAL A 1 708 ? 29.051 -12.997 28.915 1.00 92.25 708 VAL A O 1
ATOM 5561 N N . PRO A 1 709 ? 28.411 -14.413 30.553 1.00 91.19 709 PRO A N 1
ATOM 5562 C CA . PRO A 1 709 ? 28.156 -13.359 31.537 1.00 91.19 709 PRO A CA 1
ATOM 5563 C C . PRO A 1 709 ? 29.360 -12.473 31.856 1.00 91.19 709 PRO A C 1
ATOM 5565 O O . PRO A 1 709 ? 29.179 -11.338 32.289 1.00 91.19 709 PRO A O 1
ATOM 5568 N N . THR A 1 710 ? 30.577 -12.983 31.644 1.00 90.06 710 THR A N 1
ATOM 5569 C CA . THR A 1 710 ? 31.815 -12.233 31.865 1.00 90.06 710 THR A CA 1
ATOM 5570 C C . THR A 1 710 ? 32.806 -12.485 30.733 1.00 90.06 710 THR A C 1
ATOM 5572 O O . THR A 1 710 ? 33.194 -13.629 30.497 1.00 90.06 710 THR A O 1
ATOM 5575 N N . ILE A 1 711 ? 33.280 -11.416 30.092 1.00 89.25 711 ILE A N 1
ATOM 5576 C CA . ILE A 1 711 ? 34.417 -11.442 29.162 1.00 89.25 711 ILE A CA 1
ATOM 5577 C C . ILE A 1 711 ? 35.472 -10.415 29.585 1.00 89.25 711 ILE A C 1
ATOM 5579 O O . ILE A 1 711 ? 35.158 -9.352 30.118 1.00 89.25 711 ILE A O 1
ATOM 5583 N N . SER A 1 712 ? 36.743 -10.732 29.348 1.00 87.19 712 SER A N 1
ATOM 5584 C CA . SER A 1 712 ? 37.878 -9.838 29.630 1.00 87.19 712 SER A CA 1
ATOM 5585 C C . SER A 1 712 ? 38.493 -9.223 28.373 1.00 87.19 712 SER A C 1
ATOM 5587 O O . SER A 1 712 ? 39.190 -8.213 28.462 1.00 87.19 712 SER A O 1
ATOM 5589 N N . ASN A 1 713 ? 38.217 -9.818 27.214 1.00 83.81 713 ASN A N 1
ATOM 5590 C CA . ASN A 1 713 ? 38.814 -9.485 25.929 1.00 83.81 713 ASN A CA 1
ATOM 5591 C C . ASN A 1 713 ? 37.710 -9.269 24.884 1.00 83.81 713 ASN A C 1
ATOM 5593 O O . ASN A 1 713 ? 36.657 -9.905 24.997 1.00 83.81 713 ASN A O 1
ATOM 5597 N N . PRO A 1 714 ? 37.942 -8.438 23.852 1.00 81.38 714 PRO A N 1
ATOM 5598 C CA . PRO A 1 714 ? 37.052 -8.357 22.699 1.00 81.38 714 PRO A CA 1
ATOM 5599 C C . PRO A 1 714 ? 36.819 -9.736 22.073 1.00 81.38 714 PRO A C 1
ATOM 5601 O O . PRO A 1 714 ? 37.712 -10.588 22.081 1.00 81.38 714 PRO A O 1
ATOM 5604 N N . TYR A 1 715 ? 35.632 -9.948 21.508 1.00 80.19 715 TYR A N 1
ATOM 5605 C CA . TYR A 1 715 ? 35.262 -11.205 20.865 1.00 80.19 715 TYR A CA 1
ATOM 5606 C C . TYR A 1 715 ? 34.724 -10.980 19.454 1.00 80.19 715 TYR A C 1
ATOM 5608 O O . TYR A 1 715 ? 34.299 -9.882 19.094 1.00 80.19 715 TYR A O 1
ATOM 5616 N N . SER A 1 716 ? 34.732 -12.046 18.668 1.00 73.88 716 SER A N 1
ATOM 5617 C CA . SER A 1 716 ? 34.032 -12.137 17.395 1.00 73.88 716 SER A CA 1
ATOM 5618 C C . SER A 1 716 ? 33.289 -13.463 17.316 1.00 73.88 716 SER A C 1
ATOM 5620 O O . SER A 1 716 ? 33.708 -14.470 17.894 1.00 73.88 716 SER A O 1
ATOM 5622 N N . VAL A 1 717 ? 32.170 -13.445 16.598 1.00 67.06 717 VAL A N 1
ATOM 5623 C CA . VAL A 1 717 ? 31.370 -14.629 16.295 1.00 67.06 717 VAL A CA 1
ATOM 5624 C C . VAL A 1 717 ? 31.192 -14.752 14.794 1.00 67.06 717 VAL A C 1
ATOM 5626 O O . VAL A 1 717 ? 31.014 -13.758 14.093 1.00 67.06 717 VAL A O 1
ATOM 5629 N N . SER A 1 718 ? 31.251 -15.981 14.304 1.00 66.19 718 SER A N 1
ATOM 5630 C CA . SER A 1 718 ? 30.936 -16.319 12.918 1.00 66.19 718 SER A CA 1
ATOM 5631 C C . SER A 1 718 ? 30.082 -17.576 12.882 1.00 66.19 718 SER A C 1
ATOM 5633 O O . SER A 1 718 ? 30.214 -18.444 13.744 1.00 66.19 718 SER A O 1
ATOM 5635 N N . LEU A 1 719 ? 29.201 -17.669 11.892 1.00 67.50 719 LEU A N 1
ATOM 5636 C CA . LEU A 1 719 ? 28.318 -18.811 11.698 1.00 67.50 719 LEU A CA 1
ATOM 5637 C C . LEU A 1 719 ? 28.808 -19.649 10.513 1.00 67.50 719 LEU A C 1
ATOM 5639 O O . LEU A 1 719 ? 29.060 -19.122 9.433 1.00 67.50 719 LEU A O 1
ATOM 5643 N N . MET A 1 720 ? 28.913 -20.956 10.727 1.00 70.88 720 MET A N 1
ATOM 5644 C CA . MET A 1 720 ? 29.302 -21.980 9.759 1.00 70.88 720 MET A CA 1
ATOM 5645 C C . MET A 1 720 ? 28.170 -23.009 9.624 1.00 70.88 720 MET A C 1
ATOM 5647 O O . MET A 1 720 ? 28.101 -23.987 10.373 1.00 70.88 720 MET A O 1
ATOM 5651 N N . PRO A 1 721 ? 27.243 -22.767 8.697 1.00 72.00 721 PRO A N 1
ATOM 5652 C CA . PRO A 1 721 ? 26.114 -23.642 8.439 1.00 72.00 721 PRO A CA 1
ATOM 5653 C C . PRO A 1 721 ? 26.472 -24.732 7.412 1.00 72.00 721 PRO A C 1
ATOM 5655 O O . PRO A 1 721 ? 27.011 -24.462 6.338 1.00 72.00 721 PRO A O 1
ATOM 5658 N N . THR A 1 722 ? 26.148 -25.982 7.734 1.00 75.75 722 THR A N 1
ATOM 5659 C CA . THR A 1 722 ? 26.408 -27.171 6.904 1.00 75.75 722 THR A CA 1
ATOM 5660 C C . THR A 1 722 ? 25.199 -28.100 6.917 1.00 75.75 722 THR A C 1
ATOM 5662 O O . THR A 1 722 ? 24.399 -28.042 7.845 1.00 75.75 722 THR A O 1
ATOM 5665 N N . GLY A 1 723 ? 25.051 -28.977 5.923 1.00 76.50 723 GLY A N 1
ATOM 5666 C CA . GLY A 1 723 ? 24.014 -30.014 5.947 1.00 76.50 723 GLY A CA 1
ATOM 5667 C C . GLY A 1 723 ? 23.166 -30.084 4.680 1.00 76.50 723 GLY A C 1
ATOM 5668 O O . GLY A 1 723 ? 23.672 -29.923 3.575 1.00 76.50 723 GLY A O 1
ATOM 5669 N N . THR A 1 724 ? 21.886 -30.400 4.852 1.00 78.00 724 THR A N 1
ATOM 5670 C CA . THR A 1 724 ? 20.915 -30.735 3.799 1.00 78.00 724 THR A CA 1
ATOM 5671 C C . THR A 1 724 ? 19.597 -29.992 4.017 1.00 78.00 724 THR A C 1
ATOM 5673 O O . THR A 1 724 ? 19.397 -29.361 5.051 1.00 78.00 724 THR A O 1
ATOM 5676 N N . ASP A 1 725 ? 18.670 -30.132 3.073 1.00 75.75 725 ASP A N 1
ATOM 5677 C CA . ASP A 1 725 ? 17.284 -29.661 3.168 1.00 75.75 725 ASP A CA 1
ATOM 5678 C C . ASP A 1 725 ? 16.501 -30.250 4.357 1.00 75.75 725 ASP A C 1
ATOM 5680 O O . ASP A 1 725 ? 15.485 -29.692 4.740 1.00 75.75 725 ASP A O 1
ATOM 5684 N N . LYS A 1 726 ? 16.962 -31.354 4.963 1.00 83.31 726 LYS A N 1
ATOM 5685 C CA . LYS A 1 726 ? 16.287 -32.030 6.092 1.00 83.31 726 LYS A CA 1
ATOM 5686 C C . LYS A 1 726 ? 17.051 -31.989 7.411 1.00 83.31 726 LYS A C 1
ATOM 5688 O O . LYS A 1 726 ? 16.498 -32.318 8.458 1.00 83.31 726 LYS A O 1
ATOM 5693 N N . SER A 1 727 ? 18.333 -31.646 7.372 1.00 86.31 727 SER A N 1
ATOM 5694 C CA . SER A 1 727 ? 19.202 -31.602 8.548 1.00 86.31 727 SER A CA 1
ATOM 5695 C C . SER A 1 727 ? 20.236 -30.505 8.368 1.00 86.31 727 SER A C 1
ATOM 5697 O O . SER A 1 727 ? 21.110 -30.620 7.508 1.00 86.31 727 SER A O 1
ATOM 5699 N N . LEU A 1 728 ? 20.130 -29.463 9.185 1.00 85.25 728 LEU A N 1
ATOM 5700 C CA . LEU A 1 728 ? 20.986 -28.290 9.199 1.00 85.25 728 LEU A CA 1
ATOM 5701 C C . LEU A 1 728 ? 21.844 -28.301 10.467 1.00 85.25 728 LEU A C 1
ATOM 5703 O O . LEU A 1 728 ? 21.333 -28.342 11.581 1.00 85.25 728 LEU A O 1
ATOM 5707 N N . LYS A 1 729 ? 23.160 -28.230 10.298 1.00 87.00 729 LYS A N 1
ATOM 5708 C CA . LYS A 1 729 ? 24.139 -28.107 11.379 1.00 87.00 729 LYS A CA 1
ATOM 5709 C C . LYS A 1 729 ? 24.725 -26.705 11.383 1.00 87.00 729 LYS A C 1
ATOM 5711 O O . LYS A 1 729 ? 25.381 -26.301 10.423 1.00 87.00 729 LYS A O 1
ATOM 5716 N N . LEU A 1 730 ? 24.524 -25.984 12.475 1.00 83.38 730 LEU A N 1
ATOM 5717 C CA . LEU A 1 730 ? 24.949 -24.609 12.684 1.00 83.38 730 LEU A CA 1
ATOM 5718 C C . LEU A 1 730 ? 26.138 -24.547 13.633 1.00 83.38 730 LEU A C 1
ATOM 5720 O O . LEU A 1 730 ? 25.995 -24.589 14.852 1.00 83.38 730 LEU A O 1
ATOM 5724 N N . THR A 1 731 ? 27.331 -24.400 13.074 1.00 84.12 731 THR A N 1
ATOM 5725 C CA . THR A 1 731 ? 28.540 -24.215 13.873 1.00 84.12 731 THR A CA 1
ATOM 5726 C C . THR A 1 731 ? 28.775 -22.731 14.131 1.00 84.12 731 THR A C 1
ATOM 5728 O O . THR A 1 731 ? 29.127 -21.997 13.217 1.00 84.12 731 THR A O 1
ATOM 5731 N N . VAL A 1 732 ? 28.612 -22.260 15.364 1.00 81.44 732 VAL A N 1
ATOM 5732 C CA . VAL A 1 732 ? 28.963 -20.882 15.739 1.00 81.44 732 VAL A CA 1
ATOM 5733 C C . VAL A 1 732 ? 30.385 -20.868 16.284 1.00 81.44 732 VAL A C 1
ATOM 5735 O O . VAL A 1 732 ? 30.645 -21.427 17.346 1.00 81.44 732 VAL A O 1
ATOM 5738 N N . ASN A 1 733 ? 31.317 -20.228 15.582 1.00 79.94 733 ASN A N 1
ATOM 5739 C CA . ASN A 1 733 ? 32.688 -20.073 16.058 1.00 79.94 733 ASN A CA 1
ATOM 5740 C C . ASN A 1 733 ? 32.827 -18.770 16.830 1.00 79.94 733 ASN A C 1
ATOM 5742 O O . ASN A 1 733 ? 32.708 -17.686 16.259 1.00 79.94 733 ASN A O 1
ATOM 5746 N N . TYR A 1 734 ? 33.114 -18.903 18.119 1.00 84.69 734 TYR A N 1
ATOM 5747 C CA . TYR A 1 734 ? 33.426 -17.814 19.026 1.00 84.69 734 TYR A CA 1
ATOM 5748 C C . TYR A 1 734 ? 34.942 -17.725 19.219 1.00 84.69 734 TYR A C 1
ATOM 5750 O O . TYR A 1 734 ? 35.590 -18.694 19.620 1.00 84.69 734 TYR A O 1
ATOM 5758 N N . SER A 1 735 ? 35.516 -16.550 18.967 1.00 79.81 735 SER A N 1
ATOM 5759 C CA . SER A 1 735 ? 36.939 -16.287 19.196 1.00 79.81 735 SER A CA 1
ATOM 5760 C C . SER A 1 735 ? 37.149 -15.033 20.030 1.00 79.81 735 SER A C 1
ATOM 5762 O O . SER A 1 735 ? 36.437 -14.047 19.866 1.00 79.81 735 SER A O 1
ATOM 5764 N N . THR A 1 736 ? 38.150 -15.062 20.912 1.00 79.75 736 THR A N 1
ATOM 5765 C CA . THR A 1 736 ? 38.556 -13.903 21.720 1.00 79.75 736 THR A CA 1
ATOM 5766 C C . THR A 1 736 ? 39.886 -13.344 21.231 1.00 79.75 736 THR A C 1
ATOM 5768 O O . THR A 1 736 ? 40.832 -14.088 20.970 1.00 79.75 736 THR A O 1
ATOM 5771 N N . ASP A 1 737 ? 39.972 -12.021 21.131 1.00 81.19 737 ASP A N 1
ATOM 5772 C CA . ASP A 1 737 ? 41.217 -11.314 20.854 1.00 81.19 737 ASP A CA 1
ATOM 5773 C C . ASP A 1 737 ? 41.984 -11.112 22.162 1.00 81.19 737 ASP A C 1
ATOM 5775 O O . ASP A 1 737 ? 41.840 -10.102 22.846 1.00 81.19 737 ASP A O 1
ATOM 5779 N N . ILE A 1 738 ? 42.822 -12.087 22.506 1.00 80.25 738 ILE A N 1
ATOM 5780 C CA . ILE A 1 738 ? 43.649 -12.061 23.721 1.00 80.25 738 ILE A CA 1
ATOM 5781 C C . ILE A 1 738 ? 44.669 -10.910 23.763 1.00 80.25 738 ILE A C 1
ATOM 5783 O O . ILE A 1 738 ? 45.282 -10.684 24.806 1.00 80.25 738 ILE A O 1
ATOM 5787 N N . SER A 1 739 ? 44.893 -10.217 22.642 1.00 74.75 739 SER A N 1
ATOM 5788 C CA . SER A 1 739 ? 45.792 -9.063 22.553 1.00 74.75 739 SER A CA 1
ATOM 5789 C C . SER A 1 739 ? 45.064 -7.726 22.734 1.00 74.75 739 SER A C 1
ATOM 5791 O O . SER A 1 739 ? 45.678 -6.737 23.144 1.00 74.75 739 SER A O 1
ATOM 5793 N N . GLY A 1 740 ? 43.755 -7.707 22.472 1.00 75.31 740 GLY A N 1
ATOM 5794 C CA . GLY A 1 740 ? 42.876 -6.560 22.642 1.00 75.31 740 GLY A CA 1
ATOM 5795 C C . GLY A 1 740 ? 42.408 -6.382 24.086 1.00 75.31 740 GLY A C 1
ATOM 5796 O O . GLY A 1 740 ? 42.292 -7.332 24.855 1.00 75.31 740 GLY A O 1
ATOM 5797 N N . LYS A 1 741 ? 42.099 -5.139 24.462 1.00 80.56 741 LYS A N 1
ATOM 5798 C CA . LYS A 1 741 ? 41.481 -4.803 25.752 1.00 80.56 741 LYS A CA 1
ATOM 5799 C C . LYS A 1 741 ? 40.128 -4.152 25.515 1.00 80.56 741 LYS A C 1
ATOM 5801 O O . LYS A 1 741 ? 40.008 -3.327 24.613 1.00 80.56 741 LYS A O 1
ATOM 5806 N N . LEU A 1 742 ? 39.145 -4.508 26.337 1.00 78.25 742 LEU A N 1
ATOM 5807 C CA . LEU A 1 742 ? 37.844 -3.841 26.367 1.00 78.25 742 LEU A CA 1
ATOM 5808 C C . LEU A 1 742 ? 37.997 -2.447 26.994 1.00 78.25 742 LEU A C 1
ATOM 5810 O O . LEU A 1 742 ? 38.515 -2.340 28.108 1.00 78.25 742 LEU A O 1
ATOM 5814 N N . GLY A 1 743 ? 37.527 -1.405 26.314 1.00 77.44 743 GLY A N 1
ATOM 5815 C CA . GLY A 1 743 ? 37.418 -0.047 26.848 1.00 77.44 743 GLY A CA 1
ATOM 5816 C C . GLY A 1 743 ? 36.372 0.057 27.960 1.00 77.44 743 GLY A C 1
ATOM 5817 O O . GLY A 1 743 ? 35.560 -0.848 28.143 1.00 77.44 743 GLY A O 1
ATOM 5818 N N . ASP A 1 744 ? 36.378 1.145 28.729 1.00 74.12 744 ASP A N 1
ATOM 5819 C CA . ASP A 1 744 ? 35.483 1.310 29.890 1.00 74.12 744 ASP A CA 1
ATOM 5820 C C . ASP A 1 744 ? 33.991 1.328 29.512 1.00 74.12 744 ASP A C 1
ATOM 5822 O O . ASP A 1 744 ? 33.157 0.892 30.300 1.00 74.12 744 ASP A O 1
ATOM 5826 N N . SER A 1 745 ? 33.668 1.765 28.292 1.00 67.50 745 SER A N 1
ATOM 5827 C CA . SER A 1 745 ? 32.314 1.778 27.725 1.00 67.50 745 SER A CA 1
ATOM 5828 C C . SER A 1 745 ? 31.875 0.450 27.099 1.00 67.50 745 SER A C 1
ATOM 5830 O O . SER A 1 745 ? 30.705 0.308 26.756 1.00 67.50 745 SER A O 1
ATOM 5832 N N . ASP A 1 746 ? 32.789 -0.506 26.909 1.00 72.62 746 ASP A N 1
ATOM 5833 C CA . ASP A 1 746 ? 32.471 -1.771 26.244 1.00 72.62 746 ASP A CA 1
ATOM 5834 C C . ASP A 1 746 ? 31.719 -2.715 27.187 1.00 72.62 746 ASP A C 1
ATOM 5836 O O . ASP A 1 746 ? 32.091 -2.872 28.358 1.00 72.62 746 ASP A O 1
ATOM 5840 N N . ALA A 1 747 ? 30.723 -3.422 26.646 1.00 79.56 747 ALA A N 1
ATOM 5841 C CA . ALA A 1 747 ? 30.034 -4.493 27.353 1.00 79.56 747 ALA A CA 1
ATOM 5842 C C . ALA A 1 747 ? 31.042 -5.527 27.884 1.00 79.56 747 ALA A C 1
ATOM 5844 O O . ALA A 1 747 ? 31.899 -6.035 27.159 1.00 79.56 747 ALA A O 1
ATOM 5845 N N . LYS A 1 748 ? 30.934 -5.856 29.176 1.00 88.56 748 LYS A N 1
ATOM 5846 C CA . LYS A 1 748 ? 31.797 -6.848 29.847 1.00 88.56 748 LYS A CA 1
ATOM 5847 C C . LYS A 1 748 ? 31.232 -8.268 29.776 1.00 88.56 748 LYS A C 1
ATOM 5849 O O . LYS A 1 748 ? 31.583 -9.118 30.589 1.00 88.56 748 LYS A O 1
ATOM 5854 N N . TYR A 1 749 ? 30.375 -8.519 28.794 1.00 90.25 749 TYR A N 1
ATOM 5855 C CA . TYR A 1 749 ? 29.764 -9.805 28.471 1.00 90.25 749 TYR A CA 1
ATOM 5856 C C . TYR A 1 749 ? 29.731 -9.988 26.947 1.00 90.25 749 TYR A C 1
ATOM 5858 O O . TYR A 1 749 ? 29.873 -9.020 26.199 1.00 90.25 749 TYR A O 1
ATOM 5866 N N . ALA A 1 750 ? 29.525 -11.221 26.487 1.00 87.19 750 ALA A N 1
ATOM 5867 C CA . ALA A 1 750 ? 29.173 -11.489 25.093 1.00 87.19 750 ALA A CA 1
ATOM 5868 C C . ALA A 1 750 ? 27.706 -11.905 25.004 1.00 87.19 750 ALA A C 1
ATOM 5870 O O . ALA A 1 750 ? 27.228 -12.673 25.839 1.00 87.19 750 ALA A O 1
ATOM 5871 N N . LEU A 1 751 ? 27.001 -11.393 24.000 1.00 84.56 751 LEU A N 1
ATOM 5872 C CA . LEU A 1 751 ? 25.593 -11.676 23.766 1.00 84.56 751 LEU A CA 1
ATOM 5873 C C . LEU A 1 751 ? 25.341 -11.684 22.258 1.00 84.56 751 LEU A C 1
ATOM 5875 O O . LEU A 1 751 ? 25.679 -10.728 21.554 1.00 84.56 751 LEU A O 1
ATOM 5879 N N . PHE A 1 752 ? 24.790 -12.784 21.763 1.00 80.81 752 PHE A N 1
ATOM 5880 C CA . PHE A 1 752 ? 24.465 -12.950 20.352 1.00 80.81 752 PHE A CA 1
ATOM 5881 C C . PHE A 1 752 ? 23.305 -13.927 20.177 1.00 80.81 752 PHE A C 1
ATOM 5883 O O . PHE A 1 752 ? 23.074 -14.798 21.014 1.00 80.81 752 PHE A O 1
ATOM 5890 N N . LEU A 1 753 ? 22.569 -13.764 19.086 1.00 78.19 753 LEU A N 1
ATOM 5891 C CA . LEU A 1 753 ? 21.356 -14.504 18.766 1.00 78.19 753 LEU A CA 1
ATOM 5892 C C . LEU A 1 753 ? 21.548 -15.240 17.443 1.00 78.19 753 LEU A C 1
ATOM 5894 O O . LEU A 1 753 ? 22.029 -14.651 16.477 1.00 78.19 753 LEU A O 1
ATOM 5898 N N . VAL A 1 754 ? 21.140 -16.503 17.386 1.00 79.00 754 VAL A N 1
ATOM 5899 C CA . VAL A 1 754 ? 21.009 -17.260 16.140 1.00 79.00 754 VAL A CA 1
ATOM 5900 C C . VAL A 1 754 ? 19.545 -17.634 15.947 1.00 79.00 754 VAL A C 1
ATOM 5902 O O . VAL A 1 754 ? 18.945 -18.201 16.853 1.00 79.00 754 VAL A O 1
ATOM 5905 N N . THR A 1 755 ? 18.963 -17.338 14.788 1.00 77.50 755 THR A N 1
ATOM 5906 C CA . THR A 1 755 ? 17.603 -17.777 14.429 1.00 77.50 755 THR A CA 1
ATOM 5907 C C . THR A 1 755 ? 17.633 -18.655 13.188 1.00 77.50 755 THR A C 1
ATOM 5909 O O . THR A 1 755 ? 18.515 -18.506 12.349 1.00 77.50 755 THR A O 1
ATOM 5912 N N . VAL A 1 756 ? 16.682 -19.574 13.059 1.00 78.38 756 VAL A N 1
ATOM 5913 C CA . VAL A 1 756 ? 16.445 -20.359 11.846 1.00 78.38 756 VAL A CA 1
ATOM 5914 C C . VAL A 1 756 ? 14.953 -20.419 11.581 1.00 78.38 756 VAL A C 1
ATOM 5916 O O . VAL A 1 756 ? 14.250 -21.062 12.347 1.00 78.38 756 VAL A O 1
ATOM 5919 N N . ARG A 1 757 ? 14.462 -19.813 10.503 1.00 82.06 757 ARG A N 1
ATOM 5920 C CA . ARG A 1 757 ? 13.105 -20.025 9.995 1.00 82.06 757 ARG A CA 1
ATOM 5921 C C . ARG A 1 757 ? 13.116 -21.174 8.985 1.00 82.06 757 ARG A C 1
ATOM 5923 O O . ARG A 1 757 ? 13.651 -21.044 7.895 1.00 82.06 757 ARG A O 1
ATOM 5930 N N . ALA A 1 758 ? 12.583 -22.302 9.428 1.00 81.88 758 ALA A N 1
ATOM 5931 C CA . ALA A 1 758 ? 12.138 -23.501 8.727 1.00 81.88 758 ALA A CA 1
ATOM 5932 C C . ALA A 1 758 ? 10.899 -23.343 7.838 1.00 81.88 758 ALA A C 1
ATOM 5934 O O . ALA A 1 758 ? 9.826 -23.289 8.425 1.00 81.88 758 ALA A O 1
ATOM 5935 N N . ASP A 1 759 ? 10.970 -23.394 6.505 1.00 78.94 759 ASP A N 1
ATOM 5936 C CA . ASP A 1 759 ? 9.747 -23.468 5.670 1.00 78.94 759 ASP A CA 1
ATOM 5937 C C . ASP A 1 759 ? 9.176 -24.904 5.602 1.00 78.94 759 ASP A C 1
ATOM 5939 O O . ASP A 1 759 ? 8.117 -25.167 5.035 1.00 78.94 759 ASP A O 1
ATOM 5943 N N . SER A 1 760 ? 9.891 -25.877 6.179 1.00 81.75 760 SER A N 1
ATOM 5944 C CA . SER A 1 760 ? 9.483 -27.282 6.294 1.00 81.75 760 SER A CA 1
ATOM 5945 C C . SER A 1 760 ? 10.115 -27.951 7.524 1.00 81.75 760 SER A C 1
ATOM 5947 O O . SER A 1 760 ? 10.866 -27.320 8.273 1.00 81.75 760 SER A O 1
ATOM 5949 N N . ASP A 1 761 ? 9.807 -29.231 7.757 1.00 81.50 761 ASP A N 1
ATOM 5950 C CA . ASP A 1 761 ? 10.386 -30.016 8.854 1.00 81.50 761 ASP A CA 1
ATOM 5951 C C . ASP A 1 761 ? 11.892 -30.267 8.639 1.00 81.50 761 ASP A C 1
ATOM 5953 O O . ASP A 1 761 ? 12.305 -31.237 7.997 1.00 81.50 761 ASP A O 1
ATOM 5957 N N . VAL A 1 762 ? 12.719 -29.397 9.224 1.00 83.31 762 VAL A N 1
ATOM 5958 C CA . VAL A 1 762 ? 14.188 -29.476 9.214 1.00 83.31 762 VAL A CA 1
ATOM 5959 C C . VAL A 1 762 ? 14.702 -29.758 10.623 1.00 83.31 762 VAL A C 1
ATOM 5961 O O . VAL A 1 762 ? 14.320 -29.069 11.566 1.00 83.31 762 VAL A O 1
ATOM 5964 N N . ALA A 1 763 ? 15.599 -30.735 10.780 1.00 87.56 763 ALA A N 1
ATOM 5965 C CA . ALA A 1 763 ? 16.330 -30.938 12.032 1.00 87.56 763 ALA A CA 1
ATOM 5966 C C . ALA A 1 763 ? 17.478 -29.921 12.145 1.00 87.56 763 ALA A C 1
ATOM 5968 O O . ALA A 1 763 ? 18.364 -29.923 11.291 1.00 87.56 763 ALA A O 1
ATOM 5969 N N . VAL A 1 764 ? 17.473 -29.070 13.176 1.00 87.81 764 VAL A N 1
ATOM 5970 C CA . VAL A 1 764 ? 18.498 -28.032 13.388 1.00 87.81 764 VAL A CA 1
ATOM 5971 C C . VAL A 1 764 ? 19.359 -28.368 14.604 1.00 87.81 764 VAL A C 1
ATOM 5973 O O . VAL A 1 764 ? 18.870 -28.391 15.731 1.00 87.81 764 VAL A O 1
ATOM 5976 N N . ASP A 1 765 ? 20.653 -28.580 14.369 1.00 87.25 765 ASP A N 1
ATOM 5977 C CA . ASP A 1 765 ? 21.656 -28.825 15.407 1.00 87.25 765 ASP A CA 1
ATOM 5978 C C . ASP A 1 765 ? 22.586 -27.611 15.520 1.00 87.25 765 ASP A C 1
ATOM 5980 O O . ASP A 1 765 ? 23.263 -27.269 14.549 1.00 87.25 765 ASP A O 1
ATOM 5984 N N . ILE A 1 766 ? 22.681 -26.976 16.692 1.00 86.00 766 ILE A N 1
ATOM 5985 C CA . ILE A 1 766 ? 23.664 -25.912 16.948 1.00 86.00 766 ILE A CA 1
ATOM 5986 C C . ILE A 1 766 ? 24.897 -26.472 17.667 1.00 86.00 766 ILE A C 1
ATOM 5988 O O . ILE A 1 766 ? 24.795 -27.296 18.571 1.00 86.00 766 ILE A O 1
ATOM 5992 N N . SER A 1 767 ? 26.085 -26.004 17.294 1.00 86.62 767 SER A N 1
ATOM 5993 C CA . SER A 1 767 ? 27.327 -26.293 18.011 1.00 86.62 767 SER A CA 1
ATOM 5994 C C . SER A 1 767 ? 28.133 -25.018 18.217 1.00 86.62 767 SER A C 1
ATOM 5996 O O . SER A 1 767 ? 28.439 -24.321 17.251 1.00 86.62 767 SER A O 1
ATOM 5998 N N . LEU A 1 768 ? 28.506 -24.723 19.464 1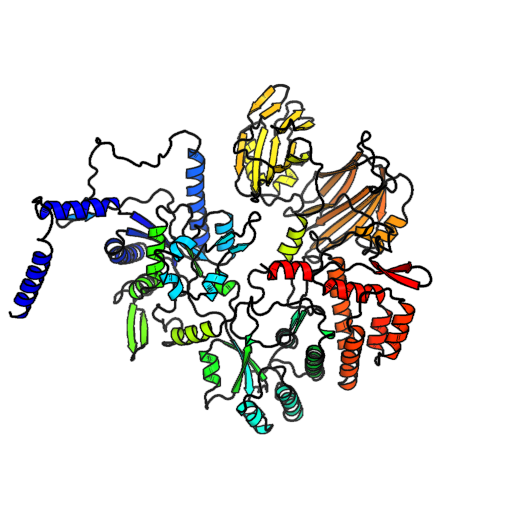.00 85.50 768 LEU A N 1
ATOM 5999 C CA . LEU A 1 768 ? 29.318 -23.555 19.806 1.00 85.50 768 LEU A CA 1
ATOM 6000 C C . LEU A 1 768 ? 30.800 -23.937 19.895 1.00 85.50 768 LEU A C 1
ATOM 6002 O O . LEU A 1 768 ? 31.246 -24.545 20.865 1.00 85.50 768 LEU A O 1
ATOM 6006 N N . ASN A 1 769 ? 31.583 -23.553 18.895 1.00 82.31 769 ASN A N 1
ATOM 6007 C CA . ASN A 1 769 ? 33.029 -23.732 18.896 1.00 82.31 769 ASN A CA 1
ATOM 6008 C C . ASN A 1 769 ? 33.707 -22.596 19.665 1.00 82.31 769 ASN A C 1
ATOM 6010 O O . ASN A 1 769 ? 33.405 -21.424 19.456 1.00 82.31 769 ASN A O 1
ATOM 6014 N N . GLY A 1 770 ? 34.656 -22.938 20.538 1.00 76.81 770 GLY A N 1
ATOM 6015 C CA . GLY A 1 770 ? 35.367 -21.961 21.374 1.00 76.81 770 GLY A CA 1
ATOM 6016 C C . GLY A 1 770 ? 34.625 -21.563 22.656 1.00 76.81 770 GLY A C 1
ATOM 6017 O O . GLY A 1 770 ? 35.186 -20.841 23.477 1.00 76.81 770 GLY A O 1
ATOM 6018 N N . LEU A 1 771 ? 33.413 -22.083 22.872 1.00 83.25 771 LEU A N 1
ATOM 6019 C CA . LEU A 1 771 ? 32.657 -21.953 24.115 1.00 83.25 771 LEU A CA 1
ATOM 6020 C C . LEU A 1 771 ? 32.235 -23.334 24.614 1.00 83.25 771 LEU A C 1
ATOM 6022 O O . LEU A 1 771 ? 31.840 -24.197 23.842 1.00 83.25 771 LEU A O 1
ATOM 6026 N N . THR A 1 772 ? 32.291 -23.543 25.925 1.00 80.12 772 THR A N 1
ATOM 6027 C CA . THR A 1 772 ? 31.561 -24.642 26.566 1.00 80.12 772 THR A CA 1
ATOM 6028 C C . THR A 1 772 ? 30.303 -24.043 27.159 1.00 80.12 772 THR A C 1
ATOM 6030 O O . THR A 1 772 ? 30.404 -23.166 28.020 1.00 80.12 772 THR A O 1
ATOM 6033 N N . ALA A 1 773 ? 29.145 -24.478 26.668 1.00 83.12 773 ALA A N 1
ATOM 6034 C CA . ALA A 1 773 ? 27.872 -23.913 27.071 1.00 83.12 773 ALA A CA 1
ATOM 6035 C C . ALA A 1 773 ? 26.924 -24.958 27.650 1.00 83.12 773 ALA A C 1
ATOM 6037 O O . ALA A 1 773 ? 26.997 -26.137 27.309 1.00 83.12 773 ALA A O 1
ATOM 6038 N N . THR A 1 774 ? 26.039 -24.502 28.532 1.00 84.12 774 THR A N 1
ATOM 6039 C CA . THR A 1 774 ? 24.900 -25.295 29.003 1.00 84.12 774 THR A CA 1
ATOM 6040 C C . THR A 1 774 ? 23.647 -24.805 28.293 1.00 84.12 774 THR A C 1
ATOM 6042 O O . THR A 1 774 ? 23.400 -23.598 28.257 1.00 84.12 774 THR A O 1
ATOM 6045 N N . GLU A 1 775 ? 22.877 -25.723 27.718 1.00 86.06 775 GLU A N 1
ATOM 6046 C CA . GLU A 1 775 ? 21.588 -25.399 27.109 1.00 86.06 775 GLU A CA 1
ATOM 6047 C C . GLU A 1 775 ? 20.498 -25.301 28.177 1.00 86.06 775 GLU A C 1
ATOM 6049 O O . GLU A 1 775 ? 20.427 -26.123 29.095 1.00 86.06 775 GLU A O 1
ATOM 6054 N N . ALA A 1 776 ? 19.639 -24.298 28.038 1.00 84.69 776 ALA A N 1
ATOM 6055 C CA . ALA A 1 776 ? 18.456 -24.105 28.856 1.00 84.69 776 ALA A CA 1
ATOM 6056 C C . ALA A 1 776 ? 17.286 -23.697 27.945 1.00 84.69 776 ALA A C 1
ATOM 6058 O O . ALA A 1 776 ? 17.402 -22.693 27.241 1.00 84.69 776 ALA A O 1
ATOM 6059 N N . PRO A 1 777 ? 16.162 -24.432 27.940 1.00 85.94 777 PRO A N 1
ATOM 6060 C CA . PRO A 1 777 ? 14.996 -24.019 27.172 1.00 85.94 777 PRO A CA 1
ATOM 6061 C C . PRO A 1 777 ? 14.422 -22.716 27.736 1.00 85.94 777 PRO A C 1
ATOM 6063 O O . PRO A 1 777 ? 14.443 -22.487 28.949 1.00 85.94 777 PRO A O 1
ATOM 6066 N N . MET A 1 778 ? 13.904 -21.871 26.854 1.00 84.56 778 MET A N 1
ATOM 6067 C CA . MET A 1 778 ? 13.227 -20.625 27.201 1.00 84.56 778 MET A CA 1
ATOM 6068 C C . MET A 1 778 ? 11.713 -20.792 27.078 1.00 84.56 778 MET A C 1
ATOM 6070 O O . MET A 1 778 ? 11.228 -21.519 26.215 1.00 84.56 778 MET A O 1
ATOM 6074 N N . GLU A 1 779 ? 10.961 -20.128 27.956 1.00 79.88 779 GLU A N 1
ATOM 6075 C CA . GLU A 1 779 ? 9.491 -20.218 27.981 1.00 79.88 779 GLU A CA 1
ATOM 6076 C C . GLU A 1 779 ? 8.822 -19.385 26.876 1.00 79.88 779 GLU A C 1
ATOM 6078 O O . GLU A 1 779 ? 7.695 -19.672 26.480 1.00 79.88 779 GLU A O 1
ATOM 6083 N N . ALA A 1 780 ? 9.525 -18.376 26.361 1.00 79.50 780 ALA A N 1
ATOM 6084 C CA . ALA A 1 780 ? 9.086 -17.505 25.279 1.00 79.50 780 ALA A CA 1
ATOM 6085 C C . ALA A 1 780 ? 10.246 -17.248 24.315 1.00 79.50 780 ALA A C 1
ATOM 6087 O O . ALA A 1 780 ? 11.412 -17.409 24.693 1.00 79.50 780 ALA A O 1
ATOM 6088 N N . ASP A 1 781 ? 9.922 -16.840 23.089 1.00 76.31 781 ASP A N 1
ATOM 6089 C CA . ASP A 1 781 ? 10.924 -16.553 22.069 1.00 76.31 781 ASP A CA 1
ATOM 6090 C C . ASP A 1 781 ? 11.851 -15.420 22.536 1.00 76.31 781 ASP A C 1
ATOM 6092 O O . ASP A 1 781 ? 11.377 -14.304 22.773 1.00 76.31 781 ASP A O 1
ATOM 6096 N N . PRO A 1 782 ? 13.168 -15.656 22.687 1.00 67.31 782 PRO A N 1
ATOM 6097 C CA . PRO A 1 782 ? 14.113 -14.590 22.989 1.00 67.31 782 PRO A CA 1
ATOM 6098 C C . PRO A 1 782 ? 14.474 -13.762 21.761 1.00 67.31 782 PRO A C 1
ATOM 6100 O O . PRO A 1 782 ? 15.307 -12.859 21.869 1.00 67.31 782 PRO A O 1
ATOM 6103 N N . LYS A 1 783 ? 13.931 -14.103 20.584 1.00 63.38 783 LYS A N 1
ATOM 6104 C CA . LYS A 1 783 ? 14.153 -13.341 19.369 1.00 63.38 783 LYS A CA 1
ATOM 6105 C C . LYS A 1 783 ? 13.738 -11.905 19.629 1.00 63.38 783 LYS A C 1
ATOM 6107 O O . LYS A 1 783 ? 12.572 -11.588 19.852 1.00 63.38 783 LYS A O 1
ATOM 6112 N N . LEU A 1 784 ? 14.730 -11.034 19.564 1.00 58.53 784 LEU A N 1
ATOM 6113 C CA . LEU A 1 784 ? 14.478 -9.628 19.376 1.00 58.53 784 LEU A CA 1
ATOM 6114 C C . LEU A 1 784 ? 14.075 -9.461 17.932 1.00 58.53 784 LEU A C 1
ATOM 6116 O O . LEU A 1 784 ? 14.861 -9.722 17.018 1.00 58.53 784 LEU A O 1
ATOM 6120 N N . ALA A 1 785 ? 12.817 -9.111 17.725 1.00 52.75 785 ALA A N 1
ATOM 6121 C CA . ALA A 1 785 ? 12.382 -8.738 16.408 1.00 52.75 785 ALA A CA 1
ATOM 6122 C C . ALA A 1 785 ? 12.915 -7.318 16.174 1.00 52.75 785 ALA A C 1
ATOM 6124 O O . ALA A 1 785 ? 12.327 -6.326 16.573 1.00 52.75 785 ALA A O 1
ATOM 6125 N N . PHE A 1 786 ? 14.101 -7.213 15.590 1.00 53.47 786 PHE A N 1
ATOM 6126 C CA . PHE A 1 786 ? 14.533 -5.969 14.971 1.00 53.47 786 PHE A CA 1
ATOM 6127 C C . PHE A 1 786 ? 14.532 -6.200 13.479 1.00 53.47 786 PHE A C 1
ATOM 6129 O O . PHE A 1 786 ? 15.224 -7.084 12.974 1.00 53.47 786 PHE A O 1
ATOM 6136 N N . CYS A 1 787 ? 13.734 -5.409 12.775 1.00 49.50 787 CYS A N 1
ATOM 6137 C CA . CYS A 1 787 ? 13.802 -5.336 11.331 1.00 49.50 787 CYS A CA 1
ATOM 6138 C C . CYS A 1 787 ? 14.639 -4.112 10.978 1.00 49.50 787 CYS A C 1
ATOM 6140 O O . CYS A 1 787 ? 14.148 -2.986 10.977 1.00 49.50 787 CYS A O 1
ATOM 6142 N N . GLY A 1 788 ? 15.933 -4.320 10.760 1.00 59.47 788 GLY A N 1
ATOM 6143 C CA . GLY A 1 788 ? 16.871 -3.212 10.649 1.00 59.47 788 GLY A CA 1
ATOM 6144 C C . GLY A 1 788 ? 16.913 -2.372 11.926 1.00 59.47 788 GLY A C 1
ATOM 6145 O O . GLY A 1 788 ? 17.300 -2.887 12.971 1.00 59.47 788 GLY A O 1
ATOM 6146 N N . LEU A 1 789 ? 16.518 -1.098 11.850 1.00 61.09 789 LEU A N 1
ATOM 6147 C CA . LEU A 1 789 ? 16.360 -0.238 13.027 1.00 61.09 789 LEU A CA 1
ATOM 6148 C C . LEU A 1 789 ? 14.911 -0.165 13.534 1.00 61.09 789 LEU A C 1
ATOM 6150 O O . LEU A 1 789 ? 14.682 0.574 14.480 1.00 61.09 789 LEU A O 1
ATOM 6154 N N . LEU A 1 790 ? 13.936 -0.869 12.945 1.00 71.06 790 LEU A N 1
ATOM 6155 C CA . LEU A 1 790 ? 12.538 -0.853 13.405 1.00 71.06 790 LEU A CA 1
ATOM 6156 C C . LEU A 1 790 ? 12.384 -1.481 14.798 1.00 71.06 790 LEU A C 1
ATOM 6158 O O . LEU A 1 790 ? 12.858 -2.592 15.042 1.00 71.06 790 LEU A O 1
ATOM 6162 N N . ASP A 1 791 ? 11.629 -0.799 15.656 1.00 76.56 791 ASP A N 1
ATOM 6163 C CA . ASP A 1 791 ? 11.124 -1.321 16.925 1.00 76.56 791 ASP A CA 1
ATOM 6164 C C . ASP A 1 791 ? 9.910 -2.236 16.688 1.00 76.56 791 ASP A C 1
ATOM 6166 O O . ASP A 1 791 ? 8.773 -1.772 16.570 1.00 76.56 791 ASP A O 1
ATOM 6170 N N . VAL A 1 792 ? 10.135 -3.545 16.559 1.00 75.25 792 VAL A N 1
ATOM 6171 C CA . VAL A 1 792 ? 9.033 -4.497 16.334 1.00 75.25 792 VAL A CA 1
ATOM 6172 C C . VAL A 1 792 ? 8.309 -4.835 17.634 1.00 75.25 792 VAL A C 1
ATOM 6174 O O . VAL A 1 792 ? 7.134 -5.185 17.593 1.00 75.25 792 VAL A O 1
ATOM 6177 N N . GLU A 1 793 ? 8.953 -4.711 18.795 1.00 75.88 793 GLU A N 1
ATOM 6178 C CA . GLU A 1 793 ? 8.267 -4.932 20.073 1.00 75.88 793 GLU A CA 1
ATOM 6179 C C . GLU A 1 793 ? 7.182 -3.871 20.289 1.00 75.88 793 GLU A C 1
ATOM 6181 O O . GLU A 1 793 ? 6.091 -4.186 20.767 1.00 75.88 793 GLU A O 1
ATOM 6186 N N . LEU A 1 794 ? 7.417 -2.646 19.815 1.00 81.12 794 LEU A N 1
ATOM 6187 C CA . LEU A 1 794 ? 6.387 -1.619 19.720 1.00 81.12 794 LEU A CA 1
ATOM 6188 C C . LEU A 1 794 ? 5.243 -2.014 18.770 1.00 81.12 794 LEU A C 1
ATOM 6190 O O . LEU A 1 794 ? 4.076 -1.830 19.111 1.00 81.12 794 LEU A O 1
ATOM 6194 N N . VAL A 1 795 ? 5.547 -2.589 17.601 1.00 85.19 795 VAL A N 1
ATOM 6195 C CA . VAL A 1 795 ? 4.527 -3.070 16.645 1.00 85.19 795 VAL A CA 1
ATOM 6196 C C . VAL A 1 795 ? 3.680 -4.190 17.259 1.00 85.19 795 VAL A C 1
ATOM 6198 O O . VAL A 1 795 ? 2.453 -4.091 17.260 1.00 85.19 795 VAL A O 1
ATOM 6201 N N . LYS A 1 796 ? 4.314 -5.207 17.859 1.00 85.00 796 LYS A N 1
ATOM 6202 C CA . LYS A 1 796 ? 3.637 -6.302 18.578 1.00 85.00 796 LYS A CA 1
ATOM 6203 C C . LYS A 1 796 ? 2.745 -5.777 19.695 1.00 85.00 796 LYS A C 1
ATOM 6205 O O . LYS A 1 796 ? 1.607 -6.216 19.837 1.00 85.00 796 LYS A O 1
ATOM 6210 N N . TYR A 1 797 ? 3.246 -4.813 20.465 1.00 87.12 797 TYR A N 1
ATOM 6211 C CA . TYR A 1 797 ? 2.485 -4.204 21.546 1.00 87.12 797 TYR A CA 1
ATOM 6212 C C . TYR A 1 797 ? 1.178 -3.580 21.038 1.00 87.12 797 TYR A C 1
ATOM 6214 O O . TYR A 1 797 ? 0.116 -3.823 21.614 1.00 87.12 797 TYR A O 1
ATOM 6222 N N . PHE A 1 798 ? 1.225 -2.815 19.941 1.00 91.31 798 PHE A N 1
ATOM 6223 C CA . PHE A 1 798 ? 0.022 -2.210 19.359 1.00 91.31 798 PHE A CA 1
ATOM 6224 C C . PHE A 1 798 ? -0.899 -3.220 18.677 1.00 91.31 798 PHE A C 1
ATOM 6226 O O . PHE A 1 798 ? -2.118 -3.054 18.748 1.00 91.31 798 PHE A O 1
ATOM 6233 N N . ASP A 1 799 ? -0.353 -4.279 18.085 1.00 90.25 799 ASP A N 1
ATOM 6234 C CA . ASP A 1 799 ? -1.122 -5.398 17.538 1.00 90.25 799 ASP A CA 1
ATOM 6235 C C . ASP A 1 799 ? -1.977 -6.079 18.624 1.00 90.25 799 ASP A C 1
ATOM 6237 O O . ASP A 1 799 ? -3.200 -6.211 18.496 1.00 90.25 799 ASP A O 1
ATOM 6241 N N . GLU A 1 800 ? -1.354 -6.439 19.750 1.00 90.56 800 GLU A N 1
ATOM 6242 C CA . GLU A 1 800 ? -2.032 -7.056 20.892 1.00 90.56 800 GLU A CA 1
ATOM 6243 C C . GLU A 1 800 ? -3.015 -6.104 21.577 1.00 90.56 800 GLU A C 1
ATOM 6245 O O . GLU A 1 800 ? -4.133 -6.495 21.930 1.00 90.56 800 GLU A O 1
ATOM 6250 N N . LEU A 1 801 ? -2.613 -4.846 21.772 1.00 93.88 801 LEU A N 1
ATOM 6251 C CA . LEU A 1 801 ? -3.464 -3.832 22.381 1.00 93.88 801 LEU A CA 1
ATOM 6252 C C . LEU A 1 801 ? -4.714 -3.579 21.531 1.00 93.88 801 LEU A C 1
ATOM 6254 O O . LEU A 1 801 ? -5.808 -3.471 22.087 1.00 93.88 801 LEU A O 1
ATOM 6258 N N . THR A 1 802 ? -4.579 -3.545 20.203 1.00 94.75 802 THR A N 1
ATOM 6259 C CA . THR A 1 802 ? -5.717 -3.378 19.292 1.00 94.75 802 THR A CA 1
ATOM 6260 C C . THR A 1 802 ? -6.724 -4.512 19.461 1.00 94.75 802 THR A C 1
ATOM 6262 O O . THR A 1 802 ? -7.901 -4.242 19.702 1.00 94.75 802 THR A O 1
ATOM 6265 N N . LYS A 1 803 ? -6.263 -5.770 19.478 1.00 93.81 803 LYS A N 1
ATOM 6266 C CA . LYS A 1 803 ? -7.123 -6.946 19.716 1.00 93.81 803 LYS A CA 1
ATOM 6267 C C . LYS A 1 803 ? -7.875 -6.854 21.048 1.00 93.81 803 LYS A C 1
ATOM 6269 O O . LYS A 1 803 ? -9.057 -7.196 21.125 1.00 93.81 803 LYS A O 1
ATOM 6274 N N . LYS A 1 804 ? -7.215 -6.373 22.110 1.00 96.19 804 LYS A N 1
ATOM 6275 C CA . LYS A 1 804 ? -7.853 -6.157 23.421 1.00 96.19 804 LYS A CA 1
ATOM 6276 C C . LYS A 1 804 ? -8.920 -5.062 23.366 1.00 96.19 804 LYS A C 1
ATOM 6278 O O . LYS A 1 804 ? -9.996 -5.246 23.932 1.00 96.19 804 LYS A O 1
ATOM 6283 N N . VAL A 1 805 ? -8.653 -3.948 22.681 1.00 96.56 805 VAL A N 1
ATOM 6284 C CA . VAL A 1 805 ? -9.628 -2.856 22.521 1.00 96.56 805 VAL A CA 1
ATOM 6285 C C . VAL A 1 805 ? -10.844 -3.319 21.722 1.00 96.56 805 VAL A C 1
ATOM 6287 O O . VAL A 1 805 ? -11.971 -3.092 22.158 1.00 96.56 805 VAL A O 1
ATOM 6290 N N . GLU A 1 806 ? -10.650 -4.029 20.610 1.00 95.25 806 GLU A N 1
ATOM 6291 C CA . GLU A 1 806 ? -11.759 -4.593 19.832 1.00 95.25 806 GLU A CA 1
ATOM 6292 C C . GLU A 1 806 ? -12.600 -5.562 20.668 1.00 95.25 806 GLU A C 1
ATOM 6294 O O . GLU A 1 806 ? -13.831 -5.493 20.651 1.00 95.25 806 GLU A O 1
ATOM 6299 N N . ALA A 1 807 ? -11.954 -6.426 21.458 1.00 96.62 807 ALA A N 1
ATOM 6300 C CA . ALA A 1 807 ? -12.648 -7.322 22.375 1.00 96.62 807 ALA A CA 1
ATOM 6301 C C . ALA A 1 807 ? -13.503 -6.550 23.392 1.00 96.62 807 ALA A C 1
ATOM 6303 O O . ALA A 1 807 ? -14.650 -6.931 23.619 1.00 96.62 807 ALA A O 1
ATOM 6304 N N . VAL A 1 808 ? -12.987 -5.448 23.952 1.00 97.75 808 VAL A N 1
ATOM 6305 C CA . VAL A 1 808 ? -13.726 -4.569 24.874 1.00 97.75 808 VAL A CA 1
ATOM 6306 C C . VAL A 1 808 ? -14.927 -3.921 24.184 1.00 97.75 808 VAL A C 1
ATOM 6308 O O . VAL A 1 808 ? -16.039 -4.020 24.703 1.00 97.75 808 VAL A O 1
ATOM 6311 N N . VAL A 1 809 ? -14.755 -3.328 23.000 1.00 97.12 809 VAL A N 1
ATOM 6312 C CA . VAL A 1 809 ? -15.858 -2.714 22.234 1.00 97.12 809 VAL A CA 1
ATOM 6313 C C . VAL A 1 809 ? -16.943 -3.747 21.909 1.00 97.12 809 VAL A C 1
ATOM 6315 O O . VAL A 1 809 ? -18.134 -3.465 22.040 1.00 97.12 809 VAL A O 1
ATOM 6318 N N . ASN A 1 810 ? -16.546 -4.976 21.576 1.00 95.31 810 ASN A N 1
ATOM 6319 C CA . ASN A 1 810 ? -17.453 -6.088 21.283 1.00 95.31 810 ASN A CA 1
ATOM 6320 C C . ASN A 1 810 ? -18.251 -6.604 22.493 1.00 95.31 810 ASN A C 1
ATOM 6322 O O . ASN A 1 810 ? -19.200 -7.363 22.305 1.00 95.31 810 ASN A O 1
ATOM 6326 N N . THR A 1 811 ? -17.923 -6.194 23.724 1.00 96.50 811 THR A N 1
ATOM 6327 C CA . THR A 1 811 ? -18.724 -6.532 24.918 1.00 96.50 811 THR A CA 1
ATOM 6328 C C . THR A 1 811 ? -19.968 -5.656 25.098 1.00 96.50 811 THR A C 1
ATOM 6330 O O . THR A 1 811 ? -20.785 -5.915 25.995 1.00 96.50 811 THR A O 1
ATOM 6333 N N . ALA A 1 812 ? -20.106 -4.588 24.307 1.00 96.88 812 ALA A N 1
ATOM 6334 C CA . ALA A 1 812 ? -21.252 -3.701 24.383 1.00 96.88 812 ALA A CA 1
ATOM 6335 C C . ALA A 1 812 ? -22.529 -4.420 23.921 1.00 96.88 812 ALA A C 1
ATOM 6337 O O . ALA A 1 812 ? -22.579 -4.994 22.837 1.00 96.88 812 ALA A O 1
ATOM 6338 N N . THR A 1 813 ? -23.574 -4.365 24.744 1.00 94.31 813 THR A N 1
ATOM 6339 C CA . THR A 1 813 ? -24.871 -5.016 24.484 1.00 94.31 813 THR A CA 1
ATOM 6340 C C . THR A 1 813 ? -25.963 -4.042 24.058 1.00 94.31 813 THR A C 1
ATOM 6342 O O . THR A 1 813 ? -26.995 -4.458 23.539 1.00 94.31 813 THR A O 1
ATOM 6345 N N . ASP A 1 814 ? -25.753 -2.750 24.299 1.00 95.88 814 ASP A N 1
ATOM 6346 C CA . ASP A 1 814 ? -26.699 -1.670 24.046 1.00 95.88 814 ASP A CA 1
ATOM 6347 C C . ASP A 1 814 ? -25.952 -0.361 23.743 1.00 95.88 814 ASP A C 1
ATOM 6349 O O . ASP A 1 814 ? -24.727 -0.258 23.887 1.00 95.88 814 ASP A O 1
ATOM 6353 N N . LYS A 1 815 ? -26.703 0.646 23.285 1.00 96.25 815 LYS A N 1
ATOM 6354 C CA . LYS A 1 815 ? -26.152 1.925 22.824 1.00 96.25 815 LYS A CA 1
ATOM 6355 C C . LYS A 1 815 ? -25.546 2.760 23.954 1.00 96.25 815 LYS A C 1
ATOM 6357 O O . LYS A 1 815 ? -24.601 3.504 23.694 1.00 96.25 815 LYS A O 1
ATOM 6362 N N . GLU A 1 816 ? -26.093 2.681 25.170 1.00 97.38 816 GLU A N 1
ATOM 6363 C CA . GLU A 1 816 ? -25.609 3.418 26.336 1.00 97.38 816 GLU A CA 1
ATOM 6364 C C . GLU A 1 816 ? -24.256 2.865 26.780 1.00 97.38 816 GLU A C 1
ATOM 6366 O O . GLU A 1 816 ? -23.303 3.628 26.945 1.00 97.38 816 GLU A O 1
ATOM 6371 N N . LYS A 1 817 ? -24.151 1.537 26.889 1.00 97.25 817 LYS A N 1
ATOM 6372 C CA . LYS A 1 817 ? -22.911 0.841 27.223 1.00 97.25 817 LYS A CA 1
ATOM 6373 C C . LYS A 1 817 ? -21.846 1.044 26.151 1.00 97.25 817 LYS A C 1
ATOM 6375 O O . LYS A 1 817 ? -20.711 1.362 26.489 1.00 97.25 817 LYS A O 1
ATOM 6380 N N . LEU A 1 818 ? -22.204 0.926 24.868 1.00 98.31 818 LEU A N 1
ATOM 6381 C CA . LEU A 1 818 ? -21.271 1.185 23.769 1.00 98.31 818 LEU A CA 1
ATOM 6382 C C . LEU A 1 818 ? -20.711 2.610 23.841 1.00 98.31 818 LEU A C 1
ATOM 6384 O O . LEU A 1 818 ? -19.504 2.803 23.719 1.00 98.31 818 LEU A O 1
ATOM 6388 N N . LYS A 1 819 ? -21.576 3.605 24.073 1.00 98.00 819 LYS A N 1
ATOM 6389 C CA . LYS A 1 819 ? -21.145 4.998 24.195 1.00 98.00 819 LYS A CA 1
ATOM 6390 C C . LYS A 1 819 ? -20.182 5.181 25.366 1.00 98.00 819 LYS A C 1
ATOM 6392 O O . LYS A 1 819 ? -19.134 5.789 25.180 1.00 98.00 819 LYS A O 1
ATOM 6397 N N . ALA A 1 820 ? -20.522 4.632 26.531 1.00 98.00 820 ALA A N 1
ATOM 6398 C CA . ALA A 1 820 ? -19.678 4.713 27.716 1.00 98.00 820 ALA A CA 1
ATOM 6399 C C . ALA A 1 820 ? -18.301 4.067 27.483 1.00 98.00 820 ALA A C 1
ATOM 6401 O O . ALA A 1 820 ? -17.293 4.667 27.833 1.00 98.00 820 ALA A O 1
ATOM 6402 N N . ILE A 1 821 ? -18.245 2.905 26.818 1.00 98.56 821 ILE A N 1
ATOM 6403 C CA . ILE A 1 821 ? -16.980 2.237 26.470 1.00 98.56 821 ILE A CA 1
ATOM 6404 C C . ILE A 1 821 ? -16.131 3.110 25.537 1.00 98.56 821 ILE A C 1
ATOM 6406 O O . ILE A 1 821 ? -14.942 3.284 25.785 1.00 98.56 821 ILE A O 1
ATOM 6410 N N . ILE A 1 822 ? -16.709 3.671 24.469 1.00 98.12 822 ILE A N 1
ATOM 6411 C CA . ILE A 1 822 ? -15.958 4.509 23.518 1.00 98.12 822 ILE A CA 1
ATOM 6412 C C . ILE A 1 822 ? -15.474 5.815 24.167 1.00 98.12 822 ILE A C 1
ATOM 6414 O O . ILE A 1 822 ? -14.347 6.243 23.905 1.00 98.12 822 ILE A O 1
ATOM 6418 N N . ASP A 1 823 ? -16.296 6.437 25.015 1.00 97.75 823 ASP A N 1
ATOM 6419 C CA . ASP A 1 823 ? -15.918 7.644 25.756 1.00 97.75 823 ASP A CA 1
ATOM 6420 C C . ASP A 1 823 ? -14.761 7.342 26.734 1.00 97.75 823 ASP A C 1
ATOM 6422 O O . ASP A 1 823 ? -13.754 8.051 26.729 1.00 97.75 823 ASP A O 1
ATOM 6426 N N . ASP A 1 824 ? -14.856 6.248 27.496 1.00 98.06 824 ASP A N 1
ATOM 6427 C CA . ASP A 1 824 ? -13.816 5.769 28.416 1.00 98.06 824 ASP A CA 1
ATOM 6428 C C . ASP A 1 824 ? -12.508 5.399 27.699 1.00 98.06 824 ASP A C 1
ATOM 6430 O O . ASP A 1 824 ? -11.419 5.713 28.183 1.00 98.06 824 ASP A O 1
ATOM 6434 N N . LEU A 1 825 ? -12.587 4.759 26.527 1.00 97.75 825 LEU A N 1
ATOM 6435 C CA . LEU A 1 825 ? -11.414 4.511 25.688 1.00 97.75 825 LEU A CA 1
ATOM 6436 C C . LEU A 1 825 ? -10.772 5.834 25.256 1.00 97.75 825 LEU A C 1
ATOM 6438 O O . LEU A 1 825 ? -9.553 5.943 25.274 1.00 97.75 825 LEU A O 1
ATOM 6442 N N . GLY A 1 826 ? -11.561 6.867 24.948 1.00 96.88 826 GLY A N 1
ATOM 6443 C CA . GLY A 1 826 ? -11.033 8.210 24.693 1.00 96.88 826 GLY A CA 1
ATOM 6444 C C . GLY A 1 826 ? -10.249 8.792 25.873 1.00 96.88 826 GLY A C 1
ATOM 6445 O O . GLY A 1 826 ? -9.207 9.413 25.666 1.00 96.88 826 GLY A O 1
ATOM 6446 N N . ILE A 1 827 ? -10.703 8.550 27.107 1.00 95.88 827 ILE A N 1
ATOM 6447 C CA . ILE A 1 827 ? -9.993 8.962 28.328 1.00 95.88 827 ILE A CA 1
ATOM 6448 C C . ILE A 1 827 ? -8.672 8.191 28.462 1.00 95.88 827 ILE A C 1
ATOM 6450 O O . ILE A 1 827 ? -7.615 8.809 28.583 1.00 95.88 827 ILE A O 1
ATOM 6454 N N . LEU A 1 828 ? -8.707 6.855 28.380 1.00 95.56 828 LEU A N 1
ATOM 6455 C CA . LEU A 1 828 ? -7.510 6.005 28.479 1.00 95.56 828 LEU A CA 1
ATOM 6456 C C . LEU A 1 828 ? -6.459 6.366 27.419 1.00 95.56 828 LEU A C 1
ATOM 6458 O O . LEU A 1 828 ? -5.274 6.449 27.722 1.00 95.56 828 LEU A O 1
ATOM 6462 N N . PHE A 1 829 ? -6.890 6.611 26.184 1.00 94.75 829 PHE A N 1
ATOM 6463 C CA . PHE A 1 829 ? -6.017 6.924 25.055 1.00 94.75 829 PHE A CA 1
ATOM 6464 C C . PHE A 1 829 ? -5.690 8.420 24.930 1.00 94.75 829 PHE A C 1
ATOM 6466 O O . PHE A 1 829 ? -5.099 8.833 23.934 1.00 94.75 829 PHE A O 1
ATOM 6473 N N . THR A 1 830 ? -6.024 9.253 25.915 1.00 90.19 830 THR A N 1
ATOM 6474 C CA . THR A 1 830 ? -5.604 10.659 25.896 1.00 90.19 830 THR A CA 1
ATOM 6475 C C . THR A 1 830 ? -4.078 10.753 25.985 1.00 90.19 830 THR A C 1
ATOM 6477 O O . THR A 1 830 ? -3.454 10.176 26.877 1.00 90.19 830 THR A O 1
ATOM 6480 N N . THR A 1 831 ? -3.455 11.490 25.059 1.00 81.62 831 THR A N 1
ATOM 6481 C CA . THR A 1 831 ? -1.998 11.691 25.058 1.00 81.62 831 THR A CA 1
ATOM 6482 C C . THR A 1 831 ? -1.554 12.402 26.336 1.00 81.62 831 THR A C 1
ATOM 6484 O O . THR A 1 831 ? -2.069 13.469 26.671 1.00 81.62 831 THR A O 1
ATOM 6487 N N . ARG A 1 832 ? -0.557 11.838 27.023 1.00 84.31 832 ARG A N 1
ATOM 6488 C CA . ARG A 1 832 ? 0.097 12.454 28.185 1.00 84.31 832 ARG A CA 1
ATOM 6489 C C . ARG A 1 832 ? 1.489 12.953 27.807 1.00 84.31 832 ARG A C 1
ATOM 6491 O O . ARG A 1 832 ? 2.132 12.395 26.920 1.00 84.31 832 ARG A O 1
ATOM 6498 N N . GLU A 1 833 ? 1.945 14.016 28.467 1.00 82.62 833 GLU A N 1
ATOM 6499 C CA . GLU A 1 833 ? 3.322 14.491 28.309 1.00 82.62 833 GLU A CA 1
ATOM 6500 C C . GLU A 1 833 ? 4.312 13.423 28.778 1.00 82.62 833 GLU A C 1
ATOM 6502 O O . GLU A 1 833 ? 4.044 12.702 29.735 1.00 82.62 833 GLU A O 1
ATOM 6507 N N . ASN A 1 834 ? 5.472 13.335 28.125 1.00 82.50 834 ASN A N 1
ATOM 6508 C CA . ASN A 1 834 ? 6.520 12.415 28.551 1.00 82.50 834 ASN A CA 1
ATOM 6509 C C . ASN A 1 834 ? 7.048 12.818 29.935 1.00 82.50 834 ASN A C 1
ATOM 6511 O O . ASN A 1 834 ? 7.657 13.883 30.076 1.00 82.50 834 ASN A O 1
ATOM 6515 N N . GLY A 1 835 ? 6.844 11.968 30.935 1.00 82.62 835 GLY A N 1
ATOM 6516 C CA . GLY A 1 835 ? 7.169 12.253 32.326 1.00 82.62 835 GLY A CA 1
ATOM 6517 C C . GLY A 1 835 ? 7.535 10.995 33.098 1.00 82.62 835 GLY A C 1
ATOM 6518 O O . GLY A 1 835 ? 7.511 9.891 32.562 1.00 82.62 835 GLY A O 1
ATOM 6519 N N . VAL A 1 836 ? 7.900 11.187 34.364 1.00 82.62 836 VAL A N 1
ATOM 6520 C CA . VAL A 1 836 ? 8.043 10.081 35.313 1.00 82.62 836 VAL A CA 1
ATOM 6521 C C . VAL A 1 836 ? 6.665 9.780 35.871 1.00 82.62 836 VAL A C 1
ATOM 6523 O O . VAL A 1 836 ? 5.955 10.684 36.317 1.00 82.62 836 VAL A O 1
ATOM 6526 N N . PHE A 1 837 ? 6.282 8.516 35.807 1.00 81.19 837 PHE A N 1
ATOM 6527 C CA . PHE A 1 837 ? 4.934 8.074 36.094 1.00 81.19 837 PHE A CA 1
ATOM 6528 C C . PHE A 1 837 ? 4.949 7.080 37.247 1.00 81.19 837 PHE A C 1
ATOM 6530 O O . PHE A 1 837 ? 5.615 6.056 37.183 1.00 81.19 837 PHE A O 1
ATOM 6537 N N . ASP A 1 838 ? 4.185 7.366 38.298 1.00 84.62 838 ASP A N 1
ATOM 6538 C CA . ASP A 1 838 ? 3.884 6.363 39.314 1.00 84.62 838 ASP A CA 1
ATOM 6539 C C . ASP A 1 838 ? 2.663 5.558 38.858 1.00 84.62 838 ASP A C 1
ATOM 6541 O O . ASP A 1 838 ? 1.547 6.086 38.784 1.00 84.62 838 ASP A O 1
ATOM 6545 N N . ASN A 1 839 ? 2.887 4.292 38.499 1.00 84.81 839 ASN A N 1
ATOM 6546 C CA . ASN A 1 839 ? 1.847 3.449 37.914 1.00 84.81 839 ASN A CA 1
ATOM 6547 C C . ASN A 1 839 ? 0.644 3.271 38.860 1.00 84.81 839 ASN A C 1
ATOM 6549 O O . ASN A 1 839 ? -0.494 3.333 38.403 1.00 84.81 839 ASN A O 1
ATOM 6553 N N . GLU A 1 840 ? 0.866 3.121 40.173 1.00 86.56 840 GLU A N 1
ATOM 6554 C CA . GLU A 1 840 ? -0.224 2.979 41.153 1.00 86.56 840 GLU A CA 1
ATOM 6555 C C . GLU A 1 840 ? -1.100 4.238 41.222 1.00 86.56 840 GLU A C 1
ATOM 6557 O O . GLU A 1 840 ? -2.331 4.152 41.182 1.00 86.56 840 GLU A O 1
ATOM 6562 N N . THR A 1 841 ? -0.478 5.418 41.273 1.00 87.06 841 THR A N 1
ATOM 6563 C CA . THR A 1 841 ? -1.183 6.704 41.287 1.00 87.06 841 THR A CA 1
ATOM 6564 C C . THR A 1 841 ? -1.977 6.905 40.000 1.00 87.06 841 THR A C 1
ATOM 6566 O O . THR A 1 841 ? -3.161 7.240 40.056 1.00 87.06 841 THR A O 1
ATOM 6569 N N . LEU A 1 842 ? -1.371 6.636 38.839 1.00 87.19 842 LEU A N 1
ATOM 6570 C CA . LEU A 1 842 ? -2.040 6.740 37.540 1.00 87.19 842 LEU A CA 1
ATOM 6571 C C . LEU A 1 842 ? -3.225 5.794 37.411 1.00 87.19 842 LEU A C 1
ATOM 6573 O O . LEU A 1 842 ? -4.281 6.209 36.936 1.00 87.19 842 LEU A O 1
ATOM 6577 N N . GLN A 1 843 ? -3.065 4.541 37.836 1.00 89.94 843 GLN A N 1
ATOM 6578 C CA . GLN A 1 843 ? -4.158 3.575 37.849 1.00 89.94 843 GLN A CA 1
ATOM 6579 C C . GLN A 1 843 ? -5.287 4.063 38.764 1.00 89.94 843 GLN A C 1
ATOM 6581 O O . GLN A 1 843 ? -6.456 4.007 38.382 1.00 89.94 843 GLN A O 1
ATOM 6586 N N . GLY A 1 844 ? -4.949 4.602 39.940 1.00 89.44 844 GLY A N 1
ATOM 6587 C CA . GLY A 1 844 ? -5.912 5.165 40.883 1.00 89.44 844 GLY A CA 1
ATOM 6588 C C . GLY A 1 844 ? -6.662 6.387 40.349 1.00 89.44 844 GLY A C 1
ATOM 6589 O O . GLY A 1 844 ? -7.859 6.521 40.603 1.00 89.44 844 GLY A O 1
ATOM 6590 N N . ASP A 1 845 ? -5.992 7.273 39.616 1.00 90.06 845 ASP A N 1
ATOM 6591 C CA . ASP A 1 845 ? -6.614 8.454 39.014 1.00 90.06 845 ASP A CA 1
ATOM 6592 C C . ASP A 1 845 ? -7.474 8.087 37.807 1.00 90.06 845 ASP A C 1
ATOM 6594 O O . ASP A 1 845 ? -8.639 8.479 37.744 1.00 90.06 845 ASP A O 1
ATOM 6598 N N . LEU A 1 846 ? -6.961 7.241 36.914 1.00 92.12 846 LEU A N 1
ATOM 6599 C CA . LEU A 1 846 ? -7.706 6.776 35.751 1.00 92.12 846 LEU A CA 1
ATOM 6600 C C . LEU A 1 846 ? -8.961 5.990 36.167 1.00 92.12 846 LEU A C 1
ATOM 6602 O O . LEU A 1 846 ? -10.036 6.205 35.617 1.00 92.12 846 LEU A O 1
ATOM 6606 N N . ALA A 1 847 ? -8.882 5.152 37.205 1.00 90.94 847 ALA A N 1
ATOM 6607 C CA . ALA A 1 847 ? -10.040 4.417 37.716 1.00 90.94 847 ALA A CA 1
ATOM 6608 C C . ALA A 1 847 ? -11.179 5.320 38.236 1.00 90.94 847 ALA A C 1
ATOM 6610 O O . ALA A 1 847 ? -12.328 4.870 38.274 1.00 90.94 847 ALA A O 1
ATOM 6611 N N . LYS A 1 848 ? -10.885 6.570 38.638 1.00 93.38 848 LYS A N 1
ATOM 6612 C CA . LYS A 1 848 ? -11.898 7.566 39.041 1.00 93.38 848 LYS A CA 1
ATOM 6613 C C . LYS A 1 848 ? -12.575 8.224 37.839 1.00 93.38 848 LYS A C 1
ATOM 6615 O O . LYS A 1 848 ? -13.716 8.660 37.969 1.00 93.38 848 LYS A O 1
ATOM 6620 N N . GLU A 1 849 ? -11.868 8.332 36.718 1.00 95.12 849 GLU A N 1
ATOM 6621 C CA . GLU A 1 849 ? -12.360 8.960 35.487 1.00 95.12 849 GLU A CA 1
ATOM 6622 C C . GLU A 1 849 ? -13.155 7.979 34.621 1.00 95.12 849 GLU A C 1
ATOM 6624 O O . GLU A 1 849 ? -14.158 8.364 34.024 1.00 95.12 849 GLU A O 1
ATOM 6629 N N . LEU A 1 850 ? -12.744 6.708 34.593 1.00 96.88 850 LEU A N 1
ATOM 6630 C CA . LEU A 1 850 ? -13.416 5.658 33.832 1.00 96.88 850 LEU A CA 1
ATOM 6631 C C . LEU A 1 850 ? -14.765 5.278 34.458 1.00 96.88 850 LEU A C 1
ATOM 6633 O O . LEU A 1 850 ? -14.909 5.119 35.676 1.00 96.88 850 LEU A O 1
ATOM 6637 N N . THR A 1 851 ? -15.761 5.054 33.611 1.00 96.94 851 THR A N 1
ATOM 6638 C CA . THR A 1 851 ? -17.140 4.763 34.019 1.00 96.94 851 THR A CA 1
ATOM 6639 C C . THR A 1 851 ? -17.511 3.285 33.890 1.00 96.94 851 THR A C 1
ATOM 6641 O O . THR A 1 851 ? -18.298 2.785 34.694 1.00 96.94 851 THR A O 1
ATOM 6644 N N . THR A 1 852 ? -16.895 2.566 32.957 1.00 97.19 852 THR A N 1
ATOM 6645 C CA . THR A 1 852 ? -17.173 1.174 32.587 1.00 97.19 852 THR A CA 1
ATOM 6646 C C . THR A 1 852 ? -16.203 0.198 33.245 1.00 97.19 852 THR A C 1
ATOM 6648 O O . THR A 1 852 ? -15.011 0.473 33.399 1.00 97.19 852 THR A O 1
ATOM 6651 N N . ASP A 1 853 ? -16.707 -0.973 33.634 1.00 96.31 853 ASP A N 1
ATOM 6652 C CA . ASP A 1 853 ? -15.883 -2.010 34.262 1.00 96.31 853 ASP A CA 1
ATOM 6653 C C . ASP A 1 853 ? -14.931 -2.660 33.247 1.00 96.31 853 ASP A C 1
ATOM 6655 O O . ASP A 1 853 ? -13.825 -3.068 33.601 1.00 96.31 853 ASP A O 1
ATOM 6659 N N . GLU A 1 854 ? -15.319 -2.716 31.973 1.00 96.56 854 GLU A N 1
ATOM 6660 C CA . GLU A 1 854 ? -14.518 -3.300 30.902 1.00 96.56 854 GLU A CA 1
ATOM 6661 C C . GLU A 1 854 ? -13.257 -2.485 30.604 1.00 96.56 854 GLU A C 1
ATOM 6663 O O . GLU A 1 854 ? -12.167 -3.059 30.528 1.00 96.56 854 GLU A O 1
ATOM 6668 N N . VAL A 1 855 ? -13.369 -1.154 30.501 1.00 97.25 855 VAL A N 1
ATOM 6669 C CA . VAL A 1 855 ? -12.196 -0.295 30.271 1.00 97.25 855 VAL A CA 1
ATOM 6670 C C . VAL A 1 855 ? -11.350 -0.177 31.540 1.00 97.25 855 VAL A C 1
ATOM 6672 O O . VAL A 1 855 ? -10.124 -0.183 31.447 1.00 97.25 855 VAL A O 1
ATOM 6675 N N . LYS A 1 856 ? -11.959 -0.178 32.737 1.00 96.19 856 LYS A N 1
ATOM 6676 C CA . LYS A 1 856 ? -11.210 -0.279 34.007 1.00 96.19 856 LYS A CA 1
ATOM 6677 C C . LYS A 1 856 ? -10.377 -1.550 34.079 1.00 96.19 856 LYS A C 1
ATOM 6679 O O . LYS A 1 856 ? -9.216 -1.498 34.478 1.00 96.19 856 LYS A O 1
ATOM 6684 N N . LYS A 1 857 ? -10.959 -2.685 33.682 1.00 95.75 857 LYS A N 1
ATOM 6685 C CA . LYS A 1 857 ? -10.249 -3.961 33.637 1.00 95.75 857 LYS A CA 1
ATOM 6686 C C . LYS A 1 857 ? -9.076 -3.890 32.661 1.00 95.75 857 LYS A C 1
ATOM 6688 O O . LYS A 1 857 ? -7.965 -4.217 33.066 1.00 95.75 857 LYS A O 1
ATOM 6693 N N . LEU A 1 858 ? -9.300 -3.397 31.439 1.00 95.81 858 LEU A N 1
ATOM 6694 C CA . LEU A 1 858 ? -8.227 -3.189 30.461 1.00 95.81 858 LEU A CA 1
ATOM 6695 C C . LEU A 1 858 ? -7.103 -2.326 31.049 1.00 95.81 858 LEU A C 1
ATOM 6697 O O . LEU A 1 858 ? -5.953 -2.746 31.042 1.00 95.81 858 LEU A O 1
ATOM 6701 N N . ALA A 1 859 ? -7.432 -1.168 31.624 1.00 94.38 859 ALA A N 1
ATOM 6702 C CA . ALA A 1 859 ? -6.456 -0.269 32.233 1.00 94.38 859 ALA A CA 1
ATOM 6703 C C . ALA A 1 859 ? -5.664 -0.920 33.382 1.00 94.38 859 ALA A C 1
ATOM 6705 O O . ALA A 1 859 ? -4.473 -0.661 33.521 1.00 94.38 859 ALA A O 1
ATOM 6706 N N . SER A 1 860 ? -6.296 -1.782 34.186 1.00 92.25 860 SER A N 1
ATOM 6707 C CA . SER A 1 860 ? -5.628 -2.492 35.289 1.00 92.25 860 SER A CA 1
ATOM 6708 C C . SER A 1 860 ? -4.665 -3.594 34.833 1.00 92.25 860 SER A C 1
ATOM 6710 O O . SER A 1 860 ? -3.753 -3.953 35.574 1.00 92.25 860 SER A O 1
ATOM 6712 N N . GLU A 1 861 ? -4.861 -4.132 33.626 1.00 92.25 861 GLU A N 1
ATOM 6713 C CA . GLU A 1 861 ? -3.973 -5.130 33.016 1.00 92.25 861 GLU A CA 1
ATOM 6714 C C . GLU A 1 861 ? -2.756 -4.485 32.329 1.00 92.25 861 GLU A C 1
ATOM 6716 O O . GLU A 1 861 ? -1.806 -5.187 31.979 1.00 92.25 861 GLU A O 1
ATOM 6721 N N . LEU A 1 862 ? -2.781 -3.164 32.120 1.00 90.69 862 LEU A N 1
ATOM 6722 C CA . LEU A 1 862 ? -1.689 -2.411 31.514 1.00 90.69 862 LEU A CA 1
ATOM 6723 C C . LEU A 1 862 ? -0.711 -1.901 32.578 1.00 90.69 862 LEU A C 1
ATOM 6725 O O . LEU A 1 862 ? -1.099 -1.370 33.621 1.00 90.69 862 LEU A O 1
ATOM 6729 N N . ASP A 1 863 ? 0.575 -1.983 32.249 1.00 88.50 863 ASP A N 1
ATOM 6730 C CA . ASP A 1 863 ? 1.584 -1.087 32.805 1.00 88.50 863 ASP A CA 1
ATOM 6731 C C . ASP A 1 863 ? 1.390 0.284 32.138 1.00 88.50 863 ASP A C 1
ATOM 6733 O O . ASP A 1 863 ? 1.657 0.439 30.942 1.00 88.50 863 ASP A O 1
ATOM 6737 N N . LEU A 1 864 ? 0.835 1.252 32.876 1.00 88.62 864 LEU A N 1
ATOM 6738 C CA . LEU A 1 864 ? 0.455 2.551 32.322 1.00 88.62 864 LEU A CA 1
ATOM 6739 C C . LEU A 1 864 ? 1.673 3.405 31.969 1.00 88.62 864 LEU A C 1
ATOM 6741 O O . LEU A 1 864 ? 1.601 4.173 31.010 1.00 88.62 864 LEU A O 1
ATOM 6745 N N . GLU A 1 865 ? 2.789 3.259 32.686 1.00 84.38 865 GLU A N 1
ATOM 6746 C CA . GLU A 1 865 ? 4.038 3.934 32.326 1.00 84.38 865 GLU A CA 1
ATOM 6747 C C . GLU A 1 865 ? 4.513 3.440 30.955 1.00 84.38 865 GLU A C 1
ATOM 6749 O O . GLU A 1 865 ? 4.713 4.244 30.037 1.00 84.38 865 GLU A O 1
ATOM 6754 N N . ARG A 1 866 ? 4.590 2.112 30.775 1.00 84.31 866 ARG A N 1
ATOM 6755 C CA . ARG A 1 866 ? 4.948 1.512 29.482 1.00 84.31 866 ARG A CA 1
ATOM 6756 C C . ARG A 1 866 ? 3.945 1.871 28.387 1.00 84.31 866 ARG A C 1
ATOM 6758 O O . ARG A 1 866 ? 4.362 2.160 27.266 1.00 84.31 866 ARG A O 1
ATOM 6765 N N . PHE A 1 867 ? 2.647 1.860 28.684 1.00 90.50 867 PHE A N 1
ATOM 6766 C CA . PHE A 1 867 ? 1.583 2.178 27.727 1.00 90.50 867 PHE A CA 1
ATOM 6767 C C . PHE A 1 867 ? 1.713 3.598 27.168 1.00 90.50 867 PHE A C 1
ATOM 6769 O O . PHE A 1 867 ? 1.768 3.767 25.949 1.00 90.50 867 PHE A O 1
ATOM 6776 N N . TYR A 1 868 ? 1.809 4.618 28.029 1.00 89.88 868 TYR A N 1
ATOM 6777 C CA . TYR A 1 868 ? 1.903 6.006 27.569 1.00 89.88 868 TYR A CA 1
ATOM 6778 C C . TYR A 1 868 ? 3.239 6.304 26.886 1.00 89.88 868 TYR A C 1
ATOM 6780 O O . TYR A 1 868 ? 3.256 7.035 25.894 1.00 89.88 868 TYR A O 1
ATOM 6788 N N . TRP A 1 869 ? 4.341 5.709 27.358 1.00 86.38 869 TRP A N 1
ATOM 6789 C CA . TRP A 1 869 ? 5.625 5.804 26.663 1.00 86.38 869 TRP A CA 1
ATOM 6790 C C . TRP A 1 869 ? 5.547 5.178 25.265 1.00 86.38 869 TRP A C 1
ATOM 6792 O O . TRP A 1 869 ? 5.897 5.835 24.290 1.00 86.38 869 TRP A O 1
ATOM 6802 N N . SER A 1 870 ? 4.990 3.969 25.137 1.00 88.00 870 SER A N 1
ATOM 6803 C CA . SER A 1 870 ? 4.826 3.277 23.847 1.00 88.00 870 SER A CA 1
ATOM 6804 C C . SER A 1 870 ? 3.924 4.065 22.893 1.00 88.00 870 SER A C 1
ATOM 6806 O O . SER A 1 870 ? 4.235 4.214 21.714 1.00 88.00 870 SER A O 1
ATOM 6808 N N . LEU A 1 871 ? 2.828 4.639 23.397 1.00 90.06 871 LEU A N 1
ATOM 6809 C CA . LEU A 1 871 ? 1.931 5.505 22.626 1.00 90.06 871 LEU A CA 1
ATOM 6810 C C . LEU A 1 871 ? 2.644 6.743 22.088 1.00 90.06 871 LEU A C 1
ATOM 6812 O O . LEU A 1 871 ? 2.465 7.108 20.924 1.00 90.06 871 LEU A O 1
ATOM 6816 N N . LEU A 1 872 ? 3.484 7.373 22.906 1.00 88.88 872 LEU A N 1
ATOM 6817 C CA . LEU A 1 872 ? 4.284 8.505 22.467 1.00 88.88 872 LEU A CA 1
ATOM 6818 C C . LEU A 1 872 ? 5.353 8.077 21.452 1.00 88.88 872 LEU A C 1
ATOM 6820 O O . LEU A 1 872 ? 5.492 8.718 20.414 1.00 88.88 872 LEU A O 1
ATOM 6824 N N . SER A 1 873 ? 6.060 6.975 21.704 1.00 86.31 873 SER A N 1
ATOM 6825 C CA . SER A 1 873 ? 7.076 6.419 20.803 1.00 86.31 873 SER A CA 1
ATOM 6826 C C . SER A 1 873 ? 6.501 6.079 19.427 1.00 86.31 873 SER A C 1
ATOM 6828 O O . SER A 1 873 ? 7.081 6.454 18.407 1.00 86.31 873 SER A O 1
ATOM 6830 N N . ALA A 1 874 ? 5.332 5.434 19.373 1.00 87.88 874 ALA A N 1
ATOM 6831 C CA . ALA A 1 874 ? 4.705 5.019 18.119 1.00 87.88 874 ALA A CA 1
ATOM 6832 C C . ALA A 1 874 ? 4.180 6.189 17.285 1.00 87.88 874 ALA A C 1
ATOM 6834 O O . ALA A 1 874 ? 4.173 6.109 16.060 1.00 87.88 874 ALA A O 1
ATOM 6835 N N . THR A 1 875 ? 3.760 7.273 17.938 1.00 87.69 875 THR A N 1
ATOM 6836 C CA . THR A 1 875 ? 3.168 8.444 17.274 1.00 87.69 875 THR A CA 1
ATOM 6837 C C . THR A 1 875 ? 4.203 9.533 16.958 1.00 87.69 875 THR A C 1
ATOM 6839 O O . THR A 1 875 ? 3.989 10.357 16.067 1.00 87.69 875 THR A O 1
ATOM 6842 N N . SER A 1 876 ? 5.354 9.523 17.637 1.00 84.81 876 SER A N 1
ATOM 6843 C CA . SER A 1 876 ? 6.431 10.501 17.472 1.00 84.81 876 SER A CA 1
ATOM 6844 C C . SER A 1 876 ? 7.226 10.299 16.179 1.00 84.81 876 SER A C 1
ATOM 6846 O O . SER A 1 876 ? 7.552 9.181 15.785 1.00 84.81 876 SER A O 1
ATOM 6848 N N . THR A 1 877 ? 7.605 11.411 15.546 1.00 83.50 877 THR A N 1
ATOM 6849 C CA . THR A 1 877 ? 8.534 11.446 14.403 1.00 83.50 877 THR A CA 1
ATOM 6850 C C . THR A 1 877 ? 9.999 11.589 14.834 1.00 83.50 877 THR A C 1
ATOM 6852 O O . THR A 1 877 ? 10.876 11.766 13.991 1.00 83.50 877 THR A O 1
ATOM 6855 N N . SER A 1 878 ? 10.273 11.556 16.139 1.00 80.38 878 SER A N 1
ATOM 6856 C CA . SER A 1 878 ? 11.609 11.635 16.733 1.00 80.38 878 SER A CA 1
ATOM 6857 C C . SER A 1 878 ? 11.778 10.638 17.879 1.00 80.38 878 SER A C 1
ATOM 6859 O O . SER A 1 878 ? 10.800 10.128 18.422 1.00 80.38 878 SER A O 1
ATOM 6861 N N . GLU A 1 879 ? 13.025 10.408 18.279 1.00 77.62 879 GLU A N 1
ATOM 6862 C CA . GLU A 1 879 ? 13.385 9.569 19.424 1.00 77.62 879 GLU A CA 1
ATOM 6863 C C . GLU A 1 879 ? 12.675 10.014 20.716 1.00 77.62 879 GLU A C 1
ATOM 6865 O O . GLU A 1 879 ? 12.634 11.206 21.037 1.00 77.62 879 GLU A O 1
ATOM 6870 N N . VAL A 1 880 ? 12.125 9.050 21.461 1.00 78.25 880 VAL A N 1
ATOM 6871 C CA . VAL A 1 880 ? 11.427 9.272 22.734 1.00 78.25 880 VAL A CA 1
ATOM 6872 C C . VAL A 1 880 ? 12.179 8.551 23.848 1.00 78.25 880 VAL A C 1
ATOM 6874 O O . VAL A 1 880 ? 12.202 7.326 23.914 1.00 78.25 880 VAL A O 1
ATOM 6877 N N . LYS A 1 881 ? 12.784 9.320 24.755 1.00 78.81 881 LYS A N 1
ATOM 6878 C CA . LYS A 1 881 ? 13.532 8.790 25.904 1.00 78.81 881 LYS A CA 1
ATOM 6879 C C . LYS A 1 881 ? 12.635 8.640 27.123 1.00 78.81 881 LYS A C 1
ATOM 6881 O O . LYS A 1 881 ? 11.773 9.494 27.333 1.00 78.81 881 LYS A O 1
ATOM 6886 N N . HIS A 1 882 ? 12.865 7.633 27.966 1.00 80.62 882 HIS A N 1
ATOM 6887 C CA . HIS A 1 882 ? 12.269 7.666 29.304 1.00 80.62 882 HIS A CA 1
ATOM 6888 C C . HIS A 1 882 ? 12.796 8.868 30.077 1.00 80.62 882 HIS A C 1
ATOM 6890 O O . HIS A 1 882 ? 13.931 9.325 29.889 1.00 80.62 882 HIS A O 1
ATOM 6896 N N . LYS A 1 883 ? 11.963 9.348 30.989 1.00 84.75 883 LYS A N 1
ATOM 6897 C CA . LYS A 1 883 ? 12.328 10.399 31.919 1.00 84.75 883 LYS A CA 1
ATOM 6898 C C . LYS A 1 883 ? 12.778 9.801 33.245 1.00 84.75 883 LYS A C 1
ATOM 6900 O O . LYS A 1 883 ? 12.301 8.752 33.657 1.00 84.75 883 LYS A O 1
ATOM 6905 N N . THR A 1 884 ? 13.686 10.492 33.920 1.00 86.62 884 THR A N 1
ATOM 6906 C CA . THR A 1 884 ? 14.059 10.217 35.309 1.00 86.62 884 THR A CA 1
ATOM 6907 C C . THR A 1 884 ? 14.099 11.519 36.088 1.00 86.62 884 THR A C 1
ATOM 6909 O O . THR A 1 884 ? 14.382 12.585 35.532 1.00 86.62 884 THR A O 1
ATOM 6912 N N . GLU A 1 885 ? 13.845 11.440 37.388 1.00 87.62 885 GLU A N 1
ATOM 6913 C CA . GLU A 1 885 ? 14.048 12.572 38.279 1.00 87.62 885 GLU A CA 1
ATOM 6914 C C . GLU A 1 885 ? 15.494 12.589 38.780 1.00 87.62 885 GLU A C 1
ATOM 6916 O O . GLU A 1 885 ? 16.031 11.569 39.216 1.00 87.62 885 GLU A O 1
ATOM 6921 N N . VAL A 1 886 ? 16.129 13.758 38.725 1.00 85.94 886 VAL A N 1
ATOM 6922 C CA . VAL A 1 886 ? 17.453 14.005 39.301 1.00 85.94 886 VAL A CA 1
ATOM 6923 C C . VAL A 1 886 ? 17.382 15.163 40.299 1.00 85.94 886 VAL A C 1
ATOM 6925 O O . VAL A 1 886 ? 16.676 16.144 40.041 1.00 85.94 886 VAL A O 1
ATOM 6928 N N . PRO A 1 887 ? 18.103 15.088 41.434 1.00 86.12 887 PRO A N 1
ATOM 6929 C CA . PRO A 1 887 ? 18.181 16.202 42.372 1.00 86.12 887 PRO A CA 1
ATOM 6930 C C . PRO A 1 887 ? 18.798 17.449 41.722 1.00 86.12 887 PRO A C 1
ATOM 6932 O O . PRO A 1 887 ? 19.880 17.381 41.139 1.00 86.12 887 PRO A O 1
ATOM 6935 N N . ASP A 1 888 ? 18.139 18.596 41.879 1.00 83.19 888 ASP A N 1
ATOM 6936 C CA . ASP A 1 888 ? 18.606 19.926 41.475 1.00 83.19 888 ASP A CA 1
ATOM 6937 C C . ASP A 1 888 ? 18.493 20.888 42.673 1.00 83.19 888 ASP A C 1
ATOM 6939 O O . ASP A 1 888 ? 17.526 21.638 42.846 1.00 83.19 888 ASP A O 1
ATOM 6943 N N . GLY A 1 889 ? 19.469 20.794 43.582 1.00 84.56 889 GLY A N 1
ATOM 6944 C CA . GLY A 1 889 ? 19.437 21.498 44.866 1.00 84.56 889 GLY A CA 1
ATOM 6945 C C . GLY A 1 889 ? 18.387 20.914 45.819 1.00 84.56 889 GLY A C 1
ATOM 6946 O O . GLY A 1 889 ? 18.496 19.754 46.207 1.00 84.56 889 GLY A O 1
ATOM 6947 N N . GLU A 1 890 ? 17.400 21.725 46.221 1.00 78.75 890 GLU A N 1
ATOM 6948 C CA . GLU A 1 890 ? 16.245 21.295 47.039 1.00 78.75 890 GLU A CA 1
ATOM 6949 C C . GLU A 1 890 ? 15.052 20.803 46.194 1.00 78.75 890 GLU A C 1
ATOM 6951 O O . GLU A 1 890 ? 14.074 20.309 46.750 1.00 78.75 890 GLU A O 1
ATOM 6956 N N . ASN A 1 891 ? 15.121 20.927 44.863 1.00 81.38 891 ASN A N 1
ATOM 6957 C CA . ASN A 1 891 ? 14.053 20.532 43.944 1.00 81.38 891 ASN A CA 1
ATOM 6958 C C . ASN A 1 891 ? 14.424 19.260 43.168 1.00 81.38 891 ASN A C 1
ATOM 6960 O O . ASN A 1 891 ? 15.598 18.915 43.040 1.00 81.38 891 ASN A O 1
ATOM 6964 N N . MET A 1 892 ? 13.419 18.592 42.602 1.00 84.25 892 MET A N 1
ATOM 6965 C CA . MET A 1 892 ? 13.611 17.518 41.624 1.00 84.25 892 MET A CA 1
ATOM 6966 C C . MET A 1 892 ? 13.459 18.085 40.213 1.00 84.25 892 MET A C 1
ATOM 6968 O O . MET A 1 892 ? 12.548 18.873 39.947 1.00 84.25 892 MET A O 1
ATOM 6972 N N . LYS A 1 893 ? 14.346 17.684 39.303 1.00 88.69 893 LYS A N 1
ATOM 6973 C CA . LYS A 1 893 ? 14.269 18.019 37.881 1.00 88.69 893 LYS A CA 1
ATOM 6974 C C . LYS A 1 893 ? 14.055 16.750 37.069 1.00 88.69 893 LYS A C 1
ATOM 6976 O O . LYS A 1 893 ? 14.772 15.773 37.248 1.00 88.69 893 LYS A O 1
ATOM 6981 N N . VAL A 1 894 ? 13.113 16.794 36.133 1.00 86.69 894 VAL A N 1
ATOM 6982 C CA . VAL A 1 894 ? 12.878 15.710 35.176 1.00 86.69 894 VAL A CA 1
ATOM 6983 C C . VAL A 1 894 ? 13.839 15.866 33.994 1.00 86.69 894 VAL A C 1
ATOM 6985 O O . VAL A 1 894 ? 13.871 16.914 33.345 1.00 86.69 894 VAL A O 1
ATOM 6988 N N . VAL A 1 895 ? 14.644 14.841 33.723 1.00 88.19 895 VAL A N 1
ATOM 6989 C CA . VAL A 1 895 ? 15.622 14.795 32.621 1.00 88.19 895 VAL A CA 1
ATOM 6990 C C . VAL A 1 895 ? 15.473 13.501 31.826 1.00 88.19 895 VAL A C 1
ATOM 6992 O O . VAL A 1 895 ? 14.812 12.568 32.278 1.00 88.19 895 VAL A O 1
ATOM 6995 N N . ASP A 1 896 ? 16.067 13.444 30.635 1.00 86.69 896 ASP A N 1
ATOM 6996 C CA . ASP A 1 896 ? 16.178 12.184 29.898 1.00 86.69 896 ASP A CA 1
ATOM 6997 C C . ASP A 1 896 ? 17.053 11.208 30.681 1.00 86.69 896 ASP A C 1
ATOM 6999 O O . ASP A 1 896 ? 18.113 11.580 31.187 1.00 86.69 896 ASP A O 1
ATOM 7003 N N . ALA A 1 897 ? 16.611 9.960 30.782 1.00 82.38 897 ALA A N 1
ATOM 7004 C CA . ALA A 1 897 ? 17.420 8.916 31.377 1.00 82.38 897 ALA A CA 1
ATOM 7005 C C . ALA A 1 897 ? 18.614 8.596 30.458 1.00 82.38 897 ALA A C 1
ATOM 7007 O O . ALA A 1 897 ? 18.450 8.321 29.269 1.00 82.38 897 ALA A O 1
ATOM 7008 N N . ASP A 1 898 ? 19.824 8.588 31.021 1.00 80.19 898 ASP A N 1
ATOM 7009 C CA . ASP A 1 898 ? 21.042 8.208 30.289 1.00 80.19 898 ASP A CA 1
ATOM 7010 C C . ASP A 1 898 ? 21.143 6.687 30.071 1.00 80.19 898 ASP A C 1
ATOM 7012 O O . ASP A 1 898 ? 21.903 6.215 29.223 1.00 80.19 898 ASP A O 1
ATOM 7016 N N . LYS A 1 899 ? 20.372 5.908 30.841 1.00 79.00 899 LYS A N 1
ATOM 7017 C CA . LYS A 1 899 ? 20.388 4.445 30.852 1.00 79.00 899 LYS A CA 1
ATOM 7018 C C . LYS A 1 899 ? 18.984 3.847 30.923 1.00 79.00 899 LYS A C 1
ATOM 7020 O O . LYS A 1 899 ? 18.096 4.422 31.550 1.00 79.00 899 LYS A O 1
ATOM 7025 N N . ASN A 1 900 ? 18.815 2.667 30.334 1.00 74.44 900 ASN A N 1
ATOM 7026 C CA . ASN A 1 900 ? 17.583 1.890 30.380 1.00 74.44 900 ASN A CA 1
ATOM 7027 C C . ASN A 1 900 ? 17.314 1.380 31.817 1.00 74.44 900 ASN A C 1
ATOM 7029 O O . ASN A 1 900 ? 18.186 0.719 32.389 1.00 74.44 900 ASN A O 1
ATOM 7033 N N . PRO A 1 901 ? 16.132 1.645 32.411 1.00 75.00 901 PRO A N 1
ATOM 7034 C CA . PRO A 1 901 ? 15.821 1.313 33.803 1.00 75.00 901 PRO A CA 1
ATOM 7035 C C . PRO A 1 901 ? 15.757 -0.195 34.061 1.00 75.00 901 PRO A C 1
ATOM 7037 O O . PRO A 1 901 ? 15.948 -0.641 35.191 1.00 75.00 901 PRO A O 1
ATOM 7040 N N . VAL A 1 902 ? 15.524 -1.003 33.022 1.00 76.75 902 VAL A N 1
ATOM 7041 C CA . VAL A 1 902 ? 15.453 -2.458 33.144 1.00 76.75 902 VAL A CA 1
ATOM 7042 C C . VAL A 1 902 ? 16.849 -3.052 33.307 1.00 76.75 902 VAL A C 1
ATOM 7044 O O . VAL A 1 902 ? 17.011 -3.996 34.082 1.00 76.75 902 VAL A O 1
ATOM 7047 N N . CYS A 1 903 ? 17.868 -2.547 32.608 1.00 77.31 903 CYS A N 1
ATOM 7048 C CA . CYS A 1 903 ? 19.187 -3.192 32.556 1.00 77.31 903 CYS A CA 1
ATOM 7049 C C . CYS A 1 903 ? 20.374 -2.333 33.022 1.00 77.31 903 CYS A C 1
ATOM 7051 O O . CYS A 1 903 ? 21.474 -2.872 33.110 1.00 77.31 903 CYS A O 1
ATOM 7053 N N . ASP A 1 904 ? 20.167 -1.051 33.337 1.00 80.38 904 ASP A N 1
ATOM 7054 C CA . ASP A 1 904 ? 21.205 -0.085 33.744 1.00 80.38 904 ASP A CA 1
ATOM 7055 C C . ASP A 1 904 ? 22.348 0.082 32.712 1.00 80.38 904 ASP A C 1
ATOM 7057 O O . ASP A 1 904 ? 23.510 0.344 33.044 1.00 80.38 904 ASP A O 1
ATOM 7061 N N . GLU A 1 905 ? 22.011 -0.034 31.427 1.00 75.75 905 GLU A N 1
ATOM 7062 C CA . GLU A 1 905 ? 22.924 0.188 30.296 1.00 75.75 905 GLU A CA 1
ATOM 7063 C C . GLU A 1 905 ? 22.487 1.398 29.468 1.00 75.75 905 GLU A C 1
ATOM 7065 O O . GLU A 1 905 ? 21.306 1.746 29.509 1.00 75.75 905 GLU A O 1
ATOM 7070 N N . PRO A 1 906 ? 23.394 2.042 28.705 1.00 74.62 906 PRO A N 1
ATOM 7071 C CA . PRO A 1 906 ? 23.012 3.092 27.766 1.00 74.62 906 PRO A CA 1
ATOM 7072 C C . PRO A 1 906 ? 21.872 2.634 26.854 1.00 74.62 906 PRO A C 1
ATOM 7074 O O . PRO A 1 906 ? 21.865 1.490 26.395 1.00 74.62 906 PRO A O 1
ATOM 7077 N N . TYR A 1 907 ? 20.915 3.521 26.592 1.00 65.69 907 TYR A N 1
ATOM 7078 C CA . TYR A 1 907 ? 19.804 3.197 25.704 1.00 65.69 907 TYR A CA 1
ATOM 7079 C C . TYR A 1 907 ? 20.281 2.823 24.307 1.00 65.69 907 TYR A C 1
ATOM 7081 O O . TYR A 1 907 ? 21.162 3.470 23.736 1.00 65.69 907 TYR A O 1
ATOM 7089 N N . TYR A 1 908 ? 19.620 1.821 23.742 1.00 62.22 908 TYR A N 1
ATOM 7090 C CA . TYR A 1 908 ? 19.690 1.527 22.326 1.00 62.22 908 TYR A CA 1
ATOM 7091 C C . TYR A 1 908 ? 18.323 1.832 21.717 1.00 62.22 908 TYR A C 1
ATOM 7093 O O . TYR A 1 908 ? 17.344 1.176 22.059 1.00 62.22 908 TYR A O 1
ATOM 7101 N N . TYR A 1 909 ? 18.249 2.869 20.882 1.00 64.56 909 TYR A N 1
ATOM 7102 C CA . TYR A 1 909 ? 16.983 3.341 20.329 1.00 64.56 909 TYR A CA 1
ATOM 7103 C C . TYR A 1 909 ? 16.694 2.690 18.988 1.00 64.56 909 TYR A C 1
ATOM 7105 O O . TYR A 1 909 ? 17.424 2.884 18.014 1.00 64.56 909 TYR A O 1
ATOM 7113 N N . PHE A 1 910 ? 15.583 1.969 18.951 1.00 66.88 910 PHE A N 1
ATOM 7114 C CA . PHE A 1 910 ? 14.955 1.541 17.717 1.00 66.88 910 PHE A CA 1
ATOM 7115 C C . PHE A 1 910 ? 13.998 2.632 17.221 1.00 66.88 910 PHE A C 1
ATOM 7117 O O . PHE A 1 910 ? 13.467 3.444 17.980 1.00 66.88 910 PHE A O 1
ATOM 7124 N N . ARG A 1 911 ? 13.841 2.709 15.904 1.00 73.00 911 ARG A N 1
ATOM 7125 C CA . ARG A 1 911 ? 12.980 3.656 15.205 1.00 73.00 911 ARG A CA 1
ATOM 7126 C C . ARG A 1 911 ? 11.543 3.166 15.263 1.00 73.00 911 ARG A C 1
ATOM 7128 O O . ARG A 1 911 ? 11.270 2.008 14.959 1.00 73.00 911 ARG A O 1
ATOM 7135 N N . SER A 1 912 ? 10.617 4.069 15.567 1.00 80.06 912 SER A N 1
ATOM 7136 C CA . SER A 1 912 ? 9.194 3.756 15.481 1.00 80.06 912 SER A CA 1
ATOM 7137 C C . SER A 1 912 ? 8.726 3.665 14.020 1.00 80.06 912 SER A C 1
ATOM 7139 O O . SER A 1 912 ? 9.341 4.278 13.132 1.00 80.06 912 SER A O 1
ATOM 7141 N N . PRO A 1 913 ? 7.608 2.965 13.753 1.00 83.81 913 PRO A N 1
ATOM 7142 C CA . PRO A 1 913 ? 6.974 2.947 12.434 1.00 83.81 913 PRO A CA 1
ATOM 7143 C C . PRO A 1 913 ? 6.727 4.349 11.859 1.00 83.81 913 PRO A C 1
ATOM 7145 O O . PRO A 1 913 ? 6.984 4.596 10.680 1.00 83.81 913 PRO A O 1
ATOM 7148 N N . SER A 1 914 ? 6.333 5.301 12.713 1.00 87.06 914 SER A N 1
ATOM 7149 C CA . SER A 1 914 ? 6.114 6.699 12.331 1.00 87.06 914 SER A CA 1
ATOM 7150 C C . SER A 1 914 ? 7.372 7.357 11.769 1.00 87.06 914 SER A C 1
ATOM 7152 O O . SER A 1 914 ? 7.302 8.027 10.738 1.00 87.06 914 SER A O 1
ATOM 7154 N N . VAL A 1 915 ? 8.542 7.142 12.380 1.00 83.44 915 VAL A N 1
ATOM 7155 C CA . VAL A 1 915 ? 9.811 7.695 11.874 1.00 83.44 915 VAL A CA 1
ATOM 7156 C C . VAL A 1 915 ? 10.151 7.107 10.502 1.00 83.44 915 VAL A C 1
ATOM 7158 O O . VAL A 1 915 ? 10.619 7.826 9.623 1.00 83.44 915 VAL A O 1
ATOM 7161 N N . ILE A 1 916 ? 9.941 5.802 10.303 1.00 80.44 916 ILE A N 1
ATOM 7162 C CA . ILE A 1 916 ? 10.214 5.124 9.023 1.00 80.44 916 ILE A CA 1
ATOM 7163 C C . ILE A 1 916 ? 9.325 5.684 7.915 1.00 80.44 916 ILE A C 1
ATOM 7165 O O . ILE A 1 916 ? 9.826 6.093 6.866 1.00 80.44 916 ILE A O 1
ATOM 7169 N N . TYR A 1 917 ? 8.024 5.773 8.173 1.00 85.44 917 TYR A N 1
ATOM 7170 C CA . TYR A 1 917 ? 7.076 6.321 7.216 1.00 85.44 917 TYR A CA 1
ATOM 7171 C C . TYR A 1 917 ? 7.349 7.800 6.899 1.00 85.44 917 TYR A C 1
ATOM 7173 O O . TYR A 1 917 ? 7.378 8.177 5.730 1.00 85.44 917 TYR A O 1
ATOM 7181 N N . ASN A 1 918 ? 7.596 8.647 7.906 1.00 82.94 918 ASN A N 1
ATOM 7182 C CA . ASN A 1 918 ? 7.800 10.082 7.676 1.00 82.94 918 ASN A CA 1
ATOM 7183 C C . ASN A 1 918 ? 9.076 10.373 6.876 1.00 82.94 918 ASN A C 1
ATOM 7185 O O . ASN A 1 918 ? 9.088 11.286 6.053 1.00 82.94 918 ASN A O 1
ATOM 7189 N N . GLU A 1 919 ? 10.138 9.585 7.058 1.00 77.75 919 GLU A N 1
ATOM 7190 C CA . GLU A 1 919 ? 11.332 9.707 6.218 1.00 77.75 919 GLU A CA 1
ATOM 7191 C C . GLU A 1 919 ? 11.051 9.386 4.750 1.00 77.75 919 GLU A C 1
ATOM 7193 O O . GLU A 1 919 ? 11.613 10.045 3.875 1.00 77.75 919 GLU A O 1
ATOM 7198 N N . TRP A 1 920 ? 10.191 8.405 4.468 1.00 81.69 920 TRP A N 1
ATOM 7199 C CA . TRP A 1 920 ? 9.739 8.136 3.104 1.00 81.69 920 TRP A CA 1
ATOM 7200 C C . TRP A 1 920 ? 8.834 9.252 2.585 1.00 81.69 920 TRP A C 1
ATOM 7202 O O . TRP A 1 920 ? 9.089 9.771 1.507 1.00 81.69 920 TRP A O 1
ATOM 7212 N N . ALA A 1 921 ? 7.839 9.677 3.365 1.00 77.38 921 ALA A N 1
ATOM 7213 C CA . ALA A 1 921 ? 6.865 10.687 2.950 1.00 77.38 921 ALA A CA 1
ATOM 7214 C C . ALA A 1 921 ? 7.494 12.072 2.705 1.00 77.38 921 ALA A C 1
ATOM 7216 O O . ALA A 1 921 ? 6.928 12.891 1.984 1.00 77.38 921 ALA A O 1
ATOM 7217 N N . SER A 1 922 ? 8.653 12.344 3.317 1.00 68.69 922 SER A N 1
ATOM 7218 C CA . SER A 1 922 ? 9.426 13.576 3.116 1.00 68.69 922 SER A CA 1
ATOM 7219 C C . SER A 1 922 ? 10.258 13.613 1.824 1.00 68.69 922 SER A C 1
ATOM 7221 O O . SER A 1 922 ? 10.753 14.686 1.469 1.00 68.69 922 SER A O 1
ATOM 7223 N N . LYS A 1 923 ? 10.427 12.470 1.147 1.00 60.22 923 LYS A N 1
ATOM 7224 C CA . LYS A 1 923 ? 11.154 12.309 -0.124 1.00 60.22 923 LYS A CA 1
ATOM 7225 C C . LYS A 1 923 ? 10.167 12.283 -1.294 1.00 60.22 923 LYS A C 1
ATOM 7227 O O . LYS A 1 923 ? 10.504 12.843 -2.361 1.00 60.22 923 LYS A O 1
#

Secondary structure (DSSP, 8-state):
-HHHHHHHHHHHHHHHTT-SS------HHHHHHHHHHHHHHT-EEEEEEEEESSPPPHHHHHHHHHHHHHHHHHHHSEEEEEEEEEHHHHHHHHHHHHHHHHHHHHTTTTS--------S----S----SEEE-TTS-EEEPPPPPPTT---EEEE-HHHHHHHHHHTT-B---HHHHHTTTTTHHHHS-HHHHHHTSEEEEETTEEEEE--EEEPP-----EEEEEEEHHHHHHTT-HHHHTTT---SSS-HHHHHHHHHHHHH-TTSEEEEB-HHHHHHHHEEE--B-TTT--B-TTS--SEEEE-S-GGG--BTTB----EEGGG-HHHHHHHHHHHHHHHTT-EE-PPTT--EEEEEEEE-HHHHHHHHSTT-SEEEEEEE--EE-HHHHHSSEEEEBTT-S-HHHHHHHHHHHHH-HHHHHHHHH-SBTTTEEEEEETTEEEEEES-SSS-B-TTTSS-GGGSPP-GGGT--TTHHHHHHHHHHHPEEPTTTT--HHHHHHHGGGGSS------TTSEEEEEE----HHHHTTSHHHHHHHHHHHHH-SSEEEEEEEEE-SSSEEEEEEEEEEEEEEEEEEEEEE-SS-EEEEEEEEEEEEEEEEEEEEEEE---S----EEEETTEEEE-EEEEESS-----TT--SSEEEEEEES--TTTTTT-HHHHHHHHH--SSSEEEEEEEEE-TTSSEEEEEEEEES--SS-EEEEEEEEE-SSEEEEEEEEEE-TT----TTS-SSEEEEEEEEESS--EEEEEEET--EEEEE-SS-----EETTEEHHHHHHHHHHHHHHHHHHTT--SHHHHHHHHHHHHHHT----S----HHHHHHHHHHH---HHHHHHHHHS-HHHHHHHHHHHH-SS--PPEEEEEETTEEEEEE-SB-TTTSSB--PPBPHHHHHHHHHT-

Radius of gyration: 35.4 Å; chains: 1; bounding box: 93×72×115 Å

Sequence (923 aa):
MKKRLFCLALCLVMLAATVLTGCSSKSLDEVQSRITDDASASAITLTMWLVSEKEVDSETASRITKAVNNITESKFTTRMQLYFLTDDEYRTVVTETIRKREDAKSIFADNAVKEEETTAADESGTVVNETETDKFGRITIKYPDLNPNQVDIIYINGEDMFREYAANGWLKRLDEELSASSKKIKEYVSQTLLSAAQIKGVSDGNEVNGTFAIPNNATIGKYTYMLLDKDLMEQTDFSGIYNKDEIDGFFNKGIFTYLDIVSKSNPDVVPVDATYDQMVDLLAHYWSIDPETYEEDSSRFSLLGYRYTNPKTLSKGQTILSFQNLFNDETFRKNYYELNLMRLNGYFGTAAEGQKAAVRFETGDLAKYESYRSEDSKYYPVIVKYPSVDVDDVYKNMFGVCAYTVNLSRSMQILTYLTTNVDFRNLIQYGEEDVDYKKTVDGNVVTIERLQETYMMDVFKTGNAFIAYPDPAKDLTADVWEIGKKQNRDALIEPLLNFDFAALAKASGAAAASDPKVGSSGFTYSWSTGYSREVLSQNDYLKAWMDSADRSGKGVYVLHTCASNVGQNLYATVYYYNNNIKNADVKVTDSGSTVNVSYGGSAGDGYEITVISFYGKKNSSKLDWTYTAGGTTESAKVTYRNAQIQFDFLNTKTYSVNLTAGLTKAMLADNAAAIAWVKAQSGSGAVVGTYTADNSEGGKTYTYLVYVPTISNPYSVSLMPTGTDKSLKLTVNYSTDISGKLGDSDAKYALFLVTVRADSDVAVDISLNGLTATEAPMEADPKLAFCGLLDVELVKYFDELTKKVEAVVNTATDKEKLKAIIDDLGILFTTRENGVFDNETLQGDLAKELTTDEVKKLASELDLERFYWSLLSATSTSEVKHKTEVPDGENMKVVDADKNPVCDEPYYYFRSPSVIYNEWASK

pLDDT: mean 77.74, std 18.65, range [24.44, 98.56]